Protein 4H63 (pdb70)

Sequence (1136 aa):
DLTSIQWRMPEWVQSMGGLRTENVLEYFSQSPFYSHKSNNEMLLNSQLKRLTGIQFVIIHERPPFLWVIQKQNRLNENEVKPLTVYFVCNENIYMAPNAYTLLATRMLNATYCFQKALTKIEKFPQYNPQEGYTYPDISTEKTVESLEAIRHRIAQIVQSLTHFLAILHQSESLSPWPTIHKNFNILLSQIHSLSNNLAAHSHTLQTTSIYPSLEFPVKEQEPLLTTLLRTKALPEVEEWEANTLQEYEASIANDAYQKDQLWDQARIIFMEERENYSWFRQLEIDRATEEQNANQMLTDILSFMKSGKRSSDTQQVQNILELEAKIPDILSSAGKCIEAIQLNNSLEDFRKYSKEFLETVEFISTGLRRQALELEKAEVPVVSLQPKKRYASTPLSNLIFDQSSKLMMDSQAYKKELIEQIMIAQTECSLALDMTSLLLSKFKENSIETISPFLKSTVPPSSLQFSRSQPPESKESDATLAKCWKEKSLTSSCKFLFEAKERLTSVVETEHEYYTELVKVKEASWPLFNSQGSNHLSVQYSCLGGISLGLGLIRMKPESKSFEVQSSLLYSQAALKISILNKDRDEIGSSTWSWPSQNCNSVLLKDIYKLQEILFEMDIWNSLLQEAQSCGNQGVNFTGDEILVPISDDHVVRITLETSSTNFVTIKQEKELLKCLCDTLNAIAHILFLKHCRKSDRRSQQDANAPLILRPLIFYYNLNQESLEFQRWLKQRDISFKFMPNYPWEKAKDFLELENSLSINRLSISWRIMVSNFEPAIFIQHTPTLHGVWRCKDQYSSNQFSSLKNVCQYIEHHINSLMQELYLLGVVPSRRFEAVVNSLSKTLDGPKTILEFWVVYRPKPRQPDSWLRLCSNIESHDETDTEWSKNTQWSMYLEGNSEPKREDKCGIRPVNRAKLTNGSVTEFVEKMGYEFSHEYIIQGLEYFFFDTTVRIYQTLIPSQQRSIKPPFHPMNEEQPWILHVYTHVADASNQVAMAKAEANLTKVKTLLSAFCDLKNVRLSFQRQLVQRTNTLNSSIDNATLTILSRFQDILDIAINEGKDKYTVAPEVYQIECHTVSMVRAVEQLLDVSRQIKSYWLTNSLSTSFPTVDYSEPDLEKVKRTLTKLQNHLLEVSLIE

InterPro domains:
  IPR007018 Mediator complex, subunit Med6 [PF04934] (14-150)
  IPR007018 Mediator complex, subunit Med6 [PTHR13104] (10-182)
  IPR016612 Mediator complex, subunit Med6, fungi [PIRSF013286] (9-214)
  IPR038566 Mediator complex, subunit Med6 superfamily [G3DSA:3.10.450.580] (7-144)

Solvent-accessible surface area: 54658 Å² total; per-residue (Å²): 134,73,68,61,52,82,39,136,62,66,118,34,11,154,95,75,58,32,18,123,33,142,13,0,38,91,0,0,31,80,4,68,6,24,39,114,187,1,9,39,91,131,75,158,93,82,66,11,96,175,45,76,25,39,0,0,14,47,54,51,99,134,61,78,70,2,1,0,0,18,30,10,48,18,90,80,101,123,123,55,140,34,45,22,0,10,3,0,0,31,66,16,0,28,21,0,8,7,1,8,29,0,4,0,6,6,12,2,1,2,0,36,1,0,20,54,0,0,48,62,0,30,156,24,17,94,7,38,2,19,95,23,51,57,56,103,144,145,32,56,106,135,3,23,123,6,6,54,34,0,27,75,78,4,21,82,2,21,116,11,0,52,87,1,12,48,43,0,100,146,50,109,56,13,5,79,12,44,43,1,7,124,1,0,47,52,0,18,65,39,2,70,41,7,7,86,17,4,45,73,47,35,135,37,2,48,19,4,0,1,4,0,4,75,102,8,29,7,134,155,29,27,91,36,0,41,61,6,10,110,27,102,15,40,89,76,0,70,105,41,31,56,64,13,43,122,94,71,118,80,93,156,114,124,96,19,118,90,48,17,105,39,2,50,76,0,54,58,20,0,80,118,33,79,129,111,39,89,46,145,120,143,91,36,100,92,22,52,81,34,52,126,93,5,42,110,41,8,72,77,8,38,33,4,24,22,23,26,132,223,136,49,30,15,85,12,0,82,69,0,11,109,14,3,58,97,0,1,47,1,2,5,3,0,0,67,0,0,56,2,0,12,118,86,63,39,36,120,45,0,94,140,67,0,70,71,0,0,94,22,0,42,90,0,4,36,7,0,43,157,14,0,48,70,0,5,91,61,19,2,17,47,69,17,26,97,30,20,102,50,49,17,11,116,18,2,4,38,17,0,5,1,1,0,11,152,31,38,154,89,38,68,51,26,12,158,45,0,25,93,7,0,75,58,0,23,68,18,8,26,51,4,10,11,0,0,0,0,1,1,14,71,76,120,154,96,0,20,144,37,14,39,117,127,10,104,97,46,1,52,64,24,0,0,35,23,19,93,5,17,86,34,157,117,92,146,28,18,70,39,2,1,84,14,5,1,46,67,12,0,45,55,4,8,116,47,0,57,114,2,35,119,80,0,34,51,25,9,94,31,4,76,75,3,0,54,29,0,10,72,0,3,118,24,19,1,31,7,36,38,53,164,73,48,61,25,2,8,0,7,4,0,7,3,2,0,72,56,20,26,64,1,68,0,109,74,68,115,155,79,146,48,31,36,10,80,44,110,30,154,94,90,112,6,17,0,44,4,3,5,14,39,115,117,158,85,96,46,17,29,4,61,6,59,40,12,101,35,141,35,130,0,77,0,18,92,37,0,28,118,22,10,30,13,12,2,0,36,9,0,18,79,6,3,26,99,0,1,112,49,1,49,143,51,36,8,83,89,88,32,108,30,0,33,10,62,46,56,91,83,42,6,15,94,11,16,24,76,39,120,148,72,101,170,70,96,110,97,81,92,127,116,62,26,102,52,51,0,12,4,40,0,0,14,6,0,1,2,0,0,28,15,2,56,57,5,31,179,79,37,52,136,144,94,115,19,9,60,2,2,36,7,37,19,20,22,66,73,7,15,50,61,2,47,86,0,0,113,37,1,94,120,81,144,14,71,20,65,2,46,25,92,10,26,5,86,200,7,183,70,16,95,63,1,5,87,15,12,10,40,69,200,10,26,0,32,4,66,0,53,18,33,121,180,70,53,20,1,100,2,80,2,60,27,64,60,148,118,62,3,106,0,107,15,85,182,56,39,54,127,32,100,19,5,163,48,0,4,70,18,0,66,139,46,47,119,128,172,52,34,18,0,1,8,7,0,18,0,16,47,137,18,51,136,48,1,20,30,9,2,21,43,5,5,14,26,62,88,90,11,41,11,0,18,1,0,5,95,52,204,196,142,111,43,56,43,12,22,3,11,11,0,63,6,77,103,63,86,95,112,51,129,123,9,25,112,93,16,75,5,11,47,53,45,22,10,51,6,77,97,211,56,148,158,138,8,3,13,12,56,2,83,136,46,169,54,128,111,59,29,12,44,106,115,11,89,163,87,24,46,60,71,39,14,20,10,2,6,81,11,32,6,0,11,38,92,114,8,9,1,37,0,15,23,0,12,36,11,54,122,122,57,11,9,121,62,108,50,88,62,44,68,176,130,8,7,36,4,1,17,0,44,5,69,11,83,66,64,86,66,148,111,41,40,56,120,7,56,40,30,5,78,104,6,93,89,20,2,39,5,6,3,31,19,80,44,25,142,32,76,2,32,171,47,2,40,112,13,1,64,90,6,11,53,40,0,28,94,0,5,87,31,1,9,35,71,0,36,40,0,0,64,15,1,47,20,84,84,62,50,9,15,19,0,0,0,20,16,0,4,0,35,0,8,1,5,3,1,6,33,1,0,4,62,0,1,39,6,0,37,58,0,0,20,50,1,2,14,23,48,39,82,93,33,3,108,21,54,49,179,76,143,30,60,26,80,103,1,14,141,32,16,20,158,40,16,30,67,124,15,92,82,7,124,166,112

Organism: Schizosaccharomyces pombe (strain 972 / ATCC 24843) (NCBI:txid284812)

Structure (mmCIF, N/CA/C/O backbone):
data_4H63
#
_entry.id   4H63
#
_cell.length_a   145.600
_cell.length_b   145.600
_cell.length_c   241.620
_cell.angle_alpha   90.00
_cell.angle_beta   90.00
_cell.angle_gamma   120.00
#
_symmetry.space_group_name_H-M   'P 32 2 1'
#
loop_
_entity.id
_entity.type
_entity.pdbx_description
1 polymer 'Mediator of RNA polymerase II transcription subunit 6'
2 polymer 'Mediator of RNA polymerase II transcription subunit 8'
3 polymer 'Mediator of RNA polymerase II transcription subunit 11'
4 polymer 'Mediator of RNA polymerase II transcription subunit 17'
5 polymer 'Mediator of RNA polymerase II transcription subunit 18'
6 polymer 'Mediator of RNA polymerase II transcription subunit 22'
#
loop_
_atom_site.group_PDB
_atom_site.id
_atom_site.type_symbol
_atom_site.label_atom_id
_atom_site.label_alt_id
_atom_site.label_comp_id
_atom_site.label_asym_id
_atom_site.label_entity_id
_atom_site.label_seq_id
_atom_site.pdbx_PDB_ins_code
_atom_site.Cartn_x
_atom_site.Cartn_y
_atom_site.Cartn_z
_atom_site.occupancy
_atom_site.B_iso_or_equiv
_atom_site.auth_seq_id
_atom_site.auth_comp_id
_atom_site.auth_asym_id
_atom_site.auth_atom_id
_atom_site.pdbx_PDB_model_num
ATOM 1 N N . ASP A 1 13 ? 44.229 23.835 87.524 1.00 167.85 10 ASP F N 1
ATOM 2 C CA . ASP A 1 13 ? 44.827 25.166 87.599 1.00 166.23 10 ASP F CA 1
ATOM 3 C C . ASP A 1 13 ? 45.121 25.530 89.040 1.00 167.41 10 ASP F C 1
ATOM 4 O O . ASP A 1 13 ? 44.272 25.348 89.910 1.00 167.83 10 ASP F O 1
ATOM 9 N N . LEU A 1 14 ? 46.331 26.034 89.283 1.00 160.66 11 LEU F N 1
ATOM 10 C CA . LEU A 1 14 ? 46.790 26.420 90.612 1.00 158.61 11 LEU F CA 1
ATOM 11 C C . LEU A 1 14 ? 47.478 27.783 90.589 1.00 159.46 11 LEU F C 1
ATOM 12 O O . LEU A 1 14 ? 47.765 28.354 91.649 1.00 158.72 11 LEU F O 1
ATOM 17 N N . THR A 1 15 ? 47.767 28.287 89.379 1.00 154.12 12 THR F N 1
ATOM 18 C CA . THR A 1 15 ? 48.449 29.558 89.144 1.00 152.23 12 THR F CA 1
ATOM 19 C C . THR A 1 15 ? 47.654 30.720 89.706 1.00 153.76 12 THR F C 1
ATOM 20 O O . THR A 1 15 ? 48.250 31.596 90.329 1.00 153.23 12 THR F O 1
ATOM 24 N N . SER A 1 16 ? 46.320 30.718 89.501 1.00 148.86 13 SER F N 1
ATOM 25 C CA . SER A 1 16 ? 45.437 31.802 89.931 1.00 148.09 13 SER F CA 1
ATOM 26 C C . SER A 1 16 ? 44.412 31.352 90.994 1.00 149.46 13 SER F C 1
ATOM 27 O O . SER A 1 16 ? 43.310 31.912 91.090 1.00 149.74 13 SER F O 1
ATOM 30 N N . ILE A 1 17 ? 44.798 30.391 91.831 1.00 143.71 14 ILE F N 1
ATOM 31 C CA . ILE A 1 17 ? 43.898 29.948 92.884 1.00 143.49 14 ILE F CA 1
ATOM 32 C C . ILE A 1 17 ? 44.425 30.422 94.242 1.00 144.97 14 ILE F C 1
ATOM 33 O O . ILE A 1 17 ? 45.642 30.519 94.448 1.00 143.74 14 ILE F O 1
ATOM 38 N N . GLN A 1 18 ? 43.482 30.783 95.129 1.00 141.10 15 GLN F N 1
ATOM 39 C CA . GLN A 1 18 ? 43.715 31.255 96.491 1.00 140.82 15 GLN F CA 1
ATOM 40 C C . GLN A 1 18 ? 43.126 30.239 97.456 1.00 145.98 15 GLN F C 1
ATOM 41 O O . GLN A 1 18 ? 41.898 30.105 97.559 1.00 146.67 15 GLN F O 1
ATOM 47 N N . TRP A 1 19 ? 44.015 29.501 98.138 1.00 142.62 16 TRP F N 1
ATOM 48 C CA . TRP A 1 19 ? 43.612 28.473 99.082 1.00 143.53 16 TRP F CA 1
ATOM 49 C C . TRP A 1 19 ? 43.752 28.987 100.502 1.00 148.77 16 TRP F C 1
ATOM 50 O O . TRP A 1 19 ? 44.758 29.606 100.850 1.00 147.30 16 TRP F O 1
ATOM 61 N N . ARG A 1 20 ? 42.728 28.726 101.316 1.00 148.29 17 ARG F N 1
ATOM 62 C CA . ARG A 1 20 ? 42.706 29.123 102.718 1.00 150.37 17 ARG F CA 1
ATOM 63 C C . ARG A 1 20 ? 41.929 28.081 103.542 1.00 160.11 17 ARG F C 1
ATOM 64 O O . ARG A 1 20 ? 40.973 27.466 103.048 1.00 160.52 17 ARG F O 1
ATOM 72 N N . MET A 1 21 ? 42.383 27.863 104.785 1.00 160.35 18 MET F N 1
ATOM 73 C CA . MET A 1 21 ? 41.766 26.959 105.754 1.00 163.14 18 MET F CA 1
ATOM 74 C C . MET A 1 21 ? 41.764 27.658 107.118 1.00 168.79 18 MET F C 1
ATOM 75 O O . MET A 1 21 ? 42.699 27.468 107.904 1.00 168.26 18 MET F O 1
ATOM 80 N N . PRO A 1 22 ? 40.735 28.490 107.414 1.00 167.26 19 PRO F N 1
ATOM 81 C CA . PRO A 1 22 ? 40.710 29.185 108.714 1.00 168.92 19 PRO F CA 1
ATOM 82 C C . PRO A 1 22 ? 40.456 28.245 109.903 1.00 174.68 19 PRO F C 1
ATOM 83 O O . PRO A 1 22 ? 40.804 28.600 111.028 1.00 175.39 19 PRO F O 1
ATOM 87 N N . GLU A 1 23 ? 39.863 27.056 109.648 1.00 171.31 20 GLU F N 1
ATOM 88 C CA . GLU A 1 23 ? 39.550 26.038 110.657 1.00 172.22 20 GLU F CA 1
ATOM 89 C C . GLU A 1 23 ? 40.836 25.476 111.258 1.00 174.03 20 GLU F C 1
ATOM 90 O O . GLU A 1 23 ? 41.009 25.543 112.475 1.00 174.48 20 GLU F O 1
ATOM 96 N N . TRP A 1 24 ? 41.749 24.963 110.402 1.00 168.45 21 TRP F N 1
ATOM 97 C CA . TRP A 1 24 ? 43.043 24.416 110.811 1.00 167.27 21 TRP F CA 1
ATOM 98 C C . TRP A 1 24 ? 43.826 25.455 111.601 1.00 172.49 21 TRP F C 1
ATOM 99 O O . TRP A 1 24 ? 44.243 25.153 112.718 1.00 173.30 21 TRP F O 1
ATOM 110 N N . VAL A 1 25 ? 44.003 26.686 111.035 1.00 168.94 22 VAL F N 1
ATOM 111 C CA . VAL A 1 25 ? 44.743 27.804 111.647 1.00 169.30 22 VAL F CA 1
ATOM 112 C C . VAL A 1 25 ? 44.245 27.985 113.091 1.00 175.25 22 VAL F C 1
ATOM 113 O O . VAL A 1 25 ? 45.035 27.820 114.026 1.00 175.74 22 VAL F O 1
ATOM 117 N N . GLN A 1 26 ? 42.924 28.223 113.254 1.00 172.24 23 GLN F N 1
ATOM 118 C CA . GLN A 1 26 ? 42.224 28.402 114.534 1.00 173.82 23 GLN F CA 1
ATOM 119 C C . GLN A 1 26 ? 42.486 27.227 115.499 1.00 175.44 23 GLN F C 1
ATOM 120 O O . GLN A 1 26 ? 42.756 27.459 116.675 1.00 176.70 23 GLN F O 1
ATOM 126 N N . SER A 1 27 ? 42.450 25.984 114.984 1.00 168.23 24 SER F N 1
ATOM 127 C CA . SER A 1 27 ? 42.668 24.769 115.759 1.00 167.53 24 SER F CA 1
ATOM 128 C C . SER A 1 27 ? 44.159 24.522 116.065 1.00 167.96 24 SER F C 1
ATOM 129 O O . SER A 1 27 ? 44.490 23.540 116.740 1.00 168.15 24 SER F O 1
ATOM 132 N N . MET A 1 28 ? 45.056 25.398 115.584 1.00 161.09 25 MET F N 1
ATOM 133 C CA . MET A 1 28 ? 46.500 25.241 115.810 1.00 158.68 25 MET F CA 1
ATOM 134 C C . MET A 1 28 ? 47.091 26.427 116.591 1.00 160.94 25 MET F C 1
ATOM 135 O O . MET A 1 28 ? 48.292 26.436 116.907 1.00 159.05 25 MET F O 1
ATOM 140 N N . GLY A 1 29 ? 46.221 27.395 116.901 1.00 157.98 26 GLY F N 1
ATOM 141 C CA . GLY A 1 29 ? 46.552 28.610 117.630 1.00 159.01 26 GLY F CA 1
ATOM 142 C C . GLY A 1 29 ? 47.354 29.592 116.805 1.00 160.90 26 GLY F C 1
ATOM 143 O O . GLY A 1 29 ? 48.437 30.014 117.220 1.00 161.21 26 GLY F O 1
ATOM 144 N N . GLY A 1 30 ? 46.824 29.942 115.631 1.00 155.13 27 GLY F N 1
ATOM 145 C CA . GLY A 1 30 ? 47.462 30.857 114.688 1.00 153.39 27 GLY F CA 1
ATOM 146 C C . GLY A 1 30 ? 48.603 30.258 113.878 1.00 153.74 27 GLY F C 1
ATOM 147 O O . GLY A 1 30 ? 49.020 29.112 114.101 1.00 152.84 27 GLY F O 1
ATOM 148 N N . LEU A 1 31 ? 49.125 31.048 112.930 1.00 147.81 28 LEU F N 1
ATOM 149 C CA . LEU A 1 31 ? 50.235 30.622 112.098 1.00 145.09 28 LEU F CA 1
ATOM 150 C C . LEU A 1 31 ? 51.546 31.228 112.543 1.00 147.67 28 LEU F C 1
ATOM 151 O O . LEU A 1 31 ? 51.649 32.433 112.821 1.00 148.27 28 LEU F O 1
ATOM 156 N N . ARG A 1 32 ? 52.566 30.374 112.541 1.00 142.22 29 ARG F N 1
ATOM 157 C CA . ARG A 1 32 ? 53.946 30.733 112.843 1.00 141.99 29 ARG F CA 1
ATOM 158 C C . ARG A 1 32 ? 54.890 29.922 111.966 1.00 142.01 29 ARG F C 1
ATOM 159 O O . ARG A 1 32 ? 54.468 28.939 111.342 1.00 139.31 29 ARG F O 1
ATOM 167 N N . THR A 1 33 ? 56.170 30.336 111.924 1.00 138.67 30 THR F N 1
ATOM 168 C CA . THR A 1 33 ? 57.204 29.709 111.095 1.00 137.54 30 THR F CA 1
ATOM 169 C C . THR A 1 33 ? 57.320 28.181 111.361 1.00 140.32 30 THR F C 1
ATOM 170 O O . THR A 1 33 ? 57.686 27.433 110.457 1.00 139.06 30 THR F O 1
ATOM 174 N N . GLU A 1 34 ? 56.931 27.726 112.553 1.00 137.42 31 GLU F N 1
ATOM 175 C CA . GLU A 1 34 ? 56.979 26.322 112.956 1.00 137.13 31 GLU F CA 1
ATOM 176 C C . GLU A 1 34 ? 55.869 25.459 112.330 1.00 140.12 31 GLU F C 1
ATOM 177 O O . GLU A 1 34 ? 56.123 24.283 112.049 1.00 139.44 31 GLU F O 1
ATOM 183 N N . ASN A 1 35 ? 54.637 25.997 112.170 1.00 135.91 32 ASN F N 1
ATOM 184 C CA . ASN A 1 35 ? 53.514 25.201 111.666 1.00 134.37 32 ASN F CA 1
ATOM 185 C C . ASN A 1 35 ? 53.076 25.586 110.251 1.00 136.68 32 ASN F C 1
ATOM 186 O O . ASN A 1 35 ? 52.221 24.894 109.683 1.00 135.48 32 ASN F O 1
ATOM 191 N N . VAL A 1 36 ? 53.664 26.671 109.685 1.00 132.96 33 VAL F N 1
ATOM 192 C CA . VAL A 1 36 ? 53.291 27.211 108.373 1.00 131.52 33 VAL F CA 1
ATOM 193 C C . VAL A 1 36 ? 53.432 26.138 107.265 1.00 134.30 33 VAL F C 1
ATOM 194 O O . VAL A 1 36 ? 52.517 26.045 106.444 1.00 132.70 33 VAL F O 1
ATOM 198 N N . LEU A 1 37 ? 54.489 25.278 107.299 1.00 131.25 34 LEU F N 1
ATOM 199 C CA . LEU A 1 37 ? 54.660 24.247 106.260 1.00 129.75 34 LEU F CA 1
ATOM 200 C C . LEU A 1 37 ? 53.661 23.098 106.421 1.00 134.17 34 LEU F C 1
ATOM 201 O O . LEU A 1 37 ? 53.205 22.550 105.412 1.00 132.75 34 LEU F O 1
ATOM 206 N N . GLU A 1 38 ? 53.283 22.773 107.672 1.00 132.54 35 GLU F N 1
ATOM 207 C CA . GLU A 1 38 ? 52.278 21.757 107.967 1.00 132.96 35 GLU F CA 1
ATOM 208 C C . GLU A 1 38 ? 50.903 22.251 107.468 1.00 134.57 35 GLU F C 1
ATOM 209 O O . GLU A 1 38 ? 50.073 21.436 107.078 1.00 133.62 35 GLU F O 1
ATOM 215 N N . TYR A 1 39 ? 50.683 23.582 107.478 1.00 130.69 36 TYR F N 1
ATOM 216 C CA . TYR A 1 39 ? 49.457 24.209 106.986 1.00 131.05 36 TYR F CA 1
ATOM 217 C C . TYR A 1 39 ? 49.408 24.073 105.467 1.00 136.46 36 TYR F C 1
ATOM 218 O O . TYR A 1 39 ? 48.370 23.712 104.905 1.00 136.11 36 TYR F O 1
ATOM 227 N N . PHE A 1 40 ? 50.556 24.345 104.811 1.00 133.90 37 PHE F N 1
ATOM 228 C CA . PHE A 1 40 ? 50.765 24.264 103.364 1.00 133.40 37 PHE F CA 1
ATOM 229 C C . PHE A 1 40 ? 50.556 22.820 102.869 1.00 138.96 37 PHE F C 1
ATOM 230 O O . PHE A 1 40 ? 50.249 22.623 101.692 1.00 138.45 37 PHE F O 1
ATOM 238 N N . SER A 1 41 ? 50.704 21.822 103.780 1.00 136.69 38 SER F N 1
ATOM 239 C CA . SER A 1 41 ? 50.515 20.393 103.507 1.00 136.85 38 SER F CA 1
ATOM 240 C C . SER A 1 41 ? 49.065 20.070 103.123 1.00 140.08 38 SER F C 1
ATOM 241 O O . SER A 1 41 ? 48.833 19.158 102.318 1.00 140.23 38 SER F O 1
ATOM 244 N N . GLN A 1 42 ? 48.099 20.826 103.685 1.00 135.69 39 GLN F N 1
ATOM 245 C CA . GLN A 1 42 ? 46.668 20.652 103.421 1.00 135.78 39 GLN F CA 1
ATOM 246 C C . GLN A 1 42 ? 46.272 21.275 102.054 1.00 137.07 39 GLN F C 1
ATOM 247 O O . GLN A 1 42 ? 45.250 20.888 101.480 1.00 136.88 39 GLN F O 1
ATOM 253 N N . SER A 1 43 ? 47.090 22.223 101.541 1.00 132.06 40 SER F N 1
ATOM 254 C CA . SER A 1 43 ? 46.844 22.943 100.285 1.00 131.36 40 SER F CA 1
ATOM 255 C C . SER A 1 43 ? 47.042 22.064 99.040 1.00 135.54 40 SER F C 1
ATOM 256 O O . SER A 1 43 ? 47.965 21.228 99.031 1.00 133.88 40 SER F O 1
ATOM 259 N N . PRO A 1 44 ? 46.257 22.310 97.945 1.00 133.97 41 PRO F N 1
ATOM 260 C CA . PRO A 1 44 ? 46.443 21.522 96.716 1.00 134.69 41 PRO F CA 1
ATOM 261 C C . PRO A 1 44 ? 47.751 21.849 95.965 1.00 140.83 41 PRO F C 1
ATOM 262 O O . PRO A 1 44 ? 47.987 21.305 94.880 1.00 141.07 41 PRO F O 1
ATOM 266 N N . PHE A 1 45 ? 48.608 22.710 96.544 1.00 138.40 42 PHE F N 1
ATOM 267 C CA . PHE A 1 45 ? 49.917 23.042 95.984 1.00 138.31 42 PHE F CA 1
ATOM 268 C C . PHE A 1 45 ? 50.943 21.972 96.375 1.00 147.18 42 PHE F C 1
ATOM 269 O O . PHE A 1 45 ? 51.851 21.678 95.597 1.00 147.18 42 PHE F O 1
ATOM 277 N N . TYR A 1 46 ? 50.779 21.394 97.589 1.00 147.37 43 TYR F N 1
ATOM 278 C CA . TYR A 1 46 ? 51.634 20.368 98.190 1.00 148.89 43 TYR F CA 1
ATOM 279 C C . TYR A 1 46 ? 51.477 19.004 97.498 1.00 157.81 43 TYR F C 1
ATOM 280 O O . TYR A 1 46 ? 50.353 18.501 97.366 1.00 158.07 43 TYR F O 1
ATOM 289 N N . SER A 1 47 ? 52.619 18.397 97.103 1.00 157.60 44 SER F N 1
ATOM 290 C CA . SER A 1 47 ? 52.680 17.053 96.524 1.00 160.10 44 SER F CA 1
ATOM 291 C C . SER A 1 47 ? 53.216 16.083 97.572 1.00 166.93 44 SER F C 1
ATOM 292 O O . SER A 1 47 ? 54.277 16.330 98.151 1.00 166.16 44 SER F O 1
ATOM 295 N N . HIS A 1 48 ? 52.498 14.965 97.802 1.00 166.12 45 HIS F N 1
ATOM 296 C CA . HIS A 1 48 ? 52.834 13.947 98.802 1.00 167.13 45 HIS F CA 1
ATOM 297 C C . HIS A 1 48 ? 54.006 13.043 98.347 1.00 170.72 45 HIS F C 1
ATOM 298 O O . HIS A 1 48 ? 54.467 12.204 99.120 1.00 170.39 45 HIS F O 1
ATOM 305 N N . LYS A 1 49 ? 54.507 13.263 97.117 1.00 167.50 46 LYS F N 1
ATOM 306 C CA . LYS A 1 49 ? 55.669 12.590 96.535 1.00 168.43 46 LYS F CA 1
ATOM 307 C C . LYS A 1 49 ? 56.954 13.069 97.219 1.00 172.22 46 LYS F C 1
ATOM 308 O O . LYS A 1 49 ? 57.864 12.277 97.454 1.00 173.05 46 LYS F O 1
ATOM 314 N N . SER A 1 50 ? 57.009 14.383 97.524 1.00 167.45 47 SER F N 1
ATOM 315 C CA . SER A 1 50 ? 58.100 15.138 98.142 1.00 166.86 47 SER F CA 1
ATOM 316 C C . SER A 1 50 ? 58.782 14.439 99.341 1.00 170.90 47 SER F C 1
ATOM 317 O O . SER A 1 50 ? 58.164 13.620 100.031 1.00 170.36 47 SER F O 1
ATOM 320 N N . ASN A 1 51 ? 60.064 14.816 99.589 1.00 167.78 48 ASN F N 1
ATOM 321 C CA . ASN A 1 51 ? 60.961 14.348 100.657 1.00 168.11 48 ASN F CA 1
ATOM 322 C C . ASN A 1 51 ? 60.456 14.767 102.054 1.00 170.99 48 ASN F C 1
ATOM 323 O O . ASN A 1 51 ? 60.906 14.212 103.058 1.00 170.92 48 ASN F O 1
ATOM 328 N N . ASN A 1 52 ? 59.558 15.769 102.108 1.00 167.12 49 ASN F N 1
ATOM 329 C CA . ASN A 1 52 ? 58.934 16.288 103.329 1.00 167.01 49 ASN F CA 1
ATOM 330 C C . ASN A 1 52 ? 58.032 15.219 103.955 1.00 172.93 49 ASN F C 1
ATOM 331 O O . ASN A 1 52 ? 57.970 15.112 105.186 1.00 172.90 49 ASN F O 1
ATOM 336 N N . GLU A 1 53 ? 57.341 14.429 103.091 1.00 170.43 50 GLU F N 1
ATOM 337 C CA . GLU A 1 53 ? 56.413 13.357 103.458 1.00 170.92 50 GLU F CA 1
ATOM 338 C C . GLU A 1 53 ? 57.087 12.282 104.337 1.00 177.78 50 GLU F C 1
ATOM 339 O O . GLU A 1 53 ? 56.583 12.001 105.427 1.00 177.59 50 GLU F O 1
ATOM 345 N N . MET A 1 54 ? 58.212 11.694 103.868 1.00 176.36 51 MET F N 1
ATOM 346 C CA . MET A 1 54 ? 58.958 10.659 104.593 1.00 177.62 51 MET F CA 1
ATOM 347 C C . MET A 1 54 ? 59.680 11.243 105.823 1.00 181.35 51 MET F C 1
ATOM 348 O O . MET A 1 54 ? 59.857 10.523 106.805 1.00 182.41 51 MET F O 1
ATOM 353 N N . LEU A 1 55 ? 60.086 12.529 105.773 1.00 176.40 52 LEU F N 1
ATOM 354 C CA . LEU A 1 55 ? 60.755 13.189 106.892 1.00 191.59 52 LEU F CA 1
ATOM 355 C C . LEU A 1 55 ? 59.725 13.819 107.837 1.00 203.75 52 LEU F C 1
ATOM 356 O O . LEU A 1 55 ? 59.831 13.682 109.055 1.00 154.36 52 LEU F O 1
ATOM 361 N N . LEU A 1 69 ? 65.135 19.538 110.889 1.00 202.91 66 LEU F N 1
ATOM 362 C CA . LEU A 1 69 ? 64.472 19.000 109.700 1.00 201.32 66 LEU F CA 1
ATOM 363 C C . LEU A 1 69 ? 65.121 19.516 108.419 1.00 204.38 66 LEU F C 1
ATOM 364 O O . LEU A 1 69 ? 65.430 18.710 107.540 1.00 204.10 66 LEU F O 1
ATOM 369 N N . ASN A 1 70 ? 65.344 20.854 108.319 1.00 200.28 67 ASN F N 1
ATOM 370 C CA . ASN A 1 70 ? 65.974 21.518 107.164 1.00 199.65 67 ASN F CA 1
ATOM 371 C C . ASN A 1 70 ? 67.423 21.037 106.952 1.00 203.05 67 ASN F C 1
ATOM 372 O O . ASN A 1 70 ? 68.016 21.286 105.899 1.00 202.84 67 ASN F O 1
ATOM 377 N N . SER A 1 71 ? 67.972 20.343 107.960 1.00 199.28 68 SER F N 1
ATOM 378 C CA . SER A 1 71 ? 69.284 19.716 107.954 1.00 200.33 68 SER F CA 1
ATOM 379 C C . SER A 1 71 ? 69.181 18.344 107.286 1.00 201.33 68 SER F C 1
ATOM 380 O O . SER A 1 71 ? 70.067 17.974 106.511 1.00 202.21 68 SER F O 1
ATOM 383 N N . GLN A 1 72 ? 68.077 17.608 107.560 1.00 194.40 69 GLN F N 1
ATOM 384 C CA . GLN A 1 72 ? 67.814 16.281 107.004 1.00 193.03 69 GLN F CA 1
ATOM 385 C C . GLN A 1 72 ? 67.428 16.327 105.515 1.00 193.94 69 GLN F C 1
ATOM 386 O O . GLN A 1 72 ? 67.582 15.322 104.815 1.00 193.63 69 GLN F O 1
ATOM 392 N N . LEU A 1 73 ? 66.940 17.485 105.035 1.00 188.11 70 LEU F N 1
ATOM 393 C CA . LEU A 1 73 ? 66.562 17.701 103.637 1.00 186.29 70 LEU F CA 1
ATOM 394 C C . LEU A 1 73 ? 67.802 17.839 102.739 1.00 189.44 70 LEU F C 1
ATOM 395 O O . LEU A 1 73 ? 67.716 17.547 101.543 1.00 189.20 70 LEU F O 1
ATOM 400 N N . LYS A 1 74 ? 68.940 18.302 103.305 1.00 185.58 71 LYS F N 1
ATOM 401 C CA . LYS A 1 74 ? 70.200 18.470 102.576 1.00 186.60 71 LYS F CA 1
ATOM 402 C C . LYS A 1 74 ? 70.760 17.114 102.154 1.00 189.54 71 LYS F C 1
ATOM 403 O O . LYS A 1 74 ? 71.255 16.969 101.033 1.00 189.69 71 LYS F O 1
ATOM 409 N N . ARG A 1 75 ? 70.636 16.115 103.056 1.00 184.74 72 ARG F N 1
ATOM 410 C CA . ARG A 1 75 ? 71.080 14.730 102.886 1.00 184.89 72 ARG F CA 1
ATOM 411 C C . ARG A 1 75 ? 70.254 14.006 101.826 1.00 185.53 72 ARG F C 1
ATOM 412 O O . ARG A 1 75 ? 70.782 13.109 101.163 1.00 187.20 72 ARG F O 1
ATOM 420 N N . LEU A 1 76 ? 68.965 14.384 101.670 1.00 177.44 73 LEU F N 1
ATOM 421 C CA . LEU A 1 76 ? 68.064 13.786 100.680 1.00 175.27 73 LEU F CA 1
ATOM 422 C C . LEU A 1 76 ? 68.202 14.453 99.287 1.00 176.86 73 LEU F C 1
ATOM 423 O O . LEU A 1 76 ? 68.956 15.417 99.125 1.00 176.63 73 LEU F O 1
ATOM 428 N N . THR A 1 77 ? 67.497 13.876 98.280 1.00 171.73 74 THR F N 1
ATOM 429 C CA . THR A 1 77 ? 67.417 14.314 96.871 1.00 170.98 74 THR F CA 1
ATOM 430 C C . THR A 1 77 ? 65.962 14.178 96.356 1.00 171.55 74 THR F C 1
ATOM 431 O O . THR A 1 77 ? 65.219 13.315 96.832 1.00 171.53 74 THR F O 1
ATOM 435 N N . GLY A 1 78 ? 65.593 15.021 95.383 1.00 164.49 75 GLY F N 1
ATOM 436 C CA . GLY A 1 78 ? 64.249 15.065 94.814 1.00 161.30 75 GLY F CA 1
ATOM 437 C C . GLY A 1 78 ? 63.489 16.310 95.227 1.00 159.42 75 GLY F C 1
ATOM 438 O O . GLY A 1 78 ? 64.109 17.307 95.608 1.00 158.44 75 GLY F O 1
ATOM 439 N N . ILE A 1 79 ? 62.135 16.258 95.170 1.00 152.32 76 ILE F N 1
ATOM 440 C CA . ILE A 1 79 ? 61.255 17.394 95.494 1.00 149.17 76 ILE F CA 1
ATOM 441 C C . ILE A 1 79 ? 61.129 17.611 97.020 1.00 148.85 76 ILE F C 1
ATOM 442 O O . ILE A 1 79 ? 60.830 16.688 97.774 1.00 148.46 76 ILE F O 1
ATOM 447 N N . GLN A 1 80 ? 61.384 18.858 97.439 1.00 141.80 77 GLN F N 1
ATOM 448 C CA . GLN A 1 80 ? 61.322 19.291 98.821 1.00 139.92 77 GLN F CA 1
ATOM 449 C C . GLN A 1 80 ? 60.800 20.732 98.900 1.00 141.23 77 GLN F C 1
ATOM 450 O O . GLN A 1 80 ? 61.145 21.562 98.054 1.00 140.53 77 GLN F O 1
ATOM 456 N N . PHE A 1 81 ? 59.911 20.993 99.897 1.00 135.67 78 PHE F N 1
ATOM 457 C CA . PHE A 1 81 ? 59.288 22.285 100.206 1.00 133.67 78 PHE F CA 1
ATOM 458 C C . PHE A 1 81 ? 59.977 22.902 101.430 1.00 135.64 78 PHE F C 1
ATOM 459 O O . PHE A 1 81 ? 60.155 22.223 102.445 1.00 134.81 78 PHE F O 1
ATOM 467 N N . VAL A 1 82 ? 60.429 24.166 101.294 1.00 131.59 79 VAL F N 1
ATOM 468 C CA . VAL A 1 82 ? 61.149 24.918 102.333 1.00 131.94 79 VAL F CA 1
ATOM 469 C C . VAL A 1 82 ? 60.642 26.376 102.421 1.00 134.80 79 VAL F C 1
ATOM 470 O O . VAL A 1 82 ? 60.122 26.912 101.440 1.00 132.91 79 VAL F O 1
ATOM 474 N N . ILE A 1 83 ? 60.806 27.007 103.605 1.00 132.27 80 ILE F N 1
ATOM 475 C CA . ILE A 1 83 ? 60.459 28.415 103.816 1.00 132.40 80 ILE F CA 1
ATOM 476 C C . ILE A 1 83 ? 61.696 29.211 103.433 1.00 137.54 80 ILE F C 1
ATOM 477 O O . ILE A 1 83 ? 62.757 29.016 104.038 1.00 139.13 80 ILE F O 1
ATOM 482 N N . ILE A 1 84 ? 61.573 30.072 102.406 1.00 132.56 81 ILE F N 1
ATOM 483 C CA . ILE A 1 84 ? 62.692 30.882 101.923 1.00 132.83 81 ILE F CA 1
ATOM 484 C C . ILE A 1 84 ? 62.730 32.246 102.647 1.00 138.73 81 ILE F C 1
ATOM 485 O O . ILE A 1 84 ? 63.817 32.757 102.909 1.00 139.44 81 ILE F O 1
ATOM 490 N N . HIS A 1 85 ? 61.555 32.809 102.996 1.00 136.61 82 HIS F N 1
ATOM 491 C CA . HIS A 1 85 ? 61.433 34.083 103.722 1.00 138.31 82 HIS F CA 1
ATOM 492 C C . HIS A 1 85 ? 60.327 34.014 104.779 1.00 140.96 82 HIS F C 1
ATOM 493 O O . HIS A 1 85 ? 59.252 33.461 104.519 1.00 138.39 82 HIS F O 1
ATOM 500 N N . GLU A 1 86 ? 60.592 34.613 105.952 1.00 139.15 83 GLU F N 1
ATOM 501 C CA . GLU A 1 86 ? 59.663 34.642 107.079 1.00 139.39 83 GLU F CA 1
ATOM 502 C C . GLU A 1 86 ? 59.504 36.049 107.624 1.00 144.98 83 GLU F C 1
ATOM 503 O O . GLU A 1 86 ? 60.499 36.735 107.863 1.00 146.48 83 GLU F O 1
ATOM 509 N N . ARG A 1 87 ? 58.246 36.475 107.817 1.00 141.52 84 ARG F N 1
ATOM 510 C CA . ARG A 1 87 ? 57.878 37.763 108.420 1.00 143.22 84 ARG F CA 1
ATOM 511 C C . ARG A 1 87 ? 56.535 37.560 109.196 1.00 146.50 84 ARG F C 1
ATOM 512 O O . ARG A 1 87 ? 55.467 37.902 108.666 1.00 145.27 84 ARG F O 1
ATOM 520 N N . PRO A 1 88 ? 56.570 36.969 110.428 1.00 143.86 85 PRO F N 1
ATOM 521 C CA . PRO A 1 88 ? 55.316 36.696 111.151 1.00 144.00 85 PRO F CA 1
ATOM 522 C C . PRO A 1 88 ? 54.620 37.952 111.715 1.00 149.23 85 PRO F C 1
ATOM 523 O O . PRO A 1 88 ? 55.251 38.999 111.891 1.00 150.60 85 PRO F O 1
ATOM 527 N N . PRO A 1 89 ? 53.286 37.889 111.927 1.00 144.48 86 PRO F N 1
ATOM 528 C CA . PRO A 1 89 ? 52.402 36.711 111.832 1.00 142.31 86 PRO F CA 1
ATOM 529 C C . PRO A 1 89 ? 51.533 36.650 110.572 1.00 141.41 86 PRO F C 1
ATOM 530 O O . PRO A 1 89 ? 50.513 35.945 110.557 1.00 140.18 86 PRO F O 1
ATOM 534 N N . PHE A 1 90 ? 51.979 37.302 109.484 1.00 134.83 87 PHE F N 1
ATOM 535 C CA . PHE A 1 90 ? 51.164 37.350 108.296 1.00 132.68 87 PHE F CA 1
ATOM 536 C C . PHE A 1 90 ? 51.845 36.969 106.965 1.00 133.70 87 PHE F C 1
ATOM 537 O O . PHE A 1 90 ? 51.114 36.779 105.993 1.00 132.08 87 PHE F O 1
ATOM 545 N N . LEU A 1 91 ? 53.186 36.856 106.887 1.00 129.17 88 LEU F N 1
ATOM 546 C CA . LEU A 1 91 ? 53.814 36.544 105.603 1.00 126.36 88 LEU F CA 1
ATOM 547 C C . LEU A 1 91 ? 54.913 35.483 105.701 1.00 129.83 88 LEU F C 1
ATOM 548 O O . LEU A 1 91 ? 55.835 35.592 106.515 1.00 130.29 88 LEU F O 1
ATOM 553 N N . TRP A 1 92 ? 54.778 34.446 104.858 1.00 125.90 89 TRP F N 1
ATOM 554 C CA . TRP A 1 92 ? 55.723 33.340 104.706 1.00 125.89 89 TRP F CA 1
ATOM 555 C C . TRP A 1 92 ? 55.856 32.980 103.246 1.00 126.04 89 TRP F C 1
ATOM 556 O O . TRP A 1 92 ? 54.847 32.736 102.583 1.00 124.65 89 TRP F O 1
ATOM 567 N N . VAL A 1 93 ? 57.092 32.953 102.735 1.00 120.74 90 VAL F N 1
ATOM 568 C CA . VAL A 1 93 ? 57.319 32.593 101.340 1.00 118.45 90 VAL F CA 1
ATOM 569 C C . VAL A 1 93 ? 57.868 31.148 101.309 1.00 120.63 90 VAL F C 1
ATOM 570 O O . VAL A 1 93 ? 58.875 30.846 101.947 1.00 120.91 90 VAL F O 1
ATOM 574 N N . ILE A 1 94 ? 57.157 30.253 100.612 1.00 115.39 91 ILE F N 1
ATOM 575 C CA . ILE A 1 94 ? 57.505 28.835 100.518 1.00 115.01 91 ILE F CA 1
ATOM 576 C C . ILE A 1 94 ? 58.024 28.493 99.098 1.00 119.07 91 ILE F C 1
ATOM 577 O O . ILE A 1 94 ? 57.403 28.892 98.105 1.00 117.68 91 ILE F O 1
ATOM 582 N N . GLN A 1 95 ? 59.170 27.745 99.022 1.00 116.62 92 GLN F N 1
ATOM 583 C CA . GLN A 1 95 ? 59.803 27.289 97.771 1.00 115.99 92 GLN F CA 1
ATOM 584 C C . GLN A 1 95 ? 59.805 25.752 97.593 1.00 120.43 92 GLN F C 1
ATOM 585 O O . GLN A 1 95 ? 60.394 25.029 98.398 1.00 120.24 92 GLN F O 1
ATOM 591 N N . LYS A 1 96 ? 59.172 25.272 96.506 1.00 117.23 93 LYS F N 1
ATOM 592 C CA . LYS A 1 96 ? 59.236 23.876 96.078 1.00 117.42 93 LYS F CA 1
ATOM 593 C C . LYS A 1 96 ? 60.527 23.803 95.294 1.00 123.71 93 LYS F C 1
ATOM 594 O O . LYS A 1 96 ? 60.814 24.725 94.519 1.00 122.82 93 LYS F O 1
ATOM 600 N N . GLN A 1 97 ? 61.340 22.780 95.547 1.00 122.93 94 GLN F N 1
ATOM 601 C CA . GLN A 1 97 ? 62.640 22.672 94.901 1.00 124.87 94 GLN F CA 1
ATOM 602 C C . GLN A 1 97 ? 63.024 21.223 94.692 1.00 133.02 94 GLN F C 1
ATOM 603 O O . GLN A 1 97 ? 62.426 20.343 95.308 1.00 132.29 94 GLN F O 1
ATOM 609 N N . ASN A 1 98 ? 64.021 20.991 93.817 1.00 133.61 95 ASN F N 1
ATOM 610 C CA . ASN A 1 98 ? 64.601 19.688 93.534 1.00 135.84 95 ASN F CA 1
ATOM 611 C C . ASN A 1 98 ? 66.022 19.697 94.048 1.00 142.79 95 ASN F C 1
ATOM 612 O O . ASN A 1 98 ? 66.826 20.530 93.624 1.00 142.61 95 ASN F O 1
ATOM 617 N N . ARG A 1 99 ? 66.314 18.801 94.992 1.00 142.33 96 ARG F N 1
ATOM 618 C CA . ARG A 1 99 ? 67.637 18.676 95.579 1.00 145.59 96 ARG F CA 1
ATOM 619 C C . ARG A 1 99 ? 68.472 17.774 94.699 1.00 156.06 96 ARG F C 1
ATOM 620 O O . ARG A 1 99 ? 68.077 16.644 94.398 1.00 156.06 96 ARG F O 1
ATOM 628 N N . LEU A 1 100 ? 69.597 18.300 94.240 1.00 157.99 97 LEU F N 1
ATOM 629 C CA . LEU A 1 100 ? 70.512 17.549 93.398 1.00 162.21 97 LEU F CA 1
ATOM 630 C C . LEU A 1 100 ? 71.582 16.882 94.263 1.00 172.58 97 LEU F C 1
ATOM 631 O O . LEU A 1 100 ? 71.886 15.705 94.079 1.00 173.25 97 LEU F O 1
ATOM 636 N N . ASN A 1 101 ? 72.123 17.644 95.225 1.00 173.16 98 ASN F N 1
ATOM 637 C CA . ASN A 1 101 ? 73.150 17.227 96.169 1.00 176.48 98 ASN F CA 1
ATOM 638 C C . ASN A 1 101 ? 72.942 17.933 97.515 1.00 180.66 98 ASN F C 1
ATOM 639 O O . ASN A 1 101 ? 71.905 18.560 97.712 1.00 178.49 98 ASN F O 1
ATOM 644 N N . GLU A 1 102 ? 73.909 17.837 98.442 1.00 179.83 99 GLU F N 1
ATOM 645 C CA . GLU A 1 102 ? 73.820 18.536 99.732 1.00 179.45 99 GLU F CA 1
ATOM 646 C C . GLU A 1 102 ? 74.240 20.020 99.555 1.00 183.58 99 GLU F C 1
ATOM 647 O O . GLU A 1 102 ? 74.144 20.811 100.503 1.00 182.89 99 GLU F O 1
ATOM 653 N N . ASN A 1 103 ? 74.661 20.391 98.320 1.00 180.62 100 ASN F N 1
ATOM 654 C CA . ASN A 1 103 ? 75.071 21.741 97.947 1.00 181.09 100 ASN F CA 1
ATOM 655 C C . ASN A 1 103 ? 74.129 22.329 96.894 1.00 182.12 100 ASN F C 1
ATOM 656 O O . ASN A 1 103 ? 73.448 23.320 97.179 1.00 180.48 100 ASN F O 1
ATOM 661 N N . GLU A 1 104 ? 74.096 21.724 95.682 1.00 177.60 101 GLU F N 1
ATOM 662 C CA . GLU A 1 104 ? 73.270 22.179 94.557 1.00 174.80 101 GLU F CA 1
ATOM 663 C C . GLU A 1 104 ? 71.780 21.824 94.721 1.00 170.74 101 GLU F C 1
ATOM 664 O O . GLU A 1 104 ? 71.436 20.689 95.069 1.00 170.16 101 GLU F O 1
ATOM 670 N N . VAL A 1 105 ? 70.898 22.802 94.450 1.00 160.86 102 VAL F N 1
ATOM 671 C CA . VAL A 1 105 ? 69.452 22.607 94.537 1.00 155.71 102 VAL F CA 1
ATOM 672 C C . VAL A 1 105 ? 68.747 23.481 93.454 1.00 152.83 102 VAL F C 1
ATOM 673 O O . VAL A 1 105 ? 69.016 24.681 93.330 1.00 152.06 102 VAL F O 1
ATOM 677 N N . LYS A 1 106 ? 67.897 22.835 92.636 1.00 144.54 103 LYS F N 1
ATOM 678 C CA . LYS A 1 106 ? 67.163 23.475 91.556 1.00 141.79 103 LYS F CA 1
ATOM 679 C C . LYS A 1 106 ? 65.821 23.970 92.093 1.00 141.90 103 LYS F C 1
ATOM 680 O O . LYS A 1 106 ? 65.027 23.139 92.553 1.00 140.89 103 LYS F O 1
ATOM 686 N N . PRO A 1 107 ? 65.547 25.309 92.067 1.00 135.48 104 PRO F N 1
ATOM 687 C CA . PRO A 1 107 ? 64.244 25.799 92.557 1.00 132.12 104 PRO F CA 1
ATOM 688 C C . PRO A 1 107 ? 63.133 25.472 91.569 1.00 132.87 104 PRO F C 1
ATOM 689 O O . PRO A 1 107 ? 63.355 25.554 90.364 1.00 132.74 104 PRO F O 1
ATOM 693 N N . LEU A 1 108 ? 61.960 25.077 92.063 1.00 127.66 105 LEU F N 1
ATOM 694 C CA . LEU A 1 108 ? 60.880 24.689 91.164 1.00 126.96 105 LEU F CA 1
ATOM 695 C C . LEU A 1 108 ? 59.753 25.718 91.057 1.00 130.65 105 LEU F C 1
ATOM 696 O O . LEU A 1 108 ? 59.665 26.347 90.016 1.00 128.58 105 LEU F O 1
ATOM 701 N N . THR A 1 109 ? 58.864 25.851 92.065 1.00 128.88 106 THR F N 1
ATOM 702 C CA . THR A 1 109 ? 57.771 26.838 92.029 1.00 128.57 106 THR F CA 1
ATOM 703 C C . THR A 1 109 ? 57.701 27.541 93.401 1.00 131.79 106 THR F C 1
ATOM 704 O O . THR A 1 109 ? 57.965 26.919 94.435 1.00 131.00 106 THR F O 1
ATOM 708 N N . VAL A 1 110 ? 57.406 28.854 93.388 1.00 128.43 107 VAL F N 1
ATOM 709 C CA . VAL A 1 110 ? 57.340 29.675 94.603 1.00 128.28 107 VAL F CA 1
ATOM 710 C C . VAL A 1 110 ? 55.847 29.880 94.971 1.00 129.43 107 VAL F C 1
ATOM 711 O O . VAL A 1 110 ? 54.982 29.928 94.086 1.00 128.76 107 VAL F O 1
ATOM 715 N N . TYR A 1 111 ? 55.578 29.884 96.292 1.00 123.84 108 TYR F N 1
ATOM 716 C CA . TYR A 1 111 ? 54.286 30.044 96.960 1.00 122.55 108 TYR F CA 1
ATOM 717 C C . TYR A 1 111 ? 54.438 31.034 98.102 1.00 124.99 108 TYR F C 1
ATOM 718 O O . TYR A 1 111 ? 55.560 31.212 98.593 1.00 125.24 108 TYR F O 1
ATOM 727 N N . PHE A 1 112 ? 53.320 31.672 98.541 1.00 119.46 109 PHE F N 1
ATOM 728 C CA . PHE A 1 112 ? 53.362 32.559 99.700 1.00 119.01 109 PHE F CA 1
ATOM 729 C C . PHE A 1 112 ? 52.043 32.543 100.451 1.00 122.09 109 PHE F C 1
ATOM 730 O O . PHE A 1 112 ? 50.968 32.504 99.843 1.00 120.02 109 PHE F O 1
ATOM 738 N N . VAL A 1 113 ? 52.165 32.514 101.809 1.00 120.61 110 VAL F N 1
ATOM 739 C CA . VAL A 1 113 ? 51.099 32.512 102.818 1.00 121.38 110 VAL F CA 1
ATOM 740 C C . VAL A 1 113 ? 50.960 33.922 103.355 1.00 127.93 110 VAL F C 1
ATOM 741 O O . VAL A 1 113 ? 51.800 34.407 104.119 1.00 128.14 110 VAL F O 1
ATOM 745 N N . CYS A 1 114 ? 49.878 34.561 102.921 1.00 126.36 111 CYS F N 1
ATOM 746 C CA . CYS A 1 114 ? 49.549 35.930 103.216 1.00 128.11 111 CYS F CA 1
ATOM 747 C C . CYS A 1 114 ? 48.138 36.032 103.819 1.00 131.93 111 CYS F C 1
ATOM 748 O O . CYS A 1 114 ? 47.125 35.900 103.117 1.00 130.89 111 CYS F O 1
ATOM 751 N N . ASN A 1 115 ? 48.111 36.301 105.141 1.00 129.73 112 ASN F N 1
ATOM 752 C CA . ASN A 1 115 ? 46.936 36.427 106.007 1.00 131.09 112 ASN F CA 1
ATOM 753 C C . ASN A 1 115 ? 46.159 35.094 106.004 1.00 134.10 112 ASN F C 1
ATOM 754 O O . ASN A 1 115 ? 44.964 35.048 105.684 1.00 134.64 112 ASN F O 1
ATOM 759 N N . GLU A 1 116 ? 46.883 34.006 106.334 1.00 129.36 113 GLU F N 1
ATOM 760 C CA . GLU A 1 116 ? 46.441 32.601 106.378 1.00 128.84 113 GLU F CA 1
ATOM 761 C C . GLU A 1 116 ? 45.861 32.097 105.002 1.00 130.60 113 GLU F C 1
ATOM 762 O O . GLU A 1 116 ? 45.268 31.012 104.939 1.00 129.39 113 GLU F O 1
ATOM 768 N N . ASN A 1 117 ? 46.116 32.852 103.903 1.00 125.73 114 ASN F N 1
ATOM 769 C CA . ASN A 1 117 ? 45.725 32.519 102.528 1.00 123.97 114 ASN F CA 1
ATOM 770 C C . ASN A 1 117 ? 46.984 32.168 101.744 1.00 127.94 114 ASN F C 1
ATOM 771 O O . ASN A 1 117 ? 47.972 32.894 101.861 1.00 127.70 114 ASN F O 1
ATOM 776 N N . ILE A 1 118 ? 46.975 31.058 100.959 1.00 124.48 115 ILE F N 1
ATOM 777 C CA . ILE A 1 118 ? 48.159 30.641 100.180 1.00 122.75 115 ILE F CA 1
ATOM 778 C C . ILE A 1 118 ? 47.902 30.849 98.679 1.00 125.85 115 ILE F C 1
ATOM 779 O O . ILE A 1 118 ? 46.896 30.376 98.141 1.00 125.19 115 ILE F O 1
ATOM 784 N N . TYR A 1 119 ? 48.826 31.593 98.038 1.00 122.29 116 TYR F N 1
ATOM 785 C CA . TYR A 1 119 ? 48.867 31.928 96.606 1.00 121.84 116 TYR F CA 1
ATOM 786 C C . TYR A 1 119 ? 50.103 31.297 95.971 1.00 126.26 116 TYR F C 1
ATOM 787 O O . TYR A 1 119 ? 51.085 31.016 96.677 1.00 125.94 116 TYR F O 1
ATOM 796 N N . MET A 1 120 ? 50.072 31.092 94.644 1.00 122.38 117 MET F N 1
ATOM 797 C CA . MET A 1 120 ? 51.235 30.556 93.950 1.00 121.15 117 MET F CA 1
ATOM 798 C C . MET A 1 120 ? 51.876 31.702 93.202 1.00 121.94 117 MET F C 1
ATOM 799 O O . MET A 1 120 ? 51.318 32.169 92.204 1.00 120.84 117 MET F O 1
ATOM 804 N N . ALA A 1 121 ? 53.031 32.180 93.723 1.00 117.63 118 ALA F N 1
ATOM 805 C CA . ALA A 1 121 ? 53.815 33.307 93.194 1.00 117.44 118 ALA F CA 1
ATOM 806 C C . ALA A 1 121 ? 53.827 33.315 91.664 1.00 121.56 118 ALA F C 1
ATOM 807 O O . ALA A 1 121 ? 54.243 32.330 91.028 1.00 121.17 118 ALA F O 1
ATOM 809 N N . PRO A 1 122 ? 53.284 34.406 91.073 1.00 117.91 119 PRO F N 1
ATOM 810 C CA . PRO A 1 122 ? 53.166 34.465 89.608 1.00 117.05 119 PRO F CA 1
ATOM 811 C C . PRO A 1 122 ? 54.501 34.485 88.870 1.00 118.98 119 PRO F C 1
ATOM 812 O O . PRO A 1 122 ? 55.488 35.045 89.362 1.00 119.00 119 PRO F O 1
ATOM 816 N N . ASN A 1 123 ? 54.492 33.887 87.671 1.00 113.91 120 ASN F N 1
ATOM 817 C CA . ASN A 1 123 ? 55.632 33.845 86.763 1.00 113.56 120 ASN F CA 1
ATOM 818 C C . ASN A 1 123 ? 55.790 35.221 86.161 1.00 115.47 120 ASN F C 1
ATOM 819 O O . ASN A 1 123 ? 54.801 35.808 85.696 1.00 113.87 120 ASN F O 1
ATOM 824 N N . ALA A 1 124 ? 57.014 35.756 86.201 1.00 112.35 121 ALA F N 1
ATOM 825 C CA . ALA A 1 124 ? 57.295 37.084 85.663 1.00 112.72 121 ALA F CA 1
ATOM 826 C C . ALA A 1 124 ? 56.798 37.240 84.225 1.00 116.54 121 ALA F C 1
ATOM 827 O O . ALA A 1 124 ? 56.142 38.243 83.925 1.00 115.60 121 ALA F O 1
ATOM 829 N N . TYR A 1 125 ? 57.057 36.226 83.363 1.00 113.08 122 TYR F N 1
ATOM 830 C CA . TYR A 1 125 ? 56.638 36.263 81.972 1.00 112.72 122 TYR F CA 1
ATOM 831 C C . TYR A 1 125 ? 55.131 36.195 81.852 1.00 113.16 122 TYR F C 1
ATOM 832 O O . TYR A 1 125 ? 54.519 37.180 81.423 1.00 112.05 122 TYR F O 1
ATOM 841 N N . THR A 1 126 ? 54.521 35.068 82.258 1.00 108.14 123 THR F N 1
ATOM 842 C CA . THR A 1 126 ? 53.083 34.922 82.079 1.00 107.34 123 THR F CA 1
ATOM 843 C C . THR A 1 126 ? 52.273 36.059 82.694 1.00 110.50 123 THR F C 1
ATOM 844 O O . THR A 1 126 ? 51.193 36.302 82.172 1.00 110.03 123 THR F O 1
ATOM 848 N N . LEU A 1 127 ? 52.758 36.798 83.715 1.00 108.16 124 LEU F N 1
ATOM 849 C CA . LEU A 1 127 ? 51.898 37.902 84.185 1.00 108.61 124 LEU F CA 1
ATOM 850 C C . LEU A 1 127 ? 52.045 39.156 83.280 1.00 111.31 124 LEU F C 1
ATOM 851 O O . LEU A 1 127 ? 51.050 39.848 83.062 1.00 109.57 124 LEU F O 1
ATOM 856 N N . LEU A 1 128 ? 53.271 39.455 82.800 1.00 108.73 125 LEU F N 1
ATOM 857 C CA . LEU A 1 128 ? 53.529 40.619 81.953 1.00 109.10 125 LEU F CA 1
ATOM 858 C C . LEU A 1 128 ? 52.947 40.424 80.563 1.00 113.70 125 LEU F C 1
ATOM 859 O O . LEU A 1 128 ? 52.253 41.311 80.038 1.00 113.01 125 LEU F O 1
ATOM 864 N N . ALA A 1 129 ? 53.227 39.238 79.981 1.00 110.31 126 ALA F N 1
ATOM 865 C CA . ALA A 1 129 ? 52.754 38.834 78.668 1.00 109.84 126 ALA F CA 1
ATOM 866 C C . ALA A 1 129 ? 51.225 38.863 78.622 1.00 112.42 126 ALA F C 1
ATOM 867 O O . ALA A 1 129 ? 50.666 39.300 77.608 1.00 112.92 126 ALA F O 1
ATOM 869 N N . THR A 1 130 ? 50.554 38.456 79.736 1.00 106.48 127 THR F N 1
ATOM 870 C CA . THR A 1 130 ? 49.093 38.450 79.837 1.00 105.59 127 THR F CA 1
ATOM 871 C C . THR A 1 130 ? 48.541 39.880 79.795 1.00 109.59 127 THR F C 1
ATOM 872 O O . THR A 1 130 ? 47.580 40.130 79.063 1.00 108.66 127 THR F O 1
ATOM 876 N N . ARG A 1 131 ? 49.141 40.804 80.580 1.00 106.58 128 ARG F N 1
ATOM 877 C CA . ARG A 1 131 ? 48.723 42.208 80.664 1.00 105.93 128 ARG F CA 1
ATOM 878 C C . ARG A 1 131 ? 48.900 42.877 79.322 1.00 110.07 128 ARG F C 1
ATOM 879 O O . ARG A 1 131 ? 47.997 43.571 78.867 1.00 108.70 128 ARG F O 1
ATOM 887 N N . MET A 1 132 ? 50.007 42.580 78.645 1.00 108.87 129 MET F N 1
ATOM 888 C CA . MET A 1 132 ? 50.274 43.077 77.309 1.00 110.05 129 MET F CA 1
ATOM 889 C C . MET A 1 132 ? 49.273 42.447 76.302 1.00 110.32 129 MET F C 1
ATOM 890 O O . MET A 1 132 ? 48.828 43.134 75.376 1.00 109.12 129 MET F O 1
ATOM 895 N N . LEU A 1 133 ? 48.886 41.168 76.523 1.00 105.07 130 LEU F N 1
ATOM 896 C CA . LEU A 1 133 ? 47.885 40.467 75.711 1.00 104.65 130 LEU F CA 1
ATOM 897 C C . LEU A 1 133 ? 46.499 41.122 75.927 1.00 106.59 130 LEU F C 1
ATOM 898 O O . LEU A 1 133 ? 45.749 41.273 74.963 1.00 106.04 130 LEU F O 1
ATOM 903 N N . ASN A 1 134 ? 46.176 41.528 77.181 1.00 102.03 131 ASN F N 1
ATOM 904 C CA . ASN A 1 134 ? 44.918 42.220 77.524 1.00 101.23 131 ASN F CA 1
ATOM 905 C C . ASN A 1 134 ? 44.897 43.581 76.836 1.00 102.65 131 ASN F C 1
ATOM 906 O O . ASN A 1 134 ? 43.941 43.893 76.130 1.00 102.47 131 ASN F O 1
ATOM 911 N N . ALA A 1 135 ? 45.986 44.355 77.014 1.00 97.42 132 ALA F N 1
ATOM 912 C CA . ALA A 1 135 ? 46.208 45.667 76.426 1.00 97.06 132 ALA F CA 1
ATOM 913 C C . ALA A 1 135 ? 46.125 45.617 74.901 1.00 101.93 132 ALA F C 1
ATOM 914 O O . ALA A 1 135 ? 45.521 46.528 74.313 1.00 102.29 132 ALA F O 1
ATOM 916 N N . THR A 1 136 ? 46.704 44.563 74.250 1.00 98.07 133 THR F N 1
ATOM 917 C CA . THR A 1 136 ? 46.644 44.497 72.786 1.00 98.57 133 THR F CA 1
ATOM 918 C C . THR A 1 136 ? 45.215 44.165 72.302 1.00 103.11 133 THR F C 1
ATOM 919 O O . THR A 1 136 ? 44.811 44.653 71.243 1.00 102.69 133 THR F O 1
ATOM 923 N N . TYR A 1 137 ? 44.446 43.386 73.086 1.00 100.68 134 TYR F N 1
ATOM 924 C CA . TYR A 1 137 ? 43.086 43.003 72.717 1.00 102.12 134 TYR F CA 1
ATOM 925 C C . TYR A 1 137 ? 42.219 44.258 72.513 1.00 107.75 134 TYR F C 1
ATOM 926 O O . TYR A 1 137 ? 41.515 44.346 71.506 1.00 108.05 134 TYR F O 1
ATOM 935 N N . CYS A 1 138 ? 42.313 45.227 73.453 1.00 105.33 135 CYS F N 1
ATOM 936 C CA . CYS A 1 138 ? 41.607 46.510 73.451 1.00 106.40 135 CYS F CA 1
ATOM 937 C C . CYS A 1 138 ? 41.877 47.257 72.169 1.00 112.56 135 CYS F C 1
ATOM 938 O O . CYS A 1 138 ? 40.935 47.726 71.536 1.00 113.06 135 CYS F O 1
ATOM 941 N N . PHE A 1 139 ? 43.173 47.371 71.793 1.00 110.18 136 PHE F N 1
ATOM 942 C CA . PHE A 1 139 ? 43.623 48.067 70.591 1.00 110.89 136 PHE F CA 1
ATOM 943 C C . PHE A 1 139 ? 42.918 47.537 69.371 1.00 116.05 136 PHE F C 1
ATOM 944 O O . PHE A 1 139 ? 42.274 48.326 68.685 1.00 116.07 136 PHE F O 1
ATOM 952 N N . GLN A 1 140 ? 42.969 46.211 69.133 1.00 114.43 137 GLN F N 1
ATOM 953 C CA . GLN A 1 140 ? 42.278 45.599 67.995 1.00 116.98 137 GLN F CA 1
ATOM 954 C C . GLN A 1 140 ? 40.803 45.927 68.034 1.00 122.24 137 GLN F C 1
ATOM 955 O O . GLN A 1 140 ? 40.286 46.464 67.058 1.00 123.62 137 GLN F O 1
ATOM 961 N N . LYS A 1 141 ? 40.150 45.676 69.190 1.00 117.89 138 LYS F N 1
ATOM 962 C CA . LYS A 1 141 ? 38.737 45.959 69.415 1.00 118.67 138 LYS F CA 1
ATOM 963 C C . LYS A 1 141 ? 38.432 47.437 69.109 1.00 122.40 138 LYS F C 1
ATOM 964 O O . LYS A 1 141 ? 37.449 47.721 68.414 1.00 123.70 138 LYS F O 1
ATOM 970 N N . ALA A 1 142 ? 39.308 48.355 69.583 1.00 117.15 139 ALA F N 1
ATOM 971 C CA . ALA A 1 142 ? 39.188 49.799 69.399 1.00 117.06 139 ALA F CA 1
ATOM 972 C C . ALA A 1 142 ? 39.277 50.190 67.921 1.00 121.85 139 ALA F C 1
ATOM 973 O O . ALA A 1 142 ? 38.423 50.935 67.426 1.00 123.06 139 ALA F O 1
ATOM 975 N N . LEU A 1 143 ? 40.288 49.668 67.219 1.00 117.33 140 LEU F N 1
ATOM 976 C CA . LEU A 1 143 ? 40.510 49.968 65.818 1.00 117.82 140 LEU F CA 1
ATOM 977 C C . LEU A 1 143 ? 39.401 49.399 64.925 1.00 125.95 140 LEU F C 1
ATOM 978 O O . LEU A 1 143 ? 38.734 50.187 64.262 1.00 126.82 140 LEU F O 1
ATOM 983 N N . THR A 1 144 ? 39.203 48.061 64.909 1.00 125.35 141 THR F N 1
ATOM 984 C CA . THR A 1 144 ? 38.205 47.339 64.098 1.00 128.69 141 THR F CA 1
ATOM 985 C C . THR A 1 144 ? 36.856 48.045 63.983 1.00 138.30 141 THR F C 1
ATOM 986 O O . THR A 1 144 ? 36.267 48.078 62.895 1.00 139.56 141 THR F O 1
ATOM 990 N N . LYS A 1 145 ? 36.355 48.555 65.122 1.00 137.74 142 LYS F N 1
ATOM 991 C CA . LYS A 1 145 ? 35.069 49.234 65.210 1.00 140.67 142 LYS F CA 1
ATOM 992 C C . LYS A 1 145 ? 35.087 50.585 64.468 1.00 146.41 142 LYS F C 1
ATOM 993 O O . LYS A 1 145 ? 34.247 50.807 63.587 1.00 147.64 142 LYS F O 1
ATOM 999 N N . ILE A 1 146 ? 36.061 51.457 64.800 1.00 142.39 143 ILE F N 1
ATOM 1000 C CA . ILE A 1 146 ? 36.174 52.806 64.267 1.00 142.83 143 ILE F CA 1
ATOM 1001 C C . ILE A 1 146 ? 36.587 52.813 62.771 1.00 148.56 143 ILE F C 1
ATOM 1002 O O . ILE A 1 146 ? 36.044 53.625 62.029 1.00 148.76 143 ILE F O 1
ATOM 1007 N N . GLU A 1 147 ? 37.449 51.878 62.314 1.00 146.62 144 GLU F N 1
ATOM 1008 C CA . GLU A 1 147 ? 37.924 51.775 60.913 1.00 147.87 144 GLU F CA 1
ATOM 1009 C C . GLU A 1 147 ? 36.780 51.694 59.884 1.00 155.95 144 GLU F C 1
ATOM 1010 O O . GLU A 1 147 ? 37.012 51.913 58.690 1.00 156.42 144 GLU F O 1
ATOM 1016 N N . LYS A 1 148 ? 35.575 51.328 60.352 1.00 155.10 145 LYS F N 1
ATOM 1017 C CA . LYS A 1 148 ? 34.390 51.130 59.534 1.00 157.78 145 LYS F CA 1
ATOM 1018 C C . LYS A 1 148 ? 33.567 52.424 59.339 1.00 162.77 145 LYS F C 1
ATOM 1019 O O . LYS A 1 148 ? 33.051 52.641 58.239 1.00 164.09 145 LYS F O 1
ATOM 1025 N N . PHE A 1 149 ? 33.471 53.275 60.391 1.00 158.89 146 PHE F N 1
ATOM 1026 C CA . PHE A 1 149 ? 32.666 54.497 60.448 1.00 160.12 146 PHE F CA 1
ATOM 1027 C C . PHE A 1 149 ? 33.013 55.602 59.415 1.00 164.45 146 PHE F C 1
ATOM 1028 O O . PHE A 1 149 ? 32.090 55.963 58.670 1.00 165.46 146 PHE F O 1
ATOM 1036 N N . PRO A 1 150 ? 34.243 56.196 59.336 1.00 159.15 147 PRO F N 1
ATOM 1037 C CA . PRO A 1 150 ? 34.451 57.281 58.364 1.00 159.02 147 PRO F CA 1
ATOM 1038 C C . PRO A 1 150 ? 34.282 56.838 56.909 1.00 163.95 147 PRO F C 1
ATOM 1039 O O . PRO A 1 150 ? 34.665 55.721 56.544 1.00 164.38 147 PRO F O 1
ATOM 1043 N N . GLN A 1 151 ? 33.683 57.719 56.102 1.00 160.35 148 GLN F N 1
ATOM 1044 C CA . GLN A 1 151 ? 33.507 57.483 54.670 1.00 161.00 148 GLN F CA 1
ATOM 1045 C C . GLN A 1 151 ? 34.421 58.437 53.919 1.00 161.01 148 GLN F C 1
ATOM 1046 O O . GLN A 1 151 ? 34.536 59.603 54.303 1.00 160.11 148 GLN F O 1
ATOM 1052 N N . TYR A 1 152 ? 35.118 57.935 52.895 1.00 154.82 149 TYR F N 1
ATOM 1053 C CA . TYR A 1 152 ? 36.013 58.789 52.140 1.00 152.53 149 TYR F CA 1
ATOM 1054 C C . TYR A 1 152 ? 35.438 59.120 50.769 1.00 158.87 149 TYR F C 1
ATOM 1055 O O . TYR A 1 152 ? 35.062 58.216 50.014 1.00 159.65 149 TYR F O 1
ATOM 1064 N N . ASN A 1 153 ? 35.402 60.432 50.462 1.00 155.72 150 ASN F N 1
ATOM 1065 C CA . ASN A 1 153 ? 35.070 61.020 49.165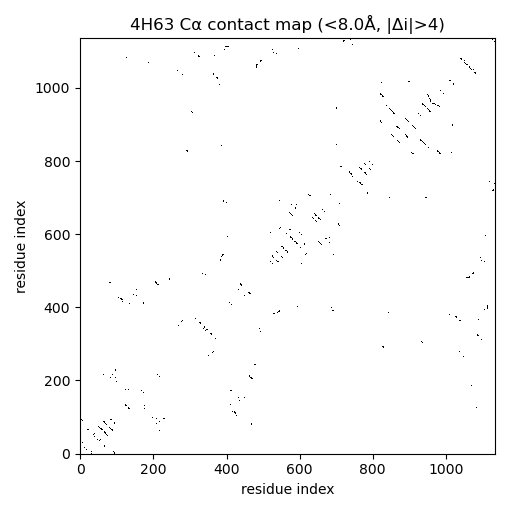 1.00 157.02 150 ASN F CA 1
ATOM 1066 C C . ASN A 1 153 ? 36.246 61.955 48.812 1.00 160.14 150 ASN F C 1
ATOM 1067 O O . ASN A 1 153 ? 36.630 62.726 49.692 1.00 158.22 150 ASN F O 1
ATOM 1072 N N . PRO A 1 154 ? 36.892 61.880 47.612 1.00 157.65 151 PRO F N 1
ATOM 1073 C CA . PRO A 1 154 ? 38.083 62.720 47.368 1.00 156.75 151 PRO F CA 1
ATOM 1074 C C . PRO A 1 154 ? 37.827 64.225 47.470 1.00 162.47 151 PRO F C 1
ATOM 1075 O O . PRO A 1 154 ? 38.669 64.944 48.011 1.00 160.87 151 PRO F O 1
ATOM 1079 N N . GLN A 1 155 ? 36.646 64.670 47.007 1.00 161.48 152 GLN F N 1
ATOM 1080 C CA . GLN A 1 155 ? 36.190 66.062 47.008 1.00 161.67 152 GLN F CA 1
ATOM 1081 C C . GLN A 1 155 ? 35.830 66.524 48.439 1.00 164.04 152 GLN F C 1
ATOM 1082 O O . GLN A 1 155 ? 36.215 67.628 48.845 1.00 162.44 152 GLN F O 1
ATOM 1088 N N . GLU A 1 156 ? 35.126 65.654 49.198 1.00 160.74 153 GLU F N 1
ATOM 1089 C CA . GLU A 1 156 ? 34.626 65.891 50.555 1.00 159.92 153 GLU F CA 1
ATOM 1090 C C . GLU A 1 156 ? 35.610 65.510 51.693 1.00 161.28 153 GLU F C 1
ATOM 1091 O O . GLU A 1 156 ? 35.403 65.925 52.836 1.00 159.90 153 GLU F O 1
ATOM 1097 N N . GLY A 1 157 ? 36.643 64.729 51.377 1.00 157.14 154 GLY F N 1
ATOM 1098 C CA . GLY A 1 157 ? 37.612 64.249 52.358 1.00 155.38 154 GLY F CA 1
ATOM 1099 C C . GLY A 1 157 ? 37.002 63.180 53.244 1.00 159.51 154 GLY F C 1
ATOM 1100 O O . GLY A 1 157 ? 36.141 62.416 52.786 1.00 159.98 154 GLY F O 1
ATOM 1101 N N . TYR A 1 158 ? 37.430 63.124 54.529 1.00 155.55 155 TYR F N 1
ATOM 1102 C CA . TYR A 1 158 ? 36.880 62.168 55.500 1.00 155.64 155 TYR F CA 1
ATOM 1103 C C . TYR A 1 158 ? 35.730 62.794 56.295 1.00 162.68 155 TYR F C 1
ATOM 1104 O O . TYR A 1 158 ? 35.937 63.750 57.049 1.00 162.37 155 TYR F O 1
ATOM 1113 N N . THR A 1 159 ? 34.519 62.240 56.121 1.00 161.50 156 THR F N 1
ATOM 1114 C CA . THR A 1 159 ? 33.304 62.697 56.795 1.00 162.75 156 THR F CA 1
ATOM 1115 C C . THR A 1 159 ? 32.744 61.551 57.657 1.00 168.02 156 THR F C 1
ATOM 1116 O O . THR A 1 159 ? 32.896 60.376 57.303 1.00 167.71 156 THR F O 1
ATOM 1120 N N . TYR A 1 160 ? 32.135 61.898 58.811 1.00 165.47 157 TYR F N 1
ATOM 1121 C CA . TYR A 1 160 ? 31.553 60.924 59.747 1.00 165.92 157 TYR F CA 1
ATOM 1122 C C . TYR A 1 160 ? 30.017 60.819 59.551 1.00 173.93 157 TYR F C 1
ATOM 1123 O O . TYR A 1 160 ? 29.299 61.734 59.963 1.00 174.84 157 TYR F O 1
ATOM 1132 N N . PRO A 1 161 ? 29.485 59.725 58.937 1.00 172.94 158 PRO F N 1
ATOM 1133 C CA . PRO A 1 161 ? 28.027 59.629 58.751 1.00 180.67 158 PRO F CA 1
ATOM 1134 C C . PRO A 1 161 ? 27.327 59.048 59.974 1.00 217.95 158 PRO F C 1
ATOM 1135 O O . PRO A 1 161 ? 27.287 59.673 61.029 1.00 181.21 158 PRO F O 1
ATOM 1139 N N . ASP B 2 3 ? 72.542 35.356 91.552 1.00 204.51 3 ASP H N 1
ATOM 1140 C CA . ASP B 2 3 ? 73.551 36.339 91.944 1.00 205.75 3 ASP H CA 1
ATOM 1141 C C . ASP B 2 3 ? 73.997 37.169 90.729 1.00 207.76 3 ASP H C 1
ATOM 1142 O O . ASP B 2 3 ? 73.699 38.365 90.681 1.00 206.88 3 ASP H O 1
ATOM 1147 N N . ILE B 2 4 ? 74.706 36.535 89.752 1.00 205.40 4 ILE H N 1
ATOM 1148 C CA . ILE B 2 4 ? 75.169 37.148 88.483 1.00 204.95 4 ILE H CA 1
ATOM 1149 C C . ILE B 2 4 ? 73.928 37.375 87.583 1.00 202.84 4 ILE H C 1
ATOM 1150 O O . ILE B 2 4 ? 73.791 38.423 86.947 1.00 200.87 4 ILE H O 1
ATOM 1155 N N . SER B 2 5 ? 73.036 36.367 87.562 1.00 196.06 5 SER H N 1
ATOM 1156 C CA . SER B 2 5 ? 71.795 36.281 86.793 1.00 192.31 5 SER H CA 1
ATOM 1157 C C . SER B 2 5 ? 70.675 37.178 87.340 1.00 190.84 5 SER H C 1
ATOM 1158 O O . SER B 2 5 ? 69.760 37.512 86.585 1.00 189.05 5 SER H O 1
ATOM 1161 N N . THR B 2 6 ? 70.718 37.552 88.637 1.00 183.98 6 THR H N 1
ATOM 1162 C CA . THR B 2 6 ? 69.698 38.445 89.186 1.00 180.95 6 THR H CA 1
ATOM 1163 C C . THR B 2 6 ? 69.866 39.816 88.514 1.00 181.50 6 THR H C 1
ATOM 1164 O O . THR B 2 6 ? 68.871 40.425 88.145 1.00 180.14 6 THR H O 1
ATOM 1168 N N . GLU B 2 7 ? 71.126 40.253 88.292 1.00 176.35 7 GLU H N 1
ATOM 1169 C CA . GLU B 2 7 ? 71.493 41.508 87.614 1.00 175.07 7 GLU H CA 1
ATOM 1170 C C . GLU B 2 7 ? 70.968 41.529 86.180 1.00 172.62 7 GLU H C 1
ATOM 1171 O O . GLU B 2 7 ? 70.561 42.583 85.714 1.00 171.64 7 GLU H O 1
ATOM 1177 N N . LYS B 2 8 ? 70.983 40.366 85.490 1.00 165.45 8 LYS H N 1
ATOM 1178 C CA . LYS B 2 8 ? 70.483 40.186 84.122 1.00 162.60 8 LYS H CA 1
ATOM 1179 C C . LYS B 2 8 ? 68.966 40.362 84.063 1.00 161.10 8 LYS H C 1
ATOM 1180 O O . LYS B 2 8 ? 68.468 40.950 83.100 1.00 159.69 8 LYS H O 1
ATOM 1186 N N . THR B 2 9 ? 68.229 39.819 85.071 1.00 154.09 9 THR H N 1
ATOM 1187 C CA . THR B 2 9 ? 66.767 39.931 85.174 1.00 150.48 9 THR H CA 1
ATOM 1188 C C . THR B 2 9 ? 66.419 41.400 85.474 1.00 151.48 9 THR H C 1
ATOM 1189 O O . THR B 2 9 ? 65.592 41.980 84.778 1.00 149.74 9 THR H O 1
ATOM 1193 N N . VAL B 2 10 ? 67.093 42.001 86.481 1.00 147.77 10 VAL H N 1
ATOM 1194 C CA . VAL B 2 10 ? 66.936 43.397 86.916 1.00 147.36 10 VAL H CA 1
ATOM 1195 C C . VAL B 2 10 ? 67.109 44.325 85.704 1.00 150.20 10 VAL H C 1
ATOM 1196 O O . VAL B 2 10 ? 66.191 45.093 85.406 1.00 149.18 10 VAL H O 1
ATOM 1200 N N . GLU B 2 11 ? 68.237 44.201 84.978 1.00 147.17 11 GLU H N 1
ATOM 1201 C CA . GLU B 2 11 ? 68.525 44.997 83.784 1.00 147.40 11 GLU H CA 1
ATOM 1202 C C . GLU B 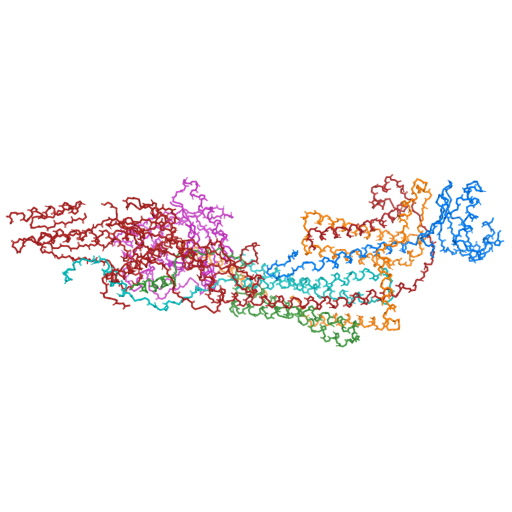2 11 ? 67.464 44.813 82.695 1.00 147.81 11 GLU H C 1
ATOM 1203 O O . GLU B 2 11 ? 67.130 45.780 82.005 1.00 147.07 11 GLU H O 1
ATOM 1209 N N . SER B 2 12 ? 66.950 43.574 82.533 1.00 142.07 12 SER H N 1
ATOM 1210 C CA . SER B 2 12 ? 65.934 43.262 81.529 1.00 139.72 12 SER H CA 1
ATOM 1211 C C . SER B 2 12 ? 64.585 43.872 81.915 1.00 139.79 12 SER H C 1
ATOM 1212 O O . SER B 2 12 ? 63.875 44.383 81.045 1.00 138.45 12 SER H O 1
ATOM 1215 N N . LEU B 2 13 ? 64.253 43.846 83.225 1.00 134.15 13 LEU H N 1
ATOM 1216 C CA . LEU B 2 13 ? 63.022 44.422 83.755 1.00 131.91 13 LEU H CA 1
ATOM 1217 C C . LEU B 2 13 ? 63.034 45.938 83.594 1.00 134.57 13 LEU H C 1
ATOM 1218 O O . LEU B 2 13 ? 61.998 46.496 83.247 1.00 133.59 13 LEU H O 1
ATOM 1223 N N . GLU B 2 14 ? 64.204 46.595 83.803 1.00 131.02 14 GLU H N 1
ATOM 1224 C CA . GLU B 2 14 ? 64.376 48.039 83.614 1.00 131.39 14 GLU H CA 1
ATOM 1225 C C . GLU B 2 14 ? 64.109 48.419 82.160 1.00 133.28 14 GLU H C 1
ATOM 1226 O O . GLU B 2 14 ? 63.587 49.502 81.888 1.00 132.85 14 GLU H O 1
ATOM 1232 N N . ALA B 2 15 ? 64.457 47.518 81.229 1.00 129.00 15 ALA H N 1
ATOM 1233 C CA . ALA B 2 15 ? 64.214 47.694 79.797 1.00 128.14 15 ALA H CA 1
ATOM 1234 C C . ALA B 2 15 ? 62.728 47.488 79.483 1.00 129.54 15 ALA H C 1
ATOM 1235 O O . ALA B 2 15 ? 62.183 48.158 78.598 1.00 127.89 15 ALA H O 1
ATOM 1237 N N . ILE B 2 16 ? 62.076 46.567 80.232 1.00 125.56 16 ILE H N 1
ATOM 1238 C CA . ILE B 2 16 ? 60.650 46.263 80.128 1.00 124.29 16 ILE H CA 1
ATOM 1239 C C . ILE B 2 16 ? 59.851 47.430 80.758 1.00 130.00 16 ILE H C 1
ATOM 1240 O O . ILE B 2 16 ? 58.979 47.991 80.092 1.00 128.38 16 ILE H O 1
ATOM 1245 N N . ARG B 2 17 ? 60.195 47.822 82.005 1.00 129.50 17 ARG H N 1
ATOM 1246 C CA . ARG B 2 17 ? 59.607 48.950 82.733 1.00 131.02 17 ARG H CA 1
ATOM 1247 C C . ARG B 2 17 ? 59.604 50.207 81.854 1.00 139.58 17 ARG H C 1
ATOM 1248 O O . ARG B 2 17 ? 58.615 50.933 81.850 1.00 139.70 17 ARG H O 1
ATOM 1256 N N . HIS B 2 18 ? 60.686 50.430 81.080 1.00 139.92 18 HIS H N 1
ATOM 1257 C CA . HIS B 2 18 ? 60.802 51.584 80.199 1.00 141.96 18 HIS H CA 1
ATOM 1258 C C . HIS B 2 18 ? 59.811 51.524 79.039 1.00 142.05 18 HIS H C 1
ATOM 1259 O O . HIS B 2 18 ? 59.169 52.540 78.760 1.00 141.54 18 HIS H O 1
ATOM 1266 N N . ARG B 2 19 ? 59.683 50.362 78.358 1.00 135.90 19 ARG H N 1
ATOM 1267 C CA . ARG B 2 19 ? 58.750 50.234 77.228 1.00 133.96 19 ARG H CA 1
ATOM 1268 C C . ARG B 2 19 ? 57.317 50.370 77.718 1.00 133.54 19 ARG H C 1
ATOM 1269 O O . ARG B 2 19 ? 56.506 50.978 77.017 1.00 132.96 19 ARG H O 1
ATOM 1277 N N . ILE B 2 20 ? 57.010 49.835 78.934 1.00 127.01 20 ILE H N 1
ATOM 1278 C CA . ILE B 2 20 ? 55.671 49.930 79.535 1.00 124.99 20 ILE H CA 1
ATOM 1279 C C . ILE B 2 20 ? 55.390 51.403 79.892 1.00 127.99 20 ILE H C 1
ATOM 1280 O O . ILE B 2 20 ? 54.276 51.870 79.674 1.00 127.72 20 ILE H O 1
ATOM 1285 N N . ALA B 2 21 ? 56.402 52.135 80.374 1.00 124.31 21 ALA H N 1
ATOM 1286 C CA . ALA B 2 21 ? 56.253 53.553 80.689 1.00 124.92 21 ALA H CA 1
ATOM 1287 C C . ALA B 2 21 ? 55.927 54.386 79.420 1.00 127.92 21 ALA H C 1
ATOM 1288 O O . ALA B 2 21 ? 54.986 55.179 79.453 1.00 127.55 21 ALA H O 1
ATOM 1290 N N . GLN B 2 22 ? 56.679 54.181 78.311 1.00 123.94 22 GLN H N 1
ATOM 1291 C CA . GLN B 2 22 ? 56.512 54.885 77.025 1.00 123.49 22 GLN H CA 1
ATOM 1292 C C . GLN B 2 22 ? 55.119 54.650 76.406 1.00 124.24 22 GLN H C 1
ATOM 1293 O O . GLN B 2 22 ? 54.552 55.576 75.804 1.00 123.36 22 GLN H O 1
ATOM 1299 N N . ILE B 2 23 ? 54.596 53.400 76.530 1.00 118.58 23 ILE H N 1
ATOM 1300 C CA . ILE B 2 23 ? 53.298 53.014 75.977 1.00 116.69 23 ILE H CA 1
ATOM 1301 C C . ILE B 2 23 ? 52.183 53.636 76.837 1.00 121.95 23 ILE H C 1
ATOM 1302 O O . ILE B 2 23 ? 51.186 54.085 76.267 1.00 121.74 23 ILE H O 1
ATOM 1307 N N . VAL B 2 24 ? 52.373 53.724 78.180 1.00 119.62 24 VAL H N 1
ATOM 1308 C CA . VAL B 2 24 ? 51.392 54.334 79.097 1.00 120.49 24 VAL H CA 1
ATOM 1309 C C . VAL B 2 24 ? 51.231 55.829 78.723 1.00 126.66 24 VAL H C 1
ATOM 1310 O O . VAL B 2 24 ? 50.103 56.334 78.648 1.00 126.08 24 VAL H O 1
ATOM 1314 N N . GLN B 2 25 ? 52.370 56.484 78.414 1.00 125.03 25 GLN H N 1
ATOM 1315 C CA . GLN B 2 25 ? 52.493 57.877 77.992 1.00 126.27 25 GLN H CA 1
ATOM 1316 C C . GLN B 2 25 ? 51.765 58.119 76.661 1.00 128.10 25 GLN H C 1
ATOM 1317 O O . GLN B 2 25 ? 51.074 59.131 76.543 1.00 128.07 25 GLN H O 1
ATOM 1323 N N . SER B 2 26 ? 51.917 57.222 75.663 1.00 122.85 26 SER H N 1
ATOM 1324 C CA . SER B 2 26 ? 51.238 57.420 74.376 1.00 121.91 26 SER H CA 1
ATOM 1325 C C . SER B 2 26 ? 49.732 57.203 74.517 1.00 123.71 26 SER H C 1
ATOM 1326 O O . SER B 2 26 ? 48.952 57.854 73.814 1.00 122.28 26 SER H O 1
ATOM 1329 N N . LEU B 2 27 ? 49.342 56.318 75.466 1.00 120.09 27 LEU H N 1
ATOM 1330 C CA . LEU B 2 27 ? 47.958 55.991 75.809 1.00 119.76 27 LEU H CA 1
ATOM 1331 C C . LEU B 2 27 ? 47.279 57.177 76.484 1.00 124.59 27 LEU H C 1
ATOM 1332 O O . LEU B 2 27 ? 46.135 57.476 76.137 1.00 123.98 27 LEU H O 1
ATOM 1337 N N . THR B 2 28 ? 47.982 57.863 77.426 1.00 122.61 28 THR H N 1
ATOM 1338 C CA . THR B 2 28 ? 47.480 59.065 78.112 1.00 124.09 28 THR H CA 1
ATOM 1339 C C . THR B 2 28 ? 47.273 60.181 77.066 1.00 130.40 28 THR H C 1
ATOM 1340 O O . THR B 2 28 ? 46.205 60.803 77.008 1.00 130.37 28 THR H O 1
ATOM 1344 N N . HIS B 2 29 ? 48.297 60.377 76.207 1.00 128.43 29 HIS H N 1
ATOM 1345 C CA . HIS B 2 29 ? 48.322 61.351 75.115 1.00 129.12 29 HIS H CA 1
ATOM 1346 C C . HIS B 2 29 ? 47.188 61.116 74.113 1.00 127.98 29 HIS H C 1
ATOM 1347 O O . HIS B 2 29 ? 46.591 62.091 73.647 1.00 127.60 29 HIS H O 1
ATOM 1354 N N . PHE B 2 30 ? 46.913 59.832 73.762 1.00 120.59 30 PHE H N 1
ATOM 1355 C CA . PHE B 2 30 ? 45.833 59.472 72.836 1.00 118.24 30 PHE H CA 1
ATOM 1356 C C . PHE B 2 30 ? 44.513 59.924 73.439 1.00 121.25 30 PHE H C 1
ATOM 1357 O O . PHE B 2 30 ? 43.749 60.615 72.770 1.00 121.08 30 PHE H O 1
ATOM 1365 N N . LEU B 2 31 ? 44.297 59.604 74.725 1.00 117.63 31 LEU H N 1
ATOM 1366 C CA . LEU B 2 31 ? 43.108 59.980 75.475 1.00 118.62 31 LEU H CA 1
ATOM 1367 C C . LEU B 2 31 ? 42.938 61.504 75.495 1.00 124.75 31 LEU H C 1
ATOM 1368 O O . LEU B 2 31 ? 41.849 62.004 75.180 1.00 124.86 31 LEU H O 1
ATOM 1373 N N . ALA B 2 32 ? 44.037 62.233 75.797 1.00 122.55 32 ALA H N 1
ATOM 1374 C CA . ALA B 2 32 ? 44.076 63.690 75.837 1.00 124.12 32 ALA H CA 1
ATOM 1375 C C . ALA B 2 32 ? 43.528 64.295 74.535 1.00 129.88 32 ALA H C 1
ATOM 1376 O O . ALA B 2 32 ? 42.607 65.102 74.609 1.00 130.56 32 ALA H O 1
ATOM 1378 N N . ILE B 2 33 ? 44.015 63.826 73.356 1.00 127.25 33 ILE H N 1
ATOM 1379 C CA . ILE B 2 33 ? 43.597 64.263 72.007 1.00 128.11 33 ILE H CA 1
ATOM 1380 C C . ILE B 2 33 ? 42.099 63.996 71.772 1.00 135.66 33 ILE H C 1
ATOM 1381 O O . ILE B 2 33 ? 41.399 64.831 71.188 1.00 136.48 33 ILE H O 1
ATOM 1386 N N . LEU B 2 34 ? 41.624 62.841 72.227 1.00 133.65 34 LEU H N 1
ATOM 1387 C CA . LEU B 2 34 ? 40.237 62.434 72.073 1.00 134.61 34 LEU H CA 1
ATOM 1388 C C . LEU B 2 34 ? 39.276 63.315 72.882 1.00 141.96 34 LEU H C 1
ATOM 1389 O O . LEU B 2 34 ? 38.174 63.607 72.410 1.00 141.93 34 LEU H O 1
ATOM 1394 N N . HIS B 2 35 ? 39.712 63.767 74.069 1.00 141.96 35 HIS H N 1
ATOM 1395 C CA . HIS B 2 35 ? 38.918 64.582 74.983 1.00 145.41 35 HIS H CA 1
ATOM 1396 C C . HIS B 2 35 ? 38.692 66.040 74.525 1.00 154.02 35 HIS H C 1
ATOM 1397 O O . HIS B 2 35 ? 37.716 66.653 74.967 1.00 154.88 35 HIS H O 1
ATOM 1404 N N . GLN B 2 36 ? 39.572 66.590 73.659 1.00 152.62 36 GLN H N 1
ATOM 1405 C CA . GLN B 2 36 ? 39.529 67.993 73.207 1.00 154.47 36 GLN H CA 1
ATOM 1406 C C . GLN B 2 36 ? 38.375 68.332 72.263 1.00 161.04 36 GLN H C 1
ATOM 1407 O O . GLN B 2 36 ? 37.704 69.337 72.488 1.00 162.44 36 GLN H O 1
ATOM 1413 N N . SER B 2 37 ? 38.166 67.544 71.202 1.00 158.31 37 SER H N 1
ATOM 1414 C CA . SER B 2 37 ? 37.141 67.831 70.201 1.00 159.70 37 SER H CA 1
ATOM 1415 C C . SER B 2 37 ? 35.690 67.634 70.694 1.00 166.68 37 SER H C 1
ATOM 1416 O O . SER B 2 37 ? 34.808 68.359 70.230 1.00 167.16 37 SER H O 1
ATOM 1419 N N . GLU B 2 38 ? 35.444 66.663 71.605 1.00 165.23 38 GLU H N 1
ATOM 1420 C CA . GLU B 2 38 ? 34.113 66.285 72.121 1.00 167.27 38 GLU H CA 1
ATOM 1421 C C . GLU B 2 38 ? 33.139 66.170 70.938 1.00 172.01 38 GLU H C 1
ATOM 1422 O O . GLU B 2 38 ? 32.093 66.821 70.855 1.00 173.24 38 GLU H O 1
ATOM 1428 N N . SER B 2 39 ? 33.585 65.337 69.995 1.00 167.31 39 SER H N 1
ATOM 1429 C CA . SER B 2 39 ? 33.057 64.934 68.683 1.00 166.70 39 SER H CA 1
ATOM 1430 C C . SER B 2 39 ? 34.198 64.142 68.052 1.00 167.21 39 SER H C 1
ATOM 1431 O O . SER B 2 39 ? 35.264 64.727 67.810 1.00 166.17 39 SER H O 1
ATOM 1434 N N . LEU B 2 40 ? 34.023 62.812 67.889 1.00 161.09 40 LEU H N 1
ATOM 1435 C CA . LEU B 2 40 ? 35.055 61.906 67.379 1.00 158.04 40 LEU H CA 1
ATOM 1436 C C . LEU B 2 40 ? 36.051 62.649 66.486 1.00 158.18 40 LEU H C 1
ATOM 1437 O O . LEU B 2 40 ? 35.701 63.143 65.406 1.00 158.14 40 LEU H O 1
ATOM 1442 N N . SER B 2 41 ? 37.279 62.788 67.029 1.00 151.10 41 SER H N 1
ATOM 1443 C CA . SER B 2 41 ? 38.477 63.434 66.490 1.00 148.80 41 SER H CA 1
ATOM 1444 C C . SER B 2 41 ? 38.709 63.088 65.004 1.00 148.89 41 SER H C 1
ATOM 1445 O O . SER B 2 41 ? 38.136 62.113 64.500 1.00 147.65 41 SER H O 1
ATOM 1448 N N . PRO B 2 42 ? 39.527 63.879 64.270 1.00 143.95 42 PRO H N 1
ATOM 1449 C CA . PRO B 2 42 ? 39.727 63.585 62.841 1.00 142.83 42 PRO H CA 1
ATOM 1450 C C . PRO B 2 42 ? 40.250 62.174 62.632 1.00 144.37 42 PRO H C 1
ATOM 1451 O O . PRO B 2 42 ? 41.182 61.765 63.336 1.00 143.83 42 PRO H O 1
ATOM 1455 N N . TRP B 2 43 ? 39.613 61.426 61.699 1.00 138.95 43 TRP H N 1
ATOM 1456 C CA . TRP B 2 43 ? 40.017 60.059 61.375 1.00 136.93 43 TRP H CA 1
ATOM 1457 C C . TRP B 2 43 ? 41.551 59.969 61.194 1.00 136.26 43 TRP H C 1
ATOM 1458 O O . TRP B 2 43 ? 42.142 59.164 61.924 1.00 135.91 43 TRP H O 1
ATOM 1469 N N . PRO B 2 44 ? 42.242 60.815 60.380 1.00 129.64 44 PRO H N 1
ATOM 1470 C CA . PRO B 2 44 ? 43.700 60.664 60.266 1.00 128.32 44 PRO H CA 1
ATOM 1471 C C . PRO B 2 44 ? 44.471 60.703 61.590 1.00 132.39 44 PRO H C 1
ATOM 1472 O O . PRO B 2 44 ? 45.467 59.973 61.691 1.00 131.96 44 PRO H O 1
ATOM 1476 N N . THR B 2 45 ? 44.002 61.488 62.609 1.00 128.55 45 THR H N 1
ATOM 1477 C CA . THR B 2 45 ? 44.676 61.594 63.917 1.00 127.62 45 THR H CA 1
ATOM 1478 C C . THR B 2 45 ? 44.413 60.322 64.754 1.00 127.90 45 THR H C 1
ATOM 1479 O O . THR B 2 45 ? 45.339 59.849 65.431 1.00 126.40 45 THR H O 1
ATOM 1483 N N . ILE B 2 46 ? 43.186 59.747 64.670 1.00 122.86 46 ILE H N 1
ATOM 1484 C CA . ILE B 2 46 ? 42.834 58.488 65.348 1.00 121.76 46 ILE H CA 1
ATOM 1485 C C . ILE B 2 46 ? 43.780 57.397 64.807 1.00 126.11 46 ILE H C 1
ATOM 1486 O O . ILE B 2 46 ? 44.456 56.721 65.589 1.00 125.18 46 ILE H O 1
ATOM 1491 N N . HIS B 2 47 ? 43.865 57.302 63.464 1.00 123.32 47 HIS H N 1
ATOM 1492 C CA . HIS B 2 47 ? 44.741 56.386 62.742 1.00 122.99 47 HIS H CA 1
ATOM 1493 C C . HIS B 2 47 ? 46.230 56.666 63.072 1.00 123.84 47 HIS H C 1
ATOM 1494 O O . HIS B 2 47 ? 46.997 55.722 63.284 1.00 121.84 47 HIS H O 1
ATOM 1501 N N . LYS B 2 48 ? 46.621 57.965 63.124 1.00 119.82 48 LYS H N 1
ATOM 1502 C CA . LYS B 2 48 ? 47.969 58.438 63.463 1.00 118.69 48 LYS H CA 1
ATOM 1503 C C . LYS B 2 48 ? 48.374 57.915 64.842 1.00 120.54 48 LYS H C 1
ATOM 1504 O O . LYS B 2 48 ? 49.476 57.379 64.995 1.00 118.95 48 LYS H O 1
ATOM 1510 N N . ASN B 2 49 ? 47.465 58.040 65.832 1.00 116.66 49 ASN H N 1
ATOM 1511 C CA . ASN B 2 49 ? 47.732 57.578 67.184 1.00 115.97 49 ASN H CA 1
ATOM 1512 C C . ASN B 2 49 ? 47.665 56.054 67.315 1.00 118.31 49 ASN H C 1
ATOM 1513 O O . ASN B 2 49 ? 48.288 55.512 68.230 1.00 118.00 49 ASN H O 1
ATOM 1518 N N . PHE B 2 50 ? 46.950 55.357 66.413 1.00 112.99 50 PHE H N 1
ATOM 1519 C CA . PHE B 2 50 ? 46.940 53.905 66.483 1.00 111.37 50 PHE H CA 1
ATOM 1520 C C . PHE B 2 50 ? 48.312 53.378 66.092 1.00 116.13 50 PHE H C 1
ATOM 1521 O O . PHE B 2 50 ? 48.845 52.535 66.807 1.00 116.11 50 PHE H O 1
ATOM 1529 N N . ASN B 2 51 ? 48.920 53.931 65.012 1.00 113.55 51 ASN H N 1
ATOM 1530 C CA . ASN B 2 51 ? 50.263 53.561 64.526 1.00 113.39 51 ASN H CA 1
ATOM 1531 C C . ASN B 2 51 ? 51.331 53.819 65.578 1.00 117.45 51 ASN H C 1
ATOM 1532 O O . ASN B 2 51 ? 52.370 53.139 65.572 1.00 117.49 51 ASN H O 1
ATOM 1537 N N . ILE B 2 52 ? 51.092 54.821 66.466 1.00 113.06 52 ILE H N 1
ATOM 1538 C CA . ILE B 2 52 ? 52.006 55.151 67.564 1.00 112.77 52 ILE H CA 1
ATOM 1539 C C . ILE B 2 52 ? 51.968 53.994 68.525 1.00 113.82 52 ILE H C 1
ATOM 1540 O O . ILE B 2 52 ? 53.017 53.549 68.968 1.00 113.80 52 ILE H O 1
ATOM 1545 N N . LEU B 2 53 ? 50.766 53.480 68.806 1.00 108.43 53 LEU H N 1
ATOM 1546 C CA . LEU B 2 53 ? 50.612 52.329 69.683 1.00 107.60 53 LEU H CA 1
ATOM 1547 C C . LEU B 2 53 ? 51.279 51.135 69.025 1.00 109.45 53 LEU H C 1
ATOM 1548 O O . LEU B 2 53 ? 52.092 50.488 69.679 1.00 108.63 53 LEU H O 1
ATOM 1553 N N . LEU B 2 54 ? 51.023 50.910 67.706 1.00 105.24 54 LEU H N 1
ATOM 1554 C CA . LEU B 2 54 ? 51.617 49.818 66.930 1.00 104.80 54 LEU H CA 1
ATOM 1555 C C . LEU B 2 54 ? 53.114 49.712 67.238 1.00 111.46 54 LEU H C 1
ATOM 1556 O O . LEU B 2 54 ? 53.544 48.682 67.765 1.00 111.04 54 LEU H O 1
ATOM 1561 N N . SER B 2 55 ? 53.882 50.793 66.967 1.00 110.25 55 SER H N 1
ATOM 1562 C CA . SER B 2 55 ? 55.325 50.869 67.216 1.00 111.59 55 SER H CA 1
ATOM 1563 C C . SER B 2 55 ? 55.703 50.618 68.698 1.00 115.74 55 SER H C 1
ATOM 1564 O O . SER B 2 55 ? 56.766 50.053 68.950 1.00 115.35 55 SER H O 1
ATOM 1567 N N . GLN B 2 56 ? 54.847 51.036 69.657 1.00 112.96 56 GLN H N 1
ATOM 1568 C CA . GLN B 2 56 ? 55.067 50.840 71.092 1.00 113.87 56 GLN H CA 1
ATOM 1569 C C . GLN B 2 56 ? 54.876 49.356 71.510 1.00 120.77 56 GLN H C 1
ATOM 1570 O O . GLN B 2 56 ? 55.698 48.839 72.284 1.00 121.07 56 GLN H O 1
ATOM 1576 N N . ILE B 2 57 ? 53.782 48.680 71.032 1.00 118.28 57 ILE H N 1
ATOM 1577 C CA . ILE B 2 57 ? 53.498 47.267 71.370 1.00 118.55 57 ILE H CA 1
ATOM 1578 C C . ILE B 2 57 ? 54.504 46.395 70.673 1.00 123.97 57 ILE H C 1
ATOM 1579 O O . ILE B 2 57 ? 54.963 45.418 71.257 1.00 123.78 57 ILE H O 1
ATOM 1584 N N . HIS B 2 58 ? 54.860 46.750 69.430 1.00 122.51 58 HIS H N 1
ATOM 1585 C CA . HIS B 2 58 ? 55.852 45.993 68.669 1.00 123.67 58 HIS H CA 1
ATOM 1586 C C . HIS B 2 58 ? 57.194 45.955 69.413 1.00 126.96 58 HIS H C 1
ATOM 1587 O O . HIS B 2 58 ? 57.864 44.925 69.378 1.00 127.19 58 HIS H O 1
ATOM 1594 N N . SER B 2 59 ? 57.562 47.044 70.108 1.00 122.58 59 SER H N 1
ATOM 1595 C CA . SER B 2 59 ? 58.796 47.089 70.884 1.00 123.03 59 SER H CA 1
ATOM 1596 C C . SER B 2 59 ? 58.675 46.194 72.122 1.00 127.22 59 SER H C 1
ATOM 1597 O O . SER B 2 59 ? 59.580 45.402 72.387 1.00 127.69 59 SER H O 1
ATOM 1600 N N . LEU B 2 60 ? 57.532 46.278 72.829 1.00 122.68 60 LEU H N 1
ATOM 1601 C CA . LEU B 2 60 ? 57.236 45.494 74.021 1.00 122.01 60 LEU H CA 1
ATOM 1602 C C . LEU B 2 60 ? 57.147 43.991 73.734 1.00 124.01 60 LEU H C 1
ATOM 1603 O O . LEU B 2 60 ? 57.652 43.224 74.539 1.00 124.21 60 LEU H O 1
ATOM 1608 N N . SER B 2 61 ? 56.502 43.552 72.636 1.00 119.70 61 SER H N 1
ATOM 1609 C CA . SER B 2 61 ? 56.412 42.109 72.347 1.00 119.91 61 SER H CA 1
ATOM 1610 C C . SER B 2 61 ? 57.798 41.519 72.069 1.00 125.77 61 SER H C 1
ATOM 1611 O O . SER B 2 61 ? 58.105 40.412 72.532 1.00 125.27 61 SER H O 1
ATOM 1614 N N . ASN B 2 62 ? 58.631 42.286 71.328 1.00 123.72 62 ASN H N 1
ATOM 1615 C CA . ASN B 2 62 ? 60.007 41.958 70.963 1.00 124.95 62 ASN H CA 1
ATOM 1616 C C . ASN B 2 62 ? 60.898 41.980 72.205 1.00 130.19 62 ASN H C 1
ATOM 1617 O O . ASN B 2 62 ? 61.806 41.155 72.319 1.00 131.06 62 ASN H O 1
ATOM 1622 N N . ASN B 2 63 ? 60.629 42.910 73.141 1.00 126.21 63 ASN H N 1
ATOM 1623 C CA . ASN B 2 63 ? 61.383 43.013 74.389 1.00 126.35 63 ASN H CA 1
ATOM 1624 C C . ASN B 2 63 ? 61.035 41.851 75.325 1.00 128.89 63 ASN H C 1
ATOM 1625 O O . ASN B 2 63 ? 61.928 41.303 75.966 1.00 128.66 63 ASN H O 1
ATOM 1630 N N . LEU B 2 64 ? 59.748 41.470 75.392 1.00 124.90 64 LEU H N 1
ATOM 1631 C CA . LEU B 2 64 ? 59.310 40.382 76.257 1.00 124.91 64 LEU H CA 1
ATOM 1632 C C . LEU B 2 64 ? 59.824 39.067 75.778 1.00 130.72 64 LEU H C 1
ATOM 1633 O O . LEU B 2 64 ? 60.248 38.244 76.593 1.00 130.99 64 LEU H O 1
ATOM 1638 N N . ALA B 2 65 ? 59.797 38.862 74.460 1.00 128.53 65 ALA H N 1
ATOM 1639 C CA . ALA B 2 65 ? 60.295 37.634 73.874 1.00 129.78 65 ALA H CA 1
ATOM 1640 C C . ALA B 2 65 ? 61.841 37.568 73.937 1.00 136.58 65 ALA H C 1
ATOM 1641 O O . ALA B 2 65 ? 62.380 36.464 73.962 1.00 136.59 65 ALA H O 1
ATOM 1643 N N . ALA B 2 66 ? 62.543 38.738 74.020 1.00 135.33 66 ALA H N 1
ATOM 1644 C CA . ALA B 2 66 ? 64.020 38.821 74.116 1.00 137.26 66 ALA H CA 1
ATOM 1645 C C . ALA B 2 66 ? 64.532 38.226 75.421 1.00 143.62 66 ALA H C 1
ATOM 1646 O O . ALA B 2 66 ? 65.612 37.631 75.466 1.00 144.04 66 ALA H O 1
ATOM 1648 N N . HIS B 2 67 ? 63.760 38.401 76.484 1.00 141.48 67 HIS H N 1
ATOM 1649 C CA . HIS B 2 67 ? 64.102 37.870 77.788 1.00 142.74 67 HIS H CA 1
ATOM 1650 C C . HIS B 2 67 ? 63.061 36.813 78.164 1.00 144.30 67 HIS H C 1
ATOM 1651 O O . HIS B 2 67 ? 62.796 36.593 79.346 1.00 143.74 67 HIS H O 1
ATOM 1658 N N . SER B 2 68 ? 62.513 36.126 77.134 1.00 139.51 68 SER H N 1
ATOM 1659 C CA . SER B 2 68 ? 61.503 35.079 77.265 1.00 138.60 68 SER H CA 1
ATOM 1660 C C . SER B 2 68 ? 61.871 34.106 78.376 1.00 143.05 68 SER H C 1
ATOM 1661 O O . SER B 2 68 ? 61.130 34.007 79.355 1.00 141.86 68 SER H O 1
ATOM 1664 N N . HIS B 2 69 ? 63.052 33.458 78.265 1.00 140.56 69 HIS H N 1
ATOM 1665 C CA . HIS B 2 69 ? 63.546 32.488 79.238 1.00 140.84 69 HIS H CA 1
ATOM 1666 C C . HIS B 2 69 ? 63.876 33.164 80.575 1.00 140.20 69 HIS H C 1
ATOM 1667 O O . HIS B 2 69 ? 63.375 32.714 81.605 1.00 139.33 69 HIS H O 1
ATOM 1674 N N . THR B 2 70 ? 64.689 34.252 80.548 1.00 134.36 70 THR H N 1
ATOM 1675 C CA . THR B 2 70 ? 65.119 35.077 81.696 1.00 133.57 70 THR H CA 1
ATOM 1676 C C . THR B 2 70 ? 63.922 35.384 82.622 1.00 133.21 70 THR H C 1
ATOM 1677 O O . THR B 2 70 ? 64.046 35.236 83.836 1.00 131.96 70 THR H O 1
ATOM 1681 N N . LEU B 2 71 ? 62.765 35.785 82.033 1.00 127.67 71 LEU H N 1
ATOM 1682 C CA . LEU B 2 71 ? 61.525 36.108 82.751 1.00 125.88 71 LEU H CA 1
ATOM 1683 C C . LEU B 2 71 ? 60.814 34.842 83.162 1.00 128.98 71 LEU H C 1
ATOM 1684 O O . LEU B 2 71 ? 60.527 34.669 84.344 1.00 128.41 71 LEU H O 1
ATOM 1689 N N . GLN B 2 72 ? 60.552 33.938 82.207 1.00 125.33 72 GLN H N 1
ATOM 1690 C CA . GLN B 2 72 ? 59.899 32.666 82.493 1.00 125.13 72 GLN H CA 1
ATOM 1691 C C . GLN B 2 72 ? 60.539 31.948 83.685 1.00 132.97 72 GLN H C 1
ATOM 1692 O O . GLN B 2 72 ? 59.852 31.182 84.366 1.00 132.64 72 GLN H O 1
ATOM 1698 N N . THR B 2 73 ? 61.842 32.233 83.950 1.00 132.04 73 THR H N 1
ATOM 1699 C CA . THR B 2 73 ? 62.631 31.648 85.037 1.00 133.04 73 THR H CA 1
ATOM 1700 C C . THR B 2 73 ? 62.664 32.526 86.321 1.00 137.60 73 THR H C 1
ATOM 1701 O O . THR B 2 73 ? 63.616 32.401 87.112 1.00 138.96 73 THR H O 1
ATOM 1705 N N . THR B 2 74 ? 61.626 33.387 86.544 1.00 132.08 74 THR H N 1
ATOM 1706 C CA . THR B 2 74 ? 61.550 34.249 87.741 1.00 131.34 74 THR H CA 1
ATOM 1707 C C . THR B 2 74 ? 60.101 34.341 88.291 1.00 128.16 74 THR H C 1
ATOM 1708 O O . THR B 2 74 ? 59.133 34.432 87.530 1.00 126.07 74 THR H O 1
ATOM 1712 N N . SER B 2 75 ? 59.987 34.311 89.630 1.00 121.61 75 SER H N 1
ATOM 1713 C CA . SER B 2 75 ? 58.735 34.355 90.392 1.00 119.34 75 SER H CA 1
ATOM 1714 C C . SER B 2 75 ? 58.637 35.648 91.244 1.00 120.87 75 SER H C 1
ATOM 1715 O O . SER B 2 75 ? 59.524 35.911 92.058 1.00 121.09 75 SER H O 1
ATOM 1718 N N . ILE B 2 76 ? 57.555 36.448 91.067 1.00 114.73 76 ILE H N 1
ATOM 1719 C CA . ILE B 2 76 ? 57.374 37.663 91.877 1.00 113.90 76 ILE H CA 1
ATOM 1720 C C . ILE B 2 76 ? 56.427 37.320 93.033 1.00 117.74 76 ILE H C 1
ATOM 1721 O O . ILE B 2 76 ? 55.460 36.581 92.846 1.00 115.92 76 ILE H O 1
ATOM 1726 N N . TYR B 2 77 ? 56.740 37.858 94.227 1.00 115.65 77 TYR H N 1
ATOM 1727 C CA . TYR B 2 77 ? 56.020 37.688 95.488 1.00 115.63 77 TYR H CA 1
ATOM 1728 C C . TYR B 2 77 ? 56.323 38.879 96.417 1.00 123.64 77 TYR H C 1
ATOM 1729 O O . TYR B 2 77 ? 57.351 39.537 96.231 1.00 123.42 77 TYR H O 1
ATOM 1738 N N . PRO B 2 78 ? 55.483 39.165 97.444 1.00 123.97 78 PRO H N 1
ATOM 1739 C CA . PRO B 2 78 ? 55.778 40.301 98.329 1.00 126.73 78 PRO H CA 1
ATOM 1740 C C . PRO B 2 78 ? 57.101 40.172 99.080 1.00 137.19 78 PRO H C 1
ATOM 1741 O O . PRO B 2 78 ? 57.518 39.061 99.407 1.00 137.03 78 PRO H O 1
ATOM 1745 N N . SER B 2 79 ? 57.747 41.315 99.351 1.00 138.92 79 SER H N 1
ATOM 1746 C CA . SER B 2 79 ? 58.940 41.387 100.202 1.00 142.17 79 SER H CA 1
ATOM 1747 C C . SER B 2 79 ? 58.439 41.633 101.627 1.00 149.62 79 SER H C 1
ATOM 1748 O O . SER B 2 79 ? 57.338 42.165 101.798 1.00 149.18 79 SER H O 1
ATOM 1751 N N . LEU B 2 80 ? 59.242 41.271 102.640 1.00 149.35 80 LEU H N 1
ATOM 1752 C CA . LEU B 2 80 ? 58.936 41.396 104.083 1.00 151.33 80 LEU H CA 1
ATOM 1753 C C . LEU B 2 80 ? 58.432 42.811 104.476 1.00 155.78 80 LEU H C 1
ATOM 1754 O O . LEU B 2 80 ? 57.833 42.986 105.540 1.00 155.47 80 LEU H O 1
ATOM 1759 N N . GLU B 2 81 ? 58.646 43.791 103.585 1.00 152.71 81 GLU H N 1
ATOM 1760 C CA . GLU B 2 81 ? 58.250 45.186 103.734 1.00 153.84 81 GLU H CA 1
ATOM 1761 C C . GLU B 2 81 ? 56.805 45.485 103.256 1.00 154.61 81 GLU H C 1
ATOM 1762 O O . GLU B 2 81 ? 56.288 46.560 103.574 1.00 154.81 81 GLU H O 1
ATOM 1768 N N . PHE B 2 82 ? 56.173 44.569 102.484 1.00 147.85 82 PHE H N 1
ATOM 1769 C CA . PHE B 2 82 ? 54.837 44.785 101.925 1.00 145.52 82 PHE H CA 1
ATOM 1770 C C . PHE B 2 82 ? 53.749 44.833 103.020 1.00 148.13 82 PHE H C 1
ATOM 1771 O O . PHE B 2 82 ? 53.722 43.931 103.871 1.00 148.02 82 PHE H O 1
ATOM 1779 N N . PRO B 2 83 ? 52.811 45.834 102.956 1.00 143.21 83 PRO H N 1
ATOM 1780 C CA . PRO B 2 83 ? 51.742 45.927 103.974 1.00 142.92 83 PRO H CA 1
ATOM 1781 C C . PRO B 2 83 ? 50.624 44.883 103.788 1.00 143.56 83 PRO H C 1
ATOM 1782 O O . PRO B 2 83 ? 49.435 45.223 103.732 1.00 142.52 83 PRO H O 1
ATOM 1786 N N . VAL B 2 84 ? 51.029 43.603 103.755 1.00 138.18 84 VAL H N 1
ATOM 1787 C CA . VAL B 2 84 ? 50.210 42.406 103.540 1.00 135.42 84 VAL H CA 1
ATOM 1788 C C . VAL B 2 84 ? 48.958 42.381 104.437 1.00 141.29 84 VAL H C 1
ATOM 1789 O O . VAL B 2 84 ? 47.903 41.962 103.970 1.00 139.71 84 VAL H O 1
ATOM 1793 N N . LYS B 2 85 ? 49.063 42.881 105.686 1.00 141.06 85 LYS H N 1
ATOM 1794 C CA . LYS B 2 85 ? 47.963 42.901 106.647 1.00 141.97 85 LYS H CA 1
ATOM 1795 C C . LYS B 2 85 ? 46.812 43.708 106.091 1.00 145.98 85 LYS H C 1
ATOM 1796 O O . LYS B 2 85 ? 45.807 43.154 105.640 1.00 143.64 85 LYS H O 1
ATOM 1802 N N . GLU B 2 86 ? 47.015 45.024 106.066 1.00 145.35 86 GLU H N 1
ATOM 1803 C CA . GLU B 2 86 ? 46.062 46.030 105.626 1.00 146.42 86 GLU H CA 1
ATOM 1804 C C . GLU B 2 86 ? 45.628 45.861 104.170 1.00 147.25 86 GLU H C 1
ATOM 1805 O O . GLU B 2 86 ? 44.456 46.120 103.864 1.00 147.01 86 GLU H O 1
ATOM 1811 N N . GLN B 2 87 ? 46.560 45.511 103.254 1.00 140.60 87 GLN H N 1
ATOM 1812 C CA . GLN B 2 87 ? 46.135 45.494 101.861 1.00 137.88 87 GLN H CA 1
ATOM 1813 C C . GLN B 2 87 ? 46.755 44.375 101.026 1.00 138.03 87 GLN H C 1
ATOM 1814 O O . GLN B 2 87 ? 47.660 44.597 100.218 1.00 137.82 87 GLN H O 1
ATOM 1820 N N . GLU B 2 88 ? 46.165 43.188 101.150 1.00 131.06 88 GLU H N 1
ATOM 1821 C CA . GLU B 2 88 ? 46.554 42.054 100.334 1.00 128.55 88 GLU H CA 1
ATOM 1822 C C . GLU B 2 88 ? 45.729 42.063 99.007 1.00 129.46 88 GLU H C 1
ATOM 1823 O O . GLU B 2 88 ? 46.283 41.622 98.004 1.00 128.56 88 GLU H O 1
ATOM 1829 N N . PRO B 2 89 ? 44.472 42.595 98.924 1.00 124.14 89 PRO H N 1
ATOM 1830 C CA . PRO B 2 89 ? 43.751 42.581 97.644 1.00 122.53 89 PRO H CA 1
ATOM 1831 C C . PRO B 2 89 ? 44.397 43.427 96.567 1.00 125.93 89 PRO H C 1
ATOM 1832 O O . PRO B 2 89 ? 44.143 43.161 95.395 1.00 125.41 89 PRO H O 1
ATOM 1836 N N . LEU B 2 90 ? 45.184 44.451 96.941 1.00 122.66 90 LEU H N 1
ATOM 1837 C CA . LEU B 2 90 ? 45.879 45.229 95.921 1.00 122.08 90 LEU H CA 1
ATOM 1838 C C . LEU B 2 90 ? 47.149 44.481 95.573 1.00 122.64 90 LEU H C 1
ATOM 1839 O O . LEU B 2 90 ? 47.624 44.574 94.440 1.00 121.76 90 LEU H O 1
ATOM 1844 N N . LEU B 2 91 ? 47.691 43.736 96.547 1.00 117.35 91 LEU H N 1
ATOM 1845 C CA . LEU B 2 91 ? 48.857 42.909 96.315 1.00 116.17 91 LEU H CA 1
ATOM 1846 C C . LEU B 2 91 ? 48.483 41.886 95.261 1.00 117.83 91 LEU H C 1
ATOM 1847 O O . LEU B 2 91 ? 49.217 41.728 94.282 1.00 117.29 91 LEU H O 1
ATOM 1852 N N . THR B 2 92 ? 47.302 41.238 95.449 1.00 112.75 92 THR H N 1
ATOM 1853 C CA . THR B 2 92 ? 46.753 40.189 94.586 1.00 110.83 92 THR H CA 1
ATOM 1854 C C . THR B 2 92 ? 46.494 40.749 93.181 1.00 111.62 92 THR H C 1
ATOM 1855 O O . THR B 2 92 ? 46.767 40.048 92.197 1.00 110.74 92 THR H O 1
ATOM 1859 N N . THR B 2 93 ? 46.030 42.015 93.104 1.00 106.34 93 THR H N 1
ATOM 1860 C CA . THR B 2 93 ? 45.780 42.729 91.851 1.00 105.37 93 THR H CA 1
ATOM 1861 C C . THR B 2 93 ? 47.112 43.018 91.158 1.00 109.99 93 THR H C 1
ATOM 18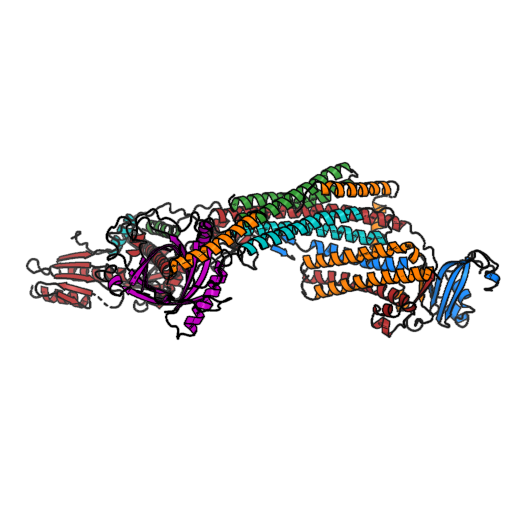62 O O . THR B 2 93 ? 47.221 42.738 89.967 1.00 109.50 93 THR H O 1
ATOM 1866 N N . LEU B 2 94 ? 48.129 43.540 91.883 1.00 107.52 94 LEU H N 1
ATOM 1867 C CA . LEU B 2 94 ? 49.439 43.809 91.274 1.00 107.80 94 LEU H CA 1
ATOM 1868 C C . LEU B 2 94 ? 50.020 42.531 90.652 1.00 114.42 94 LEU H C 1
ATOM 1869 O O . LEU B 2 94 ? 50.574 42.566 89.550 1.00 114.20 94 LEU H O 1
ATOM 1874 N N . LEU B 2 95 ? 49.796 41.398 91.330 1.00 113.22 95 LEU H N 1
ATOM 1875 C CA . LEU B 2 95 ? 50.276 40.088 90.939 1.00 113.75 95 LEU H CA 1
ATOM 1876 C C . LEU B 2 95 ? 49.237 39.268 90.131 1.00 122.66 95 LEU H C 1
ATOM 1877 O O . LEU B 2 95 ? 49.502 38.095 89.829 1.00 122.74 95 LEU H O 1
ATOM 1882 N N . ARG B 2 96 ? 48.095 39.887 89.728 1.00 122.20 96 ARG H N 1
ATOM 1883 C CA . ARG B 2 96 ? 47.071 39.196 88.926 1.00 123.04 96 ARG H CA 1
ATOM 1884 C C . ARG B 2 96 ? 47.679 38.657 87.648 1.00 129.21 96 ARG H C 1
ATOM 1885 O O . ARG B 2 96 ? 48.265 39.407 86.860 1.00 129.46 96 ARG H O 1
ATOM 1893 N N . THR B 2 97 ? 47.554 37.337 87.482 1.00 126.83 97 THR H N 1
ATOM 1894 C CA . THR B 2 97 ? 48.038 36.576 86.338 1.00 126.78 97 THR H CA 1
ATOM 1895 C C . THR B 2 97 ? 46.897 36.309 85.348 1.00 129.29 97 THR H C 1
ATOM 1896 O O . THR B 2 97 ? 47.172 36.071 84.177 1.00 129.02 97 THR H O 1
ATOM 1900 N N . LYS B 2 98 ? 45.630 36.354 85.820 1.00 124.40 98 LYS H N 1
ATOM 1901 C CA . LYS B 2 98 ? 44.441 36.104 85.008 1.00 123.63 98 LYS H CA 1
ATOM 1902 C C . LYS B 2 98 ? 44.262 37.172 83.935 1.00 125.69 98 LYS H C 1
ATOM 1903 O O . LYS B 2 98 ? 44.567 38.349 84.170 1.00 125.41 98 LYS H O 1
ATOM 1909 N N . ALA B 2 99 ? 43.757 36.738 82.760 1.00 120.44 99 ALA H N 1
ATOM 1910 C CA . ALA B 2 99 ? 43.450 37.565 81.598 1.00 119.42 99 ALA H CA 1
ATOM 1911 C C . ALA B 2 99 ? 42.062 38.185 81.719 1.00 122.17 99 ALA H C 1
ATOM 1912 O O . ALA B 2 99 ? 41.290 37.810 82.611 1.00 122.00 99 ALA H O 1
ATOM 1914 N N . LEU B 2 100 ? 41.751 39.144 80.819 1.00 117.60 100 LEU H N 1
ATOM 1915 C CA . LEU B 2 100 ? 40.463 39.827 80.776 1.00 117.21 100 LEU H CA 1
ATOM 1916 C C . LEU B 2 100 ? 39.389 38.871 80.336 1.00 120.90 100 LEU H C 1
ATOM 1917 O O . LEU B 2 100 ? 39.642 38.043 79.456 1.00 120.76 100 LEU H O 1
ATOM 1922 N N . PRO B 2 101 ? 38.186 38.951 80.941 1.00 117.28 101 PRO H N 1
ATOM 1923 C CA . PRO B 2 101 ? 37.096 38.045 80.548 1.00 117.69 101 PRO H CA 1
ATOM 1924 C C . PRO B 2 101 ? 36.867 37.992 79.039 1.00 121.90 101 PRO H C 1
ATOM 1925 O O . PRO B 2 101 ? 36.654 36.911 78.485 1.00 121.64 101 PRO H O 1
ATOM 1929 N N . GLU B 2 102 ? 36.969 39.163 78.381 1.00 118.58 102 GLU H N 1
ATOM 1930 C CA . GLU B 2 102 ? 36.789 39.339 76.944 1.00 118.66 102 GLU H CA 1
ATOM 1931 C C . GLU B 2 102 ? 37.904 38.625 76.144 1.00 120.27 102 GLU H C 1
ATOM 1932 O O . GLU B 2 102 ? 37.641 38.114 75.047 1.00 120.14 102 GLU H O 1
ATOM 1938 N N . VAL B 2 103 ? 39.131 38.575 76.715 1.00 114.58 103 VAL H N 1
ATOM 1939 C CA . VAL B 2 103 ? 40.308 37.900 76.160 1.00 113.44 103 VAL H CA 1
ATOM 1940 C C . VAL B 2 103 ? 40.109 36.393 76.334 1.00 116.99 103 VAL H C 1
ATOM 1941 O O . VAL B 2 103 ? 40.495 35.623 75.448 1.00 116.67 103 VAL H O 1
ATOM 1945 N N . GLU B 2 104 ? 39.505 35.975 77.474 1.00 113.55 104 GLU H N 1
ATOM 1946 C CA . GLU B 2 104 ? 39.256 34.554 77.770 1.00 113.82 104 GLU H CA 1
ATOM 1947 C C . GLU B 2 104 ? 38.261 34.000 76.758 1.00 117.26 104 GLU H C 1
ATOM 1948 O O . GLU B 2 104 ? 38.507 32.956 76.143 1.00 116.58 104 GLU H O 1
ATOM 1954 N N . GLU B 2 105 ? 37.160 34.750 76.554 1.00 114.25 105 GLU H N 1
ATOM 1955 C CA . GLU B 2 105 ? 36.083 34.436 75.624 1.00 115.35 105 GLU H CA 1
ATOM 1956 C C . GLU B 2 105 ? 36.633 34.392 74.217 1.00 119.17 105 GLU H C 1
ATOM 1957 O O . GLU B 2 105 ? 36.211 33.542 73.443 1.00 120.05 105 GLU H O 1
ATOM 1963 N N . TRP B 2 106 ? 37.592 35.289 73.895 1.00 115.04 106 TRP H N 1
ATOM 1964 C CA . TRP B 2 106 ? 38.250 35.325 72.590 1.00 115.18 106 TRP H CA 1
ATOM 1965 C C . TRP B 2 106 ? 38.924 33.992 72.349 1.00 121.14 106 TRP H C 1
ATOM 1966 O O . TRP B 2 106 ? 38.604 33.351 71.348 1.00 121.02 106 TRP H O 1
ATOM 1977 N N . GLU B 2 107 ? 39.808 33.551 73.280 1.00 119.87 107 GLU H N 1
ATOM 1978 C CA . GLU B 2 107 ? 40.511 32.263 73.178 1.00 121.54 107 GLU H CA 1
ATOM 1979 C C . GLU B 2 107 ? 39.502 31.129 73.036 1.00 128.91 107 GLU H C 1
ATOM 1980 O O . GLU B 2 107 ? 39.604 30.335 72.100 1.00 130.38 107 GLU H O 1
ATOM 1986 N N . ALA B 2 108 ? 38.492 31.110 73.924 1.00 125.97 108 ALA H N 1
ATOM 1987 C CA . ALA B 2 108 ? 37.420 30.125 73.945 1.00 127.29 108 ALA H CA 1
ATOM 1988 C C . ALA B 2 108 ? 36.721 30.001 72.591 1.00 132.29 108 ALA H C 1
ATOM 1989 O O . ALA B 2 108 ? 36.500 28.883 72.126 1.00 133.26 108 ALA H O 1
ATOM 1991 N N . ASN B 2 109 ? 36.387 31.134 71.956 1.00 128.77 109 ASN H N 1
ATOM 1992 C CA . ASN B 2 109 ? 35.683 31.133 70.678 1.00 129.98 109 ASN H CA 1
ATOM 1993 C C . ASN B 2 109 ? 36.593 30.755 69.540 1.00 133.87 109 ASN H C 1
ATOM 1994 O O . ASN B 2 109 ? 36.171 29.973 68.688 1.00 135.28 109 ASN H O 1
ATOM 1999 N N . THR B 2 110 ? 37.835 31.283 69.515 1.00 128.91 110 THR H N 1
ATOM 2000 C CA . THR B 2 110 ? 38.781 30.958 68.441 1.00 129.00 110 THR H CA 1
ATOM 2001 C C . THR B 2 110 ? 39.172 29.489 68.538 1.00 133.72 110 THR H C 1
ATOM 2002 O O . THR B 2 110 ? 39.513 28.902 67.514 1.00 134.20 110 THR H O 1
ATOM 2006 N N . LEU B 2 111 ? 39.061 28.881 69.744 1.00 130.66 111 LEU H N 1
ATOM 2007 C CA . LEU B 2 111 ? 39.328 27.453 69.917 1.00 131.79 111 LEU H CA 1
ATOM 2008 C C . LEU B 2 111 ? 38.141 26.625 69.464 1.00 140.57 111 LEU H C 1
ATOM 2009 O O . LEU B 2 111 ? 38.339 25.529 68.934 1.00 141.77 111 LEU H O 1
ATOM 2014 N N . GLN B 2 112 ? 36.909 27.139 69.675 1.00 139.31 112 GLN H N 1
ATOM 2015 C CA . GLN B 2 112 ? 35.672 26.478 69.260 1.00 141.90 112 GLN H CA 1
ATOM 2016 C C . GLN B 2 112 ? 35.658 26.308 67.736 1.00 149.24 112 GLN H C 1
ATOM 2017 O O . GLN B 2 112 ? 35.559 25.178 67.255 1.00 150.53 112 GLN H O 1
ATOM 2023 N N . GLU B 2 113 ? 35.814 27.434 67.000 1.00 147.14 113 GLU H N 1
ATOM 2024 C CA . GLU B 2 113 ? 35.848 27.539 65.538 1.00 149.27 113 GLU H CA 1
ATOM 2025 C C . GLU B 2 113 ? 36.897 26.626 64.910 1.00 155.78 113 GLU H C 1
ATOM 2026 O O . GLU B 2 113 ? 36.705 26.176 63.778 1.00 157.19 113 GLU H O 1
ATOM 2032 N N . TYR B 2 114 ? 38.000 26.363 65.642 1.00 152.91 114 TYR H N 1
ATOM 2033 C CA . TYR B 2 114 ? 39.089 25.483 65.218 1.00 154.32 114 TYR H CA 1
ATOM 2034 C C . TYR B 2 114 ? 38.611 24.032 65.152 1.00 162.16 114 TYR H C 1
ATOM 2035 O O . TYR B 2 114 ? 38.891 23.349 64.163 1.00 163.36 114 TYR H O 1
ATOM 2044 N N . GLU B 2 115 ? 37.919 23.557 66.210 1.00 160.08 115 GLU H N 1
ATOM 2045 C CA . GLU B 2 115 ? 37.403 22.191 66.255 1.00 162.50 115 GLU H CA 1
ATOM 2046 C C . GLU B 2 115 ? 36.128 22.054 65.415 1.00 170.72 115 GLU H C 1
ATOM 2047 O O . GLU B 2 115 ? 35.828 20.956 64.939 1.00 172.54 115 GLU H O 1
ATOM 2053 N N . ALA B 2 116 ? 35.405 23.174 65.210 1.00 168.47 116 ALA H N 1
ATOM 2054 C CA . ALA B 2 116 ? 34.195 23.252 64.392 1.00 170.96 116 ALA H CA 1
ATOM 2055 C C . ALA B 2 116 ? 34.520 22.977 62.917 1.00 177.74 116 ALA H C 1
ATOM 2056 O O . ALA B 2 116 ? 33.743 22.301 62.242 1.00 180.07 116 ALA H O 1
ATOM 2058 N N . SER B 2 117 ? 35.683 23.476 62.437 1.00 173.79 117 SER H N 1
ATOM 2059 C CA . SER B 2 117 ? 36.188 23.279 61.073 1.00 175.38 117 SER H CA 1
ATOM 2060 C C . SER B 2 117 ? 36.586 21.817 60.844 1.00 182.11 117 SER H C 1
ATOM 2061 O O . SER B 2 117 ? 36.465 21.311 59.721 1.00 184.25 117 SER H O 1
ATOM 2064 N N . ILE B 2 118 ? 37.081 21.150 61.914 1.00 177.67 118 ILE H N 1
ATOM 2065 C CA . ILE B 2 118 ? 37.500 19.745 61.894 1.00 201.10 118 ILE H CA 1
ATOM 2066 C C . ILE B 2 118 ? 36.319 18.883 62.362 1.00 212.03 118 ILE H C 1
ATOM 2067 O O . ILE B 2 118 ? 35.640 18.264 61.544 1.00 166.82 118 ILE H O 1
ATOM 2072 N N . ALA B 2 127 ? 50.777 21.645 61.524 1.00 189.73 127 ALA H N 1
ATOM 2073 C CA . ALA B 2 127 ? 52.025 21.341 62.217 1.00 188.97 127 ALA H CA 1
ATOM 2074 C C . ALA B 2 127 ? 53.150 20.982 61.226 1.00 192.90 127 ALA H C 1
ATOM 2075 O O . ALA B 2 127 ? 54.204 21.619 61.262 1.00 191.93 127 ALA H O 1
ATOM 2077 N N . ASN B 2 128 ? 52.926 19.977 60.345 1.00 190.06 128 ASN H N 1
ATOM 2078 C CA . ASN B 2 128 ? 53.901 19.540 59.333 1.00 190.61 128 ASN H CA 1
ATOM 2079 C C . ASN B 2 128 ? 54.012 20.593 58.230 1.00 191.40 128 ASN H C 1
ATOM 2080 O O . ASN B 2 128 ? 55.113 20.903 57.760 1.00 190.49 128 ASN H O 1
ATOM 2085 N N . ASP B 2 129 ? 52.854 21.135 57.830 1.00 185.89 129 ASP H N 1
ATOM 2086 C CA . ASP B 2 129 ? 52.716 22.141 56.789 1.00 184.45 129 ASP H CA 1
ATOM 2087 C C . ASP B 2 129 ? 52.901 23.553 57.360 1.00 181.97 129 ASP H C 1
ATOM 2088 O O . ASP B 2 129 ? 53.072 24.492 56.585 1.00 180.64 129 ASP H O 1
ATOM 2093 N N . ALA B 2 130 ? 52.884 23.699 58.707 1.00 174.98 130 ALA H N 1
ATOM 2094 C CA . ALA B 2 130 ? 53.055 24.981 59.412 1.00 171.83 130 ALA H CA 1
ATOM 2095 C C . ALA B 2 130 ? 54.410 25.620 59.092 1.00 172.71 130 ALA H C 1
ATOM 2096 O O . ALA B 2 130 ? 54.483 26.835 58.890 1.00 170.77 130 ALA H O 1
ATOM 2098 N N . TYR B 2 131 ? 55.468 24.793 59.021 1.00 168.73 131 TYR H N 1
ATOM 2099 C CA . TYR B 2 131 ? 56.814 25.227 58.667 1.00 167.67 131 TYR H CA 1
ATOM 2100 C C . TYR B 2 131 ? 56.886 25.499 57.158 1.00 168.00 131 TYR H C 1
ATOM 2101 O O . TYR B 2 131 ? 57.605 26.401 56.722 1.00 166.87 131 TYR H O 1
ATOM 2110 N N . GLN B 2 132 ? 56.170 24.688 56.367 1.00 162.80 132 GLN H N 1
ATOM 2111 C CA . GLN B 2 132 ? 56.141 24.789 54.912 1.00 162.37 132 GLN H CA 1
ATOM 2112 C C . GLN B 2 132 ? 55.573 26.141 54.464 1.00 160.19 132 GLN H C 1
ATOM 2113 O O . GLN B 2 132 ? 56.144 26.746 53.553 1.00 160.70 132 GLN H O 1
ATOM 2119 N N . LYS B 2 133 ? 54.473 26.628 55.110 1.00 150.28 133 LYS H N 1
ATOM 2120 C CA . LYS B 2 133 ? 53.850 27.914 54.764 1.00 146.17 133 LYS H CA 1
ATOM 2121 C C . LYS B 2 133 ? 54.763 29.057 55.150 1.00 143.26 133 LYS H C 1
ATOM 2122 O O . LYS B 2 133 ? 54.847 30.046 54.421 1.00 142.14 133 LYS H O 1
ATOM 2128 N N . ASP B 2 134 ? 55.453 28.917 56.295 1.00 135.51 134 ASP H N 1
ATOM 2129 C CA . ASP B 2 134 ? 56.382 29.923 56.797 1.00 132.48 134 ASP H CA 1
ATOM 2130 C C . ASP B 2 134 ? 57.575 30.090 55.845 1.00 134.37 134 ASP H C 1
ATOM 2131 O O . ASP B 2 134 ? 57.943 31.214 55.524 1.00 132.82 134 ASP H O 1
ATOM 2136 N N . GLN B 2 135 ? 58.118 28.987 55.331 1.00 131.67 135 GLN H N 1
ATOM 2137 C CA . GLN B 2 135 ? 59.252 29.002 54.406 1.00 132.31 135 GLN H CA 1
ATOM 2138 C C . GLN B 2 135 ? 58.877 29.680 53.054 1.00 134.93 135 GLN H C 1
ATOM 2139 O O . GLN B 2 135 ? 59.767 30.052 52.278 1.00 134.51 135 GLN H O 1
ATOM 2145 N N . LEU B 2 136 ? 57.558 29.852 52.801 1.00 130.22 136 LEU H N 1
ATOM 2146 C CA . LEU B 2 136 ? 57.012 30.510 51.610 1.00 129.24 136 LEU H CA 1
ATOM 2147 C C . LEU B 2 136 ? 56.961 32.012 51.835 1.00 132.00 136 LEU H C 1
ATOM 2148 O O . LEU B 2 136 ? 57.389 32.770 50.965 1.00 131.13 136 LEU H O 1
ATOM 2153 N N . TRP B 2 137 ? 56.442 32.439 53.018 1.00 128.12 137 TRP H N 1
ATOM 2154 C CA . TRP B 2 137 ? 56.322 33.839 53.446 1.00 126.93 137 TRP H CA 1
ATOM 2155 C C . TRP B 2 137 ? 57.684 34.514 53.459 1.00 128.97 137 TRP H C 1
ATOM 2156 O O . TRP B 2 137 ? 57.781 35.709 53.184 1.00 127.70 137 TRP H O 1
ATOM 2167 N N . ASP B 2 138 ? 58.730 33.736 53.790 1.00 125.20 138 ASP H N 1
ATOM 2168 C CA . ASP B 2 138 ? 60.120 34.183 53.834 1.00 124.44 138 ASP H CA 1
ATOM 2169 C C . ASP B 2 138 ? 60.657 34.371 52.414 1.00 127.63 138 ASP H C 1
ATOM 2170 O O . ASP B 2 138 ? 61.369 35.343 52.145 1.00 126.50 138 ASP H O 1
ATOM 2175 N N . GLN B 2 139 ? 60.319 33.444 51.507 1.00 124.51 139 GLN H N 1
ATOM 2176 C CA . GLN B 2 139 ? 60.748 33.557 50.122 1.00 125.04 139 GLN H CA 1
ATOM 2177 C C . GLN B 2 139 ? 59.983 34.692 49.413 1.00 127.40 139 GLN H C 1
ATOM 2178 O O . GLN B 2 139 ? 60.527 35.301 48.495 1.00 127.06 139 GLN H O 1
ATOM 2184 N N . ALA B 2 140 ? 58.753 34.998 49.882 1.00 122.29 140 ALA H N 1
ATOM 2185 C CA . ALA B 2 140 ? 57.908 36.073 49.381 1.00 120.87 140 ALA H CA 1
ATOM 2186 C C . ALA B 2 140 ? 58.527 37.433 49.723 1.00 124.08 140 ALA H C 1
ATOM 2187 O O . ALA B 2 140 ? 58.596 38.314 48.864 1.00 123.47 140 ALA H O 1
ATOM 2189 N N . ARG B 2 141 ? 59.007 37.589 50.972 1.00 120.66 141 ARG H N 1
ATOM 2190 C CA . ARG B 2 141 ? 59.659 38.818 51.443 1.00 120.16 141 ARG H CA 1
ATOM 2191 C C . ARG B 2 141 ? 60.951 39.040 50.666 1.00 127.03 141 ARG H C 1
ATOM 2192 O O . ARG B 2 141 ? 61.251 40.176 50.305 1.00 126.53 141 ARG H O 1
ATOM 2200 N N . ILE B 2 142 ? 61.696 37.954 50.387 1.00 126.64 142 ILE H N 1
ATOM 2201 C CA . ILE B 2 142 ? 62.949 38.006 49.626 1.00 128.38 142 ILE H CA 1
ATOM 2202 C C . ILE B 2 142 ? 62.601 38.358 48.146 1.00 135.41 142 ILE H C 1
ATOM 2203 O O . ILE B 2 142 ? 63.329 39.159 47.554 1.00 135.01 142 ILE H O 1
ATOM 2208 N N . ILE B 2 143 ? 61.450 37.848 47.601 1.00 134.38 143 ILE H N 1
ATOM 2209 C CA . ILE B 2 143 ? 60.962 38.139 46.233 1.00 135.54 143 ILE H CA 1
ATOM 2210 C C . ILE B 2 143 ? 60.622 39.623 46.096 1.00 139.61 143 ILE H C 1
ATOM 2211 O O . ILE B 2 143 ? 61.040 40.255 45.125 1.00 138.72 143 ILE H O 1
ATOM 2216 N N . PHE B 2 144 ? 59.862 40.161 47.060 1.00 137.52 144 PHE H N 1
ATOM 2217 C CA . PHE B 2 144 ? 59.426 41.547 47.051 1.00 137.73 144 PHE H CA 1
ATOM 2218 C C . PHE B 2 144 ? 60.618 42.495 47.120 1.00 144.09 144 PHE H C 1
ATOM 2219 O O . PHE B 2 144 ? 60.795 43.294 46.202 1.00 143.82 144 PHE H O 1
ATOM 2227 N N . MET B 2 145 ? 61.449 42.386 48.170 1.00 142.83 145 MET H N 1
ATOM 2228 C CA . MET B 2 145 ? 62.627 43.231 48.362 1.00 143.84 145 MET H CA 1
ATOM 2229 C C . MET B 2 145 ? 63.583 43.207 47.154 1.00 148.14 145 MET H C 1
ATOM 2230 O O . MET B 2 145 ? 64.276 44.192 46.916 1.00 146.82 145 MET H O 1
ATOM 2235 N N . GLU B 2 146 ? 63.602 42.099 46.394 1.00 146.68 146 GLU H N 1
ATOM 2236 C CA . GLU B 2 146 ? 64.400 41.962 45.181 1.00 148.12 146 GLU H CA 1
ATOM 2237 C C . GLU B 2 146 ? 63.768 42.787 44.060 1.00 152.54 146 GLU H C 1
ATOM 2238 O O . GLU B 2 146 ? 64.424 43.652 43.472 1.00 152.36 146 GLU H O 1
ATOM 2244 N N . GLU B 2 147 ? 62.472 42.520 43.796 1.00 149.18 147 GLU H N 1
ATOM 2245 C CA . GLU B 2 147 ? 61.664 43.127 42.749 1.00 149.00 147 GLU H CA 1
ATOM 2246 C C . GLU B 2 147 ? 61.472 44.637 42.934 1.00 152.40 147 GLU H C 1
ATOM 2247 O O . GLU B 2 147 ? 61.361 45.339 41.936 1.00 152.00 147 GLU H O 1
ATOM 2253 N N . ARG B 2 148 ? 61.469 45.135 44.185 1.00 148.98 148 ARG H N 1
ATOM 2254 C CA . ARG B 2 148 ? 61.325 46.558 44.532 1.00 148.43 148 ARG H CA 1
ATOM 2255 C C . ARG B 2 148 ? 62.496 47.402 43.974 1.00 155.43 148 ARG H C 1
ATOM 2256 O O . ARG B 2 148 ? 62.328 48.598 43.728 1.00 154.25 148 ARG H O 1
ATOM 2264 N N . GLU B 2 149 ? 63.672 46.767 43.776 1.00 155.35 149 GLU H N 1
ATOM 2265 C CA . GLU B 2 149 ? 64.903 47.407 43.300 1.00 156.48 149 GLU H CA 1
ATOM 2266 C C . GLU B 2 149 ? 64.985 47.456 41.758 1.00 162.12 149 GLU H C 1
ATOM 2267 O O . GLU B 2 149 ? 65.941 48.011 41.211 1.00 162.58 149 GLU H O 1
ATOM 2273 N N . ASN B 2 150 ? 63.977 46.904 41.066 1.00 159.24 150 ASN H N 1
ATOM 2274 C CA . ASN B 2 150 ? 63.917 46.907 39.603 1.00 159.96 150 ASN H CA 1
ATOM 2275 C C . ASN B 2 150 ? 63.149 48.136 39.075 1.00 163.75 150 ASN H C 1
ATOM 2276 O O . ASN B 2 150 ? 63.018 48.304 37.859 1.00 164.30 150 ASN H O 1
ATOM 2281 N N . TYR B 2 151 ? 62.672 48.998 39.990 1.00 158.86 151 TYR H N 1
ATOM 2282 C CA . TYR B 2 151 ? 61.929 50.214 39.676 1.00 157.76 151 TYR H CA 1
ATOM 2283 C C . TYR B 2 151 ? 62.579 51.403 40.348 1.00 162.29 151 TYR H C 1
ATOM 2284 O O . TYR B 2 151 ? 63.215 51.251 41.396 1.00 161.93 151 TYR H O 1
ATOM 2293 N N . SER B 2 152 ? 62.430 52.589 39.735 1.00 159.27 152 SER H N 1
ATOM 2294 C CA . SER B 2 152 ? 62.965 53.821 40.296 1.00 158.64 152 SER H CA 1
ATOM 2295 C C . SER B 2 152 ? 61.836 54.665 40.851 1.00 159.94 152 SER H C 1
ATOM 2296 O O . SER B 2 152 ? 60.773 54.798 40.232 1.00 159.07 152 SER H O 1
ATOM 2299 N N . TRP B 2 153 ? 62.065 55.191 42.056 1.00 155.43 153 TRP H N 1
ATOM 2300 C CA . TRP B 2 153 ? 61.110 56.006 42.798 1.00 154.60 153 TRP H CA 1
ATOM 2301 C C . TRP B 2 153 ? 61.706 57.387 43.027 1.00 159.94 153 TRP H C 1
ATOM 2302 O O . TRP B 2 153 ? 62.934 57.521 43.130 1.00 160.94 153 TRP H O 1
ATOM 2313 N N . PHE B 2 154 ? 60.822 58.404 43.107 1.00 155.54 154 PHE H N 1
ATOM 2314 C CA . PHE B 2 154 ? 61.087 59.830 43.338 1.00 177.58 154 PHE H CA 1
ATOM 2315 C C . PHE B 2 154 ? 61.691 60.502 42.087 1.00 198.71 154 PHE H C 1
ATOM 2316 O O . PHE B 2 154 ? 62.865 60.348 41.760 1.00 165.16 154 PHE H O 1
ATOM 2324 N N . ARG B 2 171 ? 64.315 69.006 37.039 1.00 235.46 171 ARG H N 1
ATOM 2325 C CA . ARG B 2 171 ? 64.243 70.326 37.657 1.00 235.60 171 ARG H CA 1
ATOM 2326 C C . ARG B 2 171 ? 65.490 71.160 37.335 1.00 240.78 171 ARG H C 1
ATOM 2327 O O . ARG B 2 171 ? 65.763 72.162 37.998 1.00 240.14 171 ARG H O 1
ATOM 2335 N N . GLN B 2 172 ? 66.229 70.757 36.287 1.00 238.77 172 GLN H N 1
ATOM 2336 C CA . GLN B 2 172 ? 67.386 71.499 35.772 1.00 240.06 172 GLN H CA 1
ATOM 2337 C C . GLN B 2 172 ? 66.814 72.588 34.848 1.00 245.98 172 GLN H C 1
ATOM 2338 O O . GLN B 2 172 ? 67.508 73.535 34.466 1.00 246.39 172 GLN H O 1
ATOM 2344 N N . LEU B 2 173 ? 65.507 72.425 34.523 1.00 242.08 173 LEU H N 1
ATOM 2345 C CA . LEU B 2 173 ? 64.634 73.324 33.779 1.00 241.79 173 LEU H CA 1
ATOM 2346 C C . LEU B 2 173 ? 64.308 74.537 34.661 1.00 247.03 173 LEU H C 1
ATOM 2347 O O . LEU B 2 173 ? 64.116 75.631 34.130 1.00 246.77 173 LEU H O 1
ATOM 2352 N N . GLU B 2 174 ? 64.270 74.342 36.010 1.00 242.43 174 GLU H N 1
ATOM 2353 C CA . GLU B 2 174 ? 64.073 75.397 37.014 1.00 243.03 174 GLU H CA 1
ATOM 2354 C C . GLU B 2 174 ? 65.240 76.392 36.979 1.00 247.51 174 GLU H C 1
ATOM 2355 O O . GLU B 2 174 ? 65.028 77.591 37.171 1.00 247.61 174 GLU H O 1
ATOM 2361 N N . ILE B 2 175 ? 66.477 75.876 36.748 1.00 243.84 175 ILE H N 1
ATOM 2362 C CA . ILE B 2 175 ? 67.733 76.636 36.642 1.00 244.60 175 ILE H CA 1
ATOM 2363 C C . ILE B 2 175 ? 67.711 77.454 35.332 1.00 246.43 175 ILE H C 1
ATOM 2364 O O . ILE B 2 175 ? 68.218 78.576 35.319 1.00 246.34 175 ILE H O 1
ATOM 2369 N N . ASP B 2 176 ? 67.114 76.894 34.247 1.00 243.10 176 ASP H N 1
ATOM 2370 C CA . ASP B 2 176 ? 66.963 77.559 32.941 1.00 242.10 176 ASP H CA 1
ATOM 2371 C C . ASP B 2 176 ? 66.003 78.757 33.060 1.00 244.49 176 ASP H C 1
ATOM 2372 O O . ASP B 2 176 ? 66.250 79.809 32.470 1.00 243.68 176 ASP H O 1
ATOM 2377 N N . ARG B 2 177 ? 64.920 78.586 33.839 1.00 242.88 177 ARG H N 1
ATOM 2378 C CA . ARG B 2 177 ? 63.896 79.594 34.116 1.00 242.89 177 ARG H CA 1
ATOM 2379 C C . ARG B 2 177 ? 64.397 80.647 35.111 1.00 247.27 177 ARG H C 1
ATOM 2380 O O . ARG B 2 177 ? 63.895 81.775 35.114 1.00 246.58 177 ARG H O 1
ATOM 2388 N N . ALA B 2 178 ? 65.365 80.271 35.973 1.00 246.91 178 ALA H N 1
ATOM 2389 C CA . ALA B 2 178 ? 65.975 81.151 36.977 1.00 248.31 178 ALA H CA 1
ATOM 2390 C C . ALA B 2 178 ? 66.980 82.112 36.332 1.00 252.20 178 ALA H C 1
ATOM 2391 O O . ALA B 2 178 ? 66.972 83.298 36.667 1.00 252.59 178 ALA H O 1
ATOM 2393 N N . THR B 2 179 ? 67.836 81.600 35.402 1.00 249.96 179 THR H N 1
ATOM 2394 C CA . THR B 2 179 ? 68.858 82.365 34.655 1.00 249.85 179 THR H CA 1
ATOM 2395 C C . THR B 2 179 ? 68.187 83.440 33.758 1.00 251.45 179 THR H C 1
ATOM 2396 O O . THR B 2 179 ? 68.813 84.451 33.429 1.00 251.47 179 THR H O 1
ATOM 2400 N N . GLU B 2 180 ? 66.921 83.189 33.365 1.00 247.94 180 GLU H N 1
ATOM 2401 C CA . GLU B 2 180 ? 66.047 84.043 32.554 1.00 246.66 180 GLU H CA 1
ATOM 2402 C C . GLU B 2 180 ? 65.676 85.323 33.338 1.00 249.55 180 GLU H C 1
ATOM 2403 O O . GLU B 2 180 ? 65.644 86.407 32.754 1.00 248.35 180 GLU H O 1
ATOM 2409 N N . GLU B 2 181 ? 65.391 85.170 34.651 1.00 248.02 181 GLU H N 1
ATOM 2410 C CA . GLU B 2 181 ? 65.023 86.225 35.593 1.00 248.52 181 GLU H CA 1
ATOM 2411 C C . GLU B 2 181 ? 66.176 87.186 35.893 1.00 253.11 181 GLU H C 1
ATOM 2412 O O . GLU B 2 181 ? 65.964 88.399 35.858 1.00 252.89 181 GLU H O 1
ATOM 2418 N N . GLN B 2 182 ? 67.379 86.645 36.227 1.00 252.59 182 GLN H N 1
ATOM 2419 C CA . GLN B 2 182 ? 68.573 87.418 36.593 1.00 253.94 182 GLN H CA 1
ATOM 2420 C C . GLN B 2 182 ? 69.093 88.292 35.437 1.00 257.34 182 GLN H C 1
ATOM 2421 O O . GLN B 2 182 ? 69.417 89.458 35.692 1.00 257.85 182 GLN H O 1
ATOM 2427 N N . ASN B 2 183 ? 69.177 87.748 34.189 1.00 254.62 183 ASN H N 1
ATOM 2428 C CA . ASN B 2 183 ? 69.651 88.522 33.030 1.00 254.02 183 ASN H CA 1
ATOM 2429 C C . ASN B 2 183 ? 68.649 89.627 32.661 1.00 256.01 183 ASN H C 1
ATOM 2430 O O . ASN B 2 183 ? 69.076 90.709 32.264 1.00 256.08 183 ASN H O 1
ATOM 2435 N N . ALA B 2 184 ? 67.335 89.351 32.811 1.00 252.70 184 ALA H N 1
ATOM 2436 C CA . ALA B 2 184 ? 66.254 90.297 32.539 1.00 251.67 184 ALA H CA 1
ATOM 2437 C C . ALA B 2 184 ? 66.201 91.420 33.601 1.00 254.77 184 ALA H C 1
ATOM 2438 O O . ALA B 2 184 ? 65.803 92.539 33.263 1.00 254.09 184 ALA H O 1
ATOM 2440 N N . ASN B 2 185 ? 66.597 91.124 34.874 1.00 252.91 185 ASN H N 1
ATOM 2441 C CA . ASN B 2 185 ? 66.649 92.093 35.984 1.00 253.43 185 ASN H CA 1
ATOM 2442 C C . ASN B 2 185 ? 67.787 93.100 35.764 1.00 255.86 185 ASN H C 1
ATOM 2443 O O . ASN B 2 185 ? 67.585 94.296 35.977 1.00 255.75 185 ASN H O 1
ATOM 2448 N N . GLN B 2 186 ? 68.977 92.609 35.345 1.00 253.48 186 GLN H N 1
ATOM 2449 C CA . GLN B 2 186 ? 70.158 93.418 35.013 1.00 253.98 186 GLN H CA 1
ATOM 2450 C C . GLN B 2 186 ? 69.861 94.232 33.737 1.00 255.52 186 GLN H C 1
ATOM 2451 O O . GLN B 2 186 ? 70.319 95.368 33.619 1.00 256.18 186 GLN H O 1
ATOM 2457 N N . MET B 2 187 ? 69.068 93.646 32.807 1.00 250.83 187 MET H N 1
ATOM 2458 C CA . MET B 2 187 ? 68.596 94.245 31.550 1.00 249.29 187 MET H CA 1
ATOM 2459 C C . MET B 2 187 ? 67.648 95.409 31.851 1.00 252.90 187 MET H C 1
ATOM 2460 O O . MET B 2 187 ? 67.698 96.432 31.168 1.00 252.38 187 MET H O 1
ATOM 2465 N N . LEU B 2 188 ? 66.779 95.231 32.876 1.00 251.58 188 LEU H N 1
ATOM 2466 C CA . LEU B 2 188 ? 65.822 96.222 33.382 1.00 251.47 188 LEU H CA 1
ATOM 2467 C C . LEU B 2 188 ? 66.581 97.385 34.064 1.00 255.05 188 LEU H C 1
ATOM 2468 O O . LEU B 2 188 ? 66.177 98.540 33.908 1.00 254.72 188 LEU H O 1
ATOM 2473 N N . THR B 2 189 ? 67.673 97.075 34.818 1.00 253.74 189 THR H N 1
ATOM 2474 C CA . THR B 2 189 ? 68.522 98.053 35.529 1.00 255.04 189 THR H CA 1
ATOM 2475 C C . THR B 2 189 ? 69.203 99.010 34.507 1.00 256.67 189 THR H C 1
ATOM 2476 O O . THR B 2 189 ? 69.429 100.179 34.826 1.00 257.38 189 THR H O 1
ATOM 2480 N N . ASP B 2 190 ? 69.491 98.512 33.280 1.00 252.40 190 ASP H N 1
ATOM 2481 C CA . ASP B 2 190 ? 70.114 99.261 32.183 1.00 251.33 190 ASP H CA 1
ATOM 2482 C C . ASP B 2 190 ? 69.108 100.156 31.428 1.00 252.26 190 ASP H C 1
ATOM 2483 O O . ASP B 2 190 ? 69.491 101.250 31.012 1.00 252.10 190 ASP H O 1
ATOM 2488 N N . ILE B 2 191 ? 67.845 99.687 31.221 1.00 249.35 191 ILE H N 1
ATOM 2489 C CA . ILE B 2 191 ? 66.812 100.432 30.476 1.00 248.33 191 ILE H CA 1
ATOM 2490 C C . ILE B 2 191 ? 66.266 101.624 31.313 1.00 250.96 191 ILE H C 1
ATOM 2491 O O . ILE B 2 191 ? 65.933 102.644 30.708 1.00 249.69 191 ILE H O 1
ATOM 2496 N N . LEU B 2 192 ? 66.226 101.537 32.669 1.00 249.65 192 LEU H N 1
ATOM 2497 C CA . LEU B 2 192 ? 65.744 102.662 33.494 1.00 250.36 192 LEU H CA 1
ATOM 2498 C C . LEU B 2 192 ? 66.704 103.872 33.408 1.00 254.74 192 LEU H C 1
ATOM 2499 O O . LEU B 2 192 ? 66.252 105.014 33.534 1.00 254.42 192 LEU H O 1
ATOM 2504 N N . SER B 2 193 ? 68.011 103.613 33.164 1.00 253.40 193 SER H N 1
ATOM 2505 C CA . SER B 2 193 ? 69.042 104.638 32.984 1.00 254.23 193 SER H CA 1
ATOM 2506 C C . SER B 2 193 ? 68.872 105.337 31.617 1.00 255.24 193 SER H C 1
ATOM 2507 O O . SER B 2 193 ? 69.055 106.551 31.539 1.00 255.31 193 SER H O 1
ATOM 2510 N N . PHE B 2 194 ? 68.510 104.570 30.554 1.00 251.29 194 PHE H N 1
ATOM 2511 C CA . PHE B 2 194 ? 68.286 105.079 29.192 1.00 249.64 194 PHE H CA 1
ATOM 2512 C C . PHE B 2 194 ? 67.014 105.958 29.121 1.00 250.84 194 PHE H C 1
ATOM 2513 O O . PHE B 2 194 ? 66.980 106.913 28.343 1.00 250.45 194 PHE H O 1
ATOM 2521 N N . MET B 2 195 ? 65.978 105.624 29.914 1.00 246.57 195 MET H N 1
ATOM 2522 C CA . MET B 2 195 ? 64.710 106.357 29.954 1.00 245.23 195 MET H CA 1
ATOM 2523 C C . MET B 2 195 ? 64.837 107.677 30.739 1.00 248.50 195 MET H C 1
ATOM 2524 O O . MET B 2 195 ? 64.016 108.579 30.545 1.00 247.66 195 MET H O 1
ATOM 2529 N N . LYS B 2 196 ? 65.854 107.790 31.620 1.00 247.06 196 LYS H N 1
ATOM 2530 C CA . LYS B 2 196 ? 66.074 109.002 32.408 1.00 247.84 196 LYS H CA 1
ATOM 2531 C C . LYS B 2 196 ? 67.259 109.824 31.855 1.00 250.78 196 LYS H C 1
ATOM 2532 O O . LYS B 2 196 ? 67.058 110.993 31.516 1.00 250.14 196 LYS H O 1
ATOM 2538 N N . SER B 2 197 ? 68.477 109.229 31.780 1.00 249.34 197 SER H N 1
ATOM 2539 C CA . SER B 2 197 ? 69.690 109.900 31.292 1.00 249.72 197 SER H CA 1
ATOM 2540 C C . SER B 2 197 ? 69.888 109.697 29.770 1.00 249.39 197 SER H C 1
ATOM 2541 O O . SER B 2 197 ? 70.011 110.682 29.045 1.00 248.95 197 SER H O 1
ATOM 2544 N N . GLY B 2 198 ? 69.888 108.445 29.308 1.00 245.37 198 GLY H N 1
ATOM 2545 C CA . GLY B 2 198 ? 70.048 108.112 27.894 1.00 243.19 198 GLY H CA 1
ATOM 2546 C C . GLY B 2 198 ? 71.276 107.286 27.567 1.00 245.33 198 GLY H C 1
ATOM 2547 O O . GLY B 2 198 ? 71.764 107.314 26.432 1.00 244.11 198 GLY H O 1
ATOM 2548 N N . LYS B 2 199 ? 71.770 106.522 28.554 1.00 243.91 199 LYS H N 1
ATOM 2549 C CA . LYS B 2 199 ? 72.943 105.663 28.427 1.00 244.02 199 LYS H CA 1
ATOM 2550 C C . LYS B 2 199 ? 72.587 104.388 27.663 1.00 244.00 199 LYS H C 1
ATOM 2551 O O . LYS B 2 199 ? 71.696 103.640 28.073 1.00 243.17 199 LYS H O 1
ATOM 2557 N N . ARG B 2 200 ? 73.272 104.166 26.532 1.00 240.30 200 ARG H N 1
ATOM 2558 C CA . ARG B 2 200 ? 73.078 103.004 25.668 1.00 248.76 200 ARG H CA 1
ATOM 2559 C C . ARG B 2 200 ? 74.101 101.915 25.987 1.00 272.82 200 ARG H C 1
ATOM 2560 O O . ARG B 2 200 ? 75.308 102.160 25.959 1.00 245.74 200 ARG H O 1
ATOM 2568 N N . SER C 3 15 ? 48.514 68.511 26.126 1.00 173.11 15 SER K N 1
ATOM 2569 C CA . SER C 3 15 ? 49.069 69.849 25.896 1.00 173.64 15 SER K CA 1
ATOM 2570 C C . SER C 3 15 ? 48.187 70.959 26.530 1.00 175.48 15 SER K C 1
ATOM 2571 O O . SER C 3 15 ? 48.718 71.812 27.255 1.00 175.45 15 SER K O 1
ATOM 2574 N N . SER C 3 16 ? 46.853 70.944 26.269 1.00 169.26 16 SER K N 1
ATOM 2575 C CA . SER C 3 16 ? 45.922 71.913 26.854 1.00 167.34 16 SER K CA 1
ATOM 2576 C C . SER C 3 16 ? 45.593 71.501 28.294 1.00 169.48 16 SER K C 1
ATOM 2577 O O . SER C 3 16 ? 45.874 70.368 28.687 1.00 168.96 16 SER K O 1
ATOM 2580 N N . ASP C 3 17 ? 45.015 72.415 29.076 1.00 165.47 17 ASP K N 1
ATOM 2581 C CA . ASP C 3 17 ? 44.658 72.210 30.486 1.00 164.74 17 ASP K CA 1
ATOM 2582 C C . ASP C 3 17 ? 43.611 71.099 30.672 1.00 166.56 17 ASP K C 1
ATOM 2583 O O . ASP C 3 17 ? 43.746 70.288 31.595 1.00 165.83 17 ASP K O 1
ATOM 2588 N N . THR C 3 18 ? 42.583 71.064 29.788 1.00 161.83 18 THR K N 1
ATOM 2589 C CA . THR C 3 18 ? 41.492 70.077 29.790 1.00 160.68 18 THR K CA 1
ATOM 2590 C C . THR C 3 18 ? 42.026 68.691 29.411 1.00 162.98 18 THR K C 1
ATOM 2591 O O . THR C 3 18 ? 41.498 67.691 29.891 1.00 161.96 18 THR K O 1
ATOM 2595 N N . GLN C 3 19 ? 43.061 68.645 28.544 1.00 159.39 19 GLN K N 1
ATOM 2596 C CA . GLN C 3 19 ? 43.729 67.424 28.074 1.00 159.08 19 GLN K CA 1
ATOM 2597 C C . GLN C 3 19 ? 44.502 66.752 29.197 1.00 159.48 19 GLN K C 1
ATOM 2598 O O . GLN C 3 19 ? 44.478 65.527 29.298 1.00 158.12 19 GLN K O 1
ATOM 2604 N N . GLN C 3 20 ? 45.192 67.554 30.033 1.00 155.11 20 GLN K N 1
ATOM 2605 C CA . GLN C 3 20 ? 45.985 67.065 31.154 1.00 154.81 20 GLN K CA 1
ATOM 2606 C C . GLN C 3 20 ? 45.112 66.445 32.258 1.00 157.68 20 GLN K C 1
ATOM 2607 O O . GLN C 3 20 ? 45.561 65.499 32.914 1.00 157.41 20 GLN K O 1
ATOM 2613 N N . VAL C 3 21 ? 43.867 66.948 32.434 1.00 152.93 21 VAL K N 1
ATOM 2614 C CA . VAL C 3 21 ? 42.882 66.434 33.394 1.00 151.68 21 VAL K CA 1
ATOM 2615 C C . VAL C 3 21 ? 42.424 65.043 32.920 1.00 153.69 21 VAL K C 1
ATOM 2616 O O . VAL C 3 21 ? 42.350 64.111 33.724 1.00 153.08 21 VAL K O 1
ATOM 2620 N N . GLN C 3 22 ? 42.165 64.913 31.604 1.00 149.29 22 GLN K N 1
ATOM 2621 C CA . GLN C 3 22 ? 41.728 63.672 30.955 1.00 148.85 22 GLN K CA 1
ATOM 2622 C C . GLN C 3 22 ? 42.746 62.540 31.177 1.00 150.44 22 GLN K C 1
ATOM 2623 O O . GLN C 3 22 ? 42.350 61.374 31.264 1.00 149.63 22 GLN K O 1
ATOM 2629 N N . ASN C 3 23 ? 44.045 62.900 31.305 1.00 145.43 23 ASN K N 1
ATOM 2630 C CA . ASN C 3 23 ? 45.163 61.989 31.571 1.00 144.51 23 ASN K CA 1
ATOM 2631 C C . ASN C 3 23 ? 45.216 61.583 33.046 1.00 144.45 23 ASN K C 1
ATOM 2632 O O . ASN C 3 23 ? 45.682 60.485 33.345 1.00 144.25 23 ASN K O 1
ATOM 2637 N N . ILE C 3 24 ? 44.805 62.494 33.967 1.00 137.86 24 ILE K N 1
ATOM 2638 C CA . ILE C 3 24 ? 44.758 62.245 35.415 1.00 136.02 24 ILE K CA 1
ATOM 2639 C C . ILE C 3 24 ? 43.656 61.230 35.667 1.00 139.17 24 ILE K C 1
ATOM 2640 O O . ILE C 3 24 ? 43.876 60.281 36.416 1.00 139.03 24 ILE K O 1
ATOM 2645 N N . LEU C 3 25 ? 42.494 61.396 34.997 1.00 135.28 25 LEU K N 1
ATOM 2646 C CA . LEU C 3 25 ? 41.352 60.475 35.100 1.00 135.09 25 LEU K CA 1
ATOM 2647 C C . LEU C 3 25 ? 41.776 59.050 34.755 1.00 138.92 25 LEU K C 1
ATOM 2648 O O . LEU C 3 25 ? 41.242 58.091 35.326 1.00 137.93 25 LEU K O 1
ATOM 2653 N N . GLU C 3 26 ? 42.760 58.932 33.826 1.00 136.46 26 GLU K N 1
ATOM 2654 C CA . GLU C 3 26 ? 43.376 57.677 33.390 1.00 137.33 26 GLU K CA 1
ATOM 2655 C C . GLU C 3 26 ? 44.157 57.077 34.560 1.00 140.99 26 GLU K C 1
ATOM 2656 O O . GLU C 3 26 ? 43.930 55.905 34.891 1.00 141.38 26 GLU K O 1
ATOM 2662 N N . LEU C 3 27 ? 45.049 57.897 35.205 1.00 136.28 27 LEU K N 1
ATOM 2663 C CA . LEU C 3 27 ? 45.853 57.497 36.371 1.00 135.70 27 LEU K CA 1
ATOM 2664 C C . LEU C 3 27 ? 44.950 57.016 37.494 1.00 139.91 27 LEU K C 1
ATOM 2665 O O . LEU C 3 27 ? 45.144 55.921 38.036 1.00 139.86 27 LEU K O 1
ATOM 2670 N N . GLU C 3 28 ? 43.923 57.831 37.791 1.00 136.11 28 GLU K N 1
ATOM 2671 C CA . GLU C 3 28 ? 42.917 57.616 38.821 1.00 135.61 28 GLU K CA 1
ATOM 2672 C C . GLU C 3 28 ? 42.214 56.249 38.696 1.00 138.33 28 GLU K C 1
ATOM 2673 O O . GLU C 3 28 ? 42.009 55.601 39.721 1.00 137.57 28 GLU K O 1
ATOM 2679 N N . ALA C 3 29 ? 41.873 55.809 37.458 1.00 134.31 29 ALA K N 1
ATOM 2680 C CA . ALA C 3 29 ? 41.180 54.539 37.183 1.00 134.14 29 ALA K CA 1
ATOM 2681 C C . ALA C 3 29 ? 41.961 53.318 37.714 1.00 137.16 29 ALA K C 1
ATOM 2682 O O . ALA C 3 29 ? 41.367 52.351 38.220 1.00 135.91 29 ALA K O 1
ATOM 2684 N N . LYS C 3 30 ? 43.300 53.410 37.618 1.00 133.68 30 LYS K N 1
ATOM 2685 C CA . LYS C 3 30 ? 44.270 52.396 38.009 1.00 133.54 30 LYS K CA 1
ATOM 2686 C C . LYS C 3 30 ? 44.730 52.552 39.479 1.00 136.22 30 LYS K C 1
ATOM 2687 O O . LYS C 3 30 ? 45.371 51.628 39.980 1.00 136.72 30 LYS K O 1
ATOM 2693 N N . ILE C 3 31 ? 44.415 53.683 40.175 1.00 131.06 31 ILE K N 1
ATOM 2694 C CA . ILE C 3 31 ? 44.830 53.873 41.581 1.00 130.16 31 ILE K CA 1
ATOM 2695 C C . ILE C 3 31 ? 44.130 52.843 42.543 1.00 133.09 31 ILE K C 1
ATOM 2696 O O . ILE C 3 31 ? 44.869 52.218 43.307 1.00 133.20 31 ILE K O 1
ATOM 2701 N N . PRO C 3 32 ? 42.788 52.600 42.552 1.00 128.41 32 PRO K N 1
ATOM 2702 C CA . PRO C 3 32 ? 42.229 51.612 43.498 1.00 127.93 32 PRO K CA 1
ATOM 2703 C C . PRO C 3 32 ? 42.808 50.196 43.336 1.00 130.29 32 PRO K C 1
ATOM 2704 O O . PRO C 3 32 ? 42.895 49.455 44.318 1.00 129.43 32 PRO K O 1
ATOM 2708 N N . ASP C 3 33 ? 43.256 49.861 42.112 1.00 126.32 33 ASP K N 1
ATOM 2709 C CA . ASP C 3 33 ? 43.843 48.578 41.734 1.00 126.66 33 ASP K CA 1
ATOM 2710 C C . ASP C 3 33 ? 45.131 48.239 42.529 1.00 125.13 33 ASP K C 1
ATOM 2711 O O . ASP C 3 33 ? 45.463 47.053 42.614 1.00 124.78 33 ASP K O 1
ATOM 2716 N N . ILE C 3 34 ? 45.827 49.252 43.129 1.00 118.16 34 ILE K N 1
ATOM 2717 C CA . ILE C 3 34 ? 47.006 49.073 44.006 1.00 116.81 34 ILE K CA 1
ATOM 2718 C C . ILE C 3 34 ? 46.591 48.198 45.208 1.00 119.32 34 ILE K C 1
ATOM 2719 O O . ILE C 3 34 ? 47.265 47.214 45.528 1.00 118.31 34 ILE K O 1
ATOM 2724 N N . LEU C 3 35 ? 45.450 48.546 45.828 1.00 115.52 35 LEU K N 1
ATOM 2725 C CA . LEU C 3 35 ? 44.892 47.829 46.963 1.00 115.52 35 LEU K CA 1
ATOM 2726 C C . LEU C 3 35 ? 44.475 46.382 46.607 1.00 121.09 35 LEU K C 1
ATOM 2727 O O . LEU C 3 35 ? 44.710 45.490 47.424 1.00 120.49 35 LEU K O 1
ATOM 2732 N N . SER C 3 36 ? 43.897 46.141 45.399 1.00 119.70 36 SER K N 1
ATOM 2733 C CA . SER C 3 36 ? 43.496 44.790 44.967 1.00 121.05 36 SER K CA 1
ATOM 2734 C C . SER C 3 36 ? 44.713 43.897 44.768 1.00 128.31 36 SER K C 1
ATOM 2735 O O . SER C 3 36 ? 44.792 42.843 45.409 1.00 129.16 36 SER K O 1
ATOM 2738 N N . SER C 3 37 ? 45.676 44.336 43.913 1.00 125.88 37 SER K N 1
ATOM 2739 C CA . SER C 3 37 ? 46.896 43.585 43.606 1.00 126.85 37 SER K CA 1
ATOM 2740 C C . SER C 3 37 ? 47.755 43.335 44.866 1.00 130.20 37 SER K C 1
ATOM 2741 O O . SER C 3 37 ? 48.467 42.332 44.910 1.00 130.57 37 SER K O 1
ATOM 2744 N N . ALA C 3 38 ? 47.647 44.196 45.897 1.00 125.75 38 ALA K N 1
ATOM 2745 C CA . ALA C 3 38 ? 48.349 43.973 47.158 1.00 125.62 38 ALA K CA 1
ATOM 2746 C C . ALA C 3 38 ? 47.735 42.765 47.884 1.00 128.81 38 ALA K C 1
ATOM 2747 O O . ALA C 3 38 ? 48.463 41.845 48.252 1.00 129.26 38 ALA K O 1
ATOM 2749 N N . GLY C 3 39 ? 46.405 42.773 48.048 1.00 123.87 39 GLY K N 1
ATOM 2750 C CA . GLY C 3 39 ? 45.651 41.705 48.695 1.00 123.87 39 GLY K CA 1
ATOM 2751 C C . GLY C 3 39 ? 45.762 40.383 47.968 1.00 128.56 39 GLY K C 1
ATOM 2752 O O . GLY C 3 39 ? 45.746 39.321 48.597 1.00 129.03 39 GLY K O 1
ATOM 2753 N N . LYS C 3 40 ? 45.886 40.461 46.626 1.00 124.76 40 LYS K N 1
ATOM 2754 C CA . LYS C 3 40 ? 46.054 39.353 45.683 1.00 125.05 40 LYS K CA 1
ATOM 2755 C C . LYS C 3 40 ? 47.347 38.568 45.992 1.00 127.02 40 LYS K C 1
ATOM 2756 O O . LYS C 3 40 ? 47.325 37.333 45.982 1.00 126.44 40 LYS K O 1
ATOM 2762 N N . CYS C 3 41 ? 48.456 39.302 46.284 1.00 122.55 41 CYS K N 1
ATOM 2763 C CA . CYS C 3 41 ? 49.767 38.777 46.682 1.00 122.79 41 CYS K CA 1
ATOM 2764 C C . CYS C 3 41 ? 49.625 37.970 47.949 1.00 126.77 41 CYS K C 1
ATOM 2765 O O . CYS C 3 41 ? 50.170 36.868 48.036 1.00 128.09 41 CYS K O 1
ATOM 2768 N N . ILE C 3 42 ? 48.954 38.560 48.972 1.00 121.34 42 ILE K N 1
ATOM 2769 C CA . ILE C 3 42 ? 48.739 37.925 50.279 1.00 120.78 42 ILE K CA 1
ATOM 2770 C C . ILE C 3 42 ? 47.911 36.659 50.051 1.00 127.21 42 ILE K C 1
ATOM 2771 O O . ILE C 3 42 ? 48.299 35.591 50.533 1.00 127.52 42 ILE K O 1
ATOM 2776 N N . GLU C 3 43 ? 46.847 36.764 49.220 1.00 124.82 43 GLU K N 1
ATOM 2777 C CA . GLU C 3 43 ? 45.955 35.659 48.856 1.00 125.80 43 GLU K CA 1
ATOM 2778 C C . GLU C 3 43 ? 46.711 34.514 48.177 1.00 132.36 43 GLU K C 1
ATOM 2779 O O . GLU C 3 43 ? 46.353 33.356 48.392 1.00 133.21 43 GLU K O 1
ATOM 2785 N N . ALA C 3 44 ? 47.757 34.837 47.375 1.00 129.23 44 ALA K N 1
ATOM 2786 C CA . ALA C 3 44 ? 48.579 33.836 46.690 1.00 130.19 44 ALA K CA 1
ATOM 2787 C C . ALA C 3 44 ? 49.258 32.868 47.686 1.00 134.71 44 ALA K C 1
ATOM 2788 O O . ALA C 3 44 ? 49.067 31.666 47.568 1.00 135.79 44 ALA K O 1
ATOM 2790 N N . ILE C 3 45 ? 50.008 33.378 48.673 1.00 130.16 45 ILE K N 1
ATOM 2791 C CA . ILE C 3 45 ? 50.705 32.537 49.660 1.00 130.28 45 ILE K CA 1
ATOM 2792 C C . ILE C 3 45 ? 49.720 32.022 50.744 1.00 135.40 45 ILE K C 1
ATOM 2793 O O . ILE C 3 45 ? 49.760 30.838 51.092 1.00 136.15 45 ILE K O 1
ATOM 2798 N N . GLN C 3 46 ? 48.867 32.918 51.289 1.00 131.06 46 GLN K N 1
ATOM 2799 C CA . GLN C 3 46 ? 47.918 32.591 52.355 1.00 130.50 46 GLN K CA 1
ATOM 2800 C C . GLN C 3 46 ? 46.856 31.581 51.889 1.00 136.35 46 GLN K C 1
ATOM 2801 O O . GLN C 3 46 ? 46.650 30.581 52.577 1.00 137.06 46 GLN K O 1
ATOM 2807 N N . LEU C 3 47 ? 46.215 31.807 50.734 1.00 133.44 47 LEU K N 1
ATOM 2808 C CA . LEU C 3 47 ? 45.170 30.897 50.289 1.00 135.03 47 LEU K CA 1
ATOM 2809 C C . LEU C 3 47 ? 45.673 29.852 49.294 1.00 142.41 47 LEU K C 1
ATOM 2810 O O . LEU C 3 47 ? 45.399 28.663 49.483 1.00 143.59 47 LEU K O 1
ATOM 2815 N N . ASN C 3 48 ? 46.358 30.274 48.223 1.00 139.81 48 ASN K N 1
ATOM 2816 C CA . ASN C 3 48 ? 46.747 29.347 47.157 1.00 141.20 48 ASN K CA 1
ATOM 2817 C C . ASN C 3 48 ? 48.123 28.683 47.331 1.00 144.73 48 ASN K C 1
ATOM 2818 O O . ASN C 3 48 ? 48.428 27.750 46.583 1.00 145.53 48 ASN K O 1
ATOM 2823 N N . ASN C 3 49 ? 48.954 29.170 48.278 1.00 139.91 49 ASN K N 1
ATOM 2824 C CA . ASN C 3 49 ? 50.307 28.668 48.575 1.00 140.14 49 ASN K CA 1
ATOM 2825 C C . ASN C 3 49 ? 51.258 28.679 47.348 1.00 144.96 49 ASN K C 1
ATOM 2826 O O . ASN C 3 49 ? 52.302 28.030 47.399 1.00 145.13 49 ASN K O 1
ATOM 2831 N N . SER C 3 50 ? 50.933 29.435 46.281 1.00 142.30 50 SER K N 1
ATOM 2832 C CA . SER C 3 50 ? 51.784 29.473 45.089 1.00 143.94 50 SER K CA 1
ATOM 2833 C C . SER C 3 50 ? 52.669 30.716 45.051 1.00 147.32 50 SER K C 1
ATOM 2834 O O . SER C 3 50 ? 52.201 31.835 44.826 1.00 145.82 50 SER K O 1
ATOM 2837 N N . LEU C 3 51 ? 53.972 30.480 45.232 1.00 144.80 51 LEU K N 1
ATOM 2838 C CA . LEU C 3 51 ? 55.033 31.480 45.225 1.00 144.01 51 LEU K CA 1
ATOM 2839 C C . LEU C 3 51 ? 55.218 32.120 43.832 1.00 148.87 51 LEU K C 1
ATOM 2840 O O . LEU C 3 51 ? 55.792 33.203 43.750 1.00 147.79 51 LEU K O 1
ATOM 2845 N N . GLU C 3 52 ? 54.751 31.463 42.750 1.00 147.40 52 GLU K N 1
ATOM 2846 C CA . GLU C 3 52 ? 54.890 32.034 41.410 1.00 148.01 52 GLU K CA 1
ATOM 2847 C C . GLU C 3 52 ? 53.744 33.001 41.088 1.00 149.71 52 GLU K C 1
ATOM 2848 O O . GLU C 3 52 ? 53.912 33.865 40.214 1.00 149.12 52 GLU K O 1
ATOM 2854 N N . ASP C 3 53 ? 52.583 32.859 41.781 1.00 144.23 53 ASP K N 1
ATOM 2855 C CA . ASP C 3 53 ? 51.472 33.798 41.633 1.00 141.83 53 ASP K CA 1
ATOM 2856 C C . ASP C 3 53 ? 51.874 35.060 42.369 1.00 140.56 53 ASP K C 1
ATOM 2857 O O . ASP C 3 53 ? 51.597 36.159 41.898 1.00 138.22 53 ASP K O 1
ATOM 2862 N N . PHE C 3 54 ? 52.609 34.889 43.496 1.00 135.70 54 PHE K N 1
ATOM 2863 C CA . PHE C 3 54 ? 53.150 35.986 44.288 1.00 133.96 54 PHE K CA 1
ATOM 2864 C C . PHE C 3 54 ? 54.146 36.786 43.437 1.00 140.95 54 PHE K C 1
ATOM 2865 O O . PHE C 3 54 ? 54.121 38.007 43.502 1.00 140.56 54 PHE K O 1
ATOM 2873 N N . ARG C 3 55 ? 54.994 36.117 42.633 1.00 140.21 55 ARG K N 1
ATOM 2874 C CA . ARG C 3 55 ? 55.938 36.796 41.743 1.00 141.45 55 ARG K CA 1
ATOM 2875 C C . ARG C 3 55 ? 55.172 37.700 40.794 1.00 146.78 55 ARG K C 1
ATOM 2876 O O . ARG C 3 55 ? 55.424 38.899 40.769 1.00 146.66 55 ARG K O 1
ATOM 2884 N N . LYS C 3 56 ? 54.180 37.121 40.079 1.00 144.21 56 LYS K N 1
ATOM 2885 C CA . LYS C 3 56 ? 53.307 37.749 39.086 1.00 143.71 56 LYS K CA 1
ATOM 2886 C C . LYS C 3 56 ? 52.663 39.008 39.612 1.00 143.98 56 LYS K C 1
ATOM 2887 O O . LYS C 3 56 ? 52.876 40.086 39.060 1.00 142.93 56 LYS K O 1
ATOM 2893 N N . TYR C 3 57 ? 51.931 38.863 40.722 1.00 138.81 57 TYR K N 1
ATOM 2894 C CA . TYR C 3 57 ? 51.125 39.894 41.347 1.00 136.89 57 TYR K CA 1
ATOM 2895 C C . TYR C 3 57 ? 51.979 40.936 42.050 1.00 135.61 57 TYR K C 1
ATOM 2896 O O . TYR C 3 57 ? 51.571 42.093 42.053 1.00 133.73 57 TYR K O 1
ATOM 2905 N N . SER C 3 58 ? 53.150 40.574 42.622 1.00 130.32 58 SER K N 1
ATOM 2906 C CA . SER C 3 58 ? 54.011 41.592 43.256 1.00 128.89 58 SER K CA 1
ATOM 2907 C C . SER C 3 58 ? 54.582 42.508 42.200 1.00 132.16 58 SER K C 1
ATOM 2908 O O . SER C 3 58 ? 54.621 43.721 42.395 1.00 130.63 58 SER K O 1
ATOM 2911 N N . LYS C 3 59 ? 54.994 41.913 41.063 1.00 129.80 59 LYS K N 1
ATOM 2912 C CA . LYS C 3 59 ? 55.509 42.609 39.889 1.00 130.16 59 LYS K CA 1
ATOM 2913 C C . LYS C 3 59 ? 54.437 43.561 39.371 1.00 133.36 59 LYS K C 1
ATOM 2914 O O . LYS C 3 59 ? 54.740 44.716 39.091 1.00 132.72 59 LYS K O 1
ATOM 2920 N N . GLU C 3 60 ? 53.171 43.096 39.346 1.00 129.77 60 GLU K N 1
ATOM 2921 C CA . GLU C 3 60 ? 51.979 43.846 38.946 1.00 128.98 60 GLU K CA 1
ATOM 2922 C C . GLU C 3 60 ? 51.723 45.001 39.915 1.00 130.92 60 GLU K C 1
ATOM 2923 O O . GLU C 3 60 ? 51.471 46.123 39.474 1.00 129.54 60 GLU K O 1
ATOM 2929 N N . PHE C 3 61 ? 51.768 44.711 41.225 1.00 127.50 61 PHE K N 1
ATOM 2930 C CA . PHE C 3 61 ? 51.537 45.678 42.296 1.00 126.53 61 PHE K CA 1
ATOM 2931 C C . PHE C 3 61 ? 52.583 46.797 42.209 1.00 129.00 61 PHE K C 1
ATOM 2932 O O . PHE C 3 61 ? 52.207 47.962 42.121 1.00 126.96 61 PHE K O 1
ATOM 2940 N N . LEU C 3 62 ? 53.875 46.436 42.149 1.00 126.73 62 LEU K N 1
ATOM 2941 C CA . LEU C 3 62 ? 54.981 47.386 42.075 1.00 127.13 62 LEU K CA 1
ATOM 2942 C C . LEU C 3 62 ? 54.892 48.250 40.814 1.00 132.89 62 LEU K C 1
ATOM 2943 O O . LEU C 3 62 ? 55.121 49.458 40.900 1.00 132.19 62 LEU K O 1
ATOM 2948 N N . GLU C 3 63 ? 54.514 47.636 39.666 1.00 131.15 63 GLU K N 1
ATOM 2949 C CA . GLU C 3 63 ? 54.334 48.306 38.375 1.00 131.52 63 GLU K CA 1
ATOM 2950 C C . GLU C 3 63 ? 53.277 49.390 38.468 1.00 133.85 63 GLU K C 1
ATOM 2951 O O . GLU C 3 63 ? 53.584 50.546 38.159 1.00 133.52 63 GLU K O 1
ATOM 2957 N N . THR C 3 64 ? 52.043 49.024 38.917 1.00 129.06 64 THR K N 1
ATOM 2958 C CA . THR C 3 64 ? 50.932 49.970 39.040 1.00 127.63 64 THR K CA 1
ATOM 2959 C C . THR C 3 64 ? 51.325 51.076 40.023 1.00 130.88 64 THR K C 1
ATOM 2960 O O . THR C 3 64 ? 51.091 52.243 39.719 1.00 129.97 64 THR K O 1
ATOM 2964 N N . VAL C 3 65 ? 51.982 50.727 41.145 1.00 128.35 65 VAL K N 1
ATOM 2965 C CA . VAL C 3 65 ? 52.437 51.712 42.131 1.00 128.47 65 VAL K CA 1
ATOM 2966 C C . VAL C 3 65 ? 53.406 52.705 41.448 1.00 135.45 65 VAL K C 1
ATOM 2967 O O . VAL C 3 65 ? 53.178 53.915 41.537 1.00 135.24 65 VAL K O 1
ATOM 2971 N N . GLU C 3 66 ? 54.420 52.199 40.714 1.00 134.22 66 GLU K N 1
ATOM 2972 C CA . GLU C 3 66 ? 55.398 53.048 40.021 1.00 135.35 66 GLU K CA 1
ATOM 2973 C C . GLU C 3 66 ? 54.749 53.917 38.922 1.00 140.10 66 GLU K C 1
ATOM 2974 O O . GLU C 3 66 ? 55.075 55.106 38.811 1.00 139.55 66 GLU K O 1
ATOM 2980 N N . PHE C 3 67 ? 53.843 53.321 38.122 1.00 136.94 67 PHE K N 1
ATOM 2981 C CA . PHE C 3 67 ? 53.138 53.996 37.040 1.00 136.52 67 PHE K CA 1
ATOM 2982 C C . PHE C 3 67 ? 52.375 55.230 37.556 1.00 139.40 67 PHE K C 1
ATOM 2983 O O . PHE C 3 67 ? 52.441 56.299 36.941 1.00 140.00 67 PHE K O 1
ATOM 2991 N N . ILE C 3 68 ? 51.679 55.077 38.689 1.00 133.74 68 ILE K N 1
ATOM 2992 C CA . ILE C 3 68 ? 50.897 56.131 39.302 1.00 132.35 68 ILE K CA 1
ATOM 2993 C C . ILE C 3 68 ? 51.819 57.172 39.942 1.00 137.05 68 ILE K C 1
ATOM 2994 O O . ILE C 3 68 ? 51.625 58.357 39.680 1.00 135.90 68 ILE K O 1
ATOM 2999 N N . SER C 3 69 ? 52.832 56.743 40.729 1.00 136.01 69 SER K N 1
ATOM 3000 C CA . SER C 3 69 ? 53.786 57.634 41.419 1.00 137.18 69 SER K CA 1
ATOM 3001 C C . SER C 3 69 ? 54.434 58.635 40.458 1.00 142.08 69 SER K C 1
ATOM 3002 O O . SER C 3 69 ? 54.249 59.839 40.641 1.00 141.37 69 SER K O 1
ATOM 3005 N N . THR C 3 70 ? 55.150 58.121 39.421 1.00 139.75 70 THR K N 1
ATOM 3006 C CA . THR C 3 70 ? 55.848 58.887 38.379 1.00 140.33 70 THR K CA 1
ATOM 3007 C C . THR C 3 70 ? 54.834 59.726 37.584 1.00 143.47 70 THR K C 1
ATOM 3008 O O . THR C 3 70 ? 55.097 60.901 37.325 1.00 143.78 70 THR K O 1
ATOM 3012 N N . GLY C 3 71 ? 53.683 59.122 37.254 1.00 138.30 71 GLY K N 1
ATOM 3013 C CA . GLY C 3 71 ? 52.597 59.777 36.537 1.00 137.04 71 GLY K CA 1
ATOM 3014 C C . GLY C 3 71 ? 52.175 61.078 37.191 1.00 139.36 71 GLY K C 1
ATOM 3015 O O . GLY C 3 71 ? 52.034 62.096 36.510 1.00 138.55 71 GLY K O 1
ATOM 3016 N N . LEU C 3 72 ? 52.021 61.060 38.528 1.00 135.54 72 LEU K N 1
ATOM 3017 C CA . LEU C 3 72 ? 51.630 62.227 39.320 1.00 134.87 72 LEU K CA 1
ATOM 3018 C C . LEU C 3 72 ? 52.768 63.237 39.449 1.00 138.84 72 LEU K C 1
ATOM 3019 O O . LEU C 3 72 ? 52.505 64.438 39.390 1.00 138.70 72 LEU K O 1
ATOM 3024 N N . ARG C 3 73 ? 54.022 62.769 39.617 1.00 135.52 73 ARG K N 1
ATOM 3025 C CA . ARG C 3 73 ? 55.199 63.645 39.710 1.00 136.03 73 ARG K CA 1
ATOM 3026 C C . ARG C 3 73 ? 55.422 64.351 38.365 1.00 140.73 73 ARG K C 1
ATOM 3027 O O . ARG C 3 73 ? 55.926 65.476 38.341 1.00 139.88 73 ARG K O 1
ATOM 3035 N N . ARG C 3 74 ? 54.997 63.687 37.255 1.00 138.73 74 ARG K N 1
ATOM 3036 C CA . ARG C 3 74 ? 55.028 64.211 35.887 1.00 139.94 74 ARG K CA 1
ATOM 3037 C C . ARG C 3 74 ? 54.073 65.383 35.781 1.00 144.27 74 ARG K C 1
ATOM 3038 O O . ARG C 3 74 ? 54.396 66.386 35.140 1.00 144.87 74 ARG K O 1
ATOM 3046 N N . GLN C 3 75 ? 52.907 65.271 36.449 1.00 140.01 75 GLN K N 1
ATOM 3047 C CA . GLN C 3 75 ? 51.889 66.308 36.464 1.00 139.39 75 GLN K CA 1
ATOM 3048 C C . GLN C 3 75 ? 52.314 67.526 37.291 1.00 145.45 75 GLN K C 1
ATOM 3049 O O . GLN C 3 75 ? 52.231 68.635 36.762 1.00 145.47 75 GLN K O 1
ATOM 3055 N N . ALA C 3 76 ? 52.794 67.329 38.554 1.00 143.29 76 ALA K N 1
ATOM 3056 C CA . ALA C 3 76 ? 53.276 68.395 39.455 1.00 144.33 76 ALA K CA 1
ATOM 3057 C C . ALA C 3 76 ? 54.369 69.248 38.792 1.00 151.76 76 ALA K C 1
ATOM 3058 O O . ALA C 3 76 ? 54.483 70.443 39.087 1.00 151.83 76 ALA K O 1
ATOM 3060 N N . LEU C 3 77 ? 55.168 68.617 37.898 1.00 150.23 77 LEU K N 1
ATOM 3061 C CA . LEU C 3 77 ? 56.217 69.268 37.122 1.00 151.52 77 LEU K CA 1
ATOM 3062 C C . LEU C 3 77 ? 55.602 70.005 35.928 1.00 155.11 77 LEU K C 1
ATOM 3063 O O . LEU C 3 77 ? 55.959 71.163 35.712 1.00 155.54 77 LEU K O 1
ATOM 3068 N N . GLU C 3 78 ? 54.691 69.343 35.152 1.00 150.55 78 GLU K N 1
ATOM 3069 C CA . GLU C 3 78 ? 54.017 69.934 33.986 1.00 150.25 78 GLU K CA 1
ATOM 3070 C C . GLU C 3 78 ? 53.145 71.134 34.381 1.00 154.77 78 GLU K C 1
ATOM 3071 O O . GLU C 3 78 ? 52.867 71.990 33.536 1.00 154.49 78 GLU K O 1
ATOM 3077 N N . LEU C 3 79 ? 52.736 71.197 35.669 1.00 151.58 79 LEU K N 1
ATOM 3078 C CA . LEU C 3 79 ? 52.008 72.328 36.239 1.00 151.40 79 LEU K CA 1
ATOM 3079 C C . LEU C 3 79 ? 52.977 73.504 36.313 1.00 157.89 79 LEU K C 1
ATOM 3080 O O . LEU C 3 79 ? 52.646 74.605 35.880 1.00 157.95 79 LEU K O 1
ATOM 3085 N N . GLU C 3 80 ? 54.205 73.235 36.792 1.00 156.51 80 GLU K N 1
ATOM 3086 C CA . GLU C 3 80 ? 55.300 74.197 36.905 1.00 158.40 80 GLU K CA 1
ATOM 3087 C C . GLU C 3 80 ? 55.809 74.609 35.508 1.00 164.44 80 GLU K C 1
ATOM 3088 O O . GLU C 3 80 ? 56.227 75.757 35.326 1.00 164.59 80 GLU K O 1
ATOM 3094 N N . LYS C 3 81 ? 55.769 73.669 34.533 1.00 162.39 81 LYS K N 1
ATOM 3095 C CA . LYS C 3 81 ? 56.166 73.897 33.138 1.00 163.72 81 LYS K CA 1
ATOM 3096 C C . LYS C 3 81 ? 55.157 74.836 32.463 1.00 168.18 81 LYS K C 1
ATOM 3097 O O . LYS C 3 81 ? 55.564 75.831 31.856 1.00 169.16 81 LYS K O 1
ATOM 3103 N N . ALA C 3 82 ? 53.842 74.559 32.635 1.00 163.46 82 ALA K N 1
ATOM 3104 C CA . ALA C 3 82 ? 52.753 75.390 32.111 1.00 163.00 82 ALA K CA 1
ATOM 3105 C C . ALA C 3 82 ? 52.657 76.736 32.873 1.00 167.39 82 ALA K C 1
ATOM 3106 O O . ALA C 3 82 ? 51.918 77.632 32.456 1.00 166.77 82 ALA K O 1
ATOM 3108 N N . GLU C 3 83 ? 53.434 76.862 33.983 1.00 164.91 83 GLU K N 1
ATOM 3109 C CA . GLU C 3 83 ? 53.575 78.008 34.902 1.00 165.56 83 GLU K CA 1
ATOM 3110 C C . GLU C 3 83 ? 52.234 78.383 35.552 1.00 168.14 83 GLU K C 1
ATOM 3111 O O . GLU C 3 83 ? 52.018 79.550 35.896 1.00 167.95 83 GLU K O 1
ATOM 3117 N N . VAL C 3 84 ? 51.348 77.387 35.744 1.00 163.91 84 VAL K N 1
ATOM 3118 C CA . VAL C 3 84 ? 50.020 77.554 36.331 1.00 163.27 84 VAL K CA 1
ATOM 3119 C C . VAL C 3 84 ? 50.142 78.240 37.704 1.00 170.15 84 VAL K C 1
ATOM 3120 O O . VAL C 3 84 ? 50.892 77.759 38.559 1.00 169.85 84 VAL K O 1
ATOM 3124 N N . PRO C 3 85 ? 49.441 79.381 37.908 1.00 169.20 85 PRO K N 1
ATOM 3125 C CA . PRO C 3 85 ? 49.531 80.072 39.206 1.00 170.43 85 PRO K CA 1
ATOM 3126 C C . PRO C 3 85 ? 49.044 79.197 40.377 1.00 176.60 85 PRO K C 1
ATOM 3127 O O . PRO C 3 85 ? 48.198 78.310 40.207 1.00 175.89 85 PRO K O 1
ATOM 3131 N N . VAL C 3 86 ? 49.632 79.441 41.556 1.00 174.77 86 VAL K N 1
ATOM 3132 C CA . VAL C 3 86 ? 49.368 78.750 42.816 1.00 174.33 86 VAL K CA 1
ATOM 3133 C C . VAL C 3 86 ? 47.962 79.146 43.356 1.00 179.36 86 VAL K C 1
ATOM 3134 O O . VAL C 3 86 ? 47.125 78.262 43.541 1.00 178.30 86 VAL K O 1
ATOM 3138 N N . VAL C 3 87 ? 47.694 80.466 43.514 1.00 177.47 87 VAL K N 1
ATOM 3139 C CA . VAL C 3 87 ? 46.479 81.053 44.097 1.00 177.59 87 VAL K CA 1
ATOM 3140 C C . VAL C 3 87 ? 45.300 81.220 43.096 1.00 182.73 87 VAL K C 1
ATOM 3141 O O . VAL C 3 87 ? 45.487 81.679 41.963 1.00 182.40 87 VAL K O 1
ATOM 3145 N N . SER C 3 88 ? 44.073 80.859 43.577 1.00 179.89 88 SER K N 1
ATOM 3146 C CA . SER C 3 88 ? 42.777 81.062 42.919 1.00 179.55 88 SER K CA 1
ATOM 3147 C C . SER C 3 88 ? 42.536 82.551 42.993 1.00 183.76 88 SER K C 1
ATOM 3148 O O . SER C 3 88 ? 42.403 83.103 44.091 1.00 183.64 88 SER K O 1
ATOM 3151 N N . LEU C 3 89 ? 42.628 83.223 41.849 1.00 180.85 89 LEU K N 1
ATOM 3152 C CA . LEU C 3 89 ? 42.595 84.676 41.798 1.00 182.28 89 LEU K CA 1
ATOM 3153 C C . LEU C 3 89 ? 41.205 85.278 41.807 1.00 186.02 89 LEU K C 1
ATOM 3154 O O . LEU C 3 89 ? 40.246 84.654 41.342 1.00 185.25 89 LEU K O 1
ATOM 3159 N N . GLN C 3 90 ? 41.112 86.508 42.367 1.00 182.76 90 GLN K N 1
ATOM 3160 C CA . GLN C 3 90 ? 39.890 87.298 42.465 1.00 182.64 90 GLN K CA 1
ATOM 3161 C C . GLN C 3 90 ? 39.364 87.527 41.051 1.00 184.35 90 GLN K C 1
ATOM 3162 O O . GLN C 3 90 ? 40.128 87.986 40.194 1.00 184.24 90 GLN K O 1
ATOM 3168 N N . PRO C 3 91 ? 38.111 87.111 40.756 1.00 179.39 91 PRO K N 1
ATOM 3169 C CA . PRO C 3 91 ? 37.589 87.275 39.389 1.00 178.67 91 PRO K CA 1
ATOM 3170 C C . PRO C 3 91 ? 37.408 88.731 38.995 1.00 182.65 91 PRO K C 1
ATOM 3171 O O . PRO C 3 91 ? 37.172 89.580 39.861 1.00 183.25 91 PRO K O 1
ATOM 3175 N N . LYS C 3 92 ? 37.529 89.016 37.696 1.00 178.36 92 LYS K N 1
ATOM 3176 C CA . LYS C 3 92 ? 37.346 90.372 37.194 1.00 179.07 92 LYS K CA 1
ATOM 3177 C C . LYS C 3 92 ? 35.845 90.642 37.049 1.00 180.89 92 LYS K C 1
ATOM 3178 O O . LYS C 3 92 ? 35.057 89.694 36.921 1.00 179.42 92 LYS K O 1
ATOM 3184 N N . LYS C 3 93 ? 35.448 91.914 37.100 1.00 176.89 93 LYS K N 1
ATOM 3185 C CA . LYS C 3 93 ? 34.036 92.223 36.982 1.00 176.30 93 LYS K CA 1
ATOM 3186 C C . LYS C 3 93 ? 33.741 92.875 35.637 1.00 178.20 93 LYS K C 1
ATOM 3187 O O . LYS C 3 93 ? 33.940 94.081 35.469 1.00 179.94 93 LYS K O 1
ATOM 3193 N N . ARG C 3 94 ? 33.299 92.053 34.663 1.00 170.49 94 ARG K N 1
ATOM 3194 C CA . ARG C 3 94 ? 32.910 92.511 33.328 1.00 168.50 94 ARG K CA 1
ATOM 3195 C C . ARG C 3 94 ? 31.489 93.044 33.422 1.00 167.00 94 ARG K C 1
ATOM 3196 O O . ARG C 3 94 ? 30.570 92.266 33.694 1.00 166.49 94 ARG K O 1
ATOM 3204 N N . TYR C 3 95 ? 31.302 94.361 33.267 1.00 159.14 95 TYR K N 1
ATOM 3205 C CA . TYR C 3 95 ? 29.963 94.925 33.360 1.00 157.11 95 TYR K CA 1
ATOM 3206 C C . TYR C 3 95 ? 29.168 94.610 32.109 1.00 155.28 95 TYR K C 1
ATOM 3207 O O . TYR C 3 95 ? 27.959 94.430 32.186 1.00 154.53 95 TYR K O 1
ATOM 3216 N N . ALA C 3 96 ? 29.859 94.507 30.968 1.00 148.39 96 ALA K N 1
ATOM 3217 C CA . ALA C 3 96 ? 29.289 94.172 29.669 1.00 146.48 96 ALA K CA 1
ATOM 3218 C C . ALA C 3 96 ? 30.321 93.463 28.803 1.00 146.98 96 ALA K C 1
ATOM 3219 O O . ALA C 3 96 ? 31.509 93.804 28.847 1.00 146.61 96 ALA K O 1
ATOM 3221 N N . SER C 3 97 ? 29.868 92.466 28.024 1.00 140.85 97 SER K N 1
ATOM 3222 C CA . SER C 3 97 ? 30.738 91.698 27.140 1.00 138.93 97 SER K CA 1
ATOM 3223 C C . SER C 3 97 ? 30.193 91.679 25.731 1.00 141.49 97 SER K C 1
ATOM 3224 O O . SER C 3 97 ? 28.997 91.888 25.516 1.00 140.33 97 SER K O 1
ATOM 3227 N N . THR C 3 98 ? 31.083 91.389 24.776 1.00 138.24 98 THR K N 1
ATOM 3228 C CA . THR C 3 98 ? 30.783 91.276 23.352 1.00 138.15 98 THR K CA 1
ATOM 3229 C C . THR C 3 98 ? 29.661 90.200 23.122 1.00 139.48 98 THR K C 1
ATOM 3230 O O . THR C 3 98 ? 28.743 90.507 22.355 1.00 138.23 98 THR K O 1
ATOM 3234 N N . PRO C 3 99 ? 29.629 88.996 23.770 1.00 135.66 99 PRO K N 1
ATOM 3235 C CA . PRO C 3 99 ? 28.525 88.073 23.473 1.00 134.91 99 PRO K CA 1
ATOM 3236 C C . PRO C 3 99 ? 27.228 88.402 24.226 1.00 137.63 99 PRO K C 1
ATOM 3237 O O . PRO C 3 99 ? 26.166 87.991 23.765 1.00 137.75 99 PRO K O 1
ATOM 3241 N N . LEU C 3 100 ? 27.278 89.180 25.312 1.00 132.39 100 LEU K N 1
ATOM 3242 C CA . LEU C 3 100 ? 26.050 89.568 25.993 1.00 131.70 100 LEU K CA 1
ATOM 3243 C C . LEU C 3 100 ? 25.325 90.627 25.169 1.00 137.03 100 LEU K C 1
ATOM 3244 O O . LEU C 3 100 ? 24.105 90.559 25.026 1.00 137.01 100 LEU K O 1
ATOM 3249 N N . SER C 3 101 ? 26.070 91.623 24.655 1.00 134.10 101 SER K N 1
ATOM 3250 C CA . SER C 3 101 ? 25.471 92.716 23.903 1.00 134.68 101 SER K CA 1
ATOM 3251 C C . SER C 3 101 ? 24.632 92.194 22.754 1.00 137.44 101 SER K C 1
ATOM 3252 O O . SER C 3 101 ? 23.443 92.518 22.708 1.00 137.56 101 SER K O 1
ATOM 3255 N N . ASN C 3 102 ? 25.197 91.306 21.903 1.00 133.01 102 ASN K N 1
ATOM 3256 C CA . ASN C 3 102 ? 24.467 90.768 20.749 1.00 132.65 102 ASN K CA 1
ATOM 3257 C C . ASN C 3 102 ? 23.373 89.776 21.173 1.00 133.67 102 ASN K C 1
ATOM 3258 O O . ASN C 3 102 ? 22.438 89.531 20.397 1.00 133.63 102 ASN K O 1
ATOM 3263 N N . LEU C 3 103 ? 23.467 89.264 22.416 1.00 127.16 103 LEU K N 1
ATOM 3264 C CA . LEU C 3 103 ? 22.460 88.394 22.997 1.00 125.96 103 LEU K CA 1
ATOM 3265 C C . LEU C 3 103 ? 21.197 89.228 23.256 1.00 127.51 103 LEU K C 1
ATOM 3266 O O . LEU C 3 103 ? 20.102 88.830 22.853 1.00 125.92 103 LEU K O 1
ATOM 3271 N N . ILE C 3 104 ? 21.374 90.422 23.864 1.00 124.36 104 ILE K N 1
ATOM 3272 C CA . ILE C 3 104 ? 20.302 91.391 24.134 1.00 125.50 104 ILE K CA 1
ATOM 3273 C C . ILE C 3 104 ? 19.763 91.877 22.797 1.00 129.54 104 ILE K C 1
ATOM 3274 O O . ILE C 3 104 ? 18.548 91.831 22.587 1.00 130.27 104 ILE K O 1
ATOM 3279 N N . PHE C 3 105 ? 20.682 92.287 21.887 1.00 124.88 105 PHE K N 1
ATOM 3280 C CA . PHE C 3 105 ? 20.388 92.793 20.544 1.00 124.70 105 PHE K CA 1
ATOM 3281 C C . PHE C 3 105 ? 19.506 91.801 19.728 1.00 127.66 105 PHE K C 1
ATOM 3282 O O . PHE C 3 105 ? 18.530 92.243 19.104 1.00 127.67 105 PHE K O 1
ATOM 3290 N N . ASP C 3 106 ? 19.800 90.474 19.808 1.00 122.56 106 ASP K N 1
ATOM 3291 C CA . ASP C 3 106 ? 19.028 89.437 19.122 1.00 121.68 106 ASP K CA 1
ATOM 3292 C C . ASP C 3 106 ? 17.565 89.395 19.627 1.00 125.23 106 ASP K C 1
ATOM 3293 O O . ASP C 3 106 ? 16.638 89.518 18.815 1.00 124.87 106 ASP K O 1
ATOM 3298 N N . GLN C 3 107 ? 17.361 89.210 20.945 1.00 121.37 107 GLN K N 1
ATOM 3299 C CA . GLN C 3 107 ? 16.015 89.114 21.498 1.00 121.76 107 GLN K CA 1
ATOM 3300 C C . GLN C 3 107 ? 15.233 90.435 21.400 1.00 127.06 107 GLN K C 1
ATOM 3301 O O . GLN C 3 107 ? 14.020 90.400 21.160 1.00 127.17 107 GLN K O 1
ATOM 3307 N N . SER C 3 108 ? 15.920 91.594 21.545 1.00 124.20 108 SER K N 1
ATOM 3308 C CA . SER C 3 108 ? 15.245 92.889 21.454 1.00 125.31 108 SER K CA 1
ATOM 3309 C C . SER C 3 108 ? 14.721 93.128 20.043 1.00 130.57 108 SER K C 1
ATOM 3310 O O . SER C 3 108 ? 13.656 93.727 19.897 1.00 131.70 108 SER K O 1
ATOM 3313 N N . SER C 3 109 ? 15.405 92.590 19.016 1.00 126.69 109 SER K N 1
ATOM 3314 C CA . SER C 3 109 ? 14.917 92.687 17.636 1.00 127.13 109 SER K CA 1
ATOM 3315 C C . SER C 3 109 ? 13.759 91.698 17.415 1.00 130.43 109 SER K C 1
ATOM 3316 O O . SER C 3 109 ? 12.818 91.983 16.666 1.00 129.62 109 SER K O 1
ATOM 3319 N N . LYS C 3 110 ? 13.833 90.540 18.101 1.00 127.17 110 LYS K N 1
ATOM 3320 C CA . LYS C 3 110 ? 12.829 89.481 18.049 1.00 127.75 110 LYS K CA 1
ATOM 3321 C C . LYS C 3 110 ? 11.488 89.996 18.599 1.00 133.02 110 LYS K C 1
ATOM 3322 O O . LYS C 3 110 ? 10.426 89.484 18.228 1.00 133.76 110 LYS K O 1
ATOM 3328 N N . LEU C 3 111 ? 11.542 91.025 19.457 1.00 129.37 111 LEU K N 1
ATOM 3329 C CA . LEU C 3 111 ? 10.348 91.623 20.037 1.00 130.36 111 LEU K CA 1
ATOM 3330 C C . LEU C 3 111 ? 9.818 92.796 19.197 1.00 136.31 111 LEU K C 1
ATOM 3331 O O . LEU C 3 111 ? 8.704 93.287 19.446 1.00 137.78 111 LEU K O 1
ATOM 3336 N N . MET C 3 112 ? 10.597 93.252 18.212 1.00 132.20 112 MET K N 1
ATOM 3337 C CA . MET C 3 112 ? 10.160 94.401 17.427 1.00 137.46 112 MET K CA 1
ATOM 3338 C C . MET C 3 112 ? 9.824 94.010 15.960 1.00 165.01 112 MET K C 1
ATOM 3339 O O . MET C 3 112 ? 8.629 93.770 15.687 1.00 171.70 112 MET K O 1
ATOM 3345 N N . MET D 4 23 ? 24.078 54.340 65.170 1.00 179.11 99 MET Q N 1
ATOM 3346 C CA . MET D 4 23 ? 25.383 54.675 65.731 1.00 178.29 99 MET Q CA 1
ATOM 3347 C C . MET D 4 23 ? 25.685 56.176 65.616 1.00 178.44 99 MET Q C 1
ATOM 3348 O O . MET D 4 23 ? 25.998 56.663 64.525 1.00 178.31 99 MET Q O 1
ATOM 3353 N N . ASP D 4 24 ? 25.595 56.905 66.742 1.00 171.80 100 ASP Q N 1
ATOM 3354 C CA . ASP D 4 24 ? 25.875 58.341 66.784 1.00 169.67 100 ASP Q CA 1
ATOM 3355 C C . ASP D 4 24 ? 27.393 58.564 66.818 1.00 169.38 100 ASP Q C 1
ATOM 3356 O O . ASP D 4 24 ? 28.110 57.850 67.532 1.00 168.77 100 ASP Q O 1
ATOM 3361 N N . SER D 4 25 ? 27.878 59.543 66.028 1.00 162.72 101 SER Q N 1
ATOM 3362 C CA . SER D 4 25 ? 29.294 59.909 65.943 1.00 160.78 101 SER Q CA 1
ATOM 3363 C C . SER D 4 25 ? 29.880 60.193 67.342 1.00 161.63 101 SER Q C 1
ATOM 3364 O O . SER D 4 25 ? 30.929 59.656 67.684 1.00 161.21 101 SER Q O 1
ATOM 3367 N N . GLN D 4 26 ? 29.158 60.968 68.159 1.00 156.01 102 GLN Q N 1
ATOM 3368 C CA . GLN D 4 26 ? 29.501 61.334 69.532 1.00 154.78 102 GLN Q CA 1
ATOM 3369 C C . GLN D 4 26 ? 29.502 60.108 70.486 1.00 156.10 102 GLN Q C 1
ATOM 3370 O O . GLN D 4 26 ? 30.281 60.073 71.439 1.00 155.10 102 GLN Q O 1
ATOM 3376 N N . ALA D 4 27 ? 28.615 59.132 70.242 1.00 151.92 103 ALA Q N 1
ATOM 3377 C CA . ALA D 4 27 ? 28.485 57.916 71.044 1.00 151.80 103 ALA Q CA 1
ATOM 3378 C C . ALA D 4 27 ? 29.539 56.857 70.636 1.00 154.73 103 ALA Q C 1
ATOM 3379 O O . ALA D 4 27 ? 29.782 55.894 71.375 1.00 153.48 103 ALA Q O 1
ATOM 3381 N N . TYR D 4 28 ? 30.164 57.058 69.455 1.00 151.46 104 TYR Q N 1
ATOM 3382 C CA . TYR D 4 28 ? 31.235 56.219 68.899 1.00 150.88 104 TYR Q CA 1
ATOM 3383 C C . TYR D 4 28 ? 32.566 56.552 69.563 1.00 149.16 104 TYR Q C 1
ATOM 3384 O O . TYR D 4 28 ? 33.431 55.680 69.700 1.00 148.12 104 TYR Q O 1
ATOM 3393 N N . LYS D 4 29 ? 32.712 57.837 69.955 1.00 141.74 105 LYS Q N 1
ATOM 3394 C CA . LYS D 4 29 ? 33.857 58.397 70.647 1.00 139.53 105 LYS Q CA 1
ATOM 3395 C C . LYS D 4 29 ? 33.968 57.774 72.027 1.00 141.77 105 LYS Q C 1
ATOM 3396 O O . LYS D 4 29 ? 35.065 57.383 72.389 1.00 141.63 105 LYS Q O 1
ATOM 3402 N N . LYS D 4 30 ? 32.848 57.626 72.775 1.00 137.58 106 LYS Q N 1
ATOM 3403 C CA . LYS D 4 30 ? 32.842 57.040 74.126 1.00 137.32 106 LYS Q CA 1
ATOM 3404 C C . LYS D 4 30 ? 33.440 55.628 74.151 1.00 139.84 106 LYS Q C 1
ATOM 3405 O O . LYS D 4 30 ? 34.193 55.326 75.083 1.00 138.94 106 LYS Q O 1
ATOM 3411 N N . GLU D 4 31 ? 33.104 54.775 73.132 1.00 135.67 107 GLU Q N 1
ATOM 3412 C CA . GLU D 4 31 ? 33.581 53.378 72.972 1.00 134.73 107 GLU Q CA 1
ATOM 3413 C C . GLU D 4 31 ? 35.101 53.322 72.844 1.00 133.48 107 GLU Q C 1
ATOM 3414 O O . GLU D 4 31 ? 35.748 52.440 73.422 1.00 132.94 107 GLU Q O 1
ATOM 3420 N N . LEU D 4 32 ? 35.646 54.255 72.039 1.00 125.82 108 LEU Q N 1
ATOM 3421 C CA . LEU D 4 32 ? 37.062 54.428 71.799 1.00 123.51 108 LEU Q CA 1
ATOM 3422 C C . LEU D 4 32 ? 37.755 54.771 73.115 1.00 125.38 108 LEU Q C 1
ATOM 3423 O O . LEU D 4 32 ? 38.629 54.011 73.534 1.00 125.64 108 LEU Q O 1
ATOM 3428 N N . ILE D 4 33 ? 37.337 55.881 73.795 1.00 119.83 109 ILE Q N 1
ATOM 3429 C CA . ILE D 4 33 ? 37.897 56.327 75.085 1.00 118.75 109 ILE Q CA 1
ATOM 3430 C C . ILE D 4 33 ? 37.903 55.157 76.048 1.00 121.40 109 ILE Q C 1
ATOM 3431 O O . ILE D 4 33 ? 38.909 54.922 76.715 1.00 122.08 109 ILE Q O 1
ATOM 3436 N N . GLU D 4 34 ? 36.777 54.423 76.106 1.00 115.89 110 GLU Q N 1
ATOM 3437 C CA . GLU D 4 34 ? 36.583 53.252 76.956 1.00 114.95 110 GLU Q CA 1
ATOM 3438 C C . GLU D 4 34 ? 37.761 52.261 76.815 1.00 113.84 110 GLU Q C 1
ATOM 3439 O O . GLU D 4 34 ? 38.542 52.105 77.762 1.00 112.33 110 GLU Q O 1
ATOM 3445 N N . GLN D 4 35 ? 37.904 51.650 75.614 1.00 107.39 111 GLN Q N 1
ATOM 3446 C CA . GLN D 4 35 ? 38.922 50.654 75.282 1.00 105.54 111 GLN Q CA 1
ATOM 3447 C C . GLN D 4 35 ? 40.342 51.159 75.531 1.00 106.96 111 GLN Q C 1
ATOM 3448 O O . GLN D 4 35 ? 41.113 50.466 76.196 1.00 106.02 111 GLN Q O 1
ATOM 3454 N N . ILE D 4 36 ? 40.681 52.370 75.043 1.00 102.78 112 ILE Q N 1
ATOM 3455 C CA . ILE D 4 36 ? 42.004 52.982 75.241 1.00 102.33 112 ILE Q CA 1
ATOM 3456 C C . ILE D 4 36 ? 42.228 53.179 76.764 1.00 108.47 112 ILE Q C 1
ATOM 3457 O O . ILE D 4 36 ? 43.351 52.985 77.222 1.00 108.00 112 ILE Q O 1
ATOM 3462 N N . MET D 4 37 ? 41.158 53.438 77.548 1.00 107.36 113 MET Q N 1
ATOM 3463 C CA . MET D 4 37 ? 41.308 53.564 78.993 1.00 109.01 113 MET Q CA 1
ATOM 3464 C C . MET D 4 37 ? 41.486 52.186 79.657 1.00 107.51 113 MET Q C 1
ATOM 3465 O O . MET D 4 37 ? 42.242 52.079 80.628 1.00 105.82 113 MET Q O 1
ATOM 3470 N N . ILE D 4 38 ? 40.823 51.130 79.127 1.00 101.94 114 ILE Q N 1
ATOM 3471 C CA . ILE D 4 38 ? 40.984 49.744 79.622 1.00 100.86 114 ILE Q CA 1
ATOM 3472 C C . ILE D 4 38 ? 42.414 49.319 79.343 1.00 103.05 114 ILE Q C 1
ATOM 3473 O O . ILE D 4 38 ? 43.055 48.693 80.189 1.00 102.03 114 ILE Q O 1
ATOM 3478 N N . ALA D 4 39 ? 42.908 49.684 78.155 1.00 100.06 115 ALA Q N 1
ATOM 3479 C CA . ALA D 4 39 ? 44.271 49.395 77.741 1.00 100.57 115 ALA Q CA 1
ATOM 3480 C C . ALA D 4 39 ? 45.267 50.080 78.675 1.00 105.18 115 ALA Q C 1
ATOM 3481 O O . ALA D 4 39 ? 46.179 49.416 79.165 1.00 104.55 115 ALA Q O 1
ATOM 3483 N N . GLN D 4 40 ? 45.043 51.371 78.985 1.00 103.00 116 GLN Q N 1
ATOM 3484 C CA . GLN D 4 40 ? 45.911 52.135 79.872 1.00 103.81 116 GLN Q CA 1
ATOM 3485 C C . GLN D 4 40 ? 46.019 51.507 81.246 1.00 107.92 116 GLN Q C 1
ATOM 3486 O O . GLN D 4 40 ? 47.116 51.129 81.654 1.00 106.89 116 GLN Q O 1
ATOM 3492 N N . THR D 4 41 ? 44.888 51.387 81.950 1.00 105.99 117 THR Q N 1
ATOM 3493 C CA . THR D 4 41 ? 44.818 50.796 83.291 1.00 106.72 117 THR Q CA 1
ATOM 3494 C C . THR D 4 41 ? 45.519 49.414 83.340 1.00 108.75 117 THR Q C 1
ATOM 3495 O O . THR D 4 41 ? 46.040 49.034 84.399 1.00 107.64 117 THR Q O 1
ATOM 3499 N N . GLU D 4 42 ? 45.564 48.697 82.187 1.00 104.11 118 GLU Q N 1
ATOM 3500 C CA . GLU D 4 42 ? 46.216 47.394 82.079 1.00 102.74 118 GLU Q CA 1
ATOM 3501 C C . GLU D 4 42 ? 47.713 47.582 81.983 1.00 104.52 118 GLU Q C 1
ATOM 3502 O O . GLU D 4 42 ? 48.446 46.987 82.770 1.00 104.33 118 GLU Q O 1
ATOM 3508 N N . CYS D 4 43 ? 48.169 48.426 81.049 1.00 100.12 119 CYS Q N 1
ATOM 3509 C CA . CYS D 4 43 ? 49.582 48.728 80.887 1.00 100.39 119 CYS Q CA 1
ATOM 3510 C C . CYS D 4 43 ? 50.122 49.337 82.151 1.00 105.07 119 CYS Q C 1
ATOM 3511 O O . CYS D 4 43 ? 51.181 48.931 82.613 1.00 104.43 119 CYS Q O 1
ATOM 3514 N N . SER D 4 44 ? 49.394 50.328 82.714 1.00 103.25 120 SER Q N 1
ATOM 3515 C CA . SER D 4 44 ? 49.794 51.031 83.936 1.00 103.67 120 SER Q CA 1
ATOM 3516 C C . SER D 4 44 ? 49.922 50.060 85.091 1.00 105.00 120 SER Q C 1
ATOM 3517 O O . SER D 4 44 ? 50.895 50.148 85.829 1.00 105.00 120 SER Q O 1
ATOM 3520 N N . LEU D 4 45 ? 48.997 49.093 85.202 1.00 100.08 121 LEU Q N 1
ATOM 3521 C CA . LEU D 4 45 ? 49.043 48.093 86.259 1.00 100.19 121 LEU Q CA 1
ATOM 3522 C C . LEU D 4 45 ? 50.306 47.225 86.166 1.00 103.22 121 LEU Q C 1
ATOM 3523 O O . LEU D 4 45 ? 50.881 46.848 87.191 1.00 101.56 121 LEU Q O 1
ATOM 3528 N N . ALA D 4 46 ? 50.748 46.941 84.937 1.00 101.17 122 ALA Q N 1
ATOM 3529 C CA . ALA D 4 46 ? 51.963 46.175 84.681 1.00 101.79 122 ALA Q CA 1
ATOM 3530 C C . ALA D 4 46 ? 53.185 47.020 85.055 1.00 108.26 122 ALA Q C 1
ATOM 3531 O O . ALA D 4 46 ? 54.119 46.506 85.669 1.00 107.95 122 ALA Q O 1
ATOM 3533 N N . LEU D 4 47 ? 53.144 48.328 84.710 1.00 107.08 123 LEU Q N 1
ATOM 3534 C CA . LEU D 4 47 ? 54.163 49.328 85.028 1.00 108.42 123 LEU Q CA 1
ATOM 3535 C C . LEU D 4 47 ? 54.301 49.437 86.533 1.00 114.29 123 LEU Q C 1
ATOM 3536 O O . LEU D 4 47 ? 55.421 49.506 87.027 1.00 114.26 123 LEU Q O 1
ATOM 3541 N N . ASP D 4 48 ? 53.159 49.438 87.254 1.00 112.09 124 ASP Q N 1
ATOM 3542 C CA . ASP D 4 48 ? 53.117 49.533 88.705 1.00 113.06 124 ASP Q CA 1
ATOM 3543 C C . ASP D 4 48 ? 53.829 48.353 89.323 1.00 119.52 124 ASP Q C 1
ATOM 3544 O O . ASP D 4 48 ? 54.725 48.551 90.146 1.00 120.07 124 ASP Q O 1
ATOM 3549 N N . MET D 4 49 ? 53.487 47.133 88.899 1.00 117.48 125 MET Q N 1
ATOM 3550 C CA . MET D 4 49 ? 54.113 45.958 89.480 1.00 118.66 125 MET Q CA 1
ATOM 3551 C C . MET D 4 49 ? 55.636 45.995 89.298 1.00 124.87 125 MET Q C 1
ATOM 3552 O O . MET D 4 49 ? 56.352 45.887 90.295 1.00 125.63 125 MET Q O 1
ATOM 3557 N N . THR D 4 50 ? 56.125 46.178 88.052 1.00 121.97 126 THR Q N 1
ATOM 3558 C CA . THR D 4 50 ? 57.560 46.172 87.734 1.00 122.29 126 THR Q CA 1
ATOM 3559 C C . THR D 4 50 ? 58.315 47.355 88.376 1.00 127.25 126 THR Q C 1
ATOM 3560 O O . THR D 4 50 ? 59.448 47.150 88.807 1.00 128.19 126 THR Q O 1
ATOM 3564 N N . SER D 4 51 ? 57.709 48.558 88.471 1.00 123.12 127 SER Q N 1
ATOM 3565 C CA . SER D 4 51 ? 58.396 49.699 89.085 1.00 123.63 127 SER Q CA 1
ATOM 3566 C C . SER D 4 51 ? 58.663 49.432 90.572 1.00 129.74 127 SER Q C 1
ATOM 3567 O O . SER D 4 51 ? 59.705 49.850 91.083 1.00 130.47 127 SER Q O 1
ATOM 3570 N N . LEU D 4 52 ? 57.760 48.681 91.236 1.00 127.19 128 LEU Q N 1
ATOM 3571 C CA . LEU D 4 52 ? 57.917 48.275 92.631 1.00 128.50 128 LEU Q CA 1
ATOM 3572 C C . LEU D 4 52 ? 59.008 47.227 92.789 1.00 135.23 128 LEU Q C 1
ATOM 3573 O O . LEU D 4 52 ? 59.716 47.206 93.803 1.00 135.41 128 LEU Q O 1
ATOM 3578 N N . LEU D 4 53 ? 59.100 46.315 91.817 1.00 133.59 129 LEU Q N 1
ATOM 3579 C CA . LEU D 4 53 ? 60.066 45.239 91.872 1.00 134.78 129 LEU Q CA 1
ATOM 3580 C C . LEU D 4 53 ? 61.485 45.791 91.729 1.00 142.10 129 LEU Q C 1
ATOM 3581 O O . LEU D 4 53 ? 62.369 45.381 92.481 1.00 142.93 129 LEU Q O 1
ATOM 3586 N N . LEU D 4 54 ? 61.672 46.765 90.822 1.00 139.91 130 LEU Q N 1
ATOM 3587 C CA . LEU D 4 54 ? 62.939 47.417 90.501 1.00 141.41 130 LEU Q CA 1
ATOM 3588 C C . LEU D 4 54 ? 63.455 48.347 91.590 1.00 148.68 130 LEU Q C 1
ATOM 3589 O O . LEU D 4 54 ? 64.672 48.492 91.721 1.00 149.34 130 LEU Q O 1
ATOM 3594 N N . SER D 4 55 ? 62.541 48.984 92.360 1.00 147.57 131 SER Q N 1
ATOM 3595 C CA . SER D 4 55 ? 62.867 49.912 93.457 1.00 149.60 131 SER Q CA 1
ATOM 3596 C C . SER D 4 55 ? 63.879 49.315 94.458 1.00 154.08 131 SER Q C 1
ATOM 3597 O O . SER D 4 55 ? 64.640 50.068 95.070 1.00 155.00 131 SER Q O 1
ATOM 3600 N N . LYS D 4 56 ? 63.924 47.972 94.577 1.00 149.82 132 LYS Q N 1
ATOM 3601 C CA . LYS D 4 56 ? 64.893 47.271 95.416 1.00 150.75 132 LYS Q CA 1
ATOM 3602 C C . LYS D 4 56 ? 66.332 47.541 94.980 1.00 157.40 132 LYS Q C 1
ATOM 3603 O O . LYS D 4 56 ? 67.236 47.551 95.816 1.00 157.94 132 LYS Q O 1
ATOM 3609 N N . PHE D 4 57 ? 66.543 47.687 93.656 1.00 155.66 133 PHE Q N 1
ATOM 3610 C CA . PHE D 4 57 ? 67.855 47.789 93.026 1.00 157.61 133 PHE Q CA 1
ATOM 3611 C C . PHE D 4 57 ? 68.174 49.189 92.455 1.00 166.09 133 PHE Q C 1
ATOM 3612 O O . PHE D 4 57 ? 69.347 49.453 92.180 1.00 167.18 133 PHE Q O 1
ATOM 3620 N N . LYS D 4 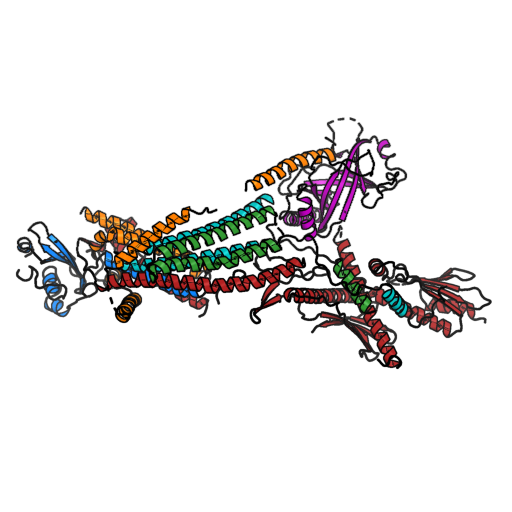58 ? 67.172 50.085 92.324 1.00 165.07 134 LYS Q N 1
ATOM 3621 C CA . LYS D 4 58 ? 67.365 51.475 91.878 1.00 167.75 134 LYS Q CA 1
ATOM 3622 C C . LYS D 4 58 ? 66.303 52.418 92.499 1.00 175.45 134 LYS Q C 1
ATOM 3623 O O . LYS D 4 58 ? 65.126 52.062 92.576 1.00 174.40 134 LYS Q O 1
ATOM 3629 N N . GLU D 4 59 ? 66.728 53.618 92.942 1.00 175.30 135 GLU Q N 1
ATOM 3630 C CA . GLU D 4 59 ? 65.844 54.597 93.583 1.00 176.04 135 GLU Q CA 1
ATOM 3631 C C . GLU D 4 59 ? 64.932 55.293 92.568 1.00 180.03 135 GLU Q C 1
ATOM 3632 O O . GLU D 4 59 ? 63.729 55.358 92.798 1.00 179.22 135 GLU Q O 1
ATOM 3638 N N . ASN D 4 60 ? 65.501 55.777 91.440 1.00 177.06 136 ASN Q N 1
ATOM 3639 C CA . ASN D 4 60 ? 64.835 56.496 90.338 1.00 176.19 136 ASN Q CA 1
ATOM 3640 C C . ASN D 4 60 ? 63.699 55.688 89.648 1.00 174.98 136 ASN Q C 1
ATOM 3641 O O . ASN D 4 60 ? 62.823 56.295 89.027 1.00 173.57 136 ASN Q O 1
ATOM 3646 N N . SER D 4 61 ? 63.720 54.339 89.770 1.00 168.51 137 SER Q N 1
ATOM 3647 C CA . SER D 4 61 ? 62.760 53.402 89.171 1.00 165.51 137 SER Q CA 1
ATOM 3648 C C . SER D 4 61 ? 61.356 53.473 89.810 1.00 165.11 137 SER Q C 1
ATOM 3649 O O . SER D 4 61 ? 60.372 53.148 89.135 1.00 163.74 137 SER Q O 1
ATOM 3652 N N . ILE D 4 62 ? 61.267 53.885 91.101 1.00 158.98 138 ILE Q N 1
ATOM 3653 C CA . ILE D 4 62 ? 60.012 54.004 91.855 1.00 156.71 138 ILE Q CA 1
ATOM 3654 C C . ILE D 4 62 ? 59.159 55.172 91.321 1.00 156.21 138 ILE Q C 1
ATOM 3655 O O . ILE D 4 62 ? 57.984 55.248 91.650 1.00 154.63 138 ILE Q O 1
ATOM 3660 N N . GLU D 4 63 ? 59.726 56.038 90.462 1.00 151.56 139 GLU Q N 1
ATOM 3661 C CA . GLU D 4 63 ? 59.046 57.220 89.906 1.00 150.84 139 GLU Q CA 1
ATOM 3662 C C . GLU D 4 63 ? 57.971 56.937 88.820 1.00 149.84 139 GLU Q C 1
ATOM 3663 O O . GLU D 4 63 ? 57.399 57.894 88.282 1.00 149.12 139 GLU Q O 1
ATOM 3669 N N . THR D 4 64 ? 57.665 55.660 88.525 1.00 143.11 140 THR Q N 1
ATOM 3670 C CA . THR D 4 64 ? 56.622 55.350 87.546 1.00 140.71 140 THR Q CA 1
ATOM 3671 C C . THR D 4 64 ? 55.421 54.632 88.222 1.00 142.39 140 THR Q C 1
ATOM 3672 O O . THR D 4 64 ? 54.494 54.208 87.514 1.00 141.64 140 THR Q O 1
ATOM 3676 N N . ILE D 4 65 ? 55.430 54.512 89.586 1.00 136.84 141 ILE Q N 1
ATOM 3677 C CA . ILE D 4 65 ? 54.311 53.935 90.332 1.00 134.67 141 ILE Q CA 1
ATOM 3678 C C . ILE D 4 65 ? 53.326 55.048 90.623 1.00 135.67 141 ILE Q C 1
ATOM 3679 O O . ILE D 4 65 ? 53.722 56.178 90.924 1.00 136.11 141 ILE Q O 1
ATOM 3684 N N . SER D 4 66 ? 52.037 54.712 90.511 1.00 129.47 142 SER Q N 1
ATOM 3685 C CA . SER D 4 66 ? 50.901 55.595 90.729 1.00 128.49 142 SER Q CA 1
ATOM 3686 C C . SER D 4 66 ? 51.018 56.351 92.050 1.00 131.31 142 SER Q C 1
ATOM 3687 O O . SER D 4 66 ? 51.470 55.756 93.046 1.00 131.33 142 SER Q O 1
ATOM 3690 N N . PRO D 4 67 ? 50.597 57.643 92.086 1.00 126.53 143 PRO Q N 1
ATOM 3691 C CA . PRO D 4 67 ? 50.663 58.408 93.339 1.00 127.63 143 PRO Q CA 1
ATOM 3692 C C . PRO D 4 67 ? 50.105 57.632 94.527 1.00 132.69 143 PRO Q C 1
ATOM 3693 O O . PRO D 4 67 ? 50.753 57.573 95.581 1.00 133.63 143 PRO Q O 1
ATOM 3697 N N . PHE D 4 68 ? 48.918 57.007 94.336 1.00 128.30 144 PHE Q N 1
ATOM 3698 C CA . PHE D 4 68 ? 48.260 56.232 95.382 1.00 127.99 144 PHE Q CA 1
ATOM 3699 C C . PHE D 4 68 ? 49.191 55.107 95.892 1.00 132.21 144 PHE Q C 1
ATOM 3700 O O . PHE D 4 68 ? 49.414 55.001 97.104 1.00 132.62 144 PHE Q O 1
ATOM 3708 N N . LEU D 4 69 ? 49.772 54.325 94.968 1.00 128.16 145 LEU Q N 1
ATOM 3709 C CA . LEU D 4 69 ? 50.682 53.250 95.329 1.00 128.16 145 LEU Q CA 1
ATOM 3710 C C . LEU D 4 69 ? 51.882 53.773 96.095 1.00 134.81 145 LEU Q C 1
ATOM 3711 O O . LEU D 4 69 ? 52.350 53.113 97.024 1.00 134.62 145 LEU Q O 1
ATOM 3716 N N . LYS D 4 70 ? 52.370 54.967 95.698 1.00 133.17 146 LYS Q N 1
ATOM 3717 C CA . LYS D 4 70 ? 53.525 55.619 96.293 1.00 134.82 146 LYS Q CA 1
ATOM 3718 C C . LYS D 4 70 ? 53.253 55.910 97.767 1.00 141.98 146 LYS Q C 1
ATOM 3719 O O . LYS D 4 70 ? 54.048 55.500 98.615 1.00 142.40 146 LYS Q O 1
ATOM 3725 N N . SER D 4 71 ? 52.102 56.523 98.079 1.00 140.27 147 SER Q N 1
ATOM 3726 C CA . SER D 4 71 ? 51.725 56.850 99.452 1.00 142.36 147 SER Q CA 1
ATOM 3727 C C . SER D 4 71 ? 51.336 55.622 100.301 1.00 148.17 147 SER Q C 1
ATOM 3728 O O . SER D 4 71 ? 51.651 55.593 101.498 1.00 149.87 147 SER Q O 1
ATOM 3731 N N . THR D 4 72 ? 50.642 54.628 99.708 1.00 143.21 148 THR Q N 1
ATOM 3732 C CA . THR D 4 72 ? 50.191 53.470 100.486 1.00 142.24 148 THR Q CA 1
ATOM 3733 C C . THR D 4 72 ? 51.184 52.314 100.551 1.00 143.80 148 THR Q C 1
ATOM 3734 O O . THR D 4 72 ? 51.200 51.616 101.566 1.00 143.10 148 THR Q O 1
ATOM 3738 N N . VAL D 4 73 ? 51.981 52.078 99.499 1.00 139.58 149 VAL Q N 1
ATOM 3739 C CA . VAL D 4 73 ? 52.913 50.949 99.522 1.00 138.86 149 VAL Q CA 1
ATOM 3740 C C . VAL D 4 73 ? 54.395 51.437 99.605 1.00 144.35 149 VAL Q C 1
ATOM 3741 O O . VAL D 4 73 ? 54.800 52.293 98.809 1.00 143.79 149 VAL Q O 1
ATOM 3745 N N . PRO D 4 74 ? 55.195 50.906 100.579 1.00 142.20 150 PRO Q N 1
ATOM 3746 C CA . PRO D 4 74 ? 56.606 51.326 100.689 1.00 143.47 150 PRO Q CA 1
ATOM 3747 C C . PRO D 4 74 ? 57.472 50.820 99.540 1.00 149.74 150 PRO Q C 1
ATOM 3748 O O . PRO D 4 74 ? 57.160 49.751 99.009 1.00 148.03 150 PRO Q O 1
ATOM 3752 N N . PRO D 4 75 ? 58.587 51.511 99.169 1.00 149.71 151 PRO Q N 1
ATOM 3753 C CA . PRO D 4 75 ? 59.435 50.984 98.084 1.00 149.27 151 PRO Q CA 1
ATOM 3754 C C . PRO D 4 75 ? 60.187 49.727 98.539 1.00 153.39 151 PRO Q C 1
ATOM 3755 O O . PRO D 4 75 ? 60.375 49.527 99.742 1.00 153.31 151 PRO Q O 1
ATOM 3759 N N . SER D 4 76 ? 60.571 48.876 97.558 1.00 149.79 152 SER Q N 1
ATOM 3760 C CA . SER D 4 76 ? 61.257 47.581 97.717 1.00 149.20 152 SER Q CA 1
ATOM 3761 C C . SER D 4 76 ? 60.332 46.560 98.459 1.00 152.16 152 SER Q C 1
ATOM 3762 O O . SER D 4 76 ? 60.806 45.710 99.214 1.00 152.20 152 SER Q O 1
ATOM 3765 N N . SER D 4 77 ? 59.006 46.621 98.172 1.00 146.99 153 SER Q N 1
ATOM 3766 C CA . SER D 4 77 ? 57.963 45.766 98.749 1.00 145.21 153 SER Q CA 1
ATOM 3767 C C . SER D 4 77 ? 57.687 44.505 97.923 1.00 145.50 153 SER Q C 1
ATOM 3768 O O . SER D 4 77 ? 56.976 43.610 98.396 1.00 144.05 153 SER Q O 1
ATOM 3771 N N . LEU D 4 78 ? 58.242 44.450 96.685 1.00 139.70 154 LEU Q N 1
ATOM 3772 C CA . LEU D 4 78 ? 58.160 43.311 95.771 1.00 136.76 154 LEU Q CA 1
ATOM 3773 C C . LEU D 4 78 ? 59.540 42.727 95.577 1.00 140.66 154 LEU Q C 1
ATOM 3774 O O . LEU D 4 78 ? 60.487 43.462 95.265 1.00 140.11 154 LEU Q O 1
ATOM 3779 N N . GLN D 4 79 ? 59.630 41.390 95.739 1.00 137.49 155 GLN Q N 1
ATOM 3780 C CA . GLN D 4 79 ? 60.832 40.563 95.616 1.00 137.54 155 GLN Q CA 1
ATOM 3781 C C . GLN D 4 79 ? 60.617 39.473 94.561 1.00 140.74 155 GLN Q C 1
ATOM 3782 O O . GLN D 4 79 ? 59.475 39.136 94.234 1.00 139.22 155 GLN Q O 1
ATOM 3788 N N . PHE D 4 80 ? 61.718 38.931 94.022 1.00 138.61 156 PHE Q N 1
ATOM 3789 C CA . PHE D 4 80 ? 61.659 37.878 93.012 1.00 138.46 156 PHE Q CA 1
ATOM 3790 C C . PHE D 4 80 ? 62.778 36.827 93.186 1.00 143.72 156 PHE Q C 1
ATOM 3791 O O . PHE D 4 80 ? 63.898 37.153 93.577 1.00 143.44 156 PHE Q O 1
ATOM 3799 N N . SER D 4 81 ? 62.448 35.568 92.887 1.00 141.41 157 SER Q N 1
ATOM 3800 C CA . SER D 4 81 ? 63.359 34.438 92.996 1.00 142.38 157 SER Q CA 1
ATOM 3801 C C . SER D 4 81 ? 63.477 33.688 91.684 1.00 149.29 157 SER Q C 1
ATOM 3802 O O . SER D 4 81 ? 62.500 33.601 90.940 1.00 148.86 157 SER Q O 1
ATOM 3805 N N . ARG D 4 82 ? 64.667 33.103 91.424 1.00 148.66 158 ARG Q N 1
ATOM 3806 C CA . ARG D 4 82 ? 64.923 32.219 90.285 1.00 149.92 158 ARG Q CA 1
ATOM 3807 C C . ARG D 4 82 ? 64.078 30.986 90.508 1.00 155.91 158 ARG Q C 1
ATOM 3808 O O . ARG D 4 82 ? 64.050 30.493 91.642 1.00 155.46 158 ARG Q O 1
ATOM 3816 N N . SER D 4 83 ? 63.357 30.516 89.469 1.00 154.61 159 SER Q N 1
ATOM 3817 C CA . SER D 4 83 ? 62.495 29.343 89.608 1.00 155.31 159 SER Q CA 1
ATOM 3818 C C . SER D 4 83 ? 61.801 28.944 88.303 1.00 162.05 159 SER Q C 1
ATOM 3819 O O . SER D 4 83 ? 62.201 29.327 87.213 1.00 161.32 159 SER Q O 1
ATOM 3822 N N . GLN D 4 84 ? 60.787 28.087 88.491 1.00 161.70 160 GLN Q N 1
ATOM 3823 C CA . GLN D 4 84 ? 59.715 27.558 87.666 1.00 163.18 160 GLN Q CA 1
ATOM 3824 C C . GLN D 4 84 ? 60.077 27.109 86.294 1.00 167.70 160 GLN Q C 1
ATOM 3825 O O . GLN D 4 84 ? 61.047 27.571 85.700 1.00 166.93 160 GLN Q O 1
ATOM 3831 N N . PRO D 4 85 ? 59.221 26.228 85.721 1.00 165.19 161 PRO Q N 1
ATOM 3832 C CA . PRO D 4 85 ? 59.429 25.859 84.319 1.00 165.61 161 PRO Q CA 1
ATOM 3833 C C . PRO D 4 85 ? 59.219 27.107 83.409 1.00 166.43 161 PRO Q C 1
ATOM 3834 O O . PRO D 4 85 ? 60.253 27.636 82.971 1.00 165.95 161 PRO Q O 1
ATOM 3838 N N . PRO D 4 86 ? 58.015 27.699 83.146 1.00 161.16 162 PRO Q N 1
ATOM 3839 C CA . PRO D 4 86 ? 56.643 27.313 83.520 1.00 160.40 162 PRO Q CA 1
ATOM 3840 C C . PRO D 4 86 ? 56.062 26.309 82.530 1.00 164.72 162 PRO Q C 1
ATOM 3841 O O . PRO D 4 86 ? 56.608 26.162 81.439 1.00 164.94 162 PRO Q O 1
ATOM 3845 N N . GLU D 4 87 ? 55.004 25.588 82.914 1.00 161.74 163 GLU Q N 1
ATOM 3846 C CA . GLU D 4 87 ? 54.382 24.553 82.075 1.00 162.70 163 GLU Q CA 1
ATOM 3847 C C . GLU D 4 87 ? 54.063 25.018 80.659 1.00 165.64 163 GLU Q C 1
ATOM 3848 O O . GLU D 4 87 ? 53.653 26.166 80.478 1.00 165.34 163 GLU Q O 1
ATOM 3854 N N . SER D 4 88 ? 54.238 24.124 79.667 1.00 161.40 164 SER Q N 1
ATOM 3855 C CA . SER D 4 88 ? 53.909 24.427 78.272 1.00 161.20 164 SER Q CA 1
ATOM 3856 C C . SER D 4 88 ? 52.458 24.044 77.974 1.00 163.16 164 SER Q C 1
ATOM 3857 O O . SER D 4 88 ? 52.025 22.940 78.321 1.00 163.43 164 SER Q O 1
ATOM 3860 N N . LYS D 4 89 ? 51.708 24.963 77.338 1.00 157.26 165 LYS Q N 1
ATOM 3861 C CA . LYS D 4 89 ? 50.289 24.792 77.027 1.00 156.32 165 LYS Q CA 1
ATOM 3862 C C . LYS D 4 89 ? 50.091 24.227 75.616 1.00 159.27 165 LYS Q C 1
ATOM 3863 O O . LYS D 4 89 ? 50.844 24.558 74.695 1.00 159.50 165 LYS Q O 1
ATOM 3869 N N . GLU D 4 90 ? 49.069 23.364 75.469 1.00 154.47 166 GLU Q N 1
ATOM 3870 C CA . GLU D 4 90 ? 48.708 22.648 74.243 1.00 154.47 166 GLU Q CA 1
ATOM 3871 C C . GLU D 4 90 ? 47.961 23.561 73.240 1.00 153.53 166 GLU Q C 1
ATOM 3872 O O . GLU D 4 90 ? 48.484 23.849 72.167 1.00 152.79 166 GLU Q O 1
ATOM 3878 N N . SER D 4 91 ? 46.774 24.042 73.624 1.00 147.37 167 SER Q N 1
ATOM 3879 C CA . SER D 4 91 ? 45.870 24.876 72.844 1.00 146.55 167 SER Q CA 1
ATOM 3880 C C . SER D 4 91 ? 46.467 26.222 72.456 1.00 147.95 167 SER Q C 1
ATOM 3881 O O . SER D 4 91 ? 46.119 26.746 71.403 1.00 148.26 167 SER Q O 1
ATOM 3884 N N . ASP D 4 92 ? 47.345 26.786 73.305 1.00 141.95 168 ASP Q N 1
ATOM 3885 C CA . ASP D 4 92 ? 47.995 28.089 73.100 1.00 140.05 168 ASP Q CA 1
ATOM 3886 C C . ASP D 4 92 ? 48.782 28.161 71.791 1.00 140.26 168 ASP Q C 1
ATOM 3887 O O . ASP D 4 92 ? 48.766 29.203 71.135 1.00 139.16 168 ASP Q O 1
ATOM 3892 N N . ALA D 4 93 ? 49.425 27.054 71.398 1.00 135.04 169 ALA Q N 1
ATOM 3893 C CA . ALA D 4 93 ? 50.161 26.980 70.143 1.00 134.81 169 ALA Q CA 1
ATOM 3894 C C . ALA D 4 93 ? 49.205 26.844 68.948 1.00 135.91 169 ALA Q C 1
ATOM 3895 O O . ALA D 4 93 ? 49.608 27.150 67.822 1.00 136.55 169 ALA Q O 1
ATOM 3897 N N . THR D 4 94 ? 47.956 26.367 69.192 1.00 129.30 170 THR Q N 1
ATOM 3898 C CA . THR D 4 94 ? 46.923 26.234 68.154 1.00 128.73 170 THR Q CA 1
ATOM 3899 C C . THR D 4 94 ? 46.243 27.612 67.990 1.00 129.22 170 THR Q C 1
ATOM 3900 O O . THR D 4 94 ? 45.758 27.936 66.905 1.00 129.16 170 THR Q O 1
ATOM 3904 N N . LEU D 4 95 ? 46.212 28.407 69.084 1.00 122.47 171 LEU Q N 1
ATOM 3905 C CA . LEU D 4 95 ? 45.668 29.764 69.133 1.00 120.07 171 LEU Q CA 1
ATOM 3906 C C . LEU D 4 95 ? 46.536 30.684 68.324 1.00 122.47 171 LEU Q C 1
ATOM 3907 O O . LEU D 4 95 ? 46.019 31.488 67.549 1.00 122.08 171 LEU Q O 1
ATOM 3912 N N . ALA D 4 96 ? 47.867 30.559 68.511 1.00 117.67 172 ALA Q N 1
ATOM 3913 C CA . ALA D 4 96 ? 48.866 31.325 67.788 1.00 117.33 172 ALA Q CA 1
ATOM 3914 C C . ALA D 4 96 ? 48.707 31.081 66.287 1.00 124.55 172 ALA Q C 1
ATOM 3915 O O . ALA D 4 96 ? 48.644 32.053 65.525 1.00 125.14 172 ALA Q O 1
ATOM 3917 N N . LYS D 4 97 ? 48.549 29.798 65.870 1.00 123.18 173 LYS Q N 1
ATOM 3918 C CA . LYS D 4 97 ? 48.363 29.427 64.459 1.00 125.20 173 LYS Q CA 1
ATOM 3919 C C . LYS D 4 97 ? 47.051 29.989 63.921 1.00 129.79 173 LYS Q C 1
ATOM 3920 O O . LYS D 4 97 ? 47.049 30.567 62.833 1.00 130.59 173 LYS Q O 1
ATOM 3926 N N . CYS D 4 98 ? 45.951 29.826 64.680 1.00 125.47 174 CYS Q N 1
ATOM 3927 C CA . CYS D 4 98 ? 44.628 30.301 64.282 1.00 125.56 174 CYS Q CA 1
ATOM 3928 C C . CYS D 4 98 ? 44.625 31.804 64.089 1.00 125.30 174 CYS Q C 1
ATOM 3929 O O . CYS D 4 98 ? 44.331 32.266 62.990 1.00 125.22 174 CYS Q O 1
ATOM 3932 N N . TRP D 4 99 ? 44.987 32.551 65.146 1.00 118.66 175 TRP Q N 1
ATOM 3933 C CA . TRP D 4 99 ? 45.021 34.009 65.190 1.00 117.16 175 TRP Q CA 1
ATOM 3934 C C . TRP D 4 99 ? 45.753 34.626 63.982 1.00 122.00 175 TRP Q C 1
ATOM 3935 O O . TRP D 4 99 ? 45.177 35.505 63.328 1.00 121.46 175 TRP Q O 1
ATOM 3946 N N . LYS D 4 100 ? 46.978 34.131 63.656 1.00 119.04 176 LYS Q N 1
ATOM 3947 C CA . LYS D 4 100 ? 47.766 34.610 62.516 1.00 119.57 176 LYS Q CA 1
ATOM 3948 C C . LYS D 4 100 ? 47.061 34.340 61.192 1.00 126.44 176 LYS Q C 1
ATOM 3949 O O . LYS D 4 100 ? 46.955 35.239 60.353 1.00 125.58 176 LYS Q O 1
ATOM 3955 N N . GLU D 4 101 ? 46.599 33.095 61.004 1.00 126.72 177 GLU Q N 1
ATOM 3956 C CA . GLU D 4 101 ? 45.922 32.672 59.782 1.00 129.33 177 GLU Q CA 1
ATOM 3957 C C . GLU D 4 101 ? 44.637 33.479 59.573 1.00 133.08 177 GLU Q C 1
ATOM 3958 O O . GLU D 4 101 ? 44.394 33.944 58.464 1.00 133.68 177 GLU Q O 1
ATOM 3964 N N . LYS D 4 102 ? 43.879 33.714 60.656 1.00 128.71 178 LYS Q N 1
ATOM 3965 C CA . LYS D 4 102 ? 42.635 34.472 60.649 1.00 128.49 178 LYS Q CA 1
ATOM 3966 C C . LYS D 4 102 ? 42.878 35.939 60.319 1.00 130.00 178 LYS Q C 1
ATOM 3967 O O . LYS D 4 102 ? 42.092 36.522 59.569 1.00 129.85 178 LYS Q O 1
ATOM 3973 N N . SER D 4 103 ? 43.978 36.519 60.838 1.00 124.42 179 SER Q N 1
ATOM 3974 C CA . SER D 4 103 ? 44.314 37.924 60.605 1.00 123.08 179 SER Q CA 1
ATOM 3975 C C . SER D 4 103 ? 44.837 38.153 59.178 1.00 126.82 179 SER Q C 1
ATOM 3976 O O . SER D 4 103 ? 44.591 39.222 58.610 1.00 126.15 179 SER Q O 1
ATOM 3979 N N . LEU D 4 104 ? 45.524 37.157 58.594 1.00 123.83 180 LEU Q N 1
ATOM 3980 C CA . LEU D 4 104 ? 46.062 37.297 57.245 1.00 124.59 180 LEU Q CA 1
ATOM 3981 C C . LEU D 4 104 ? 44.975 37.181 56.161 1.00 129.44 180 LEU Q C 1
ATOM 3982 O O . LEU D 4 104 ? 45.116 37.809 55.114 1.00 129.59 180 LEU Q O 1
ATOM 3987 N N . THR D 4 105 ? 43.903 36.401 56.401 1.00 126.03 181 THR Q N 1
ATOM 3988 C CA . THR D 4 105 ? 42.814 36.273 55.428 1.00 126.88 181 THR Q CA 1
ATOM 3989 C C . THR D 4 105 ? 41.934 37.512 55.508 1.00 130.35 181 THR Q C 1
ATOM 3990 O O . THR D 4 105 ? 41.471 37.993 54.473 1.00 131.03 181 THR Q O 1
ATOM 3994 N N . SER D 4 106 ? 41.714 38.028 56.740 1.00 125.37 182 SER Q N 1
ATOM 3995 C CA . SER D 4 106 ? 40.934 39.239 57.008 1.00 124.22 182 SER Q CA 1
ATOM 3996 C C . SER D 4 106 ? 41.578 40.434 56.309 1.00 128.64 182 SER Q C 1
ATOM 3997 O O . SER D 4 106 ? 40.878 41.277 55.758 1.00 127.80 182 SER Q O 1
ATOM 4000 N N . SER D 4 107 ? 42.921 40.442 56.261 1.00 126.95 183 SER Q N 1
ATOM 4001 C CA . SER D 4 107 ? 43.750 41.434 55.574 1.00 127.51 183 SER Q CA 1
ATOM 4002 C C . SER D 4 107 ? 43.443 41.453 54.062 1.00 133.19 183 SER Q C 1
ATOM 4003 O O . SER D 4 107 ? 43.363 42.539 53.479 1.00 133.20 183 SER Q O 1
ATOM 4006 N N . CYS D 4 108 ? 43.256 40.266 53.439 1.00 130.88 184 CYS Q N 1
ATOM 4007 C CA . CYS D 4 108 ? 42.920 40.150 52.020 1.00 132.55 184 CYS Q CA 1
ATOM 4008 C C . CYS D 4 108 ? 41.528 40.719 51.787 1.00 136.77 184 CYS Q C 1
ATOM 4009 O O . CYS D 4 108 ? 41.366 41.586 50.927 1.00 137.14 184 CYS Q O 1
ATOM 4012 N N . LYS D 4 109 ? 40.527 40.243 52.574 1.00 132.50 185 LYS Q N 1
ATOM 4013 C CA . LYS D 4 109 ? 39.122 40.660 52.495 1.00 131.86 185 LYS Q CA 1
ATOM 4014 C C . LYS D 4 109 ? 39.042 42.160 52.552 1.00 134.56 185 LYS Q C 1
ATOM 4015 O O . LYS D 4 109 ? 38.526 42.759 51.611 1.00 135.46 185 LYS Q O 1
ATOM 4021 N N . PHE D 4 110 ? 39.655 42.769 53.590 1.00 129.15 186 PHE Q N 1
ATOM 4022 C CA . PHE D 4 110 ? 39.686 44.219 53.794 1.00 127.81 186 PHE Q CA 1
ATOM 4023 C C . PHE D 4 110 ? 40.299 44.964 52.616 1.00 130.09 186 PHE Q C 1
ATOM 4024 O O . PHE D 4 110 ? 39.747 45.994 52.236 1.00 129.06 186 PHE Q O 1
ATOM 4032 N N . LEU D 4 111 ? 41.445 44.487 52.072 1.00 126.64 187 LEU Q N 1
ATOM 4033 C CA . LEU D 4 111 ? 42.105 45.143 50.938 1.00 127.22 187 LEU Q CA 1
ATOM 4034 C C . LEU D 4 111 ? 41.257 45.047 49.674 1.00 133.50 187 LEU Q C 1
ATOM 4035 O O . LEU D 4 111 ? 41.264 45.972 48.864 1.00 133.41 187 LEU Q O 1
ATOM 4040 N N . PHE D 4 112 ? 40.541 43.922 49.508 1.00 132.40 188 PHE Q N 1
ATOM 4041 C CA . PHE D 4 112 ? 39.655 43.669 48.374 1.00 134.61 188 PHE Q CA 1
ATOM 4042 C C . PHE D 4 112 ? 38.358 44.486 48.515 1.00 138.09 188 PHE Q C 1
ATOM 4043 O O . PHE D 4 112 ? 37.763 44.874 47.503 1.00 139.18 188 PHE Q O 1
ATOM 4051 N N . GLU D 4 113 ? 37.926 44.736 49.767 1.00 132.62 189 GLU Q N 1
ATOM 4052 C CA . GLU D 4 113 ? 36.734 45.532 50.069 1.00 131.63 189 GLU Q CA 1
ATOM 4053 C C . GLU D 4 113 ? 37.016 47.003 49.734 1.00 133.46 189 GLU Q C 1
ATOM 4054 O O . GLU D 4 113 ? 36.262 47.632 48.984 1.00 132.64 189 GLU Q O 1
ATOM 4060 N N . ALA D 4 114 ? 38.144 47.520 50.266 1.00 128.59 190 ALA Q N 1
ATOM 4061 C CA . ALA D 4 114 ? 38.633 48.881 50.085 1.00 127.20 190 ALA Q CA 1
ATOM 4062 C C . ALA D 4 114 ? 38.927 49.163 48.621 1.00 130.78 190 ALA Q C 1
ATOM 4063 O O . ALA D 4 114 ? 38.759 50.300 48.194 1.00 130.87 190 ALA Q O 1
ATOM 4065 N N . LYS D 4 115 ? 39.328 48.147 47.840 1.00 127.19 191 LYS Q N 1
ATOM 4066 C CA . LYS D 4 115 ? 39.529 48.374 46.415 1.00 127.92 191 LYS Q CA 1
ATOM 4067 C C . LYS D 4 115 ? 38.156 48.585 45.770 1.00 133.83 191 LYS Q C 1
ATOM 4068 O O . LYS D 4 115 ? 37.943 49.621 45.132 1.00 134.19 191 LYS Q O 1
ATOM 4074 N N . GLU D 4 116 ? 37.222 47.625 45.986 1.00 130.88 192 GLU Q N 1
ATOM 4075 C CA . GLU D 4 116 ? 35.861 47.615 45.435 1.00 131.38 192 GLU Q CA 1
ATOM 4076 C C . GLU D 4 116 ? 35.099 48.935 45.681 1.00 132.28 192 GLU Q C 1
ATOM 4077 O O . GLU D 4 116 ? 34.480 49.455 44.747 1.00 131.77 192 GLU Q O 1
ATOM 4083 N N . ARG D 4 117 ? 35.181 49.489 46.905 1.00 126.59 193 ARG Q N 1
ATOM 4084 C CA . ARG D 4 117 ? 34.521 50.749 47.208 1.00 125.24 193 ARG Q CA 1
ATOM 4085 C C . ARG D 4 117 ? 35.238 51.912 46.530 1.00 128.36 193 ARG Q C 1
ATOM 4086 O O . ARG D 4 117 ? 34.574 52.715 45.877 1.00 128.89 193 ARG Q O 1
ATOM 4094 N N . LEU D 4 118 ? 36.573 51.993 46.642 1.00 123.85 194 LEU Q N 1
ATOM 4095 C CA . LEU D 4 118 ? 37.302 53.104 46.043 1.00 123.72 194 LEU Q CA 1
ATOM 4096 C C . LEU D 4 118 ? 37.257 53.083 44.511 1.00 130.94 194 LEU Q C 1
ATOM 4097 O O . LEU D 4 118 ? 37.414 54.147 43.908 1.00 130.51 194 LEU Q O 1
ATOM 4102 N N . THR D 4 119 ? 36.989 51.907 43.880 1.00 130.23 195 THR Q N 1
ATOM 4103 C CA . THR D 4 119 ? 36.875 51.809 42.416 1.00 132.22 195 THR Q CA 1
ATOM 4104 C C . THR D 4 119 ? 35.618 52.583 41.981 1.00 136.43 195 THR Q C 1
ATOM 4105 O O . THR D 4 119 ? 35.725 53.470 41.132 1.00 136.48 195 THR Q O 1
ATOM 4109 N N . SER D 4 120 ? 34.460 52.306 42.628 1.00 132.53 196 SER Q N 1
ATOM 4110 C CA . SER D 4 120 ? 33.192 52.996 42.375 1.00 131.95 196 SER Q CA 1
ATOM 4111 C C . SER D 4 120 ? 33.264 54.484 42.795 1.00 133.34 196 SER Q C 1
ATOM 4112 O O . SER D 4 120 ? 32.548 55.314 42.230 1.00 132.56 196 SER Q O 1
ATOM 4115 N N . VAL D 4 121 ? 34.141 54.809 43.772 1.00 128.47 197 VAL Q N 1
ATOM 4116 C CA . VAL D 4 121 ? 34.383 56.167 44.256 1.00 127.11 197 VAL Q CA 1
ATOM 4117 C C . VAL D 4 121 ? 35.104 56.964 43.155 1.00 132.27 197 VAL Q C 1
ATOM 4118 O O . VAL D 4 121 ? 34.730 58.109 42.908 1.00 132.22 197 VAL Q O 1
ATOM 4122 N N . VAL D 4 122 ? 36.095 56.351 42.474 1.00 129.80 198 VAL Q N 1
ATOM 4123 C CA . VAL D 4 122 ? 36.819 56.980 41.364 1.00 130.59 198 VAL Q CA 1
ATOM 4124 C C . VAL D 4 122 ? 35.838 57.124 40.174 1.00 135.69 198 VAL Q C 1
ATOM 4125 O O . VAL D 4 122 ? 35.907 58.128 39.458 1.00 135.56 198 VAL Q O 1
ATOM 4129 N N . GLU D 4 123 ? 34.884 56.167 40.025 1.00 133.29 199 GLU Q N 1
ATOM 4130 C CA . GLU D 4 123 ? 33.859 56.173 38.970 1.00 134.65 199 GLU Q CA 1
ATOM 4131 C C . GLU D 4 123 ? 33.000 57.435 39.033 1.00 138.68 199 GLU Q C 1
ATOM 4132 O O . GLU D 4 123 ? 32.933 58.175 38.043 1.00 138.91 199 GLU Q O 1
ATOM 4138 N N . THR D 4 124 ? 32.369 57.692 40.204 1.00 134.07 200 THR Q N 1
ATOM 4139 C CA . THR D 4 124 ? 31.500 58.849 40.414 1.00 133.04 200 THR Q CA 1
ATOM 4140 C C . THR D 4 124 ? 32.311 60.155 40.309 1.00 136.64 200 THR Q C 1
ATOM 4141 O O . THR D 4 124 ? 31.774 61.173 39.866 1.00 136.31 200 THR Q O 1
ATOM 4145 N N . GLU D 4 125 ? 33.604 60.107 40.673 1.00 133.33 201 GLU Q N 1
ATOM 4146 C CA . GLU D 4 125 ? 34.524 61.242 40.569 1.00 133.08 201 GLU Q CA 1
ATOM 4147 C C . GLU D 4 125 ? 34.837 61.534 39.096 1.00 140.28 201 GLU Q C 1
ATOM 4148 O O . GLU D 4 125 ? 34.940 62.703 38.721 1.00 139.74 201 GLU Q O 1
ATOM 4154 N N . HIS D 4 126 ? 34.968 60.465 38.268 1.00 139.58 202 HIS Q N 1
ATOM 4155 C CA . HIS D 4 126 ? 35.234 60.560 36.832 1.00 141.95 202 HIS Q CA 1
ATOM 4156 C C . HIS D 4 126 ? 34.109 61.318 36.135 1.00 146.23 202 HIS Q C 1
ATOM 4157 O O . HIS D 4 126 ? 34.397 62.200 35.324 1.00 146.66 202 HIS Q O 1
ATOM 4164 N N . GLU D 4 127 ? 32.836 60.981 36.458 1.00 142.17 203 GLU Q N 1
ATOM 4165 C CA . GLU D 4 127 ? 31.646 61.620 35.893 1.00 141.77 203 GLU Q CA 1
ATOM 4166 C C . GLU D 4 127 ? 31.615 63.107 36.215 1.00 142.69 203 GLU Q C 1
ATOM 4167 O O . GLU D 4 127 ? 31.365 63.927 35.325 1.00 142.25 203 GLU Q O 1
ATOM 4173 N N . TYR D 4 128 ? 31.894 63.445 37.485 1.00 137.24 204 TYR Q N 1
ATOM 4174 C CA . TYR D 4 128 ? 31.904 64.817 37.968 1.00 135.83 204 TYR Q CA 1
ATOM 4175 C C . TYR D 4 128 ? 32.957 65.627 37.242 1.00 139.36 204 TYR Q C 1
ATOM 4176 O O . TYR D 4 128 ? 32.667 66.749 36.830 1.00 138.68 204 TYR Q O 1
ATOM 4185 N N . TYR D 4 129 ? 34.149 65.059 37.036 1.00 136.29 205 TYR Q N 1
ATOM 4186 C CA . TYR D 4 129 ? 35.184 65.811 36.350 1.00 136.81 205 TYR Q CA 1
ATOM 4187 C C . TYR D 4 129 ? 34.948 65.879 34.841 1.00 141.93 205 TYR Q C 1
ATOM 4188 O O . TYR D 4 129 ? 35.308 66.905 34.261 1.00 142.30 205 TYR Q O 1
ATOM 4197 N N . THR D 4 130 ? 34.274 64.871 34.215 1.00 138.84 206 THR Q N 1
ATOM 4198 C CA . THR D 4 130 ? 33.958 64.932 32.770 1.00 139.88 206 THR Q CA 1
ATOM 4199 C C . THR D 4 130 ? 32.962 66.093 32.515 1.00 141.01 206 THR Q C 1
ATOM 4200 O O . THR D 4 130 ? 33.050 66.775 31.486 1.00 141.38 206 THR Q O 1
ATOM 4204 N N . GLU D 4 131 ? 32.054 66.330 33.486 1.00 133.96 207 GLU Q N 1
ATOM 4205 C CA . GLU D 4 131 ? 31.081 67.413 33.450 1.00 131.78 207 GLU Q CA 1
ATOM 4206 C C . GLU D 4 131 ? 31.774 68.756 33.691 1.00 131.57 207 GLU Q C 1
ATOM 4207 O O . GLU D 4 131 ? 31.380 69.751 33.090 1.00 130.80 207 GLU Q O 1
ATOM 4213 N N . LEU D 4 132 ? 32.808 68.782 34.553 1.00 125.85 208 LEU Q N 1
ATOM 4214 C CA . LEU D 4 132 ? 33.562 69.997 34.856 1.00 124.83 208 LEU Q CA 1
ATOM 4215 C C . LEU D 4 132 ? 34.402 70.476 33.689 1.00 130.54 208 LEU Q C 1
ATOM 4216 O O . LEU D 4 132 ? 34.590 71.685 33.545 1.00 129.45 208 LEU Q O 1
ATOM 4221 N N . VAL D 4 133 ? 34.940 69.531 32.884 1.00 129.72 209 VAL Q N 1
ATOM 4222 C CA . VAL D 4 133 ? 35.748 69.810 31.686 1.00 131.46 209 VAL Q CA 1
ATOM 4223 C C . VAL D 4 133 ? 34.869 70.606 30.689 1.00 135.18 209 VAL Q C 1
ATOM 4224 O O . VAL D 4 133 ? 35.324 71.618 30.158 1.00 134.26 209 VAL Q O 1
ATOM 4228 N N . LYS D 4 134 ? 33.588 70.182 30.528 1.00 131.85 210 LYS Q N 1
ATOM 4229 C CA . LYS D 4 134 ? 32.553 70.786 29.679 1.00 131.89 210 LYS Q CA 1
ATOM 4230 C C . LYS D 4 134 ? 32.370 72.294 29.981 1.00 135.39 210 LYS Q C 1
ATOM 4231 O O . LYS D 4 134 ? 32.210 73.098 29.051 1.00 135.48 210 LYS Q O 1
ATOM 4237 N N . VAL D 4 135 ? 32.419 72.663 31.279 1.00 130.71 211 VAL Q N 1
ATOM 4238 C CA . VAL D 4 135 ? 32.321 74.041 31.767 1.00 129.44 211 VAL Q CA 1
ATOM 4239 C C . VAL D 4 135 ? 33.638 74.788 31.409 1.00 136.08 211 VAL Q C 1
ATOM 4240 O O . VAL D 4 135 ? 33.563 75.940 30.995 1.00 136.01 211 VAL Q O 1
ATOM 4244 N N . LYS D 4 136 ? 34.820 74.124 31.515 1.00 135.13 212 LYS Q N 1
ATOM 4245 C CA . LYS D 4 136 ? 36.129 74.718 31.164 1.00 136.71 212 LYS Q CA 1
ATOM 4246 C C . LYS D 4 136 ? 36.252 74.866 29.640 1.00 143.45 212 LYS Q C 1
ATOM 4247 O O . LYS D 4 136 ? 36.808 75.857 29.163 1.00 143.08 212 LYS Q O 1
ATOM 4253 N N . GLU D 4 137 ? 35.729 73.871 28.890 1.00 142.83 213 GLU Q N 1
ATOM 4254 C CA . GLU D 4 137 ? 35.689 73.817 27.422 1.00 145.42 213 GLU Q CA 1
ATOM 4255 C C . GLU D 4 137 ? 34.961 75.043 26.879 1.00 148.97 213 GLU Q C 1
ATOM 4256 O O . GLU D 4 137 ? 35.418 75.665 25.916 1.00 149.82 213 GLU Q O 1
ATOM 4262 N N . ALA D 4 138 ? 33.852 75.411 27.550 1.00 143.87 214 ALA Q N 1
ATOM 4263 C CA . ALA D 4 138 ? 33.019 76.553 27.226 1.00 143.09 214 ALA Q CA 1
ATOM 4264 C C . ALA D 4 138 ? 33.674 77.871 27.654 1.00 145.94 214 ALA Q C 1
ATOM 4265 O O . ALA D 4 138 ? 33.139 78.905 27.324 1.00 145.84 214 ALA Q O 1
ATOM 4267 N N . SER D 4 139 ? 34.825 77.842 28.352 1.00 142.11 215 SER Q N 1
ATOM 4268 C CA . SER D 4 139 ? 35.612 79.004 28.800 1.00 141.94 215 SER Q CA 1
ATOM 4269 C C . SER D 4 139 ? 34.959 79.817 29.967 1.00 144.51 215 SER Q C 1
ATOM 4270 O O . SER D 4 139 ? 35.278 80.994 30.153 1.00 143.63 215 SER Q O 1
ATOM 4273 N N . TRP D 4 140 ? 34.104 79.170 30.776 1.00 140.86 216 TRP Q N 1
ATOM 4274 C CA . TRP D 4 140 ? 33.481 79.770 31.956 1.00 139.67 216 TRP Q CA 1
ATOM 4275 C C . TRP D 4 140 ? 34.483 79.840 33.123 1.00 145.73 216 TRP Q C 1
ATOM 4276 O O . TRP D 4 140 ? 35.125 78.823 33.416 1.00 145.12 216 TRP Q O 1
ATOM 4287 N N . PRO D 4 141 ? 34.630 81.002 33.814 1.00 144.41 217 PRO Q N 1
ATOM 4288 C CA . PRO D 4 141 ? 35.621 81.092 34.901 1.00 145.36 217 PRO Q CA 1
ATOM 4289 C C . PRO D 4 141 ? 35.270 80.214 36.103 1.00 152.56 217 PRO Q C 1
ATOM 4290 O O . PRO D 4 141 ? 34.193 80.342 36.688 1.00 150.06 217 PRO Q O 1
ATOM 4294 N N . LEU D 4 142 ? 36.195 79.278 36.416 1.00 154.02 218 LEU Q N 1
ATOM 4295 C CA . LEU D 4 142 ? 36.107 78.314 37.510 1.00 154.85 218 LEU Q CA 1
ATOM 4296 C C . LEU D 4 142 ? 37.114 78.656 38.590 1.00 165.85 218 LEU Q C 1
ATOM 4297 O O . LEU D 4 142 ? 38.294 78.865 38.291 1.00 166.22 218 LEU Q O 1
ATOM 4302 N N . PHE D 4 143 ? 36.634 78.727 39.845 1.00 167.82 219 PHE Q N 1
ATOM 4303 C CA . PHE D 4 143 ? 37.454 79.041 41.016 1.00 170.75 219 PHE Q CA 1
ATOM 4304 C C . PHE D 4 143 ? 37.157 78.157 42.225 1.00 179.59 219 PHE Q C 1
ATOM 4305 O O . PHE D 4 143 ? 36.060 77.605 42.360 1.00 178.50 219 PHE Q O 1
ATOM 4313 N N . ASN D 4 144 ? 38.144 78.080 43.126 1.00 180.73 220 ASN Q N 1
ATOM 4314 C CA . ASN D 4 144 ? 38.057 77.352 44.379 1.00 182.02 220 ASN Q CA 1
ATOM 4315 C C . ASN D 4 144 ? 38.180 78.350 45.528 1.00 189.90 220 ASN Q C 1
ATOM 4316 O O . ASN D 4 144 ? 39.070 79.209 45.500 1.00 190.24 220 ASN Q O 1
ATOM 4321 N N . SER D 4 145 ? 37.268 78.281 46.510 1.00 188.73 221 SER Q N 1
ATOM 4322 C CA . SER D 4 145 ? 37.408 79.158 47.668 1.00 190.00 221 SER Q CA 1
ATOM 4323 C C . SER D 4 145 ? 38.501 78.538 48.546 1.00 198.35 221 SER Q C 1
ATOM 4324 O O . SER D 4 145 ? 38.507 77.315 48.738 1.00 198.18 221 SER Q O 1
ATOM 4327 N N . GLN D 4 146 ? 39.472 79.372 48.985 1.00 197.62 222 GLN Q N 1
ATOM 4328 C CA . GLN D 4 146 ? 40.672 79.053 49.787 1.00 198.58 222 GLN Q CA 1
ATOM 4329 C C . GLN D 4 146 ? 40.433 77.944 50.856 1.00 202.61 222 GLN Q C 1
ATOM 4330 O O . GLN D 4 146 ? 41.288 77.066 51.022 1.00 202.63 222 GLN Q O 1
ATOM 4336 N N . GLY D 4 147 ? 39.277 77.993 51.530 1.00 198.43 223 GLY Q N 1
ATOM 4337 C CA . GLY D 4 147 ? 38.884 77.039 52.564 1.00 197.37 223 GLY Q CA 1
ATOM 4338 C C . GLY D 4 147 ? 37.829 76.009 52.190 1.00 200.12 223 GLY Q C 1
ATOM 4339 O O . GLY D 4 147 ? 37.743 74.967 52.846 1.00 199.55 223 GLY Q O 1
ATOM 4340 N N . SER D 4 148 ? 37.011 76.289 51.138 1.00 195.66 224 SER Q N 1
ATOM 4341 C CA . SER D 4 148 ? 35.899 75.449 50.650 1.00 194.11 224 SER Q CA 1
ATOM 4342 C C . SER D 4 148 ? 36.321 74.056 50.131 1.00 194.94 224 SER Q C 1
ATOM 4343 O O . SER D 4 148 ? 35.617 73.082 50.416 1.00 193.40 224 SER Q O 1
ATOM 4346 N N . ASN D 4 149 ? 37.419 73.975 49.325 1.00 190.57 225 ASN Q N 1
ATOM 4347 C CA . ASN D 4 149 ? 37.941 72.746 48.687 1.00 190.01 225 ASN Q CA 1
ATOM 4348 C C . ASN D 4 149 ? 36.895 72.171 47.674 1.00 191.09 225 ASN Q C 1
ATOM 4349 O O . ASN D 4 149 ? 36.823 70.957 47.433 1.00 190.50 225 ASN Q O 1
ATOM 4354 N N . HIS D 4 150 ? 36.124 73.093 47.055 1.00 185.26 226 HIS Q N 1
ATOM 4355 C CA . HIS D 4 150 ? 35.055 72.850 46.082 1.00 183.49 226 HIS Q CA 1
ATOM 4356 C C . HIS D 4 150 ? 35.091 73.901 44.958 1.00 182.94 226 HIS Q C 1
ATOM 4357 O O . HIS D 4 150 ? 35.463 75.060 45.208 1.00 182.95 226 HIS Q O 1
ATOM 4364 N N . LEU D 4 151 ? 34.678 73.499 43.731 1.00 174.89 227 LEU Q N 1
ATOM 4365 C CA . LEU D 4 151 ? 34.700 74.399 42.579 1.00 172.72 227 LEU Q CA 1
ATOM 4366 C C . LEU D 4 151 ? 33.424 75.230 42.426 1.00 171.70 227 LEU Q C 1
ATOM 4367 O O . LEU D 4 151 ? 32.318 74.764 42.723 1.00 171.29 227 LEU Q O 1
ATOM 4372 N N . SER D 4 152 ? 33.600 76.466 41.920 1.00 164.22 228 SER Q N 1
ATOM 4373 C CA . SER D 4 152 ? 32.544 77.442 41.688 1.00 161.43 228 SER Q CA 1
ATOM 4374 C C . SER D 4 152 ? 32.738 78.182 40.366 1.00 161.90 228 SER Q C 1
ATOM 4375 O O . SER D 4 152 ? 33.859 78.568 40.032 1.00 161.98 228 SER Q O 1
ATOM 4378 N N . VAL D 4 153 ? 31.619 78.384 39.626 1.00 155.25 229 VAL Q N 1
ATOM 4379 C CA . VAL D 4 153 ? 31.505 79.087 38.339 1.00 154.10 229 VAL Q CA 1
ATOM 4380 C C . VAL D 4 153 ? 31.046 80.527 38.576 1.00 155.08 229 VAL Q C 1
ATOM 4381 O O . VAL D 4 153 ? 30.184 80.763 39.424 1.00 153.98 229 VAL Q O 1
ATOM 4385 N N . GLN D 4 154 ? 31.607 81.474 37.798 1.00 150.13 230 GLN Q N 1
ATOM 4386 C CA . GLN D 4 154 ? 31.210 82.886 37.749 1.00 148.29 230 GLN Q CA 1
ATOM 4387 C C . GLN D 4 154 ? 30.188 82.958 36.627 1.00 149.76 230 GLN Q C 1
ATOM 4388 O O . GLN D 4 154 ? 30.548 83.230 35.476 1.00 149.95 230 GLN Q O 1
ATOM 4394 N N . TYR D 4 155 ? 28.929 82.596 36.952 1.00 143.77 231 TYR Q N 1
ATOM 4395 C CA . TYR D 4 155 ? 27.828 82.534 35.994 1.00 142.66 231 TYR Q CA 1
ATOM 4396 C C . TYR D 4 155 ? 27.482 83.933 35.483 1.00 145.68 231 TYR Q C 1
ATOM 4397 O O . TYR D 4 155 ? 27.200 84.080 34.297 1.00 145.15 231 TYR Q O 1
ATOM 4406 N N . SER D 4 156 ? 27.604 84.964 36.352 1.00 141.86 232 SER Q N 1
ATOM 4407 C CA . SER D 4 156 ? 27.432 86.395 36.052 1.00 141.69 232 SER Q CA 1
ATOM 4408 C C . SER D 4 156 ? 28.737 86.891 35.481 1.00 145.30 232 SER Q C 1
ATOM 4409 O O . SER D 4 156 ? 29.471 87.669 36.095 1.00 144.40 232 SER Q O 1
ATOM 4412 N N . CYS D 4 157 ? 29.045 86.369 34.315 1.00 142.56 233 CYS Q N 1
ATOM 4413 C CA . CYS D 4 157 ? 30.313 86.571 33.680 1.00 143.28 233 CYS Q CA 1
ATOM 4414 C C . CYS D 4 157 ? 30.252 87.651 32.647 1.00 145.27 233 CYS Q C 1
ATOM 4415 O O . CYS D 4 157 ? 31.017 88.614 32.736 1.00 145.16 233 CYS Q O 1
ATOM 4418 N N . LEU D 4 158 ? 29.326 87.481 31.690 1.00 140.06 234 LEU Q N 1
ATOM 4419 C CA . LEU D 4 158 ? 29.072 88.340 30.549 1.00 139.85 234 LEU Q CA 1
ATOM 4420 C C . LEU D 4 158 ? 28.733 89.781 30.939 1.00 143.49 234 LEU Q C 1
ATOM 4421 O O . LEU D 4 158 ? 29.161 90.721 30.259 1.00 143.66 234 LEU Q O 1
ATOM 4426 N N . GLY D 4 159 ? 27.961 89.949 32.011 1.00 139.08 235 GLY Q N 1
ATOM 4427 C CA . GLY D 4 159 ? 27.591 91.280 32.462 1.00 138.45 235 GLY Q CA 1
ATOM 4428 C C . GLY D 4 159 ? 26.581 91.381 33.577 1.00 141.42 235 GLY Q C 1
ATOM 4429 O O . GLY D 4 159 ? 26.125 90.374 34.130 1.00 140.43 235 GLY Q O 1
ATOM 4430 N N . GLY D 4 160 ? 26.234 92.630 33.869 1.00 138.34 236 GLY Q N 1
ATOM 4431 C CA . GLY D 4 160 ? 25.313 93.015 34.924 1.00 137.83 236 GLY Q CA 1
ATOM 4432 C C . GLY D 4 160 ? 26.017 93.759 36.033 1.00 143.08 236 GLY Q C 1
ATOM 4433 O O . GLY D 4 160 ? 27.248 93.766 36.093 1.00 142.72 236 GLY Q O 1
ATOM 4434 N N . ILE D 4 161 ? 25.230 94.400 36.912 1.00 141.47 237 ILE Q N 1
ATOM 4435 C CA . ILE D 4 161 ? 25.729 95.161 38.063 1.00 142.92 237 ILE Q CA 1
ATOM 4436 C C . ILE D 4 161 ? 26.514 94.206 38.988 1.00 148.28 237 ILE Q C 1
ATOM 4437 O O . ILE D 4 161 ? 27.748 94.224 38.958 1.00 148.69 237 ILE Q O 1
ATOM 4442 N N . SER D 4 162 ? 25.810 93.366 39.775 1.00 145.19 238 SER Q N 1
ATOM 4443 C CA . SER D 4 162 ? 26.456 92.431 40.696 1.00 145.44 238 SER Q CA 1
ATOM 4444 C C . SER D 4 162 ? 26.889 91.194 39.977 1.00 149.52 238 SER Q C 1
ATOM 4445 O O . SER D 4 162 ? 26.153 90.673 39.135 1.00 148.66 238 SER Q O 1
ATOM 4448 N N . LEU D 4 163 ? 28.083 90.715 40.325 1.00 147.44 239 LEU Q N 1
ATOM 4449 C CA . LEU D 4 163 ? 28.615 89.517 39.706 1.00 147.98 239 LEU Q CA 1
ATOM 4450 C C . LEU D 4 163 ? 28.945 88.457 40.777 1.00 148.57 239 LEU Q C 1
ATOM 4451 O O . LEU D 4 163 ? 30.011 88.462 41.400 1.00 147.38 239 LEU Q O 1
ATOM 4456 N N . GLY D 4 164 ? 27.974 87.569 40.960 1.00 143.86 240 GLY Q N 1
ATOM 4457 C CA . GLY D 4 164 ? 28.021 86.456 41.890 1.00 143.36 240 GLY Q CA 1
ATOM 4458 C C . GLY D 4 164 ? 28.455 85.148 41.261 1.00 147.89 240 GLY Q C 1
ATOM 4459 O O . GLY D 4 164 ? 28.391 84.970 40.040 1.00 147.18 240 GLY Q O 1
ATOM 4460 N N . LEU D 4 165 ? 28.908 84.223 42.118 1.00 145.30 241 LEU Q N 1
ATOM 4461 C CA . LEU D 4 165 ? 29.369 82.886 41.750 1.00 145.52 241 LEU Q CA 1
ATOM 4462 C C . LEU D 4 165 ? 28.465 81.819 42.355 1.00 149.34 241 LEU Q C 1
ATOM 4463 O O . LEU D 4 165 ? 27.741 82.081 43.317 1.00 148.40 241 LEU Q O 1
ATOM 4468 N N . GLY D 4 166 ? 28.488 80.642 41.745 1.00 146.89 242 GLY Q N 1
ATOM 4469 C CA . GLY D 4 166 ? 27.716 79.492 42.182 1.00 147.17 242 GLY Q CA 1
ATOM 4470 C C . GLY D 4 166 ? 28.598 78.268 42.236 1.00 154.61 242 GLY Q C 1
ATOM 4471 O O . GLY D 4 166 ? 29.340 78.013 41.286 1.00 155.21 242 GLY Q O 1
ATOM 4472 N N . LEU D 4 167 ? 28.519 77.497 43.340 1.00 152.84 243 LEU Q N 1
ATOM 4473 C CA . LEU D 4 167 ? 29.323 76.290 43.538 1.00 153.63 243 LEU Q CA 1
ATOM 4474 C C . LEU D 4 167 ? 28.689 75.087 42.887 1.00 160.24 243 LEU Q C 1
ATOM 4475 O O . LEU D 4 167 ? 27.463 74.941 42.881 1.00 159.29 243 LEU Q O 1
ATOM 4480 N N . ILE D 4 168 ? 29.548 74.237 42.317 1.00 159.96 244 ILE Q N 1
ATOM 4481 C CA . ILE D 4 168 ? 29.165 72.988 41.671 1.00 161.73 244 ILE Q CA 1
ATOM 4482 C C . ILE D 4 168 ? 29.291 71.850 42.696 1.00 170.77 244 ILE Q C 1
ATOM 4483 O O . ILE D 4 168 ? 30.293 71.760 43.422 1.00 170.22 244 ILE Q O 1
ATOM 4488 N N . ARG D 4 169 ? 28.264 70.990 42.740 1.00 171.43 245 ARG Q N 1
ATOM 4489 C CA . ARG D 4 169 ? 28.187 69.853 43.650 1.00 173.06 245 ARG Q CA 1
ATOM 4490 C C . ARG D 4 169 ? 27.447 68.682 42.994 1.00 180.91 245 ARG Q C 1
ATOM 4491 O O . ARG D 4 169 ? 26.731 68.862 42.004 1.00 180.48 245 ARG Q O 1
ATOM 4499 N N . MET D 4 170 ? 27.645 67.484 43.543 1.00 180.87 246 MET Q N 1
ATOM 4500 C CA . MET D 4 170 ? 26.929 66.293 43.114 1.00 183.09 246 MET Q CA 1
ATOM 4501 C C . MET D 4 170 ? 25.562 66.356 43.779 1.00 189.21 246 MET Q C 1
ATOM 4502 O O . MET D 4 170 ? 25.503 66.671 44.971 1.00 187.71 246 MET Q O 1
ATOM 4507 N N . LYS D 4 171 ? 24.467 66.120 43.046 1.00 189.03 247 LYS Q N 1
ATOM 4508 C CA . LYS D 4 171 ? 23.154 66.117 43.697 1.00 189.94 247 LYS Q CA 1
ATOM 4509 C C . LYS D 4 171 ? 23.027 64.777 44.481 1.00 198.73 247 LYS Q C 1
ATOM 4510 O O . LYS D 4 171 ? 23.167 63.712 43.859 1.00 199.69 247 LYS Q O 1
ATOM 4516 N N . PRO D 4 172 ? 22.854 64.803 45.838 1.00 196.68 248 PRO Q N 1
ATOM 4517 C CA . PRO D 4 172 ? 22.827 63.534 46.605 1.00 197.16 248 PRO Q CA 1
ATOM 4518 C C . PRO D 4 172 ? 21.684 62.569 46.260 1.00 203.18 248 PRO Q C 1
ATOM 4519 O O . PRO D 4 172 ? 21.872 61.354 46.380 1.00 203.36 248 PRO Q O 1
ATOM 4523 N N . GLU D 4 173 ? 20.511 63.103 45.854 1.00 200.72 249 GLU Q N 1
ATOM 4524 C CA . GLU D 4 173 ? 19.325 62.295 45.566 1.00 201.79 249 GLU Q CA 1
ATOM 4525 C C . GLU D 4 173 ? 19.324 61.677 44.150 1.00 205.90 249 GLU Q C 1
ATOM 4526 O O . GLU D 4 173 ? 19.471 60.456 44.034 1.00 206.57 249 GLU Q O 1
ATOM 4532 N N . SER D 4 174 ? 19.167 62.505 43.095 1.00 201.20 250 SER Q N 1
ATOM 4533 C CA . SER D 4 174 ? 19.096 62.067 41.696 1.00 201.47 250 SER Q CA 1
ATOM 4534 C C . SER D 4 174 ? 20.428 61.466 41.137 1.00 202.97 250 SER Q C 1
ATOM 4535 O O . SER D 4 174 ? 20.392 60.856 40.059 1.00 203.93 250 SER Q O 1
ATOM 4538 N N . LYS D 4 175 ? 21.577 61.614 41.868 1.00 195.97 251 LYS Q N 1
ATOM 4539 C CA . LYS D 4 175 ? 22.923 61.140 41.473 1.00 194.97 251 LYS Q CA 1
ATOM 4540 C C . LYS D 4 175 ? 23.353 61.827 40.144 1.00 197.15 251 LYS Q C 1
ATOM 4541 O O . LYS D 4 175 ? 24.002 61.218 39.285 1.00 197.78 251 LYS Q O 1
ATOM 4547 N N . SER D 4 176 ? 22.969 63.113 40.003 1.00 191.07 252 SER Q N 1
ATOM 4548 C CA . SER D 4 176 ? 23.256 63.988 38.866 1.00 189.84 252 SER Q CA 1
ATOM 4549 C C . SER D 4 176 ? 24.018 65.245 39.359 1.00 189.47 252 SER Q C 1
ATOM 4550 O O . SER D 4 176 ? 24.551 65.236 40.472 1.00 188.14 252 SER Q O 1
ATOM 4553 N N . PHE D 4 177 ? 24.116 66.296 38.530 1.00 183.72 253 PHE Q N 1
ATOM 4554 C CA . PHE D 4 177 ? 24.861 67.492 38.912 1.00 181.50 253 PHE Q CA 1
ATOM 4555 C C . PHE D 4 177 ? 24.032 68.756 38.783 1.00 181.91 253 PHE Q C 1
ATOM 4556 O O . PHE D 4 177 ? 23.076 68.806 38.002 1.00 181.92 253 PHE Q O 1
ATOM 4564 N N . GLU D 4 178 ? 24.404 69.777 39.583 1.00 175.20 254 GLU Q N 1
ATOM 4565 C CA . GLU D 4 178 ? 23.734 71.076 39.649 1.00 173.30 254 GLU Q CA 1
ATOM 4566 C C . GLU D 4 178 ? 24.668 72.168 40.238 1.00 172.77 254 GLU Q C 1
ATOM 4567 O O . GLU D 4 178 ? 25.742 71.856 40.765 1.00 171.69 254 GLU Q O 1
ATOM 4573 N N . VAL D 4 179 ? 24.251 73.453 40.105 1.00 166.51 255 VAL Q N 1
ATOM 4574 C CA . VAL D 4 179 ? 24.941 74.637 40.622 1.00 164.41 255 VAL Q CA 1
ATOM 4575 C C . VAL D 4 179 ? 24.022 75.307 41.655 1.00 165.44 255 VAL Q C 1
ATOM 4576 O O . VAL D 4 179 ? 22.886 75.675 41.337 1.00 164.64 255 VAL Q O 1
ATOM 4580 N N . GLN D 4 180 ? 24.510 75.418 42.894 1.00 160.33 256 GLN Q N 1
ATOM 4581 C CA . GLN D 4 180 ? 23.795 76.050 44.002 1.00 159.04 256 GLN Q CA 1
ATOM 4582 C C . GLN D 4 180 ? 24.114 77.538 43.994 1.00 160.75 256 GLN Q C 1
ATOM 4583 O O . GLN D 4 180 ? 25.255 77.901 43.705 1.00 160.06 256 GLN Q O 1
ATOM 4589 N N . SER D 4 181 ? 23.128 78.400 44.293 1.00 156.28 257 SER Q N 1
ATOM 4590 C CA . SER D 4 181 ? 23.352 79.846 44.298 1.00 155.80 257 SER Q CA 1
ATOM 4591 C C . SER D 4 181 ? 22.671 80.550 45.468 1.00 158.56 257 SER Q C 1
ATOM 4592 O O . SER D 4 181 ? 21.711 80.031 46.042 1.00 158.06 257 SER Q O 1
ATOM 4595 N N . SER D 4 182 ? 23.153 81.771 45.776 1.00 154.35 258 SER Q N 1
ATOM 4596 C CA . SER D 4 182 ? 22.615 82.649 46.815 1.00 153.77 258 SER Q CA 1
ATOM 4597 C C . SER D 4 182 ? 21.265 83.231 46.377 1.00 156.58 258 SER Q C 1
ATOM 4598 O O . SER D 4 182 ? 20.460 83.626 47.231 1.00 156.81 258 SER Q O 1
ATOM 4601 N N . LEU D 4 183 ? 21.033 83.288 45.037 1.00 151.15 259 LEU Q N 1
ATOM 4602 C CA . LEU D 4 183 ? 19.834 83.814 44.375 1.00 149.64 259 LEU Q CA 1
ATOM 4603 C C . LEU D 4 183 ? 18.578 83.200 44.956 1.00 150.29 259 LEU Q C 1
ATOM 4604 O O . LEU D 4 183 ? 18.478 81.978 45.109 1.00 149.85 259 LEU Q O 1
ATOM 4609 N N . LEU D 4 184 ? 17.644 84.074 45.324 1.00 144.63 260 LEU Q N 1
ATOM 4610 C CA . LEU D 4 184 ? 16.390 83.734 45.987 1.00 143.58 260 LEU Q CA 1
ATOM 4611 C C . LEU D 4 184 ? 15.316 83.183 45.037 1.00 145.21 260 LEU Q C 1
ATOM 4612 O O . LEU D 4 184 ? 14.254 82.785 45.520 1.00 144.70 260 LEU Q O 1
ATOM 4617 N N . TYR D 4 185 ? 15.574 83.161 43.709 1.00 140.49 261 TYR Q N 1
ATOM 4618 C CA . TYR D 4 185 ? 14.556 82.734 42.747 1.00 139.96 261 TYR Q CA 1
ATOM 4619 C C . TYR D 4 185 ? 14.986 81.670 41.756 1.00 142.45 261 TYR Q C 1
ATOM 4620 O O . TYR D 4 185 ? 16.171 81.526 41.447 1.00 141.86 261 TYR Q O 1
ATOM 4629 N N . SER D 4 186 ? 13.978 80.949 41.237 1.00 138.33 262 SER Q N 1
ATOM 4630 C CA . SER D 4 186 ? 14.149 79.944 40.200 1.00 138.24 262 SER Q CA 1
ATOM 4631 C C . SER D 4 186 ? 14.052 80.641 38.856 1.00 140.27 262 SER Q C 1
ATOM 4632 O O . SER D 4 186 ? 14.910 80.453 37.992 1.00 139.78 262 SER Q O 1
ATOM 4635 N N . GLN D 4 187 ? 12.987 81.442 38.692 1.00 135.60 263 GLN Q N 1
ATOM 4636 C CA . GLN D 4 187 ? 12.711 82.249 37.508 1.00 134.95 263 GLN Q CA 1
ATOM 4637 C C . GLN D 4 187 ? 12.712 83.698 37.921 1.00 134.96 263 GLN Q C 1
ATOM 4638 O O . GLN D 4 187 ? 12.298 84.004 39.042 1.00 134.71 263 GLN Q O 1
ATOM 4644 N N . ALA D 4 188 ? 13.183 84.584 37.023 1.00 127.99 264 ALA Q N 1
ATOM 4645 C CA . ALA D 4 188 ? 13.297 86.031 37.231 1.00 125.37 264 ALA Q CA 1
ATOM 4646 C C . ALA D 4 188 ? 13.354 86.746 35.885 1.00 124.60 264 ALA Q C 1
ATOM 4647 O O . ALA D 4 188 ? 14.270 86.486 35.093 1.00 125.47 264 ALA Q O 1
ATOM 4649 N N . ALA D 4 189 ? 12.351 87.608 35.607 1.00 116.12 265 ALA Q N 1
ATOM 4650 C CA . ALA D 4 189 ? 12.244 88.351 34.350 1.00 114.03 265 ALA Q CA 1
ATOM 4651 C C . ALA D 4 189 ? 11.374 89.584 34.488 1.00 113.23 265 ALA Q C 1
ATOM 4652 O O . ALA D 4 189 ? 10.273 89.518 35.046 1.00 113.18 265 ALA Q O 1
ATOM 4654 N N . LEU D 4 190 ? 11.867 90.704 33.940 1.00 105.29 266 LEU Q N 1
ATOM 4655 C CA . LEU D 4 190 ? 11.227 92.007 33.948 1.00 102.91 266 LEU Q CA 1
ATOM 4656 C C . LEU D 4 190 ? 9.914 91.988 33.164 1.00 105.23 266 LEU Q C 1
ATOM 4657 O O . LEU D 4 190 ? 9.890 91.573 32.007 1.00 105.28 266 LEU Q O 1
ATOM 4662 N N . LYS D 4 191 ? 8.826 92.422 33.818 1.00 100.64 267 LYS Q N 1
ATOM 4663 C CA . LYS D 4 191 ? 7.482 92.520 33.254 1.00 100.35 267 LYS Q CA 1
ATOM 4664 C C . LYS D 4 191 ? 7.014 93.976 33.264 1.00 105.94 267 LYS Q C 1
ATOM 4665 O O . LYS D 4 191 ? 6.708 94.531 34.332 1.00 105.84 267 LYS Q O 1
ATOM 4671 N N . ILE D 4 192 ? 6.960 94.590 32.065 1.00 102.95 268 ILE Q N 1
ATOM 4672 C CA . ILE D 4 192 ? 6.467 95.955 31.894 1.00 102.14 268 ILE Q CA 1
ATOM 4673 C C . ILE D 4 192 ? 5.020 95.801 31.311 1.00 105.35 268 ILE Q C 1
ATOM 4674 O O . ILE D 4 192 ? 4.811 95.133 30.291 1.00 104.93 268 ILE Q O 1
ATOM 4679 N N . SER D 4 193 ? 4.029 96.346 32.037 1.00 101.35 269 SER Q N 1
ATOM 4680 C CA . SER D 4 193 ? 2.608 96.271 31.695 1.00 101.66 269 SER Q CA 1
ATOM 4681 C C . SER D 4 193 ? 1.939 97.637 31.728 1.00 104.12 269 SER Q C 1
ATOM 4682 O O . SER D 4 193 ? 2.458 98.566 32.354 1.00 103.74 269 SER Q O 1
ATOM 4685 N N . ILE D 4 194 ? 0.782 97.751 31.044 1.00 99.84 270 ILE Q N 1
ATOM 4686 C CA . ILE D 4 194 ? -0.040 98.958 30.966 1.00 99.19 270 ILE Q CA 1
ATOM 4687 C C . ILE D 4 194 ? -1.318 98.757 31.800 1.00 108.30 270 ILE Q C 1
ATOM 4688 O O . ILE D 4 194 ? -1.788 97.625 31.971 1.00 108.71 270 ILE Q O 1
ATOM 4693 N N . LEU D 4 195 ? -1.849 99.850 32.364 1.00 107.96 271 LEU Q N 1
ATOM 4694 C CA . LEU D 4 195 ? -3.020 99.737 33.207 1.00 109.63 271 LEU Q CA 1
ATOM 4695 C C . LEU D 4 195 ? -4.140 100.706 32.846 1.00 117.55 271 LEU Q C 1
ATOM 4696 O O . LEU D 4 195 ? -3.914 101.844 32.438 1.00 116.35 271 LEU Q O 1
ATOM 4701 N N . ASN D 4 196 ? -5.366 100.202 33.035 1.00 118.12 272 ASN Q N 1
ATOM 4702 C CA . ASN D 4 196 ? -6.682 100.800 32.830 1.00 119.63 272 ASN Q CA 1
ATOM 4703 C C . ASN D 4 196 ? -6.884 102.018 33.741 1.00 125.72 272 ASN Q C 1
ATOM 4704 O O . ASN D 4 196 ? -6.047 102.281 34.613 1.00 125.27 272 ASN Q O 1
ATOM 4709 N N . LYS D 4 197 ? -8.020 102.743 33.557 1.00 124.21 273 LYS Q N 1
ATOM 4710 C CA . LYS D 4 197 ? -8.458 103.835 34.445 1.00 125.04 273 LYS Q CA 1
ATOM 4711 C C . LYS D 4 197 ? -8.852 103.182 35.776 1.00 131.53 273 LYS Q C 1
ATOM 4712 O O . LYS D 4 197 ? -8.732 103.778 36.849 1.00 131.66 273 LYS Q O 1
ATOM 4718 N N . ASP D 4 198 ? -9.298 101.909 35.662 1.00 129.20 274 ASP Q N 1
ATOM 4719 C CA . ASP D 4 198 ? -9.723 100.988 36.698 1.00 130.25 274 ASP Q CA 1
ATOM 4720 C C . ASP D 4 198 ? -8.547 100.165 37.185 1.00 133.92 274 ASP Q C 1
ATOM 4721 O O . ASP D 4 198 ? -8.710 99.320 38.067 1.00 135.88 274 ASP Q O 1
ATOM 4726 N N . ARG D 4 199 ? -7.369 100.397 36.599 1.00 128.72 275 ARG Q N 1
ATOM 4727 C CA . ARG D 4 199 ? -6.096 99.740 36.920 1.00 128.48 275 ARG Q CA 1
ATOM 4728 C C . ARG D 4 199 ? -6.156 98.192 36.765 1.00 132.58 275 ARG Q C 1
ATOM 4729 O O . ARG D 4 199 ? -5.767 97.411 37.647 1.00 131.66 275 ARG Q O 1
ATOM 4737 N N . ASP D 4 200 ? -6.609 97.794 35.559 1.00 129.50 276 ASP Q N 1
ATOM 4738 C CA . ASP D 4 200 ? -6.685 96.445 34.985 1.00 129.50 276 ASP Q CA 1
ATOM 4739 C C . ASP D 4 200 ? -5.563 96.353 33.949 1.00 129.57 276 ASP Q C 1
ATOM 4740 O O . ASP D 4 200 ? -5.225 97.372 33.336 1.00 128.14 276 ASP Q O 1
ATOM 4745 N N . GLU D 4 201 ? -4.988 95.157 33.744 1.00 124.07 277 GLU Q N 1
ATOM 4746 C CA . GLU D 4 201 ? -3.891 94.999 32.787 1.00 122.00 277 GLU Q CA 1
ATOM 4747 C C . GLU D 4 201 ? -4.388 95.034 31.355 1.00 124.52 277 GLU Q C 1
ATOM 4748 O O . GLU D 4 201 ? -4.885 94.033 30.843 1.00 125.25 277 GLU Q O 1
ATOM 4754 N N . ILE D 4 202 ? -4.188 96.177 30.698 1.00 119.05 278 ILE Q N 1
ATOM 4755 C CA . ILE D 4 202 ? -4.571 96.416 29.310 1.00 118.61 278 ILE Q CA 1
ATOM 4756 C C . ILE D 4 202 ? -3.600 95.681 28.342 1.00 119.87 278 ILE Q C 1
ATOM 4757 O O . ILE D 4 202 ? -3.950 95.431 27.188 1.00 119.00 278 ILE Q O 1
ATOM 4762 N N . GLY D 4 203 ? -2.405 95.351 28.832 1.00 115.55 279 GLY Q N 1
ATOM 4763 C CA . GLY D 4 203 ? -1.375 94.657 28.068 1.00 115.21 279 GLY Q CA 1
ATOM 4764 C C . GLY D 4 203 ? -0.046 94.596 28.785 1.00 118.33 279 GLY Q C 1
ATOM 4765 O O . GLY D 4 203 ? 0.312 95.539 29.491 1.00 117.48 279 GLY Q O 1
ATOM 4766 N N . SER D 4 204 ? 0.709 93.504 28.597 1.00 115.31 280 SER Q N 1
ATOM 4767 C CA . SER D 4 204 ? 1.995 93.361 29.262 1.00 115.27 280 SER Q CA 1
ATOM 4768 C C . SER D 4 204 ? 3.045 92.681 28.394 1.00 119.95 280 SER Q C 1
ATOM 4769 O O . SER D 4 204 ? 2.718 92.102 27.359 1.00 120.26 280 SER Q O 1
ATOM 4772 N N . SER D 4 205 ? 4.307 92.720 28.870 1.00 116.70 281 SER Q N 1
ATOM 4773 C CA . SER D 4 205 ? 5.477 92.119 28.235 1.00 117.08 281 SER Q CA 1
ATOM 4774 C C . SER D 4 205 ? 6.489 91.647 29.292 1.00 120.91 281 SER Q C 1
ATOM 4775 O O . SER D 4 205 ? 7.061 92.473 30.022 1.00 120.39 281 SER Q O 1
ATOM 4778 N N . THR D 4 206 ? 6.704 90.318 29.373 1.00 116.66 282 THR Q N 1
ATOM 4779 C CA . THR D 4 206 ? 7.717 89.751 30.264 1.00 115.27 282 THR Q CA 1
ATOM 4780 C C . THR D 4 206 ? 8.896 89.372 29.382 1.00 117.79 282 THR Q C 1
ATOM 4781 O O . THR D 4 206 ? 8.709 88.794 28.305 1.00 119.03 282 THR Q O 1
ATOM 4785 N N . TRP D 4 207 ? 10.097 89.764 29.807 1.00 111.04 283 TRP Q N 1
ATOM 4786 C CA . TRP D 4 207 ? 11.325 89.538 29.062 1.00 110.09 283 TRP Q CA 1
ATOM 4787 C C . TRP D 4 207 ? 11.648 88.071 28.974 1.00 117.86 283 TRP Q C 1
ATOM 4788 O O . TRP D 4 207 ? 11.579 87.365 29.977 1.00 118.15 283 TRP Q O 1
ATOM 4799 N N . SER D 4 208 ? 11.989 87.608 27.776 1.00 117.21 284 SER Q N 1
ATOM 4800 C CA . SER D 4 208 ? 12.418 86.225 27.571 1.00 118.92 284 SER Q CA 1
ATOM 4801 C C . SER D 4 208 ? 13.922 86.271 27.225 1.00 123.77 284 SER Q C 1
ATOM 4802 O O . SER D 4 208 ? 14.555 87.295 27.450 1.00 122.65 284 SER Q O 1
ATOM 4805 N N . TRP D 4 209 ? 14.502 85.179 26.735 1.00 122.13 285 TRP Q N 1
ATOM 4806 C CA . TRP D 4 209 ? 15.925 85.116 26.366 1.00 122.93 285 TRP Q CA 1
ATOM 4807 C C . TRP D 4 209 ? 16.106 84.185 25.168 1.00 133.01 285 TRP Q C 1
ATOM 4808 O O . TRP D 4 209 ? 15.343 83.214 25.053 1.00 133.95 285 TRP Q O 1
ATOM 4819 N N . PRO D 4 210 ? 17.103 84.400 24.272 1.00 132.47 286 PRO Q N 1
ATOM 4820 C CA . PRO D 4 210 ? 17.267 83.444 23.167 1.00 134.70 286 PRO Q CA 1
ATOM 4821 C C . PRO D 4 210 ? 17.789 82.119 23.723 1.00 141.99 286 PRO Q C 1
ATOM 4822 O O . PRO D 4 210 ? 18.703 82.124 24.552 1.00 140.54 286 PRO Q O 1
ATOM 4826 N N . SER D 4 211 ? 17.132 81.008 23.349 1.00 142.77 287 SER Q N 1
ATOM 4827 C CA . SER D 4 211 ? 17.486 79.671 23.836 1.00 144.83 287 SER Q CA 1
ATOM 4828 C C . SER D 4 211 ? 18.844 79.236 23.315 1.00 151.65 287 SER Q C 1
ATOM 4829 O O . SER D 4 211 ? 19.098 79.289 22.109 1.00 152.73 287 SER Q O 1
ATOM 4832 N N . GLN D 4 212 ? 19.731 78.861 24.236 1.00 149.02 288 GLN Q N 1
ATOM 4833 C CA . GLN D 4 212 ? 21.057 78.405 23.876 1.00 150.84 288 GLN Q CA 1
ATOM 4834 C C . GLN D 4 212 ? 21.087 76.904 23.999 1.00 159.90 288 GLN Q C 1
ATOM 4835 O O . GLN D 4 212 ? 20.748 76.390 25.066 1.00 159.28 288 GLN Q O 1
ATOM 4841 N N . ASN D 4 213 ? 21.460 76.194 22.907 1.00 161.16 289 ASN Q N 1
ATOM 4842 C CA . ASN D 4 213 ? 21.514 74.727 22.871 1.00 163.42 289 ASN Q CA 1
ATOM 4843 C C . ASN D 4 213 ? 22.618 74.195 23.787 1.00 169.16 289 ASN Q C 1
ATOM 4844 O O . ASN D 4 213 ? 23.796 74.496 23.586 1.00 168.57 289 ASN Q O 1
ATOM 4849 N N . CYS D 4 214 ? 22.212 73.429 24.816 1.00 167.68 290 CYS Q N 1
ATOM 4850 C CA . CYS D 4 214 ? 23.106 72.873 25.823 1.00 168.39 290 CYS Q CA 1
ATOM 4851 C C . CYS D 4 214 ? 22.992 71.347 25.910 1.00 175.70 290 CYS Q C 1
ATOM 4852 O O . CYS D 4 214 ? 21.925 70.794 26.206 1.00 175.55 290 CYS Q O 1
ATOM 4855 N N . ASN D 4 215 ? 24.127 70.686 25.653 1.00 174.46 291 ASN Q N 1
ATOM 4856 C CA . ASN D 4 215 ? 24.310 69.237 25.727 1.00 175.78 291 ASN Q CA 1
ATOM 4857 C C . ASN D 4 215 ? 24.608 68.841 27.177 1.00 177.24 291 ASN Q C 1
ATOM 4858 O O . ASN D 4 215 ? 24.373 67.696 27.574 1.00 177.61 291 ASN Q O 1
ATOM 4863 N N . SER D 4 216 ? 25.130 69.808 27.954 1.00 170.67 292 SER Q N 1
ATOM 4864 C CA . SER D 4 216 ? 25.487 69.648 29.350 1.00 168.29 292 SER Q CA 1
ATOM 4865 C C . SER D 4 216 ? 24.399 70.215 30.240 1.00 169.08 292 SER Q C 1
ATOM 4866 O O . SER D 4 216 ? 23.952 71.345 30.033 1.00 167.73 292 SER Q O 1
ATOM 4869 N N . VAL D 4 217 ? 23.979 69.410 31.233 1.00 164.39 293 VAL Q N 1
ATOM 4870 C CA . VAL D 4 217 ? 22.993 69.753 32.267 1.00 162.35 293 VAL Q CA 1
ATOM 4871 C C . VAL D 4 217 ? 23.637 70.776 33.223 1.00 160.97 293 VAL Q C 1
ATOM 4872 O O . VAL D 4 217 ? 22.949 71.682 33.704 1.00 159.71 293 VAL Q O 1
ATOM 4876 N N . LEU D 4 218 ? 24.963 70.651 33.449 1.00 154.33 294 LEU Q N 1
ATOM 4877 C CA . LEU D 4 218 ? 25.720 71.573 34.281 1.00 151.86 294 LEU Q CA 1
ATOM 4878 C C . LEU D 4 218 ? 25.734 72.996 33.669 1.00 154.58 294 LEU Q C 1
ATOM 4879 O O . LEU D 4 218 ? 25.619 73.971 34.416 1.00 152.76 294 LEU Q O 1
ATOM 4884 N N . LEU D 4 219 ? 25.825 73.106 32.322 1.00 151.42 295 LEU Q N 1
ATOM 4885 C CA . LEU D 4 219 ? 25.826 74.388 31.606 1.00 150.36 295 LEU Q CA 1
ATOM 4886 C C . LEU D 4 219 ? 24.435 75.027 31.562 1.00 148.86 295 LEU Q C 1
ATOM 4887 O O . LEU D 4 219 ? 24.338 76.252 31.632 1.00 146.93 295 LEU Q O 1
ATOM 4892 N N . LYS D 4 220 ? 23.369 74.199 31.432 1.00 143.26 296 LYS Q N 1
ATOM 4893 C CA . LYS D 4 220 ? 21.963 74.617 31.414 1.00 141.59 296 LYS Q CA 1
ATOM 4894 C C . LYS D 4 220 ? 21.673 75.524 32.592 1.00 142.06 296 LYS Q C 1
ATOM 4895 O O . LYS D 4 220 ? 21.108 76.603 32.409 1.00 141.16 296 LYS Q O 1
ATOM 4901 N N . ASP D 4 221 ? 22.101 75.077 33.795 1.00 137.05 297 ASP Q N 1
ATOM 4902 C CA . ASP D 4 221 ? 21.987 75.751 35.086 1.00 135.65 297 ASP Q CA 1
ATOM 4903 C C . ASP D 4 221 ? 22.628 77.135 35.033 1.00 137.41 297 ASP Q C 1
ATOM 4904 O O . ASP D 4 221 ? 21.963 78.122 35.357 1.00 136.31 297 ASP Q O 1
ATOM 4909 N N . ILE D 4 222 ? 23.914 77.200 34.590 1.00 133.55 298 ILE Q N 1
ATOM 4910 C CA . ILE D 4 222 ? 24.748 78.417 34.490 1.00 132.90 298 ILE Q CA 1
ATOM 4911 C C . ILE D 4 222 ? 24.027 79.510 33.695 1.00 137.89 298 ILE Q C 1
ATOM 4912 O O . ILE D 4 222 ? 24.058 80.675 34.107 1.00 136.94 298 ILE Q O 1
ATOM 4917 N N . TYR D 4 223 ? 23.393 79.141 32.563 1.00 135.72 299 TYR Q N 1
ATOM 4918 C CA . TYR D 4 223 ? 22.668 80.108 31.760 1.00 135.49 299 TYR Q CA 1
ATOM 4919 C C . TYR D 4 223 ? 21.469 80.601 32.522 1.00 136.52 299 TYR Q C 1
ATOM 4920 O O . TYR D 4 223 ? 21.348 81.818 32.706 1.00 136.63 299 TYR Q O 1
ATOM 4929 N N . LYS D 4 224 ? 20.656 79.664 33.067 1.00 130.23 300 LYS Q N 1
ATOM 4930 C CA . LYS D 4 224 ? 19.459 79.986 33.847 1.00 128.49 300 LYS Q CA 1
ATOM 4931 C C . LYS D 4 224 ? 19.783 80.944 34.976 1.00 129.10 300 LYS Q C 1
ATOM 4932 O O . LYS D 4 224 ? 19.072 81.925 35.150 1.00 127.90 300 LYS Q O 1
ATOM 4938 N N . LEU D 4 225 ? 20.915 80.734 35.644 1.00 124.45 301 LEU Q N 1
ATOM 4939 C CA . LEU D 4 225 ? 21.377 81.588 36.729 1.00 123.19 301 LEU Q CA 1
ATOM 4940 C C . LEU D 4 225 ? 21.770 82.988 36.265 1.00 126.05 301 LEU Q C 1
ATOM 4941 O O . LEU D 4 225 ? 21.397 83.949 36.943 1.00 126.05 301 LEU Q O 1
ATOM 4946 N N . GLN D 4 226 ? 22.518 83.125 35.137 1.00 121.37 302 GLN Q N 1
ATOM 4947 C CA . GLN D 4 226 ? 22.896 84.455 34.636 1.00 120.50 302 GLN Q CA 1
ATOM 4948 C C . GLN D 4 226 ? 21.655 85.240 34.276 1.00 120.94 302 GLN Q C 1
ATOM 4949 O O . GLN D 4 226 ? 21.504 86.413 34.649 1.00 119.80 302 GLN Q O 1
ATOM 4955 N N . GLU D 4 227 ? 20.768 84.566 33.548 1.00 115.25 303 GLU Q N 1
ATOM 4956 C CA . GLU D 4 227 ? 19.499 85.111 33.116 1.00 113.90 303 GLU Q CA 1
ATOM 4957 C C . GLU D 4 227 ? 18.702 85.663 34.328 1.00 115.62 303 GLU Q C 1
ATOM 4958 O O . GLU D 4 227 ? 18.193 86.790 34.255 1.00 113.74 303 GLU Q O 1
ATOM 4964 N N . ILE D 4 228 ? 18.710 84.912 35.470 1.00 111.83 304 ILE Q N 1
ATOM 4965 C CA . ILE D 4 228 ? 18.060 85.265 36.744 1.00 110.53 304 ILE Q CA 1
ATOM 4966 C C . ILE D 4 228 ? 18.742 86.494 37.338 1.00 113.07 304 ILE Q C 1
ATOM 4967 O O . ILE D 4 228 ? 18.061 87.479 37.626 1.00 113.23 304 ILE Q O 1
ATOM 4972 N N . LEU D 4 229 ? 20.073 86.442 37.515 1.00 108.47 305 LEU Q N 1
ATOM 4973 C CA . LEU D 4 229 ? 20.827 87.556 38.079 1.00 107.98 305 LEU Q CA 1
ATOM 4974 C C . LEU D 4 229 ? 20.683 88.818 37.228 1.00 112.29 305 LEU Q C 1
ATOM 4975 O O . LEU D 4 229 ? 20.368 89.856 37.799 1.00 110.88 305 LEU Q O 1
ATOM 4980 N N . PHE D 4 230 ? 20.864 88.733 35.885 1.00 110.81 306 PHE Q N 1
ATOM 4981 C CA . PHE D 4 230 ? 20.782 89.912 35.001 1.00 111.43 306 PHE Q CA 1
ATOM 4982 C C . PHE D 4 230 ? 19.422 90.626 35.102 1.00 113.56 306 PHE Q C 1
ATOM 4983 O O . PHE D 4 230 ? 19.386 91.863 35.113 1.00 112.56 306 PHE Q O 1
ATOM 4991 N N . GLU D 4 231 ? 18.325 89.852 35.188 1.00 109.16 307 GLU Q N 1
ATOM 4992 C CA . GLU D 4 231 ? 16.995 90.417 35.332 1.00 108.61 307 GLU Q CA 1
ATOM 4993 C C . GLU D 4 231 ? 16.835 91.040 36.738 1.00 114.77 307 GLU Q C 1
ATOM 4994 O O . GLU D 4 231 ? 16.207 92.097 36.872 1.00 114.40 307 GLU Q O 1
ATOM 5000 N N . MET D 4 232 ? 17.477 90.447 37.762 1.00 112.62 308 MET Q N 1
ATOM 5001 C CA . MET D 4 232 ? 17.467 91.044 39.095 1.00 112.66 308 MET Q CA 1
ATOM 5002 C C . MET D 4 232 ? 18.200 92.381 39.052 1.00 114.31 308 MET Q C 1
ATOM 5003 O O . MET D 4 232 ? 17.701 93.361 39.588 1.00 114.12 308 MET Q O 1
ATOM 5008 N N . ASP D 4 233 ? 19.359 92.423 38.372 1.00 109.77 309 ASP Q N 1
ATOM 5009 C CA . ASP D 4 233 ? 20.183 93.611 38.242 1.00 110.13 309 ASP Q CA 1
ATOM 5010 C C . ASP D 4 233 ? 19.397 94.762 37.610 1.00 114.77 309 ASP Q C 1
ATOM 5011 O O . ASP D 4 233 ? 19.269 95.821 38.245 1.00 114.53 309 ASP Q O 1
ATOM 5016 N N . ILE D 4 234 ? 18.792 94.526 36.412 1.00 111.36 310 ILE Q N 1
ATOM 5017 C CA . ILE D 4 234 ? 17.993 95.528 35.691 1.00 110.84 310 ILE Q CA 1
ATOM 5018 C C . ILE D 4 234 ? 16.834 96.009 36.588 1.00 115.20 310 ILE Q C 1
ATOM 5019 O O . ILE D 4 234 ? 16.567 97.209 36.608 1.00 114.19 310 ILE Q O 1
ATOM 5024 N N . TRP D 4 235 ? 16.215 95.094 37.377 1.00 112.90 311 TRP Q N 1
ATOM 5025 C CA . TRP D 4 235 ? 15.120 95.458 38.266 1.00 113.29 311 TRP Q CA 1
ATOM 5026 C C . TRP D 4 235 ? 15.572 96.444 39.340 1.00 116.95 311 TRP Q C 1
ATOM 5027 O O . TRP D 4 235 ? 14.928 97.478 39.503 1.00 116.69 311 TRP Q O 1
ATOM 5038 N N . ASN D 4 236 ? 16.655 96.135 40.068 1.00 114.16 312 ASN Q N 1
ATOM 5039 C CA . ASN D 4 236 ? 17.113 96.989 41.159 1.00 115.26 312 ASN Q CA 1
ATOM 5040 C C . ASN D 4 236 ? 17.645 98.337 40.648 1.00 120.94 312 ASN Q C 1
ATOM 5041 O O . ASN D 4 236 ? 17.422 99.355 41.318 1.00 121.53 312 ASN Q O 1
ATOM 5046 N N . SER D 4 237 ? 18.253 98.369 39.437 1.00 116.86 313 SER Q N 1
ATOM 5047 C CA . SER D 4 237 ? 18.691 99.636 38.832 1.00 116.41 313 SER Q CA 1
ATOM 5048 C C . SER D 4 237 ? 17.459 100.486 38.495 1.00 117.68 313 SER Q C 1
ATOM 5049 O O . SER D 4 237 ? 17.453 101.687 38.761 1.00 117.18 313 SER Q O 1
ATOM 5052 N N . LEU D 4 238 ? 16.394 99.836 37.980 1.00 113.28 314 LEU Q N 1
ATOM 5053 C CA . LEU D 4 238 ? 15.111 100.472 37.691 1.00 112.70 314 LEU Q CA 1
ATOM 5054 C C . LEU D 4 238 ? 14.485 100.982 38.991 1.00 116.91 314 LEU Q C 1
ATOM 5055 O O . LEU D 4 238 ? 14.013 102.118 39.048 1.00 116.59 314 LEU Q O 1
ATOM 5060 N N . LEU D 4 239 ? 14.527 100.144 40.042 1.00 113.78 315 LEU Q N 1
ATOM 5061 C CA . LEU D 4 239 ? 14.022 100.441 41.381 1.00 113.87 315 LEU Q CA 1
ATOM 5062 C C . LEU D 4 239 ? 14.751 101.644 41.990 1.00 120.21 315 LEU Q C 1
ATOM 5063 O O . LEU D 4 239 ? 14.114 102.472 42.646 1.00 120.38 315 LEU Q O 1
ATOM 5068 N N . GLN D 4 240 ? 16.070 101.753 41.750 1.00 117.73 316 GLN Q N 1
ATOM 5069 C CA . GLN D 4 240 ? 16.880 102.858 42.250 1.00 118.70 316 GLN Q CA 1
ATOM 5070 C C . GLN D 4 240 ? 16.506 104.145 41.564 1.00 123.01 316 GLN Q C 1
ATOM 5071 O O . GLN D 4 240 ? 16.390 105.180 42.223 1.00 124.22 316 GLN Q O 1
ATOM 5077 N N . GLU D 4 241 ? 16.300 104.080 40.243 1.00 118.77 317 GLU Q N 1
ATOM 5078 C CA . GLU D 4 241 ? 15.899 105.216 39.418 1.00 118.81 317 GLU Q CA 1
ATOM 5079 C C . GLU D 4 241 ? 14.575 105.802 39.912 1.00 123.09 317 GLU Q C 1
ATOM 5080 O O . GLU D 4 241 ? 14.449 107.021 40.003 1.00 123.04 317 GLU Q O 1
ATOM 5086 N N . ALA D 4 242 ? 13.604 104.929 40.241 1.00 120.10 318 ALA Q N 1
ATOM 5087 C CA . ALA D 4 242 ? 12.278 105.312 40.723 1.00 120.68 318 ALA Q CA 1
ATOM 5088 C C . ALA D 4 242 ? 12.369 106.306 41.879 1.00 126.67 318 ALA Q C 1
ATOM 5089 O O . ALA D 4 242 ? 11.635 107.296 41.873 1.00 126.62 318 ALA Q O 1
ATOM 5091 N N . GLN D 4 243 ? 13.315 106.082 42.822 1.00 124.99 319 GLN Q N 1
ATOM 5092 C CA . GLN D 4 243 ? 13.580 106.960 43.967 1.00 126.68 319 GLN Q CA 1
ATOM 5093 C C . GLN D 4 243 ? 14.059 108.324 43.476 1.00 134.83 319 GLN Q C 1
ATOM 5094 O O . GLN D 4 243 ? 13.571 109.355 43.945 1.00 135.76 319 GLN Q O 1
ATOM 5100 N N . SER D 4 244 ? 14.969 108.317 42.482 1.00 133.12 320 SER Q N 1
ATOM 5101 C CA . SER D 4 244 ? 15.551 109.516 41.889 1.00 134.59 320 SER Q CA 1
ATOM 5102 C C . SER D 4 244 ? 14.535 110.369 41.094 1.00 137.21 320 SER Q C 1
ATOM 5103 O O . SER D 4 244 ? 14.778 111.565 40.908 1.00 137.49 320 SER Q O 1
ATOM 5106 N N . CYS D 4 245 ? 13.435 109.782 40.605 1.00 132.17 321 CYS Q N 1
ATOM 5107 C CA . CYS D 4 245 ? 12.510 110.607 39.846 1.00 131.85 321 CYS Q CA 1
ATOM 5108 C C . CYS D 4 245 ? 11.070 110.486 40.366 1.00 137.81 321 CYS Q C 1
ATOM 5109 O O . CYS D 4 245 ? 10.303 109.621 39.958 1.00 137.16 321 CYS Q O 1
ATOM 5112 N N . GLY D 4 246 ? 10.734 111.402 41.266 1.00 136.39 322 GLY Q N 1
ATOM 5113 C CA . GLY D 4 246 ? 9.419 111.523 41.885 1.00 136.76 322 GLY Q CA 1
ATOM 5114 C C . GLY D 4 246 ? 8.621 112.683 41.321 1.00 140.98 322 GLY Q C 1
ATOM 5115 O O . GLY D 4 246 ? 7.401 112.758 41.506 1.00 141.00 322 GLY Q O 1
ATOM 5116 N N . ASN D 4 247 ? 9.318 113.599 40.611 1.00 137.09 323 ASN Q N 1
ATOM 5117 C CA . ASN D 4 247 ? 8.733 114.768 39.958 1.00 136.73 323 ASN Q CA 1
ATOM 5118 C C . ASN D 4 247 ? 7.915 114.333 38.725 1.00 137.43 323 ASN Q C 1
ATOM 5119 O O . ASN D 4 247 ? 7.122 115.130 38.217 1.00 136.99 323 ASN Q O 1
ATOM 5124 N N . GLN D 4 248 ? 8.064 113.058 38.284 1.00 131.35 324 GLN Q N 1
ATOM 5125 C CA . GLN D 4 248 ? 7.275 112.493 37.182 1.00 129.57 324 GLN Q CA 1
ATOM 5126 C C . GLN D 4 248 ? 6.084 111.693 37.751 1.00 131.08 324 GLN Q C 1
ATOM 5127 O O . GLN D 4 248 ? 5.405 110.958 37.030 1.00 129.86 324 GLN Q O 1
ATOM 5133 N N . GLY D 4 249 ? 5.852 111.863 39.048 1.00 127.20 325 GLY Q N 1
ATOM 5134 C CA . GLY D 4 249 ? 4.774 111.211 39.778 1.00 126.82 325 GLY Q CA 1
ATOM 5135 C C . GLY D 4 249 ? 4.970 109.720 39.969 1.00 128.81 325 GLY Q C 1
ATOM 5136 O O . GLY D 4 249 ? 4.026 109.027 40.366 1.00 129.48 325 GLY Q O 1
ATOM 5137 N N . VAL D 4 250 ? 6.206 109.225 39.702 1.00 121.91 326 VAL Q N 1
ATOM 5138 C CA . VAL D 4 250 ? 6.598 107.823 39.790 1.00 120.16 326 VAL Q CA 1
ATOM 5139 C C . VAL D 4 250 ? 6.565 107.354 41.248 1.00 125.60 326 VAL Q C 1
ATOM 5140 O O . VAL D 4 250 ? 7.201 107.975 42.105 1.00 125.59 326 VAL Q O 1
ATOM 5144 N N . ASN D 4 251 ? 5.818 106.251 41.509 1.00 123.41 327 ASN Q N 1
ATOM 5145 C CA . ASN D 4 251 ? 5.683 105.573 42.807 1.00 124.34 327 ASN Q CA 1
ATOM 5146 C C . ASN D 4 251 ? 6.334 104.207 42.708 1.00 128.70 327 ASN Q C 1
ATOM 5147 O O . ASN D 4 251 ? 6.606 103.736 41.593 1.00 126.60 327 ASN Q O 1
ATOM 5152 N N . PHE D 4 252 ? 6.598 103.575 43.871 1.00 127.59 328 PHE Q N 1
ATOM 5153 C CA . PHE D 4 252 ? 7.253 102.264 43.930 1.00 127.69 328 PHE Q CA 1
ATOM 5154 C C . PHE D 4 252 ? 7.044 101.583 45.267 1.00 133.47 328 PHE Q C 1
ATOM 5155 O O . PHE D 4 252 ? 6.980 102.252 46.296 1.00 134.83 328 PHE Q O 1
ATOM 5163 N N . THR D 4 253 ? 6.926 100.259 45.253 1.00 130.12 329 THR Q N 1
ATOM 5164 C CA . THR D 4 253 ? 6.731 99.492 46.471 1.00 131.31 329 THR Q CA 1
ATOM 5165 C C . THR D 4 253 ? 7.914 98.553 46.661 1.00 136.91 329 THR Q C 1
ATOM 5166 O O . THR D 4 253 ? 7.960 97.798 47.636 1.00 137.55 329 THR Q O 1
ATOM 5170 N N . GLY D 4 254 ? 8.851 98.591 45.708 1.00 133.08 330 GLY Q N 1
ATOM 5171 C CA . GLY D 4 254 ? 9.992 97.686 45.718 1.00 132.73 330 GLY Q CA 1
ATOM 5172 C C . GLY D 4 254 ? 9.588 96.334 45.164 1.00 137.04 330 GLY Q C 1
ATOM 5173 O O . GLY D 4 254 ? 10.381 95.387 45.138 1.00 136.96 330 GLY Q O 1
ATOM 5174 N N . ASP D 4 255 ? 8.317 96.243 44.742 1.00 133.41 331 ASP Q N 1
ATOM 5175 C CA . ASP D 4 255 ? 7.687 95.093 44.109 1.00 132.76 331 ASP Q CA 1
ATOM 5176 C C . ASP D 4 255 ? 7.201 95.538 42.729 1.00 132.27 331 ASP Q C 1
ATOM 5177 O O . ASP D 4 255 ? 7.283 94.782 41.758 1.00 132.63 331 ASP Q O 1
ATOM 5182 N N . GLU D 4 256 ? 6.745 96.797 42.646 1.00 124.38 332 GLU Q N 1
ATOM 5183 C CA . GLU D 4 256 ? 6.250 97.418 41.423 1.00 121.95 332 GLU Q CA 1
ATOM 5184 C C . GLU D 4 256 ? 6.802 98.842 41.282 1.00 121.38 332 GLU Q C 1
ATOM 5185 O O . GLU D 4 256 ? 7.219 99.451 42.257 1.00 121.43 332 GLU Q O 1
ATOM 5191 N N . ILE D 4 257 ? 6.830 99.337 40.060 1.00 114.77 333 ILE Q N 1
ATOM 5192 C CA . ILE D 4 257 ? 7.204 100.702 39.715 1.00 113.84 333 ILE Q CA 1
ATOM 5193 C C . ILE D 4 257 ? 6.027 101.197 38.926 1.00 118.65 333 ILE Q C 1
ATOM 5194 O O . ILE D 4 257 ? 5.617 100.500 38.000 1.00 118.82 333 ILE Q O 1
ATOM 5199 N N . LEU D 4 258 ? 5.438 102.344 39.299 1.00 114.71 334 LEU Q N 1
ATOM 5200 C CA . LEU D 4 258 ? 4.268 102.815 38.555 1.00 113.45 334 LEU Q CA 1
ATOM 5201 C C . LEU D 4 258 ? 4.521 104.175 37.944 1.00 114.31 334 LEU Q C 1
ATOM 5202 O O . LEU D 4 258 ? 4.668 105.154 38.665 1.00 113.72 334 LEU Q O 1
ATOM 5207 N N . VAL D 4 259 ? 4.600 104.227 36.615 1.00 109.82 335 VAL Q N 1
ATOM 5208 C CA . VAL D 4 259 ? 4.809 105.469 35.882 1.00 109.75 335 VAL Q CA 1
ATOM 5209 C C . VAL D 4 259 ? 3.427 105.981 35.413 1.00 116.66 335 VAL Q C 1
ATOM 5210 O O . VAL D 4 259 ? 2.847 105.408 34.478 1.00 115.86 335 VAL Q O 1
ATOM 5214 N N . PRO D 4 260 ? 2.861 107.023 36.083 1.00 115.31 336 PRO Q N 1
ATOM 5215 C CA . PRO D 4 260 ? 1.546 107.517 35.676 1.00 115.30 336 PRO Q CA 1
ATOM 5216 C C . PRO D 4 260 ? 1.673 108.215 34.337 1.00 117.55 336 PRO Q C 1
ATOM 5217 O O . PRO D 4 260 ? 2.602 109.009 34.141 1.00 116.04 336 PRO Q O 1
ATOM 5221 N N . ILE D 4 261 ? 0.793 107.818 33.396 1.00 113.99 337 ILE Q N 1
ATOM 5222 C CA . ILE D 4 261 ? 0.763 108.365 32.048 1.00 113.36 337 ILE Q CA 1
ATOM 5223 C C . ILE D 4 261 ? -0.621 108.952 31.755 1.00 119.41 337 ILE Q C 1
ATOM 5224 O O . ILE D 4 261 ? -1.497 108.999 32.626 1.00 118.00 337 ILE Q O 1
ATOM 5229 N N . SER D 4 262 ? -0.775 109.465 30.536 1.00 120.24 338 SER Q N 1
ATOM 5230 C CA . SER D 4 262 ? -1.969 110.164 30.094 1.00 122.83 338 SER Q CA 1
ATOM 5231 C C . SER D 4 262 ? -3.181 109.262 30.021 1.00 130.36 338 SER Q C 1
ATOM 5232 O O . SER D 4 262 ? -3.076 108.065 29.735 1.00 130.04 338 SER Q O 1
ATOM 5235 N N . ASP D 4 263 ? -4.339 109.889 30.283 1.00 130.11 339 ASP Q N 1
ATOM 5236 C CA . ASP D 4 263 ? -5.690 109.351 30.289 1.00 131.75 339 ASP Q CA 1
ATOM 5237 C C . ASP D 4 263 ? -5.857 108.348 31.425 1.00 132.63 339 ASP Q C 1
ATOM 5238 O O . ASP D 4 263 ? -6.395 107.252 31.234 1.00 130.59 339 ASP Q O 1
ATOM 5243 N N . ASP D 4 264 ? -5.374 108.756 32.624 1.00 129.57 340 ASP Q N 1
ATOM 5244 C CA . ASP D 4 264 ? -5.407 108.020 33.895 1.00 130.26 340 ASP Q CA 1
ATOM 5245 C C . ASP D 4 264 ? -4.782 106.607 33.749 1.00 131.11 340 ASP Q C 1
ATOM 5246 O O . ASP D 4 264 ? -5.044 105.711 34.561 1.00 130.84 340 ASP Q O 1
ATOM 5251 N N . HIS D 4 265 ? -3.942 106.425 32.725 1.00 125.25 341 HIS Q N 1
ATOM 5252 C CA . HIS D 4 265 ? -3.300 105.150 32.499 1.00 124.22 341 HIS Q CA 1
ATOM 5253 C C . HIS D 4 265 ? -2.015 105.069 33.313 1.00 123.75 341 HIS Q C 1
ATOM 5254 O O . HIS D 4 265 ? -1.481 106.088 33.756 1.00 122.87 341 HIS Q O 1
ATOM 5261 N N . VAL D 4 266 ? -1.566 103.838 33.583 1.00 118.23 342 VAL Q N 1
ATOM 5262 C CA . VAL D 4 266 ? -0.385 103.587 34.408 1.00 116.81 342 VAL Q CA 1
ATOM 5263 C C . VAL D 4 266 ? 0.508 102.539 33.750 1.00 116.77 342 VAL Q C 1
ATOM 5264 O O . VAL D 4 266 ? -0.001 101.598 33.145 1.00 116.41 342 VAL Q O 1
ATOM 5268 N N . VAL D 4 267 ? 1.834 102.692 33.891 1.00 109.83 343 VAL Q N 1
ATOM 5269 C CA . VAL D 4 267 ? 2.770 101.698 33.404 1.00 107.57 343 VAL Q CA 1
ATOM 5270 C C . VAL D 4 267 ? 3.406 101.087 34.619 1.00 111.46 343 VAL Q C 1
ATOM 5271 O O . VAL D 4 267 ? 4.120 101.760 35.345 1.00 110.47 343 VAL Q O 1
ATOM 5275 N N . ARG D 4 268 ? 3.093 99.817 34.861 1.00 109.71 344 ARG Q N 1
ATOM 5276 C CA . ARG D 4 268 ? 3.562 99.065 36.016 1.00 110.08 344 ARG Q CA 1
ATOM 5277 C C . ARG D 4 268 ? 4.729 98.136 35.636 1.00 114.95 344 ARG Q C 1
ATOM 5278 O O . ARG D 4 268 ? 4.545 97.112 34.968 1.00 114.72 344 ARG Q O 1
ATOM 5286 N N . ILE D 4 269 ? 5.934 98.511 36.083 1.00 111.79 345 ILE Q N 1
ATOM 5287 C CA . ILE D 4 269 ? 7.159 97.746 35.858 1.00 111.16 345 ILE Q CA 1
ATOM 5288 C C . ILE D 4 269 ? 7.386 96.869 37.089 1.00 114.78 345 ILE Q C 1
ATOM 5289 O O . ILE D 4 269 ? 7.317 97.347 38.219 1.00 114.71 345 ILE Q O 1
ATOM 5294 N N . THR D 4 270 ? 7.584 95.570 36.868 1.00 110.87 346 THR Q N 1
ATOM 5295 C CA . THR D 4 270 ? 7.763 94.611 37.952 1.00 110.73 346 THR Q CA 1
ATOM 5296 C C . THR D 4 270 ? 8.715 93.476 37.566 1.00 115.43 346 THR Q C 1
ATOM 5297 O O . THR D 4 270 ? 8.950 93.249 36.384 1.00 115.42 346 THR Q O 1
ATOM 5301 N N . LEU D 4 271 ? 9.251 92.759 38.571 1.00 112.58 347 LEU Q N 1
ATOM 5302 C CA . LEU D 4 271 ? 10.120 91.602 38.365 1.00 112.79 347 LEU Q CA 1
ATOM 5303 C C . LEU D 4 271 ? 9.285 90.358 38.622 1.00 119.86 347 LEU Q C 1
ATOM 5304 O O . LEU D 4 271 ? 8.844 90.141 39.763 1.00 119.88 347 LEU Q O 1
ATOM 5309 N N . GLU D 4 272 ? 9.003 89.583 37.543 1.00 118.76 348 GLU Q N 1
ATOM 5310 C CA . GLU D 4 272 ? 8.167 88.379 37.600 1.00 120.42 348 GLU Q CA 1
ATOM 5311 C C . GLU D 4 272 ? 8.980 87.167 38.032 1.00 127.26 348 GLU Q C 1
ATOM 5312 O O . GLU D 4 272 ? 9.913 86.742 37.340 1.00 126.93 348 GLU Q O 1
ATOM 5318 N N . THR D 4 273 ? 8.627 86.635 39.217 1.00 126.08 349 THR Q N 1
ATOM 5319 C CA . THR D 4 273 ? 9.325 85.515 39.843 1.00 126.77 349 THR Q CA 1
ATOM 5320 C C . THR D 4 273 ? 8.379 84.391 40.241 1.00 133.89 349 THR Q C 1
ATOM 5321 O O . THR D 4 273 ? 7.344 84.636 40.873 1.00 134.47 349 THR Q O 1
ATOM 5325 N N . SER D 4 274 ? 8.784 83.146 39.879 1.00 131.54 350 SER Q N 1
ATOM 5326 C CA . SER D 4 274 ? 8.109 81.863 40.117 1.00 177.67 350 SER Q CA 1
ATOM 5327 C C . SER D 4 274 ? 6.577 81.940 40.004 1.00 206.89 350 SER Q C 1
ATOM 5328 O O . SER D 4 274 ? 6.050 82.528 39.061 1.00 161.55 350 SER Q O 1
ATOM 5331 N N . SER D 4 293 ? -3.906 85.916 13.979 1.00 229.50 369 SER Q N 1
ATOM 5332 C CA . SER D 4 293 ? -5.263 85.462 14.270 1.00 228.89 369 SER Q CA 1
ATOM 5333 C C . SER D 4 293 ? -6.277 86.171 13.330 1.00 229.21 369 SER Q C 1
ATOM 5334 O O . SER D 4 293 ? -6.107 86.112 12.107 1.00 229.22 369 SER Q O 1
ATOM 5337 N N . THR D 4 294 ? -7.306 86.853 13.903 1.00 224.42 370 THR Q N 1
ATOM 5338 C CA . THR D 4 294 ? -8.360 87.599 13.194 1.00 223.39 370 THR Q CA 1
ATOM 5339 C C . THR D 4 294 ? -7.774 88.837 12.465 1.00 223.55 370 THR Q C 1
ATOM 5340 O O . THR D 4 294 ? -8.228 89.160 11.362 1.00 221.62 370 THR Q O 1
ATOM 5344 N N . ASN D 4 295 ? -6.806 89.538 13.119 1.00 219.00 371 ASN Q N 1
ATOM 5345 C CA . ASN D 4 295 ? -6.019 90.707 12.680 1.00 216.80 371 ASN Q CA 1
ATOM 5346 C C . ASN D 4 295 ? -6.819 91.928 12.153 1.00 215.74 371 ASN Q C 1
ATOM 5347 O O . ASN D 4 295 ? -6.188 92.926 11.804 1.00 215.15 371 ASN Q O 1
ATOM 5352 N N . PHE D 4 296 ? -8.162 91.884 12.106 1.00 206.26 372 PHE Q N 1
ATOM 5353 C CA . PHE D 4 296 ? -8.915 93.031 11.590 1.00 204.98 372 PHE Q CA 1
ATOM 5354 C C . PHE D 4 296 ? -9.982 93.583 12.565 1.00 201.34 372 PHE Q C 1
ATOM 5355 O O . PHE D 4 296 ? -10.651 94.575 12.249 1.00 198.59 372 PHE Q O 1
ATOM 5363 N N . VAL D 4 297 ? -10.106 92.983 13.757 1.00 194.48 373 VAL Q N 1
ATOM 5364 C CA . VAL D 4 297 ? -11.046 93.458 14.775 1.00 191.69 373 VAL Q CA 1
ATOM 5365 C C . VAL D 4 297 ? -10.358 94.583 15.568 1.00 186.20 373 VAL Q C 1
ATOM 5366 O O . VAL D 4 297 ? -9.253 94.378 16.067 1.00 185.79 373 VAL Q O 1
ATOM 5370 N N . THR D 4 298 ? -11.006 95.763 15.668 1.00 175.85 374 THR Q N 1
ATOM 5371 C CA . THR D 4 298 ? -10.507 96.984 16.332 1.00 170.98 374 THR Q CA 1
ATOM 5372 C C . THR D 4 298 ? -9.941 96.764 17.769 1.00 166.97 374 THR Q C 1
ATOM 5373 O O . THR D 4 298 ? -9.029 97.490 18.170 1.00 165.24 374 THR Q O 1
ATOM 5377 N N . ILE D 4 299 ? -10.467 95.792 18.529 1.00 159.16 375 ILE Q N 1
ATOM 5378 C CA . ILE D 4 299 ? -10.001 95.492 19.895 1.00 156.12 375 ILE Q CA 1
ATOM 5379 C C . ILE D 4 299 ? -8.752 94.629 19.781 1.00 155.11 375 ILE Q C 1
ATOM 5380 O O . ILE D 4 299 ? -7.809 94.821 20.541 1.00 153.34 375 ILE Q O 1
ATOM 5385 N N . LYS D 4 300 ? -8.739 93.705 18.812 1.00 149.52 376 LYS Q N 1
ATOM 5386 C CA . LYS D 4 300 ? -7.609 92.821 18.535 1.00 148.06 376 LYS Q CA 1
ATOM 5387 C C . LYS D 4 300 ? -6.430 93.629 17.977 1.00 148.05 376 LYS Q C 1
ATOM 5388 O O . LYS D 4 300 ? -5.277 93.311 18.289 1.00 147.71 376 LYS Q O 1
ATOM 5394 N N . GLN D 4 301 ? -6.723 94.684 17.171 1.00 141.24 377 GLN Q N 1
ATOM 5395 C CA . GLN D 4 301 ? -5.721 95.588 16.580 1.00 138.76 377 GLN Q CA 1
ATOM 5396 C C . GLN D 4 301 ? -5.031 96.413 17.664 1.00 136.83 377 GLN Q C 1
ATOM 5397 O O . GLN D 4 301 ? -3.805 96.546 17.652 1.00 135.47 377 GLN Q O 1
ATOM 5403 N N . GLU D 4 302 ? -5.834 96.957 18.598 1.00 130.26 378 GLU Q N 1
ATOM 5404 C CA . GLU D 4 302 ? -5.401 97.737 19.748 1.00 127.96 378 GLU Q CA 1
ATOM 5405 C C . GLU D 4 302 ? -4.526 96.887 20.662 1.00 129.10 378 GLU Q C 1
ATOM 5406 O O . GLU D 4 302 ? -3.461 97.334 21.087 1.00 127.22 378 GLU Q O 1
ATOM 5412 N N . LYS D 4 303 ? -4.969 95.659 20.940 1.00 126.35 379 LYS Q N 1
ATOM 5413 C CA . LYS D 4 303 ? -4.250 94.717 21.793 1.00 126.58 379 LYS Q CA 1
ATOM 5414 C C . LYS D 4 303 ? -2.873 94.374 21.224 1.00 131.40 379 LYS Q C 1
ATOM 5415 O O . LYS D 4 303 ? -1.904 94.314 21.984 1.00 130.31 379 LYS Q O 1
ATOM 5421 N N . GLU D 4 304 ? -2.777 94.202 19.894 1.00 129.59 380 GLU Q N 1
ATOM 5422 C CA . GLU D 4 304 ? -1.520 93.917 19.203 1.00 129.93 380 GLU Q CA 1
ATOM 5423 C C . GLU D 4 304 ? -0.571 95.111 19.357 1.00 130.24 380 GLU Q C 1
ATOM 5424 O O . GLU D 4 304 ? 0.614 94.913 19.631 1.00 129.40 380 GLU Q O 1
ATOM 5430 N N . LEU D 4 305 ? -1.109 96.341 19.199 1.00 124.59 381 LEU Q N 1
ATOM 5431 C CA . LEU D 4 305 ? -0.376 97.602 19.335 1.00 122.74 381 LEU Q CA 1
ATOM 5432 C C . LEU D 4 305 ? 0.260 97.694 20.698 1.00 124.97 381 LEU Q C 1
ATOM 5433 O O . LEU D 4 305 ? 1.456 97.989 20.802 1.00 124.52 381 LEU Q O 1
ATOM 5438 N N . LEU D 4 306 ? -0.540 97.426 21.748 1.00 119.92 382 LEU Q N 1
ATOM 5439 C CA . LEU D 4 306 ? -0.074 97.484 23.130 1.00 118.44 382 LEU Q CA 1
ATOM 5440 C C . LEU D 4 306 ? 0.937 96.388 23.432 1.00 122.61 382 LEU Q C 1
ATOM 5441 O O . LEU D 4 306 ? 1.768 96.568 24.323 1.00 121.56 382 LEU Q O 1
ATOM 5446 N N . LYS D 4 307 ? 0.900 95.284 22.672 1.00 120.74 383 LYS Q N 1
ATOM 5447 C CA . LYS D 4 307 ? 1.889 94.232 22.822 1.00 121.77 383 LYS Q CA 1
ATOM 5448 C C . LYS D 4 307 ? 3.209 94.749 22.265 1.00 129.47 383 LYS Q C 1
ATOM 5449 O O . LYS D 4 307 ? 4.237 94.567 22.909 1.00 129.68 383 LYS Q O 1
ATOM 5455 N N . CYS D 4 308 ? 3.172 95.460 21.116 1.00 128.36 384 CYS Q N 1
ATOM 5456 C CA . CYS D 4 308 ? 4.370 96.039 20.491 1.00 129.18 384 CYS Q CA 1
ATOM 5457 C C . CYS D 4 308 ? 4.986 97.076 21.377 1.00 127.66 384 CYS Q C 1
ATOM 5458 O O . CYS D 4 308 ? 6.208 97.142 21.480 1.00 127.19 384 CYS Q O 1
ATOM 5461 N N . LEU D 4 309 ? 4.138 97.877 22.023 1.00 120.62 385 LEU Q N 1
ATOM 5462 C CA . LEU D 4 309 ? 4.559 98.905 22.954 1.00 118.12 385 LEU Q CA 1
ATOM 5463 C C . LEU D 4 309 ? 5.378 98.296 24.072 1.00 119.68 385 LEU Q C 1
ATOM 5464 O O . LEU D 4 309 ? 6.569 98.581 24.176 1.00 119.65 385 LEU Q O 1
ATOM 5469 N N . CYS D 4 310 ? 4.769 97.398 24.855 1.00 113.85 386 CYS Q N 1
ATOM 5470 C CA . CYS D 4 310 ? 5.427 96.744 25.974 1.00 112.51 386 CYS Q CA 1
ATOM 5471 C C . CYS D 4 310 ? 6.688 95.994 25.535 1.00 116.78 386 CYS Q C 1
ATOM 5472 O O . CYS D 4 310 ? 7.709 96.085 26.227 1.00 115.67 386 CYS Q O 1
ATOM 5475 N N . ASP D 4 311 ? 6.632 95.295 24.381 1.00 114.97 387 ASP Q N 1
ATOM 5476 C CA . ASP D 4 311 ? 7.779 94.550 23.857 1.00 115.95 387 ASP Q CA 1
ATOM 5477 C C . ASP D 4 311 ? 8.954 95.491 23.548 1.00 118.31 387 ASP Q C 1
ATOM 5478 O O . ASP D 4 311 ? 10.050 95.242 24.058 1.00 118.17 387 ASP Q O 1
ATOM 5483 N N . THR D 4 312 ? 8.724 96.592 22.784 1.00 113.15 388 THR Q N 1
ATOM 5484 C CA . THR D 4 312 ? 9.783 97.570 22.474 1.00 111.89 388 THR Q CA 1
ATOM 5485 C C . THR D 4 312 ? 10.291 98.217 23.771 1.00 111.04 388 THR Q C 1
ATOM 5486 O O . THR D 4 312 ? 11.504 98.346 23.942 1.00 110.69 388 THR Q O 1
ATOM 5490 N N . LEU D 4 313 ? 9.360 98.584 24.691 1.00 103.46 389 LEU Q N 1
ATOM 5491 C CA . LEU D 4 313 ? 9.700 99.180 25.983 1.00 100.99 389 LEU Q CA 1
ATOM 5492 C C . LEU D 4 313 ? 10.708 98.286 26.713 1.00 106.26 389 LEU Q C 1
ATOM 5493 O O . LEU D 4 313 ? 11.808 98.747 27.042 1.00 106.27 389 LEU Q O 1
ATOM 5498 N N . ASN D 4 314 ? 10.371 96.993 26.860 1.00 102.61 390 ASN Q N 1
ATOM 5499 C CA . ASN D 4 314 ? 11.245 96.000 27.462 1.00 102.43 390 ASN Q CA 1
ATOM 5500 C C . ASN D 4 314 ? 12.586 95.967 26.730 1.00 106.71 390 ASN Q C 1
ATOM 5501 O O . ASN D 4 314 ? 13.639 96.109 27.352 1.00 106.13 390 ASN Q O 1
ATOM 5506 N N . ALA D 4 315 ? 12.528 95.838 25.396 1.00 104.30 391 ALA Q N 1
ATOM 5507 C CA . ALA D 4 315 ? 13.682 95.768 24.506 1.00 105.01 391 ALA Q CA 1
ATOM 5508 C C . ALA D 4 315 ? 14.606 96.997 24.664 1.00 109.20 391 ALA Q C 1
ATOM 5509 O O . ALA D 4 315 ? 15.807 96.806 24.901 1.00 110.40 391 ALA Q O 1
ATOM 5511 N N . ILE D 4 316 ? 14.049 98.239 24.602 1.00 103.49 392 ILE Q N 1
ATOM 5512 C CA . ILE D 4 316 ? 14.819 99.477 24.793 1.00 102.62 392 ILE Q CA 1
ATOM 5513 C C . ILE D 4 316 ? 15.364 99.486 26.218 1.00 106.20 392 ILE Q C 1
ATOM 5514 O O . ILE D 4 316 ? 16.560 99.725 26.380 1.00 106.89 392 ILE Q O 1
ATOM 5519 N N . ALA D 4 317 ? 14.513 99.171 27.235 1.00 101.14 393 ALA Q N 1
ATOM 5520 C CA . ALA D 4 317 ? 14.924 99.115 28.650 1.00 99.98 393 ALA Q CA 1
ATOM 5521 C C . ALA D 4 317 ? 16.198 98.279 28.817 1.00 103.18 393 ALA Q C 1
ATOM 5522 O O . ALA D 4 317 ? 17.176 98.768 29.396 1.00 103.85 393 ALA Q O 1
ATOM 5524 N N . HIS D 4 318 ? 16.219 97.075 28.216 1.00 97.69 394 HIS Q N 1
ATOM 5525 C CA . HIS D 4 318 ? 17.369 96.194 28.260 1.00 97.42 394 HIS Q CA 1
ATOM 5526 C C . HIS D 4 318 ? 18.596 96.796 27.546 1.00 102.75 394 HIS Q C 1
ATOM 5527 O O . HIS D 4 318 ? 19.702 96.696 28.084 1.00 102.75 394 HIS Q O 1
ATOM 5534 N N . ILE D 4 319 ? 18.403 97.425 26.362 1.00 100.04 395 ILE Q N 1
ATOM 5535 C CA . ILE D 4 319 ? 19.477 98.049 25.569 1.00 100.94 395 ILE Q CA 1
ATOM 5536 C C . ILE D 4 319 ? 20.110 99.189 26.378 1.00 107.05 395 ILE Q C 1
ATOM 5537 O O . ILE D 4 319 ? 21.336 99.339 26.409 1.00 107.06 395 ILE Q O 1
ATOM 5542 N N . LEU D 4 320 ? 19.259 99.984 27.026 1.00 104.89 396 LEU Q N 1
ATOM 5543 C CA . LEU D 4 320 ? 19.683 101.119 27.820 1.00 105.77 396 LEU Q CA 1
ATOM 5544 C C . LEU D 4 320 ? 20.446 100.670 29.054 1.00 112.03 396 LEU Q C 1
ATOM 5545 O O . LEU D 4 320 ? 21.445 101.306 29.390 1.00 113.30 396 LEU Q O 1
ATOM 5550 N N . PHE D 4 321 ? 20.018 99.567 29.703 1.00 108.71 397 PHE Q N 1
ATOM 5551 C CA . PHE D 4 321 ? 20.728 99.023 30.860 1.00 108.93 397 PHE Q CA 1
ATOM 5552 C C . PHE D 4 321 ? 22.092 98.494 30.412 1.00 112.49 397 PHE Q C 1
ATOM 5553 O O . PHE D 4 321 ? 23.087 98.732 31.092 1.00 112.40 397 PHE Q 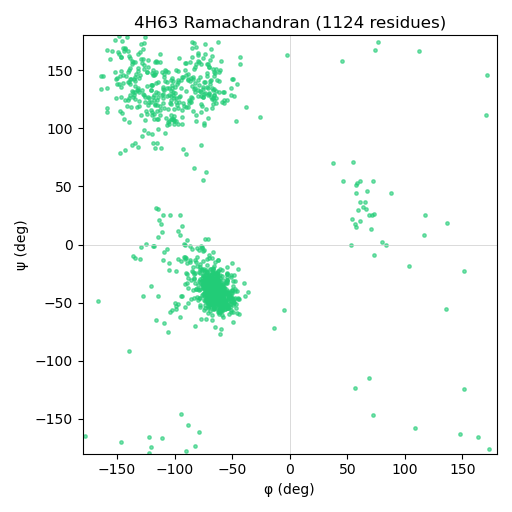O 1
ATOM 5561 N N . LEU D 4 322 ? 22.135 97.835 29.236 1.00 108.79 398 LEU Q N 1
ATOM 5562 C CA . LEU D 4 322 ? 23.345 97.333 28.584 1.00 109.32 398 LEU Q CA 1
ATOM 5563 C C . LEU D 4 322 ? 24.330 98.494 28.406 1.00 114.58 398 LEU Q C 1
ATOM 5564 O O . LEU D 4 322 ? 25.499 98.349 28.745 1.00 114.08 398 LEU Q O 1
ATOM 5569 N N . LYS D 4 323 ? 23.847 99.639 27.885 1.00 113.40 399 LYS Q N 1
ATOM 5570 C CA . LYS D 4 323 ? 24.634 100.853 27.668 1.00 115.94 399 LYS Q CA 1
ATOM 5571 C C . LYS D 4 323 ? 25.210 101.343 28.996 1.00 122.96 399 LYS Q C 1
ATOM 5572 O O . LYS D 4 323 ? 26.380 101.725 29.047 1.00 123.83 399 LYS Q O 1
ATOM 5578 N N . HIS D 4 324 ? 24.389 101.310 30.062 1.00 121.25 400 HIS Q N 1
ATOM 5579 C CA . HIS D 4 324 ? 24.775 101.733 31.401 1.00 123.00 400 HIS Q CA 1
ATOM 5580 C C . HIS D 4 324 ? 25.857 100.815 31.941 1.00 128.60 400 HIS Q C 1
ATOM 5581 O O . HIS D 4 324 ? 26.760 101.277 32.641 1.00 129.37 400 HIS Q O 1
ATOM 5588 N N . CYS D 4 325 ? 25.775 99.519 31.601 1.00 125.40 401 CYS Q N 1
ATOM 5589 C CA . CYS D 4 325 ? 26.776 98.541 31.986 1.00 125.73 401 CYS Q CA 1
ATOM 5590 C C . CYS D 4 325 ? 28.073 98.875 31.274 1.00 130.08 401 CYS Q C 1
ATOM 5591 O O . CYS D 4 325 ? 29.090 99.022 31.940 1.00 131.06 401 CYS Q O 1
ATOM 5594 N N . ARG D 4 326 ? 28.029 99.103 29.947 1.00 126.03 402 ARG Q N 1
ATOM 5595 C CA . ARG D 4 326 ? 29.211 99.503 29.182 1.00 127.10 402 ARG Q CA 1
ATOM 5596 C C . ARG D 4 326 ? 29.837 100.766 29.781 1.00 135.26 402 ARG Q C 1
ATOM 5597 O O . ARG D 4 326 ? 31.061 100.840 29.864 1.00 136.55 402 ARG Q O 1
ATOM 5605 N N . LYS D 4 327 ? 28.995 101.725 30.251 1.00 133.88 403 LYS Q N 1
ATOM 5606 C CA . LYS D 4 327 ? 29.415 102.997 30.871 1.00 135.84 403 LYS Q CA 1
ATOM 5607 C C . LYS D 4 327 ? 30.232 102.758 32.131 1.00 142.40 403 LYS Q C 1
ATOM 5608 O O . LYS D 4 327 ? 31.197 103.479 32.369 1.00 143.29 403 LYS Q O 1
ATOM 5614 N N . SER D 4 328 ? 29.841 101.751 32.931 1.00 140.11 404 SER Q N 1
ATOM 5615 C CA . SER D 4 328 ? 30.505 101.377 34.177 1.00 141.19 404 SER Q CA 1
ATOM 5616 C C . SER D 4 328 ? 31.903 100.772 33.920 1.00 148.18 404 SER Q C 1
ATOM 5617 O O . SER D 4 328 ? 32.783 100.940 34.766 1.00 148.47 404 SER Q O 1
ATOM 5620 N N . ASP D 4 329 ? 32.119 100.110 32.754 1.00 146.72 405 ASP Q N 1
ATOM 5621 C CA . ASP D 4 329 ? 33.426 99.549 32.387 1.00 148.90 405 ASP Q CA 1
ATOM 5622 C C . ASP D 4 329 ? 34.413 100.668 32.073 1.00 155.93 405 ASP Q C 1
ATOM 5623 O O . ASP D 4 329 ? 35.610 100.525 32.328 1.00 156.21 405 ASP Q O 1
ATOM 5628 N N . ARG D 4 330 ? 33.893 101.786 31.528 1.00 154.54 406 ARG Q N 1
ATOM 5629 C CA . ARG D 4 330 ? 34.628 103.017 31.210 1.00 156.83 406 ARG Q CA 1
ATOM 5630 C C . ARG D 4 330 ? 35.030 103.717 32.518 1.00 163.05 406 ARG Q C 1
ATOM 5631 O O . ARG D 4 330 ? 36.174 104.155 32.654 1.00 163.91 406 ARG Q O 1
ATOM 5639 N N . ARG D 4 331 ? 34.069 103.810 33.477 1.00 160.20 407 ARG Q N 1
ATOM 5640 C CA . ARG D 4 331 ? 34.220 104.402 34.814 1.00 161.02 407 ARG Q CA 1
ATOM 5641 C C . ARG D 4 331 ? 35.230 103.621 35.650 1.00 166.37 407 ARG Q C 1
ATOM 5642 O O . ARG D 4 331 ? 36.020 104.231 36.371 1.00 167.07 407 ARG Q O 1
ATOM 5650 N N . SER D 4 332 ? 35.208 102.269 35.553 1.00 163.39 408 SER Q N 1
ATOM 5651 C CA . SER D 4 332 ? 36.116 101.369 36.275 1.00 164.39 408 SER Q CA 1
ATOM 5652 C C . SER D 4 332 ? 37.577 101.522 35.798 1.00 171.64 408 SER Q C 1
ATOM 5653 O O . SER D 4 332 ? 38.491 100.936 36.383 1.00 171.34 408 SER Q O 1
ATOM 5656 N N . GLN D 4 333 ? 37.779 102.329 34.739 1.00 170.66 409 GLN Q N 1
ATOM 5657 C CA . GLN D 4 333 ? 39.073 102.609 34.121 1.00 172.95 409 GLN Q CA 1
ATOM 5658 C C . GLN D 4 333 ? 39.398 104.141 34.225 1.00 179.08 409 GLN Q C 1
ATOM 5659 O O . GLN D 4 333 ? 39.070 104.932 33.329 1.00 179.35 409 GLN Q O 1
ATOM 5665 N N . GLN D 4 334 ? 40.031 104.531 35.369 1.00 176.18 410 GLN Q N 1
ATOM 5666 C CA . GLN D 4 334 ? 40.461 105.892 35.724 1.00 201.38 410 GLN Q CA 1
ATOM 5667 C C . GLN D 4 334 ? 41.832 105.873 36.391 1.00 218.94 410 GLN Q C 1
ATOM 5668 O O . GLN D 4 334 ? 42.034 105.126 37.352 1.00 169.54 410 GLN Q O 1
ATOM 5674 N N . ASP D 4 342 ? 30.282 105.341 40.607 1.00 185.09 418 ASP Q N 1
ATOM 5675 C CA . ASP D 4 342 ? 28.905 105.508 40.146 1.00 183.72 418 ASP Q CA 1
ATOM 5676 C C . ASP D 4 342 ? 28.201 106.616 40.932 1.00 186.63 418 ASP Q C 1
ATOM 5677 O O . ASP D 4 342 ? 28.283 106.655 42.162 1.00 186.66 418 ASP Q O 1
ATOM 5682 N N . ALA D 4 343 ? 27.516 107.518 40.206 1.00 181.97 419 ALA Q N 1
ATOM 5683 C CA . ALA D 4 343 ? 26.767 108.650 40.761 1.00 181.52 419 ALA Q CA 1
ATOM 5684 C C . ALA D 4 343 ? 25.302 108.616 40.288 1.00 182.23 419 ALA Q C 1
ATOM 5685 O O . ALA D 4 343 ? 25.029 108.142 39.178 1.00 181.77 419 ALA Q O 1
ATOM 5687 N N . ASN D 4 344 ? 24.369 109.117 41.145 1.00 175.78 420 ASN Q N 1
ATOM 5688 C CA . ASN D 4 344 ? 22.908 109.163 40.930 1.00 172.92 420 ASN Q CA 1
ATOM 5689 C C . ASN D 4 344 ? 22.375 107.718 40.663 1.00 171.88 420 ASN Q C 1
ATOM 5690 O O . ASN D 4 344 ? 22.606 106.836 41.498 1.00 171.86 420 ASN Q O 1
ATOM 5695 N N . ALA D 4 345 ? 21.698 107.480 39.513 1.00 163.34 421 ALA Q N 1
ATOM 5696 C CA . ALA D 4 345 ? 21.144 106.188 39.093 1.00 159.79 421 ALA Q CA 1
ATOM 5697 C C . ALA D 4 345 ? 21.291 106.022 37.563 1.00 157.01 421 ALA Q C 1
ATOM 5698 O O . ALA D 4 345 ? 21.618 107.017 36.908 1.00 157.09 421 ALA Q O 1
ATOM 5700 N N . PRO D 4 346 ? 21.066 104.818 36.951 1.00 147.60 422 PRO Q N 1
ATOM 5701 C CA . PRO D 4 346 ? 21.145 104.725 35.483 1.00 145.63 422 PRO Q CA 1
ATOM 5702 C C . PRO D 4 346 ? 20.061 105.587 34.855 1.00 145.91 422 PRO Q C 1
ATOM 5703 O O . PRO D 4 346 ? 19.048 105.825 35.498 1.00 144.66 422 PRO Q O 1
ATOM 5707 N N . LEU D 4 347 ? 20.289 106.103 33.647 1.00 140.85 423 LEU Q N 1
ATOM 5708 C CA . LEU D 4 347 ? 19.333 106.991 32.971 1.00 139.57 423 LEU Q CA 1
ATOM 5709 C C . LEU D 4 347 ? 18.067 106.244 32.516 1.00 138.76 423 LEU Q C 1
ATOM 5710 O O . LEU D 4 347 ? 16.974 106.723 32.784 1.00 139.99 423 LEU Q O 1
ATOM 5715 N N . ILE D 4 348 ? 18.232 105.070 31.875 1.00 129.29 424 ILE Q N 1
ATOM 5716 C CA . ILE D 4 348 ? 17.278 104.126 31.250 1.00 125.87 424 ILE Q CA 1
ATOM 5717 C C . ILE D 4 348 ? 15.732 104.446 31.415 1.00 123.36 424 ILE Q C 1
ATOM 5718 O O . ILE D 4 348 ? 15.037 104.530 30.398 1.00 123.20 424 ILE Q O 1
ATOM 5723 N N . LEU D 4 349 ? 15.199 104.599 32.636 1.00 114.63 425 LEU Q N 1
ATOM 5724 C CA . LEU D 4 349 ? 13.761 104.809 32.807 1.00 111.66 425 LEU Q CA 1
ATOM 5725 C C . LEU D 4 349 ? 13.288 106.233 32.390 1.00 112.66 425 LEU Q C 1
ATOM 5726 O O . LEU D 4 349 ? 12.238 106.351 31.773 1.00 110.94 425 LEU Q O 1
ATOM 5731 N N . ARG D 4 350 ? 14.038 107.282 32.721 1.00 108.75 426 ARG Q N 1
ATOM 5732 C CA . ARG D 4 350 ? 13.662 108.661 32.422 1.00 108.50 426 ARG Q CA 1
ATOM 5733 C C . ARG D 4 350 ? 13.728 109.058 30.916 1.00 110.91 426 ARG Q C 1
ATOM 5734 O O . ARG D 4 350 ? 12.819 109.778 30.499 1.00 110.77 426 ARG Q O 1
ATOM 5742 N N . PRO D 4 351 ? 14.723 108.659 30.072 1.00 106.56 427 PRO Q N 1
ATOM 5743 C CA . PRO D 4 351 ? 14.703 109.078 28.645 1.00 106.71 427 PRO Q CA 1
ATOM 5744 C C . PRO D 4 351 ? 13.485 108.516 27.896 1.00 108.47 427 PRO Q C 1
ATOM 5745 O O . PRO D 4 351 ? 12.929 109.131 26.985 1.00 107.96 427 PRO Q O 1
ATOM 5749 N N . LEU D 4 352 ? 13.104 107.317 28.304 1.00 102.72 428 LEU Q N 1
ATOM 5750 C CA . LEU D 4 352 ? 11.945 106.605 27.850 1.00 100.65 428 LEU Q CA 1
ATOM 5751 C C . LEU D 4 352 ? 10.696 107.483 28.151 1.00 104.37 428 LEU Q C 1
ATOM 5752 O O . LEU D 4 352 ? 10.030 107.898 27.197 1.00 103.00 428 LEU Q O 1
ATOM 5757 N N . ILE D 4 353 ? 10.470 107.881 29.450 1.00 102.19 429 ILE Q N 1
ATOM 5758 C CA . ILE D 4 353 ? 9.392 108.795 29.899 1.00 102.66 429 ILE Q CA 1
ATOM 5759 C C . ILE D 4 353 ? 9.381 110.039 28.992 1.00 109.45 429 ILE Q C 1
ATOM 5760 O O . ILE D 4 353 ? 8.340 110.416 28.457 1.00 108.87 429 ILE Q O 1
ATOM 5765 N N . PHE D 4 354 ? 10.560 110.645 28.816 1.00 108.69 430 PHE Q N 1
ATOM 5766 C CA . PHE D 4 354 ? 10.806 111.833 28.009 1.00 109.64 430 PHE Q CA 1
ATOM 5767 C C . PHE D 4 354 ? 10.300 111.697 26.563 1.00 110.27 430 PHE Q C 1
ATOM 5768 O O . PHE D 4 354 ? 9.575 112.570 26.077 1.00 109.13 430 PHE Q O 1
ATOM 5776 N N . TYR D 4 355 ? 10.735 110.632 25.872 1.00 105.05 431 TYR Q N 1
ATOM 5777 C CA . TYR D 4 355 ? 10.368 110.369 24.492 1.00 104.00 431 TYR Q CA 1
ATOM 5778 C C . TYR D 4 355 ? 8.885 110.147 24.359 1.00 105.85 431 TYR Q C 1
ATOM 5779 O O . TYR D 4 355 ? 8.322 110.485 23.321 1.00 105.01 431 TYR Q O 1
ATOM 5788 N N . TYR D 4 356 ? 8.245 109.643 25.418 1.00 102.19 432 TYR Q N 1
ATOM 5789 C CA . TYR D 4 356 ? 6.803 109.469 25.424 1.00 102.26 432 TYR Q CA 1
ATOM 5790 C C . TYR D 4 356 ? 6.102 110.830 25.455 1.00 108.69 432 TYR Q C 1
ATOM 5791 O O . TYR D 4 356 ? 5.274 111.123 24.587 1.00 107.57 432 TYR Q O 1
ATOM 5800 N N . ASN D 4 357 ? 6.412 111.641 26.480 1.00 108.33 433 ASN Q N 1
ATOM 5801 C CA . ASN D 4 357 ? 5.813 112.954 26.681 1.00 109.95 433 ASN Q CA 1
ATOM 5802 C C . ASN D 4 357 ? 5.982 113.810 25.438 1.00 117.46 433 ASN Q C 1
ATOM 5803 O O . ASN D 4 357 ? 5.151 114.693 25.201 1.00 118.76 433 ASN Q O 1
ATOM 5808 N N . LEU D 4 358 ? 7.028 113.517 24.618 1.00 114.39 434 LEU Q N 1
ATOM 5809 C CA . LEU D 4 358 ? 7.273 114.211 23.350 1.00 114.02 434 LEU Q CA 1
ATOM 5810 C C . LEU D 4 358 ? 6.131 113.905 22.377 1.00 114.59 434 LEU Q C 1
ATOM 5811 O O . LEU D 4 358 ? 5.512 114.848 21.886 1.00 113.72 434 LEU Q O 1
ATOM 5816 N N . ASN D 4 359 ? 5.830 112.599 22.135 1.00 109.39 435 ASN Q N 1
ATOM 5817 C CA . ASN D 4 359 ? 4.720 112.192 21.272 1.00 108.61 435 ASN Q CA 1
ATOM 5818 C C . ASN D 4 359 ? 3.466 112.931 21.739 1.00 112.61 435 ASN Q C 1
ATOM 5819 O O . ASN D 4 359 ? 2.850 113.649 20.954 1.00 113.63 435 ASN Q O 1
ATOM 5824 N N . GLN D 4 360 ? 3.181 112.844 23.042 1.00 107.37 436 GLN Q N 1
ATOM 5825 C CA . GLN D 4 360 ? 2.038 113.443 23.703 1.00 106.49 436 GLN Q CA 1
ATOM 5826 C C . GLN D 4 360 ? 1.891 114.953 23.486 1.00 110.37 436 GLN Q C 1
ATOM 5827 O O . GLN D 4 360 ? 0.829 115.384 23.013 1.00 110.87 436 GLN Q O 1
ATOM 5833 N N . GLU D 4 361 ? 2.939 115.748 23.796 1.00 105.74 437 GLU Q N 1
ATOM 5834 C CA . GLU D 4 361 ? 2.875 117.200 23.650 1.00 105.07 437 GLU Q CA 1
ATOM 5835 C C . GLU D 4 361 ? 2.780 117.607 22.195 1.00 105.05 437 GLU Q C 1
ATOM 5836 O O . GLU D 4 361 ? 2.028 118.525 21.879 1.00 104.31 437 GLU Q O 1
ATOM 5842 N N . SER D 4 362 ? 3.494 116.918 21.311 1.00 100.05 438 SER Q N 1
ATOM 5843 C CA . SER D 4 362 ? 3.415 117.260 19.904 1.00 100.24 438 SER Q CA 1
ATOM 5844 C C . SER D 4 362 ? 2.047 116.858 19.355 1.00 106.91 438 SER Q C 1
ATOM 5845 O O . SER D 4 362 ? 1.528 117.548 18.470 1.00 107.65 438 SER Q O 1
ATOM 5848 N N . LEU D 4 363 ? 1.422 115.808 19.936 1.00 104.53 439 LEU Q N 1
ATOM 5849 C CA . LEU D 4 363 ? 0.081 115.396 19.529 1.00 105.27 439 LEU Q CA 1
ATOM 5850 C C . LEU D 4 363 ? -0.948 116.421 19.989 1.00 112.40 439 LEU Q C 1
ATOM 5851 O O . LEU D 4 363 ? -1.853 116.749 19.208 1.00 112.91 439 LEU Q O 1
ATOM 5856 N N . GLU D 4 364 ? -0.793 116.959 21.231 1.00 109.88 440 GLU Q N 1
ATOM 5857 C CA . GLU D 4 364 ? -1.668 118.015 21.761 1.00 109.96 440 GLU Q CA 1
ATOM 5858 C C . GLU D 4 364 ? -1.651 119.234 20.822 1.00 113.61 440 GLU Q C 1
ATOM 5859 O O . GLU D 4 364 ? -2.700 119.838 20.590 1.00 112.79 440 GLU Q O 1
ATOM 5865 N N . PHE D 4 365 ? -0.452 119.570 20.278 1.00 110.96 441 PHE Q N 1
ATOM 5866 C CA . PHE D 4 365 ? -0.244 120.658 19.326 1.00 111.38 441 PHE Q CA 1
ATOM 5867 C C . PHE D 4 365 ? -0.976 120.340 18.039 1.00 117.22 441 PHE Q C 1
ATOM 5868 O O . PHE D 4 365 ? -1.727 121.182 17.542 1.00 117.58 441 PHE Q O 1
ATOM 5876 N N . GLN D 4 366 ? -0.804 119.108 17.526 1.00 114.45 442 GLN Q N 1
ATOM 5877 C CA . GLN D 4 366 ? -1.468 118.667 16.305 1.00 114.97 442 GLN Q CA 1
ATOM 5878 C C . GLN D 4 366 ? -2.981 118.807 16.446 1.00 122.22 442 GLN Q C 1
ATOM 5879 O O . GLN D 4 366 ? -3.616 119.269 15.504 1.00 121.38 442 GLN Q O 1
ATOM 5885 N N . ARG D 4 367 ? -3.538 118.501 17.644 1.00 122.41 443 ARG Q N 1
ATOM 5886 C CA . ARG D 4 367 ? -4.966 118.646 17.952 1.00 124.19 443 ARG Q CA 1
ATOM 5887 C C . ARG D 4 367 ? -5.395 120.124 17.849 1.00 129.63 443 ARG Q C 1
ATOM 5888 O O . ARG D 4 367 ? -6.412 120.398 17.206 1.00 129.28 443 ARG Q O 1
ATOM 5896 N N . TRP D 4 368 ? -4.624 121.053 18.490 1.00 126.99 444 TRP Q N 1
ATOM 5897 C CA . TRP D 4 368 ? -4.838 122.508 18.495 1.00 127.13 444 TRP Q CA 1
ATOM 5898 C C . TRP D 4 368 ? -4.943 123.010 17.057 1.00 128.21 444 TRP Q C 1
ATOM 5899 O O . TRP D 4 368 ? -5.945 123.616 16.677 1.00 127.30 444 TRP Q O 1
ATOM 5910 N N . LEU D 4 369 ? -3.918 122.699 16.250 1.00 123.73 445 LEU Q N 1
ATOM 5911 C CA . LEU D 4 369 ? -3.785 123.087 14.845 1.00 123.24 445 LEU Q CA 1
ATOM 5912 C C . LEU D 4 369 ? -4.844 122.428 13.952 1.00 128.38 445 LEU Q C 1
ATOM 5913 O O . LEU D 4 369 ? -5.090 122.906 12.847 1.00 127.91 445 LEU Q O 1
ATOM 5918 N N . LYS D 4 370 ? -5.436 121.315 14.399 1.00 126.44 446 LYS Q N 1
ATOM 5919 C CA . LYS D 4 370 ? -6.476 120.639 13.636 1.00 126.99 446 LYS Q CA 1
ATOM 5920 C C . LYS D 4 370 ? -7.810 121.336 13.920 1.00 131.55 446 LYS Q C 1
ATOM 5921 O O . LYS D 4 370 ? -8.531 121.663 12.971 1.00 130.75 446 LYS Q O 1
ATOM 5927 N N . GLN D 4 371 ? -8.093 121.607 15.232 1.00 129.04 447 GLN Q N 1
ATOM 5928 C CA . GLN D 4 371 ? -9.276 122.286 15.797 1.00 129.58 447 GLN Q CA 1
ATOM 5929 C C . GLN D 4 371 ? -9.491 123.599 15.069 1.00 134.24 447 GLN Q C 1
ATOM 5930 O O . GLN D 4 371 ? -10.600 123.873 14.617 1.00 136.08 447 GLN Q O 1
ATOM 5936 N N . ARG D 4 372 ? -8.428 124.392 14.918 1.00 128.80 448 ARG Q N 1
ATOM 5937 C CA . ARG D 4 372 ? -8.464 125.619 14.130 1.00 128.16 448 ARG Q CA 1
ATOM 5938 C C . ARG D 4 372 ? -7.741 125.273 12.859 1.00 133.32 448 ARG Q C 1
ATOM 5939 O O . ARG D 4 372 ? -6.533 125.137 12.918 1.00 134.52 448 ARG Q O 1
ATOM 5947 N N . ASP D 4 373 ? -8.433 125.052 11.736 1.00 129.51 449 ASP Q N 1
ATOM 5948 C CA . ASP D 4 373 ? -7.765 124.644 10.485 1.00 129.70 449 ASP Q CA 1
ATOM 5949 C C . ASP D 4 373 ? -6.541 125.504 10.193 1.00 130.98 449 ASP Q C 1
ATOM 5950 O O . ASP D 4 373 ? -6.687 126.696 9.948 1.00 131.63 449 ASP Q O 1
ATOM 5955 N N . ILE D 4 374 ? -5.333 124.919 10.397 1.00 124.52 450 ILE Q N 1
ATOM 5956 C CA . ILE D 4 374 ? -4.003 125.530 10.203 1.00 123.18 450 ILE Q CA 1
ATOM 5957 C C . ILE D 4 374 ? -3.115 124.504 9.524 1.00 128.89 450 ILE Q C 1
ATOM 5958 O O . ILE D 4 374 ? -2.889 123.443 10.098 1.00 128.96 450 ILE Q O 1
ATOM 5963 N N . SER D 4 375 ? -2.621 124.802 8.313 1.00 127.03 451 SER Q N 1
ATOM 5964 C CA . SER D 4 375 ? -1.754 123.853 7.611 1.00 127.87 451 SER Q CA 1
ATOM 5965 C C . SER D 4 375 ? -0.375 123.862 8.246 1.00 129.42 451 SER Q C 1
ATOM 5966 O O . SER D 4 375 ? 0.194 124.923 8.481 1.00 128.44 451 SER Q O 1
ATOM 5969 N N . PHE D 4 376 ? 0.105 122.677 8.620 1.00 125.32 452 PHE Q N 1
ATOM 5970 C CA . PHE D 4 376 ? 1.388 122.540 9.289 1.00 125.15 452 PHE Q CA 1
ATOM 5971 C C . PHE D 4 376 ? 2.149 121.336 8.771 1.00 128.22 452 PHE Q C 1
ATOM 5972 O O . PHE D 4 376 ? 1.543 120.333 8.384 1.00 128.20 452 PHE Q O 1
ATOM 5980 N N . LYS D 4 377 ? 3.477 121.426 8.807 1.00 123.84 453 LYS Q N 1
ATOM 5981 C CA . LYS D 4 377 ? 4.348 120.333 8.414 1.00 123.90 453 LYS Q CA 1
ATOM 5982 C C . LYS D 4 377 ? 5.206 119.990 9.632 1.00 127.44 453 LYS Q C 1
ATOM 5983 O O . LYS D 4 377 ? 5.925 120.862 10.130 1.00 127.19 453 LYS Q O 1
ATOM 5989 N N . PHE D 4 378 ? 5.043 118.748 10.169 1.00 123.02 454 PHE Q N 1
ATOM 5990 C CA . PHE D 4 378 ? 5.747 118.242 11.364 1.00 122.18 454 PHE Q CA 1
ATOM 5991 C C . PHE D 4 378 ? 6.912 117.350 10.944 1.00 125.19 454 PHE Q C 1
ATOM 5992 O O . PHE D 4 378 ? 6.676 116.230 10.520 1.00 124.47 454 PHE Q O 1
ATOM 6000 N N . MET D 4 379 ? 8.161 117.837 11.092 1.00 122.93 455 MET Q N 1
ATOM 6001 C CA . MET D 4 379 ? 9.392 117.167 10.636 1.00 124.14 455 MET Q CA 1
ATOM 6002 C C . MET D 4 379 ? 10.375 116.789 11.780 1.00 129.81 455 MET Q C 1
ATOM 6003 O O . MET D 4 379 ? 11.372 117.486 12.017 1.00 129.99 455 MET Q O 1
ATOM 6008 N N . PRO D 4 380 ? 10.153 115.641 12.458 1.00 126.90 456 PRO Q N 1
ATOM 6009 C CA . PRO D 4 380 ? 11.080 115.248 13.526 1.00 127.06 456 PRO Q CA 1
ATOM 6010 C C . PRO D 4 380 ? 12.248 114.423 12.992 1.00 132.41 456 PRO Q C 1
ATOM 6011 O O . PRO D 4 380 ? 12.075 113.620 12.080 1.00 132.13 456 PRO Q O 1
ATOM 6015 N N . ASN D 4 381 ? 13.435 114.642 13.556 1.00 130.72 457 ASN Q N 1
ATOM 6016 C CA . ASN D 4 381 ? 14.621 113.870 13.178 1.00 132.28 457 ASN Q CA 1
ATOM 6017 C C . ASN D 4 381 ? 15.119 113.147 14.423 1.00 134.71 457 ASN Q C 1
ATOM 6018 O O . ASN D 4 381 ? 15.815 113.692 15.296 1.00 134.43 457 ASN Q O 1
ATOM 6023 N N . TYR D 4 382 ? 14.655 111.906 14.514 1.00 128.81 458 TYR Q N 1
ATOM 6024 C CA . TYR D 4 382 ? 14.895 111.002 15.609 1.00 126.52 458 TYR Q CA 1
ATOM 6025 C C . TYR D 4 382 ? 16.320 110.448 15.539 1.00 131.57 458 TYR Q C 1
ATOM 6026 O O . TYR D 4 382 ? 16.728 109.964 14.480 1.00 132.31 458 TYR Q O 1
ATOM 6035 N N . PRO D 4 383 ? 17.095 110.563 16.653 1.00 128.16 459 PRO Q N 1
ATOM 6036 C CA . PRO D 4 383 ? 18.506 110.139 16.638 1.00 129.32 459 PRO Q CA 1
ATOM 6037 C C . PRO D 4 383 ? 18.808 108.768 16.032 1.00 134.53 459 PRO Q C 1
ATOM 6038 O O . PRO D 4 383 ? 19.833 108.608 15.356 1.00 135.65 459 PRO Q O 1
ATOM 6042 N N . TRP D 4 384 ? 17.928 107.791 16.275 1.00 130.61 460 TRP Q N 1
ATOM 6043 C CA . TRP D 4 384 ? 18.117 106.424 15.806 1.00 130.84 460 TRP Q CA 1
ATOM 6044 C C . TRP D 4 384 ? 17.976 106.269 14.304 1.00 138.16 460 TRP Q C 1
ATOM 6045 O O . TRP D 4 384 ? 18.637 105.402 13.727 1.00 138.06 460 TRP Q O 1
ATOM 6056 N N . GLU D 4 385 ? 17.135 107.116 13.678 1.00 137.49 461 GLU Q N 1
ATOM 6057 C CA . GLU D 4 385 ? 16.819 107.057 12.250 1.00 139.87 461 GLU Q CA 1
ATOM 6058 C C . GLU D 4 385 ? 18.055 106.878 11.340 1.00 148.48 461 GLU Q C 1
ATOM 6059 O O . GLU D 4 385 ? 17.977 106.094 10.388 1.00 148.92 461 GLU Q O 1
ATOM 6065 N N . LYS D 4 386 ? 19.185 107.555 11.643 1.00 147.57 462 LYS Q N 1
ATOM 6066 C CA . LYS D 4 386 ? 20.423 107.380 10.881 1.00 149.89 462 LYS Q CA 1
ATOM 6067 C C . LYS D 4 386 ? 21.482 106.776 11.816 1.00 155.13 462 LYS Q C 1
ATOM 6068 O O . LYS D 4 386 ? 22.222 107.499 12.485 1.00 155.48 462 LYS Q O 1
ATOM 6074 N N . ALA D 4 387 ? 21.500 105.438 11.888 1.00 151.68 463 ALA Q N 1
ATOM 6075 C CA . ALA D 4 387 ? 22.429 104.654 12.704 1.00 151.60 463 ALA Q CA 1
ATOM 6076 C C . ALA D 4 387 ? 22.960 103.493 11.871 1.00 157.30 463 ALA Q C 1
ATOM 6077 O O . ALA D 4 387 ? 22.172 102.782 11.253 1.00 157.74 463 ALA Q O 1
ATOM 6079 N N . LYS D 4 388 ? 24.286 103.328 11.814 1.00 154.38 464 LYS Q N 1
ATOM 6080 C CA . LYS D 4 388 ? 24.923 102.294 10.994 1.00 155.31 464 LYS Q CA 1
ATOM 6081 C C . LYS D 4 388 ? 24.753 100.881 11.586 1.00 157.21 464 LYS Q C 1
ATOM 6082 O O . LYS D 4 388 ? 24.434 99.960 10.832 1.00 157.00 464 LYS Q O 1
ATOM 6088 N N . ASP D 4 389 ? 24.948 100.717 12.917 1.00 152.19 465 ASP Q N 1
ATOM 6089 C CA . ASP D 4 389 ? 24.850 99.427 13.613 1.00 151.24 465 ASP Q CA 1
ATOM 6090 C C . ASP D 4 389 ? 24.190 99.541 15.015 1.00 150.76 465 ASP Q C 1
ATOM 6091 O O . ASP D 4 389 ? 23.818 100.638 15.440 1.00 149.55 465 ASP Q O 1
ATOM 6096 N N . PHE D 4 390 ? 24.027 98.390 15.712 1.00 144.12 466 PHE Q N 1
ATOM 6097 C CA . PHE D 4 390 ? 23.401 98.330 17.030 1.00 140.90 466 PHE Q CA 1
ATOM 6098 C C . PHE D 4 390 ? 24.205 99.025 18.112 1.00 145.51 466 PHE Q C 1
ATOM 6099 O O . PHE D 4 390 ? 23.607 99.537 19.061 1.00 143.88 466 PHE Q O 1
ATOM 6107 N N . LEU D 4 391 ? 25.542 99.052 17.988 1.00 143.94 467 LEU Q N 1
ATOM 6108 C CA . LEU D 4 391 ? 26.388 99.731 18.968 1.00 144.00 467 LEU Q CA 1
ATOM 6109 C C . LEU D 4 391 ? 26.198 101.238 18.834 1.00 146.41 467 LEU Q C 1
ATOM 6110 O O . LEU D 4 391 ? 26.323 101.970 19.817 1.00 145.34 467 LEU Q O 1
ATOM 6115 N N . GLU D 4 392 ? 25.819 101.677 17.625 1.00 142.67 468 GLU Q N 1
ATOM 6116 C CA . GLU D 4 392 ? 25.500 103.063 17.303 1.00 142.14 468 GLU Q CA 1
ATOM 6117 C C . GLU D 4 392 ? 24.083 103.384 17.804 1.00 141.33 468 GLU Q C 1
ATOM 6118 O O . GLU D 4 392 ? 23.887 104.416 18.453 1.00 140.41 468 GLU Q O 1
ATOM 6124 N N . LEU D 4 393 ? 23.105 102.474 17.523 1.00 134.27 469 LEU Q N 1
ATOM 6125 C CA . LEU D 4 393 ? 21.696 102.582 17.929 1.00 131.03 469 LEU Q CA 1
ATOM 6126 C C . LEU D 4 393 ? 21.571 102.631 19.459 1.00 133.23 469 LEU Q C 1
ATOM 6127 O O . LEU D 4 393 ? 20.666 103.278 19.984 1.00 131.52 469 LEU Q O 1
ATOM 6132 N N . GLU D 4 394 ? 22.480 101.941 20.160 1.00 130.47 470 GLU Q N 1
ATOM 6133 C CA . GLU D 4 394 ? 22.564 101.914 21.618 1.00 129.82 470 GLU Q CA 1
ATOM 6134 C C . GLU D 4 394 ? 22.797 103.354 22.123 1.00 133.09 470 GLU Q C 1
ATOM 6135 O O . GLU D 4 394 ? 22.089 103.828 23.017 1.00 131.31 470 GLU Q O 1
ATOM 6141 N N . ASN D 4 395 ? 23.750 104.065 21.501 1.00 130.89 471 ASN Q N 1
ATOM 6142 C CA . ASN D 4 395 ? 24.068 105.440 21.862 1.00 131.40 471 ASN Q CA 1
ATOM 6143 C C . ASN D 4 395 ? 22.979 106.385 21.367 1.00 135.81 471 ASN Q C 1
ATOM 6144 O O . ASN D 4 395 ? 22.745 107.417 21.998 1.00 135.38 471 ASN Q O 1
ATOM 6149 N N . SER D 4 396 ? 22.309 106.013 20.246 1.00 132.79 472 SER Q N 1
ATOM 6150 C CA . SER D 4 396 ? 21.217 106.754 19.600 1.00 132.29 472 SER Q CA 1
ATOM 6151 C C . SER D 4 396 ? 20.018 106.944 20.532 1.00 135.95 472 SER Q C 1
ATOM 6152 O O . SER D 4 396 ? 19.400 108.007 20.513 1.00 134.71 472 SER Q O 1
ATOM 6155 N N . LEU D 4 397 ? 19.704 105.935 21.370 1.00 133.37 473 LEU Q N 1
ATOM 6156 C CA . LEU D 4 397 ? 18.603 106.034 22.324 1.00 132.67 473 LEU Q CA 1
ATOM 6157 C C . LEU D 4 397 ? 19.053 106.897 23.490 1.00 141.24 473 LEU Q C 1
ATOM 6158 O O . LEU D 4 397 ? 19.595 106.420 24.491 1.00 140.74 473 LEU Q O 1
ATOM 6163 N N . SER D 4 398 ? 18.883 108.207 23.285 1.00 141.83 474 SER Q N 1
ATOM 6164 C CA . SER D 4 398 ? 19.251 109.269 24.218 1.00 143.99 474 SER Q CA 1
ATOM 6165 C C . SER D 4 398 ? 18.553 110.566 23.813 1.00 151.01 474 SER Q C 1
ATOM 6166 O O . SER D 4 398 ? 18.393 110.845 22.617 1.00 150.60 474 SER Q O 1
ATOM 6169 N N . ILE D 4 399 ? 18.176 111.366 24.829 1.00 149.87 475 ILE Q N 1
ATOM 6170 C CA . ILE D 4 399 ? 17.470 112.648 24.696 1.00 150.67 475 ILE Q CA 1
ATOM 6171 C C . ILE D 4 399 ? 18.316 113.665 23.927 1.00 156.39 475 ILE Q C 1
ATOM 6172 O O . ILE D 4 399 ? 17.745 114.524 23.256 1.00 156.25 475 ILE Q O 1
ATOM 6177 N N . ASN D 4 400 ? 19.661 113.565 24.011 1.00 154.61 476 ASN Q N 1
ATOM 6178 C CA . ASN D 4 400 ? 20.538 114.466 23.269 1.00 156.03 476 ASN Q CA 1
ATOM 6179 C C . ASN D 4 400 ? 20.454 114.150 21.764 1.00 160.14 476 ASN Q C 1
ATOM 6180 O O . ASN D 4 400 ? 20.140 113.010 21.371 1.00 158.40 476 ASN Q O 1
ATOM 6185 N N . ARG D 4 401 ? 20.715 115.195 20.934 1.00 157.97 477 ARG Q N 1
ATOM 6186 C CA . ARG D 4 401 ? 20.685 115.196 19.456 1.00 158.24 477 ARG Q CA 1
ATOM 6187 C C . ARG D 4 401 ? 19.217 115.032 18.937 1.00 159.05 477 ARG Q C 1
ATOM 6188 O O . ARG D 4 401 ? 19.001 114.596 17.794 1.00 158.43 477 ARG Q O 1
ATOM 6196 N N . LEU D 4 402 ? 18.219 115.435 19.768 1.00 152.88 478 LEU Q N 1
ATOM 6197 C CA . LEU D 4 402 ? 16.808 115.355 19.405 1.00 150.49 478 LEU Q CA 1
ATOM 6198 C C . LEU D 4 402 ? 16.200 116.746 19.246 1.00 152.04 478 LEU Q C 1
ATOM 6199 O O . LEU D 4 402 ? 16.116 117.525 20.211 1.00 151.61 478 LEU Q O 1
ATOM 6204 N N . SER D 4 403 ? 15.776 117.028 17.997 1.00 146.34 479 SER Q N 1
ATOM 6205 C CA . SER D 4 403 ? 15.127 118.265 17.565 1.00 144.68 479 SER Q CA 1
ATOM 6206 C C . SER D 4 403 ? 13.889 117.912 16.748 1.00 145.06 479 SER Q C 1
ATOM 6207 O O . SER D 4 403 ? 13.821 116.833 16.148 1.00 145.16 479 SER Q O 1
ATOM 6210 N N . ILE D 4 404 ? 12.894 118.803 16.763 1.00 137.66 480 ILE Q N 1
ATOM 6211 C CA . ILE D 4 404 ? 11.653 118.608 16.021 1.00 134.97 480 ILE Q CA 1
ATOM 6212 C C . ILE D 4 404 ? 11.381 119.915 15.298 1.00 135.74 480 ILE Q C 1
ATOM 6213 O O . ILE D 4 404 ? 11.270 120.962 15.936 1.00 135.92 480 ILE Q O 1
ATOM 6218 N N . SER D 4 405 ? 11.343 119.861 13.970 1.00 129.26 481 SER Q N 1
ATOM 6219 C CA . SER D 4 405 ? 11.115 121.056 13.173 1.00 127.99 481 SER Q CA 1
ATOM 6220 C C . SER D 4 405 ? 9.654 121.133 12.743 1.00 129.01 481 SER Q C 1
ATOM 6221 O O . SER D 4 405 ? 9.121 120.163 12.235 1.00 127.90 481 SER Q O 1
ATOM 6224 N N . TRP D 4 406 ? 8.995 122.257 13.029 1.00 125.24 482 TRP Q N 1
ATOM 6225 C CA . TRP D 4 406 ? 7.605 122.546 12.660 1.00 124.48 482 TRP Q CA 1
ATOM 6226 C C . TRP D 4 406 ? 7.535 123.796 11.759 1.00 130.25 482 TRP Q C 1
ATOM 6227 O O . TRP D 4 406 ? 8.201 124.803 12.035 1.00 130.89 482 TRP Q O 1
ATOM 6238 N N . ARG D 4 407 ? 6.720 123.731 10.704 1.00 126.69 483 ARG Q N 1
ATOM 6239 C CA . ARG D 4 407 ? 6.465 124.838 9.785 1.00 126.91 483 ARG Q CA 1
ATOM 6240 C C . ARG D 4 407 ? 4.966 124.962 9.763 1.00 130.94 483 ARG Q C 1
ATOM 6241 O O . ARG D 4 407 ? 4.286 124.149 9.127 1.00 130.72 483 ARG Q O 1
ATOM 6249 N N . ILE D 4 408 ? 4.446 125.901 10.547 1.00 127.02 484 ILE Q N 1
ATOM 6250 C CA . ILE D 4 408 ? 3.018 126.074 10.626 1.00 125.86 484 ILE Q CA 1
ATOM 6251 C C . ILE D 4 408 ? 2.668 127.288 9.735 1.00 132.78 484 ILE Q C 1
ATOM 6252 O O . ILE D 4 408 ? 3.442 128.251 9.645 1.00 131.99 484 ILE Q O 1
ATOM 6257 N N . MET D 4 409 ? 1.541 127.172 9.013 1.00 132.62 485 MET Q N 1
ATOM 6258 C CA . MET D 4 409 ? 1.037 128.154 8.048 1.00 134.18 485 MET Q CA 1
ATOM 6259 C C . MET D 4 409 ? -0.272 128.778 8.507 1.00 135.94 485 MET Q C 1
ATOM 6260 O O . MET D 4 409 ? -1.336 128.184 8.311 1.00 134.22 485 MET Q O 1
ATOM 6265 N N . VAL D 4 410 ? -0.192 129.993 9.087 1.00 132.69 486 VAL Q N 1
ATOM 6266 C CA . VAL D 4 410 ? -1.337 130.768 9.572 1.00 132.25 486 VAL Q CA 1
ATOM 6267 C C . VAL D 4 410 ? -2.329 130.979 8.416 1.00 137.52 486 VAL Q C 1
ATOM 6268 O O . VAL D 4 410 ? -3.521 130.725 8.571 1.00 137.07 486 VAL Q O 1
ATOM 6272 N N . SER D 4 411 ? -1.816 131.390 7.260 1.00 135.22 487 SER Q N 1
ATOM 6273 C CA . SER D 4 411 ? -2.576 131.580 6.034 1.00 135.21 487 SER Q CA 1
ATOM 6274 C C . SER D 4 411 ? -1.648 131.288 4.854 1.00 141.38 487 SER Q C 1
ATOM 6275 O O . SER D 4 411 ? -0.424 131.186 5.036 1.00 141.50 487 SER Q O 1
ATOM 6278 N N . ASN D 4 412 ? -2.231 131.113 3.654 1.00 139.09 488 ASN Q N 1
ATOM 6279 C CA . ASN D 4 412 ? -1.481 130.873 2.412 1.00 139.86 488 ASN Q CA 1
ATOM 6280 C C . ASN D 4 412 ? -0.905 132.203 1.921 1.00 142.69 488 ASN Q C 1
ATOM 6281 O O . ASN D 4 412 ? 0.011 132.239 1.094 1.00 142.71 488 ASN Q O 1
ATOM 6286 N N . PHE D 4 413 ? -1.471 133.293 2.463 1.00 137.72 489 PHE Q N 1
ATOM 6287 C CA . PHE D 4 413 ? -1.190 134.678 2.151 1.00 137.73 489 PHE Q CA 1
ATOM 6288 C C . PHE D 4 413 ? -0.557 135.383 3.348 1.00 138.58 489 PHE Q C 1
ATOM 6289 O O . PHE D 4 413 ? -0.554 136.608 3.424 1.00 139.03 489 PHE Q O 1
ATOM 6297 N N . GLU D 4 414 ? 0.018 134.606 4.258 1.00 132.21 490 GLU Q N 1
ATOM 6298 C CA . GLU D 4 414 ? 0.759 135.093 5.416 1.00 131.18 490 GLU Q CA 1
ATOM 6299 C C . GLU D 4 414 ? 2.077 134.301 5.532 1.00 134.01 490 GLU Q C 1
ATOM 6300 O O . GLU D 4 414 ? 2.082 133.116 5.176 1.00 134.22 490 GLU Q O 1
ATOM 6306 N N . PRO D 4 415 ? 3.197 134.901 6.015 1.00 129.14 491 PRO Q N 1
ATOM 6307 C CA . PRO D 4 415 ? 4.458 134.142 6.149 1.00 129.28 491 PRO Q CA 1
ATOM 6308 C C . PRO D 4 415 ? 4.373 132.921 7.073 1.00 132.89 491 PRO Q C 1
ATOM 6309 O O . PRO D 4 415 ? 3.513 132.863 7.959 1.00 133.21 491 PRO Q O 1
ATOM 6313 N N . ALA D 4 416 ? 5.292 131.967 6.888 1.00 127.59 492 ALA Q N 1
ATOM 6314 C CA . ALA D 4 416 ? 5.335 130.756 7.697 1.00 125.74 492 ALA Q CA 1
ATOM 6315 C C . ALA D 4 416 ? 5.946 131.012 9.061 1.00 126.29 492 ALA Q C 1
ATOM 6316 O O . ALA D 4 416 ? 6.880 131.816 9.174 1.00 126.40 492 ALA Q O 1
ATOM 6318 N N . ILE D 4 417 ? 5.416 130.327 10.103 1.00 119.70 493 ILE Q N 1
ATOM 6319 C CA . ILE D 4 417 ? 5.978 130.407 11.454 1.00 118.50 493 ILE Q CA 1
ATOM 6320 C C . ILE D 4 417 ? 6.784 129.129 11.681 1.00 122.70 493 ILE Q C 1
ATOM 6321 O O . ILE D 4 417 ? 6.221 128.038 11.812 1.00 121.54 493 ILE Q O 1
ATOM 6326 N N . PHE D 4 418 ? 8.107 129.274 11.684 1.00 120.23 494 PHE Q N 1
ATOM 6327 C CA . PHE D 4 418 ? 9.003 128.152 11.869 1.00 120.32 494 PHE Q CA 1
ATOM 6328 C C . PHE D 4 418 ? 9.245 127.941 13.334 1.00 123.98 494 PHE Q C 1
ATOM 6329 O O . PHE D 4 418 ? 9.682 128.872 14.022 1.00 124.34 494 PHE Q O 1
ATOM 6337 N N . ILE D 4 419 ? 8.913 126.721 13.821 1.00 119.09 495 ILE Q N 1
ATOM 6338 C CA . ILE D 4 419 ? 9.059 126.334 15.224 1.00 117.88 495 ILE Q CA 1
ATOM 6339 C C . ILE D 4 419 ? 10.068 125.177 15.332 1.00 123.41 495 ILE Q C 1
ATOM 6340 O O . ILE D 4 419 ? 9.887 124.128 14.723 1.00 122.68 495 ILE Q O 1
ATOM 6345 N N . GLN D 4 420 ? 11.144 125.409 16.096 1.00 121.95 496 GLN Q N 1
ATOM 6346 C CA . GLN D 4 420 ? 12.189 124.436 16.388 1.00 122.95 496 GLN Q CA 1
ATOM 6347 C C . GLN D 4 420 ? 12.022 124.009 17.845 1.00 128.86 496 GLN Q C 1
ATOM 6348 O O . GLN D 4 420 ? 12.271 124.809 18.756 1.00 129.16 496 GLN Q O 1
ATOM 6354 N N . HIS D 4 421 ? 11.569 122.752 18.052 1.00 126.62 497 HIS Q N 1
ATOM 6355 C CA . HIS D 4 421 ? 11.302 122.166 19.371 1.00 126.96 497 HIS Q CA 1
ATOM 6356 C C . HIS D 4 421 ? 12.427 121.250 19.827 1.00 134.18 497 HIS Q C 1
ATOM 6357 O O . HIS D 4 421 ? 12.705 120.209 19.213 1.00 132.36 497 HIS Q O 1
ATOM 6364 N N . THR D 4 422 ? 13.057 121.653 20.934 1.00 135.59 498 THR Q N 1
ATOM 6365 C CA . THR D 4 422 ? 14.163 120.933 21.559 1.00 138.26 498 THR Q CA 1
ATOM 6366 C C . THR D 4 422 ? 13.919 120.863 23.074 1.00 147.24 498 THR Q C 1
ATOM 6367 O O . THR D 4 422 ? 14.397 121.730 23.812 1.00 147.07 498 THR Q O 1
ATOM 6371 N N . PRO D 4 423 ? 13.181 119.832 23.560 1.00 147.31 499 PRO Q N 1
ATOM 6372 C CA . PRO D 4 423 ? 12.959 119.722 25.011 1.00 148.35 499 PRO Q CA 1
ATOM 6373 C C . PRO D 4 423 ? 14.169 119.118 25.725 1.00 157.08 499 PRO Q C 1
ATOM 6374 O O . PRO D 4 423 ? 14.994 118.434 25.097 1.00 156.29 499 PRO Q O 1
ATOM 6378 N N . THR D 4 424 ? 14.270 119.401 27.044 1.00 157.53 500 THR Q N 1
ATOM 6379 C CA . THR D 4 424 ? 15.353 118.909 27.902 1.00 159.13 500 THR Q CA 1
ATOM 6380 C C . THR D 4 424 ? 14.773 118.066 29.036 1.00 165.96 500 THR Q C 1
ATOM 6381 O O . THR D 4 424 ? 13.650 118.326 29.492 1.00 165.03 500 THR Q O 1
ATOM 6385 N N . LEU D 4 425 ? 15.551 117.039 29.466 1.00 165.38 501 LEU Q N 1
ATOM 6386 C CA . LEU D 4 425 ? 15.244 116.091 30.548 1.00 165.97 501 LEU Q CA 1
ATOM 6387 C C . LEU D 4 425 ? 14.801 116.849 31.813 1.00 175.28 501 LEU Q C 1
ATOM 6388 O O . LEU D 4 425 ? 13.732 116.576 32.360 1.00 173.97 501 LEU Q O 1
ATOM 6393 N N . HIS D 4 426 ? 15.613 117.828 32.233 1.00 176.97 502 HIS Q N 1
ATOM 6394 C CA . HIS D 4 426 ? 15.392 118.660 33.409 1.00 179.21 502 HIS Q CA 1
ATOM 6395 C C . HIS D 4 426 ? 14.827 120.046 33.031 1.00 183.86 502 HIS Q C 1
ATOM 6396 O O . HIS D 4 426 ? 15.414 120.761 32.210 1.00 184.20 502 HIS Q O 1
ATOM 6403 N N . GLY D 4 427 ? 13.698 120.398 33.645 1.00 180.19 503 GLY Q N 1
ATOM 6404 C CA . GLY D 4 427 ? 13.008 121.667 33.446 1.00 206.62 503 GLY Q CA 1
ATOM 6405 C C . GLY D 4 427 ? 12.376 121.813 32.078 1.00 225.93 503 GLY Q C 1
ATOM 6406 O O . GLY D 4 427 ? 11.806 122.857 31.768 1.00 182.92 503 GLY Q O 1
ATOM 6407 N N . VAL D 4 432 ? 12.646 126.064 25.077 1.00 131.63 508 VAL Q N 1
ATOM 6408 C CA . VAL D 4 432 ? 12.470 124.749 24.430 1.00 130.55 508 VAL Q CA 1
ATOM 6409 C C . VAL D 4 432 ? 11.732 124.854 23.047 1.00 133.46 508 VAL Q C 1
ATOM 6410 O O . VAL D 4 432 ? 11.877 123.941 22.219 1.00 132.85 508 VAL Q O 1
ATOM 6414 N N . TRP D 4 433 ? 10.945 125.950 22.818 1.00 128.52 509 TRP Q N 1
ATOM 6415 C CA . TRP D 4 433 ? 10.228 126.225 21.559 1.00 126.91 509 TRP Q CA 1
ATOM 6416 C C . TRP D 4 433 ? 10.751 127.531 20.947 1.00 129.18 509 TRP Q C 1
ATOM 6417 O O . TRP D 4 433 ? 10.546 128.589 21.537 1.00 129.78 509 TRP Q O 1
ATOM 6428 N N . ARG D 4 434 ? 11.435 127.471 19.794 1.00 123.47 510 ARG Q N 1
ATOM 6429 C CA . ARG D 4 434 ? 11.948 128.680 19.144 1.00 122.94 510 ARG Q CA 1
ATOM 6430 C C . ARG D 4 434 ? 11.074 128.971 17.923 1.00 122.33 510 ARG Q C 1
ATOM 6431 O O . ARG D 4 434 ? 11.004 128.141 17.015 1.00 121.16 510 ARG Q O 1
ATOM 6439 N N . CYS D 4 435 ? 10.377 130.124 17.927 1.00 116.35 511 CYS Q N 1
ATOM 6440 C CA . CYS D 4 435 ? 9.445 130.481 16.864 1.00 114.65 511 CYS Q CA 1
ATOM 6441 C C . CYS D 4 435 ? 9.905 131.705 16.075 1.00 118.46 511 CYS Q C 1
ATOM 6442 O O . CYS D 4 435 ? 9.797 132.847 16.545 1.00 118.91 511 CYS Q O 1
ATOM 6445 N N . LYS D 4 436 ? 10.343 131.456 14.829 1.00 114.09 512 LYS Q N 1
ATOM 6446 C CA . LYS D 4 436 ? 10.768 132.490 13.891 1.00 114.35 512 LYS Q CA 1
ATOM 6447 C C . LYS D 4 436 ? 9.621 132.829 12.976 1.00 115.43 512 LYS Q C 1
ATOM 6448 O O . LYS D 4 436 ? 9.074 131.949 12.304 1.00 114.18 512 LYS Q O 1
ATOM 6454 N N . ASP D 4 437 ? 9.245 134.102 12.965 1.00 111.24 513 ASP Q N 1
ATOM 6455 C CA . ASP D 4 437 ? 8.197 134.622 12.089 1.00 109.87 513 ASP Q CA 1
ATOM 6456 C C . ASP D 4 437 ? 8.771 135.804 11.311 1.00 112.44 513 ASP Q C 1
ATOM 6457 O O . ASP D 4 437 ? 9.888 136.244 11.593 1.00 112.31 513 ASP Q O 1
ATOM 6462 N N . GLN D 4 438 ? 7.994 136.326 10.350 1.00 107.69 514 GLN Q N 1
ATOM 6463 C CA . GLN D 4 438 ? 8.313 137.483 9.500 1.00 107.76 514 GLN Q CA 1
ATOM 6464 C C . GLN D 4 438 ? 9.023 138.618 10.268 1.00 113.36 514 GLN Q C 1
ATOM 6465 O O . GLN D 4 438 ? 9.833 139.326 9.672 1.00 114.78 514 GLN Q O 1
ATOM 6471 N N . TYR D 4 439 ? 8.698 138.799 11.566 1.00 108.79 515 TYR Q N 1
ATOM 6472 C CA . TYR D 4 439 ? 9.248 139.880 12.360 1.00 109.60 515 TYR Q CA 1
ATOM 6473 C C . TYR D 4 439 ? 10.410 139.448 13.239 1.00 115.77 515 TYR Q C 1
ATOM 6474 O O . TYR D 4 439 ? 11.446 140.108 13.205 1.00 116.19 515 TYR Q O 1
ATOM 6483 N N . SER D 4 440 ? 10.240 138.395 14.061 1.00 113.58 516 SER Q N 1
ATOM 6484 C CA . SER D 4 440 ? 11.296 138.021 14.984 1.00 115.05 516 SER Q CA 1
ATOM 6485 C C . SER D 4 440 ? 11.281 136.559 15.397 1.00 119.69 516 SER Q C 1
ATOM 6486 O O . SER D 4 440 ? 10.307 135.842 15.188 1.00 117.75 516 SER Q O 1
ATOM 6489 N N . SER D 4 441 ? 12.397 136.146 16.010 1.00 119.14 517 SER Q N 1
ATOM 6490 C CA . SER D 4 441 ? 12.576 134.841 16.621 1.00 119.35 517 SER Q CA 1
ATOM 6491 C C . SER D 4 441 ? 12.270 134.991 18.116 1.00 125.19 517 SER Q C 1
ATOM 6492 O O . SER D 4 441 ? 12.795 135.906 18.763 1.00 126.34 517 SER Q O 1
ATOM 6495 N N . ASN D 4 442 ? 11.372 134.142 18.644 1.00 121.64 518 ASN Q N 1
ATOM 6496 C CA . ASN D 4 442 ? 10.952 134.185 20.042 1.00 122.44 518 ASN Q CA 1
ATOM 6497 C C . ASN D 4 442 ? 11.000 132.801 20.651 1.00 127.56 518 ASN Q C 1
ATOM 6498 O O . ASN D 4 442 ? 10.539 131.844 20.026 1.00 126.31 518 ASN Q O 1
ATOM 6503 N N . GLN D 4 443 ? 11.551 132.690 21.871 1.00 126.22 519 GLN Q N 1
ATOM 6504 C CA . GLN D 4 443 ? 11.628 131.404 22.570 1.00 125.99 519 GLN Q CA 1
ATOM 6505 C C . GLN D 4 443 ? 10.496 131.316 23.596 1.00 131.92 519 GLN Q C 1
ATOM 6506 O O . GLN D 4 443 ? 10.202 132.305 24.268 1.00 132.85 519 GLN Q O 1
ATOM 6512 N N . PHE D 4 444 ? 9.814 130.160 23.665 1.00 128.40 520 PHE Q N 1
ATOM 6513 C CA . PHE D 4 444 ? 8.686 130.005 24.566 1.00 128.19 520 PHE Q CA 1
ATOM 6514 C C . PHE D 4 444 ? 8.876 128.888 25.561 1.00 132.82 520 PHE Q C 1
ATOM 6515 O O . PHE D 4 444 ? 9.254 127.757 25.223 1.00 131.02 520 PHE Q O 1
ATOM 6523 N N . SER D 4 445 ? 8.569 129.260 26.816 1.00 131.19 521 SER Q N 1
ATOM 6524 C CA . SER D 4 445 ? 8.600 128.515 28.075 1.00 130.55 521 SER Q CA 1
ATOM 6525 C C . SER D 4 445 ? 7.795 127.194 27.998 1.00 131.65 521 SER Q C 1
ATOM 6526 O O . SER D 4 445 ? 8.314 126.151 28.398 1.00 130.43 521 SER Q O 1
ATOM 6529 N N . SER D 4 446 ? 6.554 127.255 27.446 1.00 127.37 522 SER Q N 1
ATOM 6530 C CA . SER D 4 446 ? 5.563 126.175 27.336 1.00 126.15 522 SER Q CA 1
ATOM 6531 C C . SER D 4 446 ? 4.818 126.148 25.995 1.00 129.78 522 SER Q C 1
ATOM 6532 O O . SER D 4 446 ? 4.741 127.190 25.337 1.00 129.94 522 SER Q O 1
ATOM 6535 N N . LEU D 4 447 ? 4.168 124.988 25.645 1.00 125.74 523 LEU Q N 1
ATOM 6536 C CA . LEU D 4 447 ? 3.328 124.874 24.430 1.00 125.26 523 LEU Q CA 1
ATOM 6537 C C . LEU D 4 447 ? 2.104 125.815 24.534 1.00 132.26 523 LEU Q C 1
ATOM 6538 O O . LEU D 4 447 ? 1.645 126.357 23.521 1.00 131.97 523 LEU Q O 1
ATOM 6543 N N . LYS D 4 448 ? 1.583 125.984 25.769 1.00 130.83 524 LYS Q N 1
ATOM 6544 C CA . LYS D 4 448 ? 0.471 126.866 26.155 1.00 131.26 524 LYS Q CA 1
ATOM 6545 C C . LYS D 4 448 ? 0.680 128.247 25.523 1.00 133.05 524 LYS Q C 1
ATOM 6546 O O . LYS D 4 448 ? -0.156 128.701 24.739 1.00 131.53 524 LYS Q O 1
ATOM 6552 N N . ASN D 4 449 ? 1.865 128.841 25.793 1.00 129.54 525 ASN Q N 1
ATOM 6553 C CA . ASN D 4 449 ? 2.341 130.131 25.299 1.00 129.69 525 ASN Q CA 1
ATOM 6554 C C . ASN D 4 449 ? 2.518 130.137 23.779 1.00 131.14 525 ASN Q C 1
ATOM 6555 O O . ASN D 4 449 ? 2.149 131.126 23.143 1.00 131.04 525 ASN Q O 1
ATOM 6560 N N . VAL D 4 450 ? 3.109 129.064 23.201 1.00 125.50 526 VAL Q N 1
ATOM 6561 C CA . VAL D 4 450 ? 3.322 128.954 21.750 1.00 124.52 526 VAL Q CA 1
ATOM 6562 C C . VAL D 4 450 ? 1.966 129.111 21.048 1.00 128.68 526 VAL Q C 1
ATOM 6563 O O . VAL D 4 450 ? 1.793 130.028 20.256 1.00 127.33 526 VAL Q O 1
ATOM 6567 N N . CYS D 4 451 ? 0.992 128.267 21.440 1.00 126.82 527 CYS Q N 1
ATOM 6568 C CA . CYS D 4 451 ? -0.370 128.185 20.925 1.00 126.92 527 CYS Q CA 1
ATOM 6569 C C . CYS D 4 451 ? -1.080 129.552 20.885 1.00 132.18 527 CYS Q C 1
ATOM 6570 O O . CYS D 4 451 ? -1.763 129.839 19.901 1.00 131.38 527 CYS Q O 1
ATOM 6573 N N . GLN D 4 452 ? -0.925 130.388 21.930 1.00 130.21 528 GLN Q N 1
ATOM 6574 C CA . GLN D 4 452 ? -1.561 131.710 21.938 1.00 130.70 528 GLN Q CA 1
ATOM 6575 C C . GLN D 4 452 ? -0.773 132.706 21.085 1.00 133.66 528 GLN Q C 1
ATOM 6576 O O . GLN D 4 452 ? -1.361 133.681 20.609 1.00 134.01 528 GLN Q O 1
ATOM 6582 N N . TYR D 4 453 ? 0.538 132.456 20.876 1.00 128.91 529 TYR Q N 1
ATOM 6583 C CA . TYR D 4 453 ? 1.388 133.305 20.029 1.00 128.41 529 TYR Q CA 1
ATOM 6584 C C . TYR D 4 453 ? 0.929 133.119 18.578 1.00 130.11 529 TYR Q C 1
ATOM 6585 O O . TYR D 4 453 ? 0.885 134.094 17.834 1.00 130.41 529 TYR Q O 1
ATOM 6594 N N . ILE D 4 454 ? 0.541 131.886 18.200 1.00 124.38 530 ILE Q N 1
ATOM 6595 C CA . ILE D 4 454 ? 0.003 131.582 16.878 1.00 123.91 530 ILE Q CA 1
ATOM 6596 C C . ILE D 4 454 ? -1.374 132.246 16.750 1.00 132.29 530 ILE Q C 1
ATOM 6597 O O . ILE D 4 454 ? -1.691 132.810 15.699 1.00 131.32 530 ILE Q O 1
ATOM 6602 N N . GLU D 4 455 ? -2.196 132.159 17.834 1.00 132.85 531 GLU Q N 1
ATOM 6603 C CA . GLU D 4 455 ? -3.556 132.730 17.935 1.00 134.00 531 GLU Q CA 1
ATOM 6604 C C . GLU D 4 455 ? -3.535 134.219 17.570 1.00 140.28 531 GLU Q C 1
ATOM 6605 O O . GLU D 4 455 ? -4.422 134.693 16.845 1.00 140.15 531 GLU Q O 1
ATOM 6611 N N . HIS D 4 456 ? -2.490 134.935 18.056 1.00 137.39 532 HIS Q N 1
ATOM 6612 C CA . HIS D 4 456 ? -2.245 136.350 17.813 1.00 137.77 532 HIS Q CA 1
ATOM 6613 C C . HIS D 4 456 ? -2.056 136.631 16.319 1.00 140.80 532 HIS Q C 1
ATOM 6614 O O . HIS D 4 456 ? -2.602 137.603 15.795 1.00 140.30 532 HIS Q O 1
ATOM 6621 N N . HIS D 4 457 ? -1.293 135.760 15.646 1.00 136.82 533 HIS Q N 1
ATOM 6622 C CA . HIS D 4 457 ? -0.947 135.839 14.230 1.00 136.24 533 HIS Q CA 1
ATOM 6623 C C . HIS D 4 457 ? -2.142 135.608 13.301 1.00 142.11 533 HIS Q C 1
ATOM 6624 O O . HIS D 4 457 ? -2.091 136.039 12.156 1.00 141.02 533 HIS Q O 1
ATOM 6631 N N . ILE D 4 458 ? -3.165 134.870 13.748 1.00 141.69 534 ILE Q N 1
ATOM 6632 C CA . ILE D 4 458 ? -4.268 134.471 12.876 1.00 142.92 534 ILE Q CA 1
ATOM 6633 C C . ILE D 4 458 ? -5.544 135.364 13.032 1.00 153.58 534 ILE Q C 1
ATOM 6634 O O . ILE D 4 458 ? -6.042 135.873 12.025 1.00 152.34 534 ILE Q O 1
ATOM 6639 N N . ASN D 4 459 ? -6.002 135.571 14.275 1.00 156.28 535 ASN Q N 1
ATOM 6640 C CA . ASN D 4 459 ? -7.221 136.233 14.750 1.00 158.71 535 ASN Q CA 1
ATOM 6641 C C . ASN D 4 459 ? -8.018 137.102 13.730 1.00 164.40 535 ASN Q C 1
ATOM 6642 O O . ASN D 4 459 ? -9.118 136.677 13.352 1.00 163.12 535 ASN Q O 1
ATOM 6647 N N . SER D 4 460 ? -7.503 138.300 13.325 1.00 163.06 536 SER Q N 1
ATOM 6648 C CA . SER D 4 460 ? -8.195 139.253 12.436 1.00 163.74 536 SER Q CA 1
ATOM 6649 C C . SER D 4 460 ? -8.873 138.605 11.208 1.00 169.15 536 SER Q C 1
ATOM 6650 O O . SER D 4 460 ? -9.801 139.202 10.651 1.00 169.55 536 SER Q O 1
ATOM 6653 N N . LEU D 4 461 ? -8.438 137.392 10.809 1.00 165.55 537 LEU Q N 1
ATOM 6654 C CA . LEU D 4 461 ? -9.032 136.643 9.705 1.00 201.61 537 LEU Q CA 1
ATOM 6655 C C . LEU D 4 461 ? -10.447 136.171 10.108 1.00 242.39 537 LEU Q C 1
ATOM 6656 O O . LEU D 4 461 ? -10.613 135.500 11.125 1.00 207.49 537 LEU Q O 1
ATOM 6661 N N . MET E 5 3 ? 51.749 117.580 42.466 1.00 226.59 1 MET R N 1
ATOM 6662 C CA . MET E 5 3 ? 51.324 116.194 42.297 1.00 225.81 1 MET R CA 1
ATOM 6663 C C . MET E 5 3 ? 52.454 115.228 42.685 1.00 230.04 1 MET R C 1
ATOM 6664 O O . MET E 5 3 ? 53.621 115.493 42.385 1.00 230.37 1 MET R O 1
ATOM 6669 N N . GLN E 5 4 ? 52.098 114.113 43.355 1.00 225.87 2 GLN R N 1
ATOM 6670 C CA . GLN E 5 4 ? 53.033 113.068 43.780 1.00 225.56 2 GLN R CA 1
ATOM 6671 C C . GLN E 5 4 ? 52.648 111.719 43.154 1.00 228.96 2 GLN R C 1
ATOM 6672 O O . GLN E 5 4 ? 51.462 111.381 43.093 1.00 227.81 2 GLN R O 1
ATOM 6678 N N . GLU E 5 5 ? 53.655 110.966 42.679 1.00 226.19 3 GLU R N 1
ATOM 6679 C CA . GLU E 5 5 ? 53.470 109.660 42.050 1.00 225.77 3 GLU R CA 1
ATOM 6680 C C . GLU E 5 5 ? 54.119 108.571 42.905 1.00 230.67 3 GLU R C 1
ATOM 6681 O O . GLU E 5 5 ? 55.340 108.562 43.083 1.00 231.05 3 GLU R O 1
ATOM 6687 N N . LEU E 5 6 ? 53.286 107.669 43.448 1.00 227.17 4 LEU R N 1
ATOM 6688 C CA . LEU E 5 6 ? 53.689 106.532 44.286 1.00 226.95 4 LEU R CA 1
ATOM 6689 C C . LEU E 5 6 ? 53.740 105.290 43.377 1.00 232.57 4 LEU R C 1
ATOM 6690 O O . LEU E 5 6 ? 52.735 104.976 42.733 1.00 231.47 4 LEU R O 1
ATOM 6695 N N . TYR E 5 7 ? 54.921 104.636 43.262 1.00 231.37 5 TYR R N 1
ATOM 6696 C CA . TYR E 5 7 ? 55.091 103.527 42.322 1.00 231.77 5 TYR R CA 1
ATOM 6697 C C . TYR E 5 7 ? 55.754 102.263 42.896 1.00 235.65 5 TYR R C 1
ATOM 6698 O O . TYR E 5 7 ? 56.413 102.305 43.936 1.00 235.15 5 TYR R O 1
ATOM 6707 N N . LEU E 5 8 ? 55.593 101.148 42.137 1.00 232.31 6 LEU R N 1
ATOM 6708 C CA . LEU E 5 8 ? 56.151 99.801 42.323 1.00 231.95 6 LEU R CA 1
ATOM 6709 C C . LEU E 5 8 ? 56.656 99.275 40.961 1.00 237.47 6 LEU R C 1
ATOM 6710 O O . LEU E 5 8 ? 55.929 99.371 39.965 1.00 237.04 6 LEU R O 1
ATOM 6715 N N . LEU E 5 9 ? 57.898 98.740 40.913 1.00 235.18 7 LEU R N 1
ATOM 6716 C CA . LEU E 5 9 ? 58.492 98.241 39.668 1.00 235.50 7 LEU R CA 1
ATOM 6717 C C . LEU E 5 9 ? 58.772 96.737 39.688 1.00 239.32 7 LEU R C 1
ATOM 6718 O O . LEU E 5 9 ? 59.241 96.194 40.689 1.00 238.92 7 LEU R O 1
ATOM 6723 N N . GLY E 5 10 ? 58.477 96.100 38.556 1.00 235.90 8 GLY R N 1
ATOM 6724 C CA . GLY E 5 10 ? 58.674 94.677 38.300 1.00 235.47 8 GLY R CA 1
ATOM 6725 C C . GLY E 5 10 ? 59.039 94.418 36.849 1.00 240.32 8 GLY R C 1
ATOM 6726 O O . GLY E 5 10 ? 59.045 95.352 36.041 1.00 240.73 8 GLY R O 1
ATOM 6727 N N . VAL E 5 11 ? 59.355 93.151 36.498 1.00 236.53 9 VAL R N 1
ATOM 6728 C CA . VAL E 5 11 ? 59.722 92.801 35.119 1.00 236.63 9 VAL R CA 1
ATOM 6729 C C . VAL E 5 11 ? 59.051 91.466 34.695 1.00 239.25 9 VAL R C 1
ATOM 6730 O O . VAL E 5 11 ? 58.867 90.564 35.518 1.00 237.85 9 VAL R O 1
ATOM 6734 N N . VAL E 5 12 ? 58.630 91.394 33.417 1.00 235.97 10 VAL R N 1
ATOM 6735 C CA . VAL E 5 12 ? 57.991 90.240 32.779 1.00 235.53 10 VAL R CA 1
ATOM 6736 C C . VAL E 5 12 ? 58.852 89.861 31.550 1.00 240.56 10 VAL R C 1
ATOM 6737 O O . VAL E 5 12 ? 59.139 90.742 30.737 1.00 240.71 10 VAL R O 1
ATOM 6741 N N . PRO E 5 13 ? 59.297 88.582 31.399 1.00 237.39 11 PRO R N 1
ATOM 6742 C CA . PRO E 5 13 ? 60.130 88.224 30.230 1.00 237.86 11 PRO R CA 1
ATOM 6743 C C . PRO E 5 13 ? 59.352 88.269 28.907 1.00 242.26 11 PRO R C 1
ATOM 6744 O O . PRO E 5 13 ? 58.126 88.363 28.924 1.00 241.80 11 PRO R O 1
ATOM 6748 N N . SER E 5 14 ? 60.072 88.206 27.767 1.00 239.23 12 SER R N 1
ATOM 6749 C CA . SER E 5 14 ? 59.519 88.280 26.409 1.00 239.41 12 SER R CA 1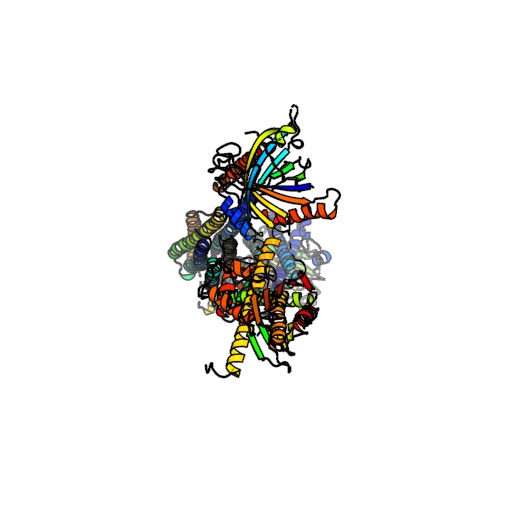
ATOM 6750 C C . SER E 5 14 ? 58.582 87.108 26.061 1.00 242.61 12 SER R C 1
ATOM 6751 O O . SER E 5 14 ? 57.662 87.296 25.264 1.00 242.54 12 SER R O 1
ATOM 6754 N N . ARG E 5 15 ? 58.815 85.911 26.638 1.00 238.22 13 ARG R N 1
ATOM 6755 C CA . ARG E 5 15 ? 58.002 84.712 26.373 1.00 237.71 13 ARG R CA 1
ATOM 6756 C C . ARG E 5 15 ? 56.755 84.634 27.273 1.00 240.88 13 ARG R C 1
ATOM 6757 O O . ARG E 5 15 ? 55.734 84.068 26.870 1.00 240.16 13 ARG R O 1
ATOM 6765 N N . ARG E 5 16 ? 56.855 85.188 28.488 1.00 237.24 14 ARG R N 1
ATOM 6766 C CA . ARG E 5 16 ? 55.797 85.176 29.488 1.00 236.47 14 ARG R CA 1
ATOM 6767 C C . ARG E 5 16 ? 54.844 86.383 29.368 1.00 241.36 14 ARG R C 1
ATOM 6768 O O . ARG E 5 16 ? 53.945 86.501 30.203 1.00 240.65 14 ARG R O 1
ATOM 677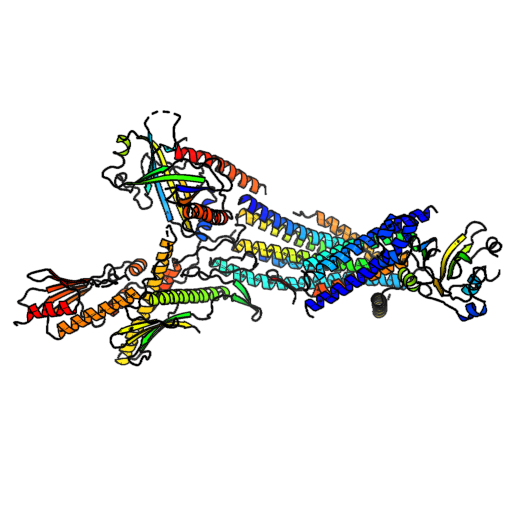6 N N . PHE E 5 17 ? 55.023 87.263 28.346 1.00 238.95 15 PHE R N 1
ATOM 6777 C CA . PHE E 5 17 ? 54.176 88.449 28.144 1.00 239.20 15 PHE R CA 1
ATOM 6778 C C . PHE E 5 17 ? 52.713 88.041 27.883 1.00 242.80 15 PHE R C 1
ATOM 6779 O O . PHE E 5 17 ? 51.823 88.536 28.580 1.00 242.14 15 PHE R O 1
ATOM 6787 N N . GLU E 5 18 ? 52.469 87.152 26.891 1.00 239.17 16 GLU R N 1
ATOM 6788 C CA . GLU E 5 18 ? 51.136 86.673 26.513 1.00 238.80 16 GLU R CA 1
ATOM 6789 C C . GLU E 5 18 ? 50.422 85.993 27.697 1.00 240.82 16 GLU R C 1
ATOM 6790 O O . GLU E 5 18 ? 49.207 86.125 27.818 1.00 240.05 16 GLU R O 1
ATOM 6796 N N . ALA E 5 19 ? 51.187 85.292 28.564 1.00 236.26 17 ALA R N 1
ATOM 6797 C CA . ALA E 5 19 ? 50.706 84.588 29.758 1.00 234.52 17 ALA R CA 1
ATOM 6798 C C . ALA E 5 19 ? 50.286 85.563 30.884 1.00 236.57 17 ALA R C 1
ATOM 6799 O O . ALA E 5 19 ? 49.194 85.401 31.434 1.00 235.57 17 ALA R O 1
ATOM 6801 N N . VAL E 5 20 ? 51.154 86.559 31.225 1.00 232.18 18 VAL R N 1
ATOM 6802 C CA . VAL E 5 20 ? 50.933 87.572 32.274 1.00 230.83 18 VAL R CA 1
ATOM 6803 C C . VAL E 5 20 ? 49.795 88.528 31.843 1.00 233.83 18 VAL R C 1
ATOM 6804 O O . VAL E 5 20 ? 48.947 88.842 32.675 1.00 232.82 18 VAL R O 1
ATOM 6808 N N . VAL E 5 21 ? 49.754 88.951 30.551 1.00 230.18 19 VAL R N 1
ATOM 6809 C CA . VAL E 5 21 ? 48.705 89.834 30.022 1.00 229.91 19 VAL R CA 1
ATOM 6810 C C . VAL E 5 21 ? 47.350 89.085 30.033 1.00 232.23 19 VAL R C 1
ATOM 6811 O O . VAL E 5 21 ? 46.358 89.685 30.444 1.00 231.51 19 VAL R O 1
ATOM 6815 N N . ASN E 5 22 ? 47.319 87.778 29.657 1.00 227.90 20 ASN R N 1
ATOM 6816 C CA . ASN E 5 22 ? 46.093 86.965 29.676 1.00 226.95 20 ASN R CA 1
ATOM 6817 C C . ASN E 5 22 ? 45.584 86.779 31.103 1.00 228.15 20 ASN R C 1
ATOM 6818 O O . ASN E 5 22 ? 44.378 86.674 31.307 1.00 227.24 20 ASN R O 1
ATOM 6823 N N . SER E 5 23 ? 46.508 86.714 32.079 1.00 223.07 21 SER R N 1
ATOM 6824 C CA . SER E 5 23 ? 46.198 86.586 33.498 1.00 220.91 21 SER R CA 1
ATOM 6825 C C . SER E 5 23 ? 45.782 87.956 34.056 1.00 222.69 21 SER R C 1
ATOM 6826 O O . SER E 5 23 ? 44.847 88.016 34.857 1.00 221.40 21 SER R O 1
ATOM 6829 N N . LEU E 5 24 ? 46.460 89.054 33.613 1.00 218.29 22 LEU R N 1
ATOM 6830 C CA . LEU E 5 24 ? 46.162 90.444 34.006 1.00 217.24 22 LEU R CA 1
ATOM 6831 C C . LEU E 5 24 ? 44.797 90.875 33.482 1.00 219.92 22 LEU R C 1
ATOM 6832 O O . LEU E 5 24 ? 44.099 91.642 34.148 1.00 218.90 22 LEU R O 1
ATOM 6837 N N . SER E 5 25 ? 44.434 90.397 32.275 1.00 216.48 23 SER R N 1
ATOM 6838 C CA . SER E 5 25 ? 43.151 90.649 31.629 1.00 216.62 23 SER R CA 1
ATOM 6839 C C . SER E 5 25 ? 42.036 90.025 32.448 1.00 218.31 23 SER R C 1
ATOM 6840 O O . SER E 5 25 ? 41.077 90.717 32.772 1.00 217.92 23 SER R O 1
ATOM 6843 N N . LYS E 5 26 ? 42.221 88.754 32.862 1.00 212.82 24 LYS R N 1
ATOM 6844 C CA . LYS E 5 26 ? 41.256 87.964 33.625 1.00 210.82 24 LYS R CA 1
ATOM 6845 C C . LYS E 5 26 ? 41.137 88.366 35.130 1.00 213.00 24 LYS R C 1
ATOM 6846 O O . LYS E 5 26 ? 40.258 87.828 35.814 1.00 211.28 24 LYS R O 1
ATOM 6852 N N . THR E 5 27 ? 41.959 89.312 35.641 1.00 209.67 25 THR R N 1
ATOM 6853 C CA . THR E 5 27 ? 41.863 89.711 37.056 1.00 208.11 25 THR R CA 1
ATOM 6854 C C . THR E 5 27 ? 41.408 91.166 37.262 1.00 212.52 25 THR R C 1
ATOM 6855 O O . THR E 5 27 ? 40.581 91.423 38.143 1.00 211.16 25 THR R O 1
ATOM 6859 N N . LEU E 5 28 ? 41.966 92.113 36.490 1.00 210.28 26 LEU R N 1
ATOM 6860 C CA . LEU E 5 28 ? 41.633 93.533 36.630 1.00 210.36 26 LEU R CA 1
ATOM 6861 C C . LEU E 5 28 ? 40.887 94.050 35.388 1.00 216.63 26 LEU R C 1
ATOM 6862 O O . LEU E 5 28 ? 40.988 93.446 34.313 1.00 217.01 26 LEU R O 1
ATOM 6867 N N . ASP E 5 29 ? 40.119 95.157 35.554 1.00 214.12 27 ASP R N 1
ATOM 6868 C CA . ASP E 5 29 ? 39.339 95.792 34.482 1.00 215.44 27 ASP R CA 1
ATOM 6869 C C . ASP E 5 29 ? 40.280 96.376 33.403 1.00 221.05 27 ASP R C 1
ATOM 6870 O O . ASP E 5 29 ? 41.189 97.149 33.711 1.00 220.63 27 ASP R O 1
ATOM 6875 N N . GLY E 5 30 ? 40.068 95.953 32.160 1.00 218.86 28 GLY R N 1
ATOM 6876 C CA . GLY E 5 30 ? 40.864 96.377 31.014 1.00 219.91 28 GLY R CA 1
ATOM 6877 C C . GLY E 5 30 ? 40.990 95.301 29.949 1.00 224.65 28 GLY R C 1
ATOM 6878 O O . GLY E 5 30 ? 40.190 94.360 29.930 1.00 224.05 28 GLY R O 1
ATOM 6879 N N . PRO E 5 31 ? 41.964 95.408 29.014 1.00 222.15 29 PRO R N 1
ATOM 6880 C CA . PRO E 5 31 ? 43.002 96.443 28.896 1.00 222.36 29 PRO R CA 1
ATOM 6881 C C . PRO E 5 31 ? 42.590 97.648 28.045 1.00 228.15 29 PRO R C 1
ATOM 6882 O O . PRO E 5 31 ? 41.463 97.718 27.551 1.00 228.45 29 PRO R O 1
ATOM 6886 N N . LYS E 5 32 ? 43.543 98.585 27.883 1.00 225.31 30 LYS R N 1
ATOM 6887 C CA . LYS E 5 32 ? 43.457 99.768 27.028 1.00 226.10 30 LYS R CA 1
ATOM 6888 C C . LYS E 5 32 ? 44.834 99.920 26.344 1.00 230.74 30 LYS R C 1
ATOM 6889 O O . LYS E 5 32 ? 45.871 99.818 27.011 1.00 229.58 30 LYS R O 1
ATOM 6895 N N . THR E 5 33 ? 44.839 100.051 25.004 1.00 228.63 31 THR R N 1
ATOM 6896 C CA . THR E 5 33 ? 46.061 100.153 24.202 1.00 228.75 31 THR R CA 1
ATOM 6897 C C . THR E 5 33 ? 46.762 101.491 24.494 1.00 233.82 31 THR R C 1
ATOM 6898 O O . THR E 5 33 ? 46.124 102.543 24.442 1.00 233.79 31 THR R O 1
ATOM 6902 N N . ILE E 5 34 ? 48.063 101.427 24.852 1.00 230.89 32 ILE R N 1
ATOM 6903 C CA . ILE E 5 34 ? 48.875 102.603 25.169 1.00 230.87 32 ILE R CA 1
ATOM 6904 C C . ILE E 5 34 ? 50.094 102.645 24.234 1.00 236.32 32 ILE R C 1
ATOM 6905 O O . ILE E 5 34 ? 50.854 101.675 24.135 1.00 235.73 32 ILE R O 1
ATOM 6910 N N . LEU E 5 35 ? 50.210 103.768 23.502 1.00 234.04 33 LEU R N 1
ATOM 6911 C CA . LEU E 5 35 ? 51.296 104.079 22.577 1.00 234.16 33 LEU R CA 1
ATOM 6912 C C . LEU E 5 35 ? 51.614 105.565 22.723 1.00 239.67 33 LEU R C 1
ATOM 6913 O O . LEU E 5 35 ? 50.730 106.404 22.526 1.00 239.53 33 LEU R O 1
ATOM 6918 N N . GLU E 5 36 ? 52.863 105.875 23.124 1.00 237.16 34 GLU R N 1
ATOM 6919 C CA . GLU E 5 36 ? 53.332 107.238 23.371 1.00 237.32 34 GLU R CA 1
ATOM 6920 C C . GLU E 5 36 ? 54.694 107.501 22.746 1.00 243.10 34 GLU R C 1
ATOM 6921 O O . GLU E 5 36 ? 55.570 106.642 22.810 1.00 242.55 34 GLU R O 1
ATOM 6927 N N . PHE E 5 37 ? 54.880 108.711 22.189 1.00 241.15 35 PHE R N 1
ATOM 6928 C CA . PHE E 5 37 ? 56.151 109.167 21.626 1.00 241.13 35 PHE R CA 1
ATOM 6929 C C . PHE E 5 37 ? 56.769 110.187 22.595 1.00 246.19 35 PHE R C 1
ATOM 6930 O O . PHE E 5 37 ? 56.288 111.319 22.693 1.00 245.64 35 PHE R O 1
ATOM 6938 N N . TRP E 5 38 ? 57.809 109.763 23.335 1.00 243.93 36 TRP R N 1
ATOM 6939 C CA . TRP E 5 38 ? 58.509 110.595 24.313 1.00 244.17 36 TRP R CA 1
ATOM 6940 C C . TRP E 5 38 ? 59.785 111.204 23.727 1.00 248.72 36 TRP R C 1
ATOM 6941 O O . TRP E 5 38 ? 60.522 110.524 23.011 1.00 248.20 36 TRP R O 1
ATOM 6952 N N . VAL E 5 39 ? 60.028 112.497 24.029 1.00 245.67 37 VAL R N 1
ATOM 6953 C CA . VAL E 5 39 ? 61.226 113.252 23.643 1.00 245.07 37 VAL R CA 1
ATOM 6954 C C . VAL E 5 39 ? 61.712 114.021 24.887 1.00 249.87 37 VAL R C 1
ATOM 6955 O O . VAL E 5 39 ? 60.925 114.720 25.537 1.00 249.73 37 VAL R O 1
ATOM 6959 N N . VAL E 5 40 ? 62.993 113.821 25.252 1.00 246.85 38 VAL R N 1
ATOM 6960 C CA . VAL E 5 40 ? 63.607 114.408 26.449 1.00 247.19 38 VAL R CA 1
ATOM 6961 C C . VAL E 5 40 ? 64.559 115.544 26.043 1.00 250.11 38 VAL R C 1
ATOM 6962 O O . VAL E 5 40 ? 65.264 115.439 25.036 1.00 249.19 38 VAL R O 1
ATOM 6966 N N . TYR E 5 41 ? 64.534 116.641 26.826 1.00 246.16 39 TYR R N 1
ATOM 6967 C CA . TYR E 5 41 ? 65.361 117.832 26.638 1.00 245.01 39 TYR R CA 1
ATOM 6968 C C . TYR E 5 41 ? 66.088 118.166 27.952 1.00 249.19 39 TYR R C 1
ATOM 6969 O O . TYR E 5 41 ? 65.451 118.217 29.009 1.00 249.36 39 TYR R O 1
ATOM 6978 N N . ARG E 5 42 ? 67.426 118.358 27.877 1.00 245.26 40 ARG R N 1
ATOM 6979 C CA . ARG E 5 42 ? 68.297 118.650 29.023 1.00 245.67 40 ARG R CA 1
ATOM 6980 C C . ARG E 5 42 ? 68.819 120.110 28.997 1.00 248.26 40 ARG R C 1
ATOM 6981 O O . ARG E 5 42 ? 69.054 120.644 27.906 1.00 246.61 40 ARG R O 1
ATOM 6989 N N . PRO E 5 43 ? 69.021 120.763 30.178 1.00 244.97 41 PRO R N 1
ATOM 6990 C CA . PRO E 5 43 ? 69.510 122.157 30.174 1.00 244.11 41 PRO R CA 1
ATOM 6991 C C . PRO E 5 43 ? 70.952 122.306 29.658 1.00 246.69 41 PRO R C 1
ATOM 6992 O O . PRO E 5 43 ? 71.691 121.323 29.594 1.00 246.86 41 PRO R O 1
ATOM 6996 N N . LYS E 5 44 ? 71.335 123.545 29.277 1.00 241.38 42 LYS R N 1
ATOM 6997 C CA . LYS E 5 44 ? 72.664 123.891 28.764 1.00 256.23 42 LYS R CA 1
ATOM 6998 C C . LYS E 5 44 ? 73.695 123.877 29.898 1.00 283.35 42 LYS R C 1
ATOM 6999 O O . LYS E 5 44 ? 74.850 123.508 29.686 1.00 241.80 42 LYS R O 1
ATOM 7005 N N . PRO E 5 51 ? 78.956 117.895 37.690 1.00 260.92 49 PRO R N 1
ATOM 7006 C CA . PRO E 5 51 ? 77.780 117.078 38.025 1.00 260.33 49 PRO R CA 1
ATOM 7007 C C . PRO E 5 51 ? 76.536 117.497 37.233 1.00 261.99 49 PRO R C 1
ATOM 7008 O O . PRO E 5 51 ? 76.506 118.593 36.668 1.00 260.56 49 PRO R O 1
ATOM 7012 N N . ARG E 5 52 ? 75.513 116.617 37.194 1.00 257.83 50 ARG R N 1
ATOM 7013 C CA . ARG E 5 52 ? 74.247 116.865 36.495 1.00 256.14 50 ARG R CA 1
ATOM 7014 C C . ARG E 5 52 ? 73.046 116.365 37.318 1.00 260.29 50 ARG R C 1
ATOM 7015 O O . ARG E 5 52 ? 73.129 115.320 37.967 1.00 260.42 50 ARG R O 1
ATOM 7023 N N . GLN E 5 53 ? 71.937 117.126 37.281 1.00 256.16 51 GLN R N 1
ATOM 7024 C CA . GLN E 5 53 ? 70.701 116.822 38.006 1.00 256.02 51 GLN R CA 1
ATOM 7025 C C . GLN E 5 53 ? 69.676 116.142 37.075 1.00 259.02 51 GLN R C 1
ATOM 7026 O O . GLN E 5 53 ? 69.324 116.740 36.055 1.00 257.54 51 GLN R O 1
ATOM 7032 N N . PRO E 5 54 ? 69.179 114.914 37.394 1.00 255.61 52 PRO R N 1
ATOM 7033 C CA . PRO E 5 54 ? 68.195 114.269 36.500 1.00 254.18 52 PRO R CA 1
ATOM 7034 C C . PRO E 5 54 ? 66.773 114.835 36.644 1.00 257.12 52 PRO R C 1
ATOM 7035 O O . PRO E 5 54 ? 65.957 114.657 35.737 1.00 255.52 52 PRO R O 1
ATOM 7039 N N . ASP E 5 55 ? 66.487 115.513 37.781 1.00 254.23 53 ASP R N 1
ATOM 7040 C CA . ASP E 5 55 ? 65.206 116.146 38.119 1.00 253.61 53 ASP R CA 1
ATOM 7041 C C . ASP E 5 55 ? 64.987 117.467 37.352 1.00 256.78 53 ASP R C 1
ATOM 7042 O O . ASP E 5 55 ? 63.839 117.853 37.130 1.00 255.57 53 ASP R O 1
ATOM 7047 N N . SER E 5 56 ? 66.086 118.153 36.959 1.00 253.56 54 SER R N 1
ATOM 7048 C CA . SER E 5 56 ? 66.070 119.422 36.218 1.00 252.72 54 SER R CA 1
ATOM 7049 C C . SER E 5 56 ? 65.717 119.226 34.729 1.00 255.17 54 SER R C 1
ATOM 7050 O O . SER E 5 56 ? 65.402 120.199 34.036 1.00 253.97 54 SER R O 1
ATOM 7053 N N . TRP E 5 57 ? 65.775 117.967 34.249 1.00 251.36 55 TRP R N 1
ATOM 7054 C CA . TRP E 5 57 ? 65.461 117.560 32.877 1.00 250.01 55 TRP R CA 1
ATOM 7055 C C . TRP E 5 57 ? 63.952 117.628 32.614 1.00 252.33 55 TRP R C 1
ATOM 7056 O O . TRP E 5 57 ? 63.150 117.334 33.507 1.00 252.32 55 TRP R O 1
ATOM 7067 N N . LEU E 5 58 ? 63.577 118.002 31.380 1.00 247.03 56 LEU R N 1
ATOM 7068 C CA . LEU E 5 58 ? 62.186 118.097 30.935 1.00 245.93 56 LEU R CA 1
ATOM 7069 C C . LEU E 5 58 ? 61.858 116.909 30.018 1.00 248.01 56 LEU R C 1
ATOM 7070 O O . LEU E 5 58 ? 62.667 116.557 29.153 1.00 247.22 56 LEU R O 1
ATOM 7075 N N . ARG E 5 59 ? 60.695 116.270 30.238 1.00 243.39 57 ARG R N 1
ATOM 7076 C CA . ARG E 5 59 ? 60.275 115.094 29.479 1.00 242.34 57 ARG R CA 1
ATOM 7077 C C . ARG E 5 59 ? 58.906 115.309 28.833 1.00 244.31 57 ARG R C 1
ATOM 7078 O O . ARG E 5 59 ? 57.902 115.429 29.532 1.00 243.95 57 ARG R O 1
ATOM 7086 N N . LEU E 5 60 ? 58.875 115.385 27.497 1.00 239.48 58 LEU R N 1
ATOM 7087 C CA . LEU E 5 60 ? 57.638 115.560 26.742 1.00 238.89 58 LEU R CA 1
ATOM 7088 C C . LEU E 5 60 ? 57.033 114.207 26.389 1.00 242.84 58 LEU R C 1
ATOM 7089 O O . LEU E 5 60 ? 57.754 113.210 26.334 1.00 242.65 58 LEU R O 1
ATOM 7094 N N . CYS E 5 61 ? 55.711 114.170 26.141 1.00 239.22 59 CYS R N 1
ATOM 7095 C CA . CYS E 5 61 ? 54.988 112.939 25.810 1.00 239.18 59 CYS R CA 1
ATOM 7096 C C . CYS E 5 61 ? 53.842 113.220 24.825 1.00 242.72 59 CYS R C 1
ATOM 7097 O O . CYS E 5 61 ? 53.095 114.177 25.030 1.00 242.41 59 CYS R O 1
ATOM 7100 N 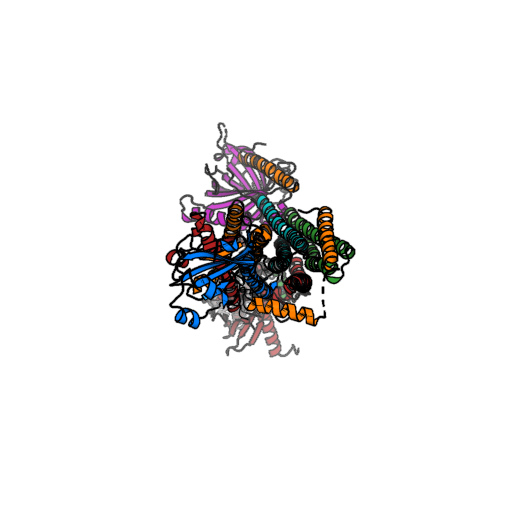N . SER E 5 62 ? 53.695 112.370 23.776 1.00 239.09 60 SER R N 1
ATOM 7101 C CA . SER E 5 62 ? 52.646 112.477 22.751 1.00 239.08 60 SER R CA 1
ATOM 7102 C C . SER E 5 62 ? 51.905 111.147 22.548 1.00 243.52 60 SER R C 1
ATOM 7103 O O . SER E 5 62 ? 52.484 110.203 22.002 1.00 243.14 60 SER R O 1
ATOM 7106 N N . ASN E 5 63 ? 50.611 111.094 22.951 1.00 240.69 61 ASN R N 1
ATOM 7107 C CA . ASN E 5 63 ? 49.764 109.905 22.803 1.00 241.24 61 ASN R CA 1
ATOM 7108 C C . ASN E 5 63 ? 49.342 109.742 21.334 1.00 246.03 61 ASN R C 1
ATOM 7109 O O . ASN E 5 63 ? 48.476 110.476 20.852 1.00 245.90 61 ASN R O 1
ATOM 7114 N N . ILE E 5 64 ? 49.975 108.777 20.633 1.00 242.98 62 ILE R N 1
ATOM 7115 C CA . ILE E 5 64 ? 49.795 108.483 19.202 1.00 243.40 62 ILE R CA 1
ATOM 7116 C C . ILE E 5 64 ? 49.099 107.107 18.943 1.00 249.20 62 ILE R C 1
ATOM 7117 O O . ILE E 5 64 ? 49.147 106.614 17.810 1.00 249.18 62 ILE R O 1
ATOM 7122 N N . GLU E 5 65 ? 48.425 106.523 19.969 1.00 246.79 63 GLU R N 1
ATOM 7123 C CA . GLU E 5 65 ? 47.745 105.218 19.875 1.00 247.65 63 GLU R CA 1
ATOM 7124 C C . GLU E 5 65 ? 46.586 105.215 18.846 1.00 253.80 63 GLU R C 1
ATOM 7125 O O . GLU E 5 65 ? 46.301 104.165 18.267 1.00 253.92 63 GLU R O 1
ATOM 7131 N N . SER E 5 66 ? 45.938 106.379 18.623 1.00 251.66 64 SER R N 1
ATOM 7132 C CA . SER E 5 66 ? 44.819 106.557 17.691 1.00 253.06 64 SER R CA 1
ATOM 7133 C C . SER E 5 66 ? 45.206 107.425 16.468 1.00 257.67 64 SER R C 1
ATOM 7134 O O . SER E 5 66 ? 44.332 107.800 15.674 1.00 258.13 64 SER R O 1
ATOM 7137 N N . HIS E 5 67 ? 46.518 107.697 16.300 1.00 253.79 65 HIS R N 1
ATOM 7138 C CA . HIS E 5 67 ? 47.054 108.523 15.219 1.00 253.45 65 HIS R CA 1
ATOM 7139 C C . HIS E 5 67 ? 47.561 107.690 14.035 1.00 257.76 65 HIS R C 1
ATOM 7140 O O . HIS E 5 67 ? 48.052 106.573 14.219 1.00 257.28 65 HIS R O 1
ATOM 7147 N N . ASP E 5 68 ? 47.456 108.277 12.822 1.00 254.71 66 ASP R N 1
ATOM 7148 C CA . ASP E 5 68 ? 47.911 107.724 11.543 1.00 254.92 66 ASP R CA 1
ATOM 7149 C C . ASP E 5 68 ? 49.440 107.729 11.499 1.00 258.42 66 ASP R C 1
ATOM 7150 O O . ASP E 5 68 ? 50.052 108.739 11.853 1.00 256.80 66 ASP R O 1
ATOM 7155 N N . GLU E 5 69 ? 50.050 106.609 11.054 1.00 255.84 67 GLU R N 1
ATOM 7156 C CA . GLU E 5 69 ? 51.506 106.401 10.982 1.00 254.71 67 GLU R CA 1
ATOM 7157 C C . GLU E 5 69 ? 52.194 107.102 9.783 1.00 258.33 67 GLU R C 1
ATOM 7158 O O . GLU E 5 69 ? 53.373 107.452 9.899 1.00 256.76 67 GLU R O 1
ATOM 7164 N N . THR E 5 70 ? 51.477 107.288 8.647 1.00 255.70 68 THR R N 1
ATOM 7165 C CA . THR E 5 70 ? 52.024 107.916 7.432 1.00 254.70 68 THR R CA 1
ATOM 7166 C C . THR E 5 70 ? 51.933 109.460 7.480 1.00 257.91 68 THR R C 1
ATOM 7167 O O . THR E 5 70 ? 52.435 110.128 6.568 1.00 256.60 68 THR R O 1
ATOM 7171 N N . ASP E 5 71 ? 51.309 110.015 8.548 1.00 254.74 69 ASP R N 1
ATOM 7172 C CA . ASP E 5 71 ? 51.142 111.456 8.768 1.00 253.67 69 ASP R CA 1
ATOM 7173 C C . ASP E 5 71 ? 52.505 112.124 8.957 1.00 255.38 69 ASP R C 1
ATOM 7174 O O . ASP E 5 71 ? 53.272 111.744 9.850 1.00 254.42 69 ASP R O 1
ATOM 7179 N N . THR E 5 72 ? 52.801 113.107 8.088 1.00 250.69 70 THR R N 1
ATOM 7180 C CA . THR E 5 72 ? 54.057 113.852 8.048 1.00 248.55 70 THR R CA 1
ATOM 7181 C C . THR E 5 72 ? 54.163 114.841 9.231 1.00 251.92 70 THR R C 1
ATOM 7182 O O . THR E 5 72 ? 55.054 114.672 10.065 1.00 250.83 70 THR R O 1
ATOM 7186 N N . GLU E 5 73 ? 53.272 115.856 9.303 1.00 248.95 71 GLU R N 1
ATOM 7187 C CA . GLU E 5 73 ? 53.284 116.872 10.366 1.00 248.34 71 GLU R CA 1
ATOM 7188 C C . GLU E 5 73 ? 52.343 116.468 11.512 1.00 254.15 71 GLU R C 1
ATOM 7189 O O . GLU E 5 73 ? 51.122 116.462 11.344 1.00 255.12 71 GLU R O 1
ATOM 7195 N N . TRP E 5 74 ? 52.927 116.101 12.674 1.00 250.62 72 TRP R N 1
ATOM 7196 C CA . TRP E 5 74 ? 52.161 115.670 13.851 1.00 251.55 72 TRP R CA 1
ATOM 7197 C C . TRP E 5 74 ? 52.670 116.294 15.181 1.00 254.02 72 TRP R C 1
ATOM 7198 O O . TRP E 5 74 ? 51.982 116.186 16.198 1.00 254.42 72 TRP R O 1
ATOM 7209 N N . SER E 5 75 ? 53.833 116.975 15.157 1.00 248.72 73 SER R N 1
ATOM 7210 C CA . SER E 5 75 ? 54.440 117.625 16.322 1.00 247.81 73 SER R CA 1
ATOM 7211 C C . SER E 5 75 ? 53.602 118.820 16.816 1.00 250.83 73 SER R C 1
ATOM 7212 O O . SER E 5 75 ? 53.577 119.087 18.016 1.00 250.49 73 SER R O 1
ATOM 7215 N N . LYS E 5 76 ? 52.924 119.535 15.896 1.00 246.55 74 LYS R N 1
ATOM 7216 C CA . LYS E 5 76 ? 52.056 120.677 16.223 1.00 245.98 74 LYS R CA 1
ATOM 7217 C C . LYS E 5 76 ? 50.579 120.237 16.296 1.00 250.58 74 LYS R C 1
ATOM 7218 O O . LYS E 5 76 ? 49.737 120.993 16.795 1.00 250.43 74 LYS R O 1
ATOM 7224 N N . ASN E 5 77 ? 50.286 119.004 15.805 1.00 247.35 75 ASN R N 1
ATOM 7225 C CA . ASN E 5 77 ? 48.957 118.390 15.680 1.00 248.15 75 ASN R CA 1
ATOM 7226 C C . ASN E 5 77 ? 48.582 117.469 16.866 1.00 251.70 75 ASN R C 1
ATOM 7227 O O . ASN E 5 77 ? 47.587 117.754 17.539 1.00 251.92 75 ASN R O 1
ATOM 7232 N N . THR E 5 78 ? 49.334 116.360 17.098 1.00 247.22 76 THR R N 1
ATOM 7233 C CA . THR E 5 78 ? 49.054 115.411 18.194 1.00 247.08 76 THR R CA 1
ATOM 7234 C C . THR E 5 78 ? 49.329 116.091 19.549 1.00 249.36 76 THR R C 1
ATOM 7235 O O . THR E 5 78 ? 50.271 116.878 19.657 1.00 248.06 76 THR R O 1
ATOM 7239 N N . GLN E 5 79 ? 48.487 115.803 20.562 1.00 245.66 77 GLN R N 1
ATOM 7240 C CA . GLN E 5 79 ? 48.557 116.385 21.906 1.00 244.87 77 GLN R CA 1
ATOM 7241 C C . GLN E 5 79 ? 49.879 116.041 22.613 1.00 247.90 77 GLN R C 1
ATOM 7242 O O . GLN E 5 79 ? 50.284 114.878 22.619 1.00 247.58 77 GLN R O 1
ATOM 7248 N N . TRP E 5 80 ? 50.550 117.073 23.183 1.00 243.69 78 TRP R N 1
ATOM 7249 C CA . TRP E 5 80 ? 51.813 116.964 23.930 1.00 242.97 78 TRP R CA 1
ATOM 7250 C C . TRP E 5 80 ? 51.624 117.375 25.395 1.00 245.52 78 TRP R C 1
ATOM 7251 O O . TRP E 5 80 ? 50.812 118.256 25.692 1.00 245.12 78 TRP R O 1
ATOM 7262 N N . SER E 5 81 ? 52.401 116.746 26.299 1.00 240.97 79 SER R N 1
ATOM 7263 C CA . SER E 5 81 ? 52.363 116.997 27.738 1.00 240.41 79 SER R CA 1
ATOM 7264 C C . SER E 5 81 ? 53.774 117.131 28.314 1.00 243.17 79 SER R C 1
ATOM 7265 O O . SER E 5 81 ? 54.655 116.338 27.978 1.00 242.76 79 SER R O 1
ATOM 7268 N N . MET E 5 82 ? 53.976 118.135 29.190 1.00 238.98 80 MET R N 1
ATOM 7269 C CA . MET E 5 82 ? 55.245 118.426 29.865 1.00 238.50 80 MET R CA 1
ATOM 7270 C C . MET E 5 82 ? 55.302 117.688 31.219 1.00 241.94 80 MET R C 1
ATOM 7271 O O . MET E 5 82 ? 54.461 117.932 32.089 1.00 242.13 80 MET R O 1
ATOM 7276 N N . TYR E 5 83 ? 56.296 116.788 31.381 1.00 237.50 81 TYR R N 1
ATOM 7277 C CA . TYR E 5 83 ? 56.510 115.996 32.597 1.00 237.30 81 TYR R CA 1
ATOM 7278 C C . TYR E 5 83 ? 57.884 116.294 33.225 1.00 241.38 81 TYR R C 1
ATOM 7279 O O . TYR E 5 83 ? 58.913 116.221 32.545 1.00 240.81 81 TYR R O 1
ATOM 7288 N N . LEU E 5 84 ? 57.884 116.630 34.528 1.00 238.25 82 LEU R N 1
ATOM 7289 C CA . LEU E 5 84 ? 59.091 116.876 35.317 1.00 238.53 82 LEU R CA 1
ATOM 7290 C C . LEU E 5 84 ? 59.208 115.743 36.343 1.00 243.13 82 LEU R C 1
ATOM 7291 O O . LEU E 5 84 ? 58.750 115.863 37.485 1.00 242.92 82 LEU R O 1
ATOM 7296 N N . GLU E 5 85 ? 59.770 114.608 35.885 1.00 239.93 83 GLU R N 1
ATOM 7297 C CA . GLU E 5 85 ? 59.939 113.387 36.670 1.00 240.08 83 GLU R CA 1
ATOM 7298 C C . GLU E 5 85 ? 61.177 113.477 37.555 1.00 244.48 83 GLU R C 1
ATOM 7299 O O . GLU E 5 85 ? 62.310 113.376 37.074 1.00 244.41 83 GLU R O 1
ATOM 7305 N N . GLY E 5 86 ? 60.931 113.664 38.849 1.00 241.06 84 GLY R N 1
ATOM 7306 C CA . GLY E 5 86 ? 61.974 113.771 39.858 1.00 241.54 84 GLY R CA 1
ATOM 7307 C C . GLY E 5 86 ? 62.547 112.433 40.270 1.00 244.90 84 GLY R C 1
ATOM 7308 O O . GLY E 5 86 ? 62.404 111.437 39.551 1.00 243.79 84 GLY R O 1
ATOM 7309 N N . ASN E 5 87 ? 63.208 112.408 41.435 1.00 241.96 85 ASN R N 1
ATOM 7310 C CA . ASN E 5 87 ? 63.815 111.204 41.990 1.00 242.01 85 ASN R CA 1
ATOM 7311 C C . ASN E 5 87 ? 63.011 110.726 43.198 1.00 246.01 85 ASN R C 1
ATOM 7312 O O . ASN E 5 87 ? 62.532 111.551 43.982 1.00 245.57 85 ASN R O 1
ATOM 7317 N N . SER E 5 88 ? 62.842 109.389 43.328 1.00 242.67 86 SER R N 1
ATOM 7318 C CA . SER E 5 88 ? 62.088 108.755 44.417 1.00 242.34 86 SER R CA 1
ATOM 7319 C C . SER E 5 88 ? 62.797 108.885 45.763 1.00 247.74 86 SER R C 1
ATOM 7320 O O . SER E 5 88 ? 64.007 109.119 45.797 1.00 248.52 86 SER R O 1
ATOM 7323 N N . GLU E 5 89 ? 62.035 108.746 46.868 1.00 244.22 87 GLU R N 1
ATOM 7324 C CA . GLU E 5 89 ? 62.536 108.859 48.243 1.00 245.14 87 GLU R CA 1
ATOM 7325 C C . GLU E 5 89 ? 63.668 107.842 48.519 1.00 250.52 87 GLU R C 1
ATOM 7326 O O . GLU E 5 89 ? 63.510 106.667 48.169 1.00 249.49 87 GLU R O 1
ATOM 7332 N N . PRO E 5 90 ? 64.823 108.272 49.104 1.00 248.81 88 PRO R N 1
ATOM 7333 C CA . PRO E 5 90 ? 65.911 107.309 49.358 1.00 249.16 88 PRO R CA 1
ATOM 7334 C C . PRO E 5 90 ? 65.621 106.393 50.555 1.00 252.08 88 PRO R C 1
ATOM 7335 O O . PRO E 5 90 ? 64.773 106.720 51.394 1.00 251.15 88 PRO R O 1
ATOM 7339 N N . LYS E 5 91 ? 66.338 105.241 50.610 1.00 248.26 89 LYS R N 1
ATOM 7340 C CA . LYS E 5 91 ? 66.257 104.185 51.636 1.00 247.39 89 LYS R CA 1
ATOM 7341 C C . LYS E 5 91 ? 64.801 103.684 51.780 1.00 248.86 89 LYS R C 1
ATOM 7342 O O . LYS E 5 91 ? 64.130 103.980 52.776 1.00 247.98 89 LYS R O 1
ATOM 7348 N N . ARG E 5 92 ? 64.313 102.955 50.759 1.00 243.95 90 ARG R N 1
ATOM 7349 C CA . ARG E 5 92 ? 62.944 102.443 50.734 1.00 241.99 90 ARG R CA 1
ATOM 7350 C C . ARG E 5 92 ? 62.890 100.961 50.383 1.00 244.92 90 ARG R C 1
ATOM 7351 O O . ARG E 5 92 ? 63.298 100.555 49.290 1.00 244.60 90 ARG R O 1
ATOM 7359 N N . GLU E 5 93 ? 62.350 100.164 51.318 1.00 240.28 91 GLU R N 1
ATOM 7360 C CA . GLU E 5 93 ? 62.157 98.713 51.213 1.00 238.60 91 GLU R CA 1
ATOM 7361 C C . GLU E 5 93 ? 60.961 98.297 52.080 1.00 239.83 91 GLU R C 1
ATOM 7362 O O . GLU E 5 93 ? 60.686 98.947 53.092 1.00 239.58 91 GLU R O 1
ATOM 7368 N N . ASP E 5 94 ? 60.235 97.232 51.656 1.00 233.89 92 ASP R N 1
ATOM 7369 C CA . ASP E 5 94 ? 59.008 96.683 52.273 1.00 231.37 92 ASP R CA 1
ATOM 7370 C C . ASP E 5 94 ? 57.804 97.620 52.002 1.00 233.18 92 ASP R C 1
ATOM 7371 O O . ASP E 5 94 ? 56.655 97.254 52.272 1.00 230.66 92 ASP R O 1
ATOM 7376 N N . LYS E 5 95 ? 58.091 98.813 51.440 1.00 230.46 93 LYS R N 1
ATOM 7377 C CA . LYS E 5 95 ? 57.153 99.865 51.045 1.00 229.71 93 LYS R CA 1
ATOM 7378 C C . LYS E 5 95 ? 57.439 100.278 49.593 1.00 234.37 93 LYS R C 1
ATOM 7379 O O . LYS E 5 95 ? 58.410 99.799 49.006 1.00 234.60 93 LYS R O 1
ATOM 7385 N N . CYS E 5 96 ? 56.581 101.128 49.008 1.00 230.88 94 CYS R N 1
ATOM 7386 C CA . CYS E 5 96 ? 56.684 101.557 47.612 1.00 231.53 94 CYS R CA 1
ATOM 7387 C C . CYS E 5 96 ? 57.520 102.836 47.456 1.00 236.16 94 CYS R C 1
ATOM 7388 O O . CYS E 5 96 ? 57.524 103.681 48.349 1.00 236.58 94 CYS R O 1
ATOM 7391 N N . GLY E 5 97 ? 58.181 102.969 46.300 1.00 232.22 95 GLY R N 1
ATOM 7392 C CA . GLY E 5 97 ? 58.965 104.150 45.946 1.00 232.65 95 GLY R CA 1
ATOM 7393 C C . GLY E 5 97 ? 58.050 105.335 45.699 1.00 234.86 95 GLY R C 1
ATOM 7394 O O . GLY E 5 97 ? 56.976 105.163 45.116 1.00 233.45 95 GLY R O 1
ATOM 7395 N N . ILE E 5 98 ? 58.429 106.536 46.185 1.00 231.20 96 ILE R N 1
ATOM 7396 C CA . ILE E 5 98 ? 57.587 107.735 46.047 1.00 230.41 96 ILE R CA 1
ATOM 7397 C C . ILE E 5 98 ? 58.380 108.877 45.390 1.00 233.79 96 ILE R C 1
ATOM 7398 O O . ILE E 5 98 ? 59.400 109.285 45.939 1.00 234.06 96 ILE R O 1
ATOM 7403 N N . ARG E 5 99 ? 57.886 109.411 44.250 1.00 229.61 97 ARG R N 1
ATOM 7404 C CA . ARG E 5 99 ? 58.542 110.511 43.530 1.00 230.10 97 ARG R CA 1
ATOM 7405 C C . ARG E 5 99 ? 57.537 111.590 43.050 1.00 234.22 97 ARG R C 1
ATOM 7406 O O . ARG E 5 99 ? 56.515 111.247 42.444 1.00 233.08 97 ARG R O 1
ATOM 7414 N N . PRO E 5 100 ? 57.811 112.895 43.287 1.00 231.59 98 PRO R N 1
ATOM 7415 C CA . PRO E 5 100 ? 56.867 113.926 42.829 1.00 231.01 98 PRO R CA 1
ATOM 7416 C C . PRO E 5 100 ? 57.082 114.272 41.345 1.00 234.24 98 PRO R C 1
ATOM 7417 O O . PRO E 5 100 ? 58.220 114.453 40.905 1.00 233.88 98 PRO R O 1
ATOM 7421 N N . VAL E 5 101 ? 55.981 114.286 40.561 1.00 230.29 99 VAL R N 1
ATOM 7422 C CA . VAL E 5 101 ? 55.966 114.610 39.129 1.00 229.96 99 VAL R CA 1
ATOM 7423 C C . VAL E 5 101 ? 55.082 115.869 38.948 1.00 234.75 99 VAL R C 1
ATOM 7424 O O . VAL E 5 101 ? 53.964 115.914 39.468 1.00 234.40 99 VAL R O 1
ATOM 7428 N N . ASN E 5 102 ? 55.612 116.894 38.246 1.00 231.56 100 ASN R N 1
ATOM 7429 C CA . ASN E 5 102 ? 54.912 118.157 37.986 1.00 231.13 100 ASN R CA 1
ATOM 7430 C C . ASN E 5 102 ? 54.402 118.155 36.526 1.00 234.99 100 ASN R C 1
ATOM 7431 O O . ASN E 5 102 ? 55.196 118.225 35.582 1.00 234.20 100 ASN R O 1
ATOM 7436 N N . ARG E 5 103 ? 53.062 118.015 36.374 1.00 231.86 101 ARG R N 1
ATOM 7437 C CA . ARG E 5 103 ? 52.316 117.889 35.115 1.00 231.49 101 ARG R CA 1
ATOM 7438 C C . ARG E 5 103 ? 51.780 119.229 34.593 1.00 236.14 101 ARG R C 1
ATOM 7439 O O . ARG E 5 103 ? 51.311 120.066 35.374 1.00 235.87 101 ARG R O 1
ATOM 7447 N N . ALA E 5 104 ? 51.839 119.400 33.250 1.00 233.03 102 ALA R N 1
ATOM 7448 C CA . ALA E 5 104 ? 51.390 120.576 32.499 1.00 232.97 102 ALA R CA 1
ATOM 7449 C C . ALA E 5 104 ? 51.126 120.212 31.025 1.00 237.63 102 ALA R C 1
ATOM 7450 O O . ALA E 5 104 ? 52.060 119.852 30.306 1.00 236.86 102 ALA R O 1
ATOM 7452 N N . LYS E 5 105 ? 49.853 120.290 30.589 1.00 235.46 103 LYS R N 1
ATOM 7453 C CA . LYS E 5 105 ? 49.430 120.003 29.212 1.00 235.84 103 LYS R CA 1
ATOM 7454 C C . LYS E 5 105 ? 49.481 121.284 28.379 1.00 241.06 103 LYS R C 1
ATOM 7455 O O . LYS E 5 105 ? 49.215 122.364 28.911 1.00 240.86 103 LYS R O 1
ATOM 7461 N N . LEU E 5 106 ? 49.819 121.169 27.084 1.00 238.39 104 LEU R N 1
ATOM 7462 C CA . LEU E 5 106 ? 49.931 122.343 26.220 1.00 238.30 104 LEU R CA 1
ATOM 7463 C C . LEU E 5 106 ? 49.187 122.178 24.888 1.00 244.27 104 LEU R C 1
ATOM 7464 O O . LEU E 5 106 ? 49.067 121.071 24.367 1.00 244.57 104 LEU R O 1
ATOM 7469 N N . THR E 5 107 ? 48.694 123.306 24.353 1.00 241.60 105 THR R N 1
ATOM 7470 C CA . THR E 5 107 ? 48.018 123.428 23.058 1.00 241.92 105 THR R CA 1
ATOM 7471 C C . THR E 5 107 ? 48.454 124.792 22.492 1.00 246.86 105 THR R C 1
ATOM 7472 O O . THR E 5 107 ? 48.071 125.831 23.040 1.00 246.60 105 THR R O 1
ATOM 7476 N N . ASN E 5 108 ? 49.312 124.786 21.451 1.00 243.96 106 ASN R N 1
ATOM 7477 C CA . ASN E 5 108 ? 49.843 126.020 20.855 1.00 243.39 106 ASN R CA 1
ATOM 7478 C C . ASN E 5 108 ? 50.103 125.854 19.352 1.00 248.44 106 ASN R C 1
ATOM 7479 O O . ASN E 5 108 ? 49.878 124.775 18.797 1.00 249.02 106 ASN R O 1
ATOM 7484 N N . GLY E 5 109 ? 50.574 126.939 18.724 1.00 244.64 107 GLY R N 1
ATOM 7485 C CA . GLY E 5 109 ? 50.925 126.996 17.311 1.00 244.08 107 GLY R CA 1
ATOM 7486 C C . GLY E 5 109 ? 52.074 126.072 16.957 1.00 248.84 107 GLY R C 1
ATOM 7487 O O . GLY E 5 109 ? 51.962 125.283 16.012 1.00 248.72 107 GLY R O 1
ATOM 7488 N N . SER E 5 110 ? 53.184 126.150 17.728 1.00 245.71 108 SER R N 1
ATOM 7489 C CA . SER E 5 110 ? 54.365 125.302 17.540 1.00 245.48 108 SER R CA 1
ATOM 7490 C C . SER E 5 110 ? 54.946 124.868 18.903 1.00 250.09 108 SER R C 1
ATOM 7491 O O . SER E 5 110 ? 55.240 125.722 19.746 1.00 249.46 108 SER R O 1
ATOM 7494 N N . VAL E 5 111 ? 55.088 123.523 19.107 1.00 247.23 109 VAL R N 1
ATOM 7495 C CA . VAL E 5 111 ? 55.590 122.848 20.323 1.00 247.23 109 VAL R CA 1
ATOM 7496 C C . VAL E 5 111 ? 57.122 122.558 20.209 1.00 249.55 109 VAL R C 1
ATOM 7497 O O . VAL E 5 111 ? 57.865 122.798 21.171 1.00 248.97 109 VAL R O 1
ATOM 7501 N N . THR E 5 112 ? 57.571 122.046 19.031 1.00 244.86 110 THR R N 1
ATOM 7502 C CA . THR E 5 112 ? 58.962 121.680 18.709 1.00 243.54 110 THR R CA 1
ATOM 7503 C C . THR E 5 112 ? 59.864 122.942 18.594 1.00 246.06 110 THR R C 1
ATOM 7504 O O . THR E 5 112 ? 61.027 122.881 18.993 1.00 245.19 110 THR R O 1
ATOM 7508 N N . GLU E 5 113 ? 59.327 124.075 18.084 1.00 241.71 111 GLU R N 1
ATOM 7509 C CA . GLU E 5 113 ? 60.076 125.328 17.910 1.00 239.87 111 GLU R CA 1
ATOM 7510 C C . GLU E 5 113 ? 60.293 126.109 19.233 1.00 243.60 111 GLU R C 1
ATOM 7511 O O . GLU E 5 113 ? 61.320 126.780 19.355 1.00 242.17 111 GLU R O 1
ATOM 7517 N N . PHE E 5 114 ? 59.346 126.021 20.201 1.00 241.02 112 PHE R N 1
ATOM 7518 C CA . PHE E 5 114 ? 59.385 126.720 21.495 1.00 241.09 112 PHE R CA 1
ATOM 7519 C C . PHE E 5 114 ? 60.426 126.136 22.468 1.00 245.78 112 PHE R C 1
ATOM 7520 O O . PHE E 5 114 ? 61.146 126.905 23.108 1.00 245.02 112 PHE R O 1
ATOM 7528 N N . VAL E 5 115 ? 60.462 124.788 22.610 1.00 243.38 113 VAL R N 1
ATOM 7529 C CA . VAL E 5 115 ? 61.294 124.014 23.554 1.00 243.92 113 VAL R CA 1
ATOM 7530 C C . VAL E 5 115 ? 62.821 124.331 23.461 1.00 246.15 113 VAL R C 1
ATOM 7531 O O . VAL E 5 115 ? 63.504 124.258 24.486 1.00 246.15 113 VAL R O 1
ATOM 7535 N N . GLU E 5 116 ? 63.337 124.702 22.266 1.00 240.67 114 GLU R N 1
ATOM 7536 C CA . GLU E 5 116 ? 64.757 125.032 22.080 1.00 239.19 114 GLU R CA 1
ATOM 7537 C C . GLU E 5 116 ? 65.085 126.490 22.504 1.00 241.80 114 GLU R C 1
ATOM 7538 O O . GLU E 5 116 ? 66.239 126.772 22.838 1.00 240.88 114 GLU R O 1
ATOM 7544 N N . LYS E 5 117 ? 64.077 127.398 22.496 1.00 237.87 115 LYS R N 1
ATOM 7545 C CA . LYS E 5 117 ? 64.207 128.821 22.858 1.00 236.88 115 LYS R CA 1
ATOM 7546 C C . LYS E 5 117 ? 64.566 129.021 24.335 1.00 242.30 115 LYS R C 1
ATOM 7547 O O . LYS E 5 117 ? 65.226 130.005 24.673 1.00 241.42 115 LYS R O 1
ATOM 7553 N N . MET E 5 118 ? 64.105 128.100 25.207 1.00 240.72 116 MET R N 1
ATOM 7554 C CA . MET E 5 118 ? 64.315 128.110 26.661 1.00 242.13 116 MET R CA 1
ATOM 7555 C C . MET E 5 118 ? 65.788 127.895 27.033 1.00 246.61 116 MET R C 1
ATOM 7556 O O . MET E 5 118 ? 66.237 128.387 28.070 1.00 246.89 116 MET R O 1
ATOM 7561 N N . GLY E 5 119 ? 66.507 127.143 26.199 1.00 243.09 117 GLY R N 1
ATOM 7562 C CA . GLY E 5 119 ? 67.912 126.800 26.398 1.00 243.41 117 GLY R CA 1
ATOM 7563 C C . GLY E 5 119 ? 68.141 125.310 26.576 1.00 248.86 117 GLY R C 1
ATOM 7564 O O . GLY E 5 119 ? 69.255 124.883 26.905 1.00 248.85 117 GLY R O 1
ATOM 7565 N N . TYR E 5 120 ? 67.077 124.512 26.353 1.00 246.22 118 TYR R N 1
ATOM 7566 C CA . TYR E 5 120 ? 67.061 123.056 26.452 1.00 247.01 118 TYR R CA 1
ATOM 7567 C C . TYR E 5 120 ? 67.488 122.424 25.118 1.00 250.38 118 TYR R C 1
ATOM 7568 O O . TYR E 5 120 ? 66.912 122.730 24.066 1.00 248.88 118 TYR R O 1
ATOM 7577 N N . GLU E 5 121 ? 68.522 121.561 25.176 1.00 247.72 119 GLU R N 1
ATOM 7578 C CA . GLU E 5 121 ? 69.094 120.842 24.034 1.00 246.80 119 GLU R CA 1
ATOM 7579 C C . GLU E 5 121 ? 68.640 119.372 24.025 1.00 251.77 119 GLU R C 1
ATOM 7580 O O . GLU E 5 121 ? 68.549 118.749 25.088 1.00 252.53 119 GLU R O 1
ATOM 7586 N N . PHE E 5 122 ? 68.361 118.834 22.811 1.00 247.82 120 PHE R N 1
ATOM 7587 C CA . PHE E 5 122 ? 67.906 117.465 22.552 1.00 248.30 120 PHE R CA 1
ATOM 7588 C C . PHE E 5 122 ? 68.898 116.448 23.107 1.00 252.96 120 PHE R C 1
ATOM 7589 O O . PHE E 5 122 ? 70.084 116.503 22.768 1.00 252.22 120 PHE R O 1
ATOM 7597 N N . SER E 5 123 ? 68.411 115.538 23.974 1.00 250.51 121 SER R N 1
ATOM 7598 C CA . SER E 5 123 ? 69.212 114.487 24.604 1.00 251.01 121 SER R CA 1
ATOM 7599 C C . SER E 5 123 ? 68.850 113.102 24.037 1.00 254.63 121 SER R C 1
ATOM 7600 O O . SER E 5 123 ? 69.688 112.501 23.361 1.00 253.92 121 SER R O 1
ATOM 7603 N N . HIS E 5 124 ? 67.615 112.600 24.302 1.00 251.13 122 HIS R N 1
ATOM 7604 C CA . HIS E 5 124 ? 67.173 111.282 23.826 1.00 250.79 122 HIS R CA 1
ATOM 7605 C C . HIS E 5 124 ? 65.650 111.194 23.613 1.00 253.36 122 HIS R C 1
ATOM 7606 O O . HIS E 5 124 ? 64.916 112.139 23.910 1.00 252.77 122 HIS R O 1
ATOM 7613 N N . GLU E 5 125 ? 65.192 110.037 23.092 1.00 249.32 123 GLU R N 1
ATOM 7614 C CA . GLU E 5 125 ? 63.790 109.742 22.807 1.00 249.13 123 GLU R CA 1
ATOM 7615 C C . GLU E 5 125 ? 63.507 108.236 22.945 1.00 252.68 123 GLU R C 1
ATOM 7616 O O . GLU E 5 125 ? 64.362 107.412 22.605 1.00 252.38 123 GLU R O 1
ATOM 7622 N N . TYR E 5 126 ? 62.313 107.884 23.466 1.00 248.63 124 TYR R N 1
ATOM 7623 C CA . TYR E 5 126 ? 61.867 106.496 23.642 1.00 248.30 124 TYR R CA 1
ATOM 7624 C C . TYR E 5 126 ? 60.356 106.384 23.399 1.00 250.93 124 TYR R C 1
ATOM 7625 O O . TYR E 5 126 ? 59.616 107.314 23.714 1.00 250.32 124 TYR R O 1
ATOM 7634 N N . ILE E 5 127 ? 59.903 105.248 22.830 1.00 247.01 125 ILE R N 1
ATOM 7635 C CA . ILE E 5 127 ? 58.485 105.010 22.517 1.00 246.89 125 ILE R CA 1
ATOM 7636 C C . ILE E 5 127 ? 57.901 103.941 23.468 1.00 250.36 125 ILE R C 1
ATOM 7637 O O . ILE E 5 127 ? 58.356 102.795 23.456 1.00 250.50 125 ILE R O 1
ATOM 7642 N N . ILE E 5 128 ? 56.891 104.332 24.284 1.00 245.49 126 ILE R N 1
ATOM 7643 C CA . ILE E 5 128 ? 56.174 103.446 25.215 1.00 244.57 126 ILE R CA 1
ATOM 7644 C C . ILE E 5 128 ? 55.131 102.655 24.393 1.00 247.04 126 ILE R C 1
ATOM 7645 O O . ILE E 5 128 ? 54.353 103.266 23.654 1.00 247.06 126 ILE R O 1
ATOM 7650 N N . GLN E 5 129 ? 55.135 101.309 24.512 1.00 241.94 127 GLN R N 1
ATOM 7651 C CA . GLN E 5 129 ? 54.194 100.431 23.807 1.00 241.25 127 GLN R CA 1
ATOM 7652 C C . GLN E 5 129 ? 53.798 99.255 24.704 1.00 243.22 127 GLN R C 1
ATOM 7653 O O . GLN E 5 129 ? 54.666 98.525 25.188 1.00 242.61 127 GLN R O 1
ATOM 7659 N N . GLY E 5 130 ? 52.489 99.096 24.898 1.00 238.47 128 GLY R N 1
ATOM 7660 C CA . GLY E 5 130 ? 51.901 98.041 25.713 1.00 237.31 128 GLY R CA 1
ATOM 7661 C C . GLY E 5 130 ? 50.458 98.290 26.105 1.00 239.22 128 GLY R C 1
ATOM 7662 O O . GLY E 5 130 ? 49.787 99.152 25.529 1.00 239.21 128 GLY R O 1
ATOM 7663 N N . LEU E 5 131 ? 49.976 97.516 27.095 1.00 233.63 129 LEU R N 1
ATOM 7664 C CA . LEU E 5 131 ? 48.612 97.601 27.610 1.00 232.51 129 LEU R CA 1
ATOM 7665 C C . LEU E 5 131 ? 48.599 98.163 29.028 1.00 234.27 129 LEU R C 1
ATOM 7666 O O . LEU E 5 131 ? 49.545 97.957 29.795 1.00 232.92 129 LEU R O 1
ATOM 7671 N N . GLU E 5 132 ? 47.514 98.880 29.361 1.00 230.38 130 GLU R N 1
ATOM 7672 C CA . GLU E 5 132 ? 47.302 99.508 30.660 1.00 229.42 130 GLU R CA 1
ATOM 7673 C C . GLU E 5 132 ? 46.020 98.966 31.303 1.00 232.94 130 GLU R C 1
ATOM 7674 O O . GLU E 5 132 ? 44.942 99.050 30.703 1.00 232.84 130 GLU R O 1
ATOM 7680 N N . TYR E 5 133 ? 46.151 98.390 32.518 1.00 228.74 131 TYR R N 1
ATOM 7681 C CA . TYR E 5 133 ? 45.049 97.805 33.289 1.00 227.82 131 TYR R CA 1
ATOM 7682 C C . TYR E 5 133 ? 44.708 98.670 34.500 1.00 232.10 131 TYR R C 1
ATOM 7683 O O . TYR E 5 133 ? 45.578 99.361 35.035 1.00 231.57 131 TYR R O 1
ATOM 7692 N N . PHE E 5 134 ? 43.429 98.634 34.912 1.00 229.27 132 PHE R N 1
ATOM 7693 C CA . PHE E 5 134 ? 42.914 99.450 36.007 1.00 229.04 132 PHE R CA 1
ATOM 7694 C C . PHE E 5 134 ? 42.074 98.644 36.988 1.00 233.59 132 PHE R C 1
ATOM 7695 O O . PHE E 5 134 ? 41.189 97.888 36.577 1.00 233.50 132 PHE R O 1
ATOM 7703 N N . PHE E 5 135 ? 42.343 98.837 38.290 1.00 229.99 133 PHE R N 1
ATOM 7704 C CA . PHE E 5 135 ? 41.612 98.230 39.407 1.00 228.80 133 PHE R CA 1
ATOM 7705 C C . PHE E 5 135 ? 41.941 98.984 40.681 1.00 231.34 133 PHE R C 1
ATOM 7706 O O . PHE E 5 135 ? 43.115 99.268 40.940 1.00 231.06 133 PHE R O 1
ATOM 7714 N N . PHE E 5 136 ? 40.887 99.309 41.465 1.00 226.82 134 PHE R N 1
ATOM 7715 C CA . PHE E 5 136 ? 40.906 100.034 42.745 1.00 225.78 134 PHE R CA 1
ATOM 7716 C C . PHE E 5 136 ? 41.369 101.506 42.578 1.00 230.01 134 PHE R C 1
ATOM 7717 O O . PHE E 5 136 ? 41.941 102.066 43.517 1.00 229.84 134 PHE R O 1
ATOM 7725 N N . ASP E 5 137 ? 41.099 102.134 41.403 1.00 226.65 135 ASP R N 1
ATOM 7726 C CA . ASP E 5 137 ? 41.452 103.527 41.057 1.00 227.21 135 ASP R CA 1
ATOM 7727 C C . ASP E 5 137 ? 42.994 103.763 41.074 1.00 229.62 135 ASP R C 1
ATOM 7728 O O . ASP E 5 137 ? 43.459 104.904 41.160 1.00 229.71 135 ASP R O 1
ATOM 7733 N N . THR E 5 138 ? 43.775 102.667 40.964 1.00 224.71 136 THR R N 1
ATOM 7734 C CA . THR E 5 138 ? 45.242 102.673 40.895 1.00 224.54 136 THR R CA 1
ATOM 7735 C C . THR E 5 138 ? 45.598 101.924 39.601 1.00 228.52 136 THR R C 1
ATOM 7736 O O . THR E 5 138 ? 44.991 100.892 39.309 1.00 227.66 136 THR R O 1
ATOM 7740 N N . THR E 5 139 ? 46.558 102.448 38.832 1.00 225.67 137 THR R N 1
ATOM 7741 C CA . THR E 5 139 ? 46.898 101.880 37.524 1.00 225.84 137 THR R CA 1
ATOM 7742 C C . THR E 5 139 ? 48.139 100.965 37.557 1.00 230.13 137 THR R C 1
ATOM 7743 O O . THR E 5 139 ? 49.025 101.155 38.387 1.00 229.94 137 THR R O 1
ATOM 7747 N N . VAL E 5 140 ? 48.168 99.959 36.650 1.00 226.71 138 VAL R N 1
ATOM 7748 C CA . VAL E 5 140 ? 49.260 99.002 36.411 1.00 226.43 138 VAL R CA 1
ATOM 7749 C C . VAL E 5 140 ? 49.495 98.993 34.881 1.00 231.06 138 VAL R C 1
ATOM 7750 O O . VAL E 5 140 ? 48.550 98.810 34.107 1.00 230.79 138 VAL R O 1
ATOM 7754 N N . ARG E 5 141 ? 50.739 99.273 34.456 1.00 228.34 139 ARG R N 1
ATOM 7755 C CA . ARG E 5 141 ? 51.097 99.345 33.043 1.00 229.15 139 ARG R CA 1
ATOM 7756 C C . ARG E 5 141 ? 52.221 98.367 32.710 1.00 234.36 139 ARG R C 1
ATOM 7757 O O . ARG E 5 141 ? 53.269 98.376 33.364 1.00 233.83 139 ARG R O 1
ATOM 7765 N N . ILE E 5 142 ? 51.977 97.508 31.699 1.00 232.18 140 ILE R N 1
ATOM 7766 C CA . ILE E 5 142 ? 52.928 96.531 31.166 1.00 232.71 140 ILE R CA 1
ATOM 7767 C C . ILE E 5 142 ? 53.361 97.093 29.798 1.00 239.56 140 ILE R C 1
ATOM 7768 O O . ILE E 5 142 ? 52.583 97.063 28.841 1.00 239.42 140 ILE R O 1
ATOM 7773 N N . TYR E 5 143 ? 54.574 97.683 29.744 1.00 238.28 141 TYR R N 1
ATOM 7774 C CA . TYR E 5 143 ? 55.086 98.330 28.539 1.00 239.55 141 TYR R CA 1
ATOM 7775 C C . TYR E 5 143 ? 56.452 97.804 28.098 1.00 244.83 141 TYR R C 1
ATOM 7776 O O . TYR E 5 143 ? 57.041 96.930 28.737 1.00 244.28 141 TYR R O 1
ATOM 7785 N N . GLN E 5 144 ? 56.931 98.367 26.974 1.00 242.57 142 GLN R N 1
ATOM 7786 C CA . GLN E 5 144 ? 58.201 98.077 26.326 1.00 242.90 142 GLN R CA 1
ATOM 7787 C C . GLN E 5 144 ? 58.669 99.339 25.592 1.00 248.38 142 GLN R C 1
ATOM 7788 O O . GLN E 5 144 ? 57.909 99.894 24.792 1.00 248.06 142 GLN R O 1
ATOM 7794 N N . THR E 5 145 ? 59.906 99.801 25.875 1.00 246.08 143 THR R N 1
ATOM 7795 C CA . THR E 5 145 ? 60.478 100.998 25.250 1.00 246.40 143 THR R CA 1
ATOM 7796 C C . THR E 5 145 ? 61.283 100.592 24.005 1.00 252.72 143 THR R C 1
ATOM 7797 O O . THR E 5 145 ? 62.211 99.787 24.100 1.00 252.48 143 THR R O 1
ATOM 7801 N N . LEU E 5 146 ? 60.899 101.155 22.834 1.00 250.95 144 LEU R N 1
ATOM 7802 C CA . LEU E 5 146 ? 61.495 100.866 21.520 1.00 251.47 144 LEU R CA 1
ATOM 7803 C C . LEU E 5 146 ? 62.168 102.104 20.887 1.00 256.50 144 LEU R C 1
ATOM 7804 O O . LEU E 5 146 ? 61.841 103.244 21.236 1.00 255.97 144 LEU R O 1
ATOM 7809 N N . ILE E 5 147 ? 63.121 101.856 19.953 1.00 253.78 145 ILE R N 1
ATOM 7810 C CA . ILE E 5 147 ? 63.881 102.871 19.203 1.00 253.29 145 ILE R CA 1
ATOM 7811 C C . ILE E 5 147 ? 63.254 102.995 17.773 1.00 258.24 145 ILE R C 1
ATOM 7812 O O . ILE E 5 147 ? 63.070 101.971 17.104 1.00 258.28 145 ILE R O 1
ATOM 7817 N N . PRO E 5 148 ? 62.916 104.226 17.295 1.00 254.96 146 PRO R N 1
ATOM 7818 C CA . PRO E 5 148 ? 62.300 104.352 15.955 1.00 254.80 146 PRO R CA 1
ATOM 7819 C C . PRO E 5 148 ? 63.281 104.142 14.789 1.00 257.61 146 PRO R C 1
ATOM 7820 O O . PRO E 5 148 ? 64.492 104.030 15.003 1.00 256.61 146 PRO R O 1
ATOM 7824 N N . SER E 5 149 ? 62.732 104.096 13.552 1.00 253.80 147 SER R N 1
ATOM 7825 C CA . SER E 5 149 ? 63.467 103.963 12.290 1.00 252.71 147 SER R CA 1
ATOM 7826 C C . SER E 5 149 ? 64.258 105.253 12.006 1.00 254.88 147 SER R C 1
ATOM 7827 O O . SER E 5 149 ? 65.468 105.191 11.770 1.00 253.72 147 SER R O 1
ATOM 7830 N N . GLN E 5 150 ? 63.573 106.422 12.063 1.00 250.66 148 GLN R N 1
ATOM 7831 C CA . GLN E 5 150 ? 64.135 107.771 11.885 1.00 248.87 148 GLN R CA 1
ATOM 7832 C C . GLN E 5 150 ? 63.825 108.616 13.135 1.00 252.93 148 GLN R C 1
ATOM 7833 O O . GLN E 5 150 ? 62.827 108.347 13.811 1.00 253.64 148 GLN R O 1
ATOM 7839 N N . GLN E 5 151 ? 64.668 109.628 13.447 1.00 248.35 149 GLN R N 1
ATOM 7840 C CA . GLN E 5 151 ? 64.451 110.495 14.614 1.00 248.21 149 GLN R CA 1
ATOM 7841 C C . GLN E 5 151 ? 63.180 111.317 14.406 1.00 252.42 149 GLN R C 1
ATOM 7842 O O . GLN E 5 151 ? 63.006 111.924 13.343 1.00 251.29 149 GLN R O 1
ATOM 7848 N N . ARG E 5 152 ? 62.276 111.280 15.416 1.00 250.02 150 ARG R N 1
ATOM 7849 C CA . ARG E 5 152 ? 60.959 111.933 15.455 1.00 250.21 150 ARG R CA 1
ATOM 7850 C C . ARG E 5 152 ? 60.101 111.462 14.253 1.00 255.08 150 ARG R C 1
ATOM 7851 O O . ARG E 5 152 ? 59.542 112.272 13.503 1.00 254.21 150 ARG R O 1
ATOM 7859 N N . SER E 5 153 ? 60.018 110.126 14.087 1.00 252.97 151 SER R N 1
ATOM 7860 C CA . SER E 5 153 ? 59.254 109.472 13.029 1.00 253.55 151 SER R CA 1
ATOM 7861 C C . SER E 5 153 ? 58.438 108.315 13.595 1.00 258.04 151 SER R C 1
ATOM 7862 O O . SER E 5 153 ? 58.947 107.478 14.349 1.00 257.63 151 SER R O 1
ATOM 7865 N N . ILE E 5 154 ? 57.156 108.293 13.226 1.00 255.03 152 ILE R N 1
ATOM 7866 C CA . ILE E 5 154 ? 56.163 107.298 13.620 1.00 255.83 152 ILE R CA 1
ATOM 7867 C C . ILE E 5 154 ? 56.094 106.175 12.548 1.00 260.79 152 ILE R C 1
ATOM 7868 O O . ILE E 5 154 ? 55.150 105.384 12.547 1.00 261.34 152 ILE R O 1
ATOM 7873 N N . LYS E 5 155 ? 57.116 106.099 11.665 1.00 257.34 153 LYS R N 1
ATOM 7874 C CA . LYS E 5 155 ? 57.217 105.127 10.578 1.00 257.92 153 LYS R CA 1
ATOM 7875 C C . LYS E 5 155 ? 57.657 103.736 11.088 1.00 263.40 153 LYS R C 1
ATOM 7876 O O . LYS E 5 155 ? 58.795 103.586 11.567 1.00 261.99 153 LYS R O 1
ATOM 7882 N N . PRO E 5 156 ? 56.775 102.706 10.992 1.00 262.07 154 PRO R N 1
ATOM 7883 C CA . PRO E 5 156 ? 57.161 101.361 11.466 1.00 262.55 154 PRO R CA 1
ATOM 7884 C C . PRO E 5 156 ? 58.039 100.611 10.434 1.00 266.52 154 PRO R C 1
ATOM 7885 O O . PRO E 5 156 ? 58.102 101.066 9.290 1.00 266.53 154 PRO R O 1
ATOM 7889 N N . PRO E 5 157 ? 58.784 99.521 10.771 1.00 262.09 155 PRO R N 1
ATOM 7890 C CA . PRO E 5 157 ? 58.868 98.815 12.065 1.00 262.33 155 PRO R CA 1
ATOM 7891 C C . PRO E 5 157 ? 59.761 99.538 13.083 1.00 265.71 155 PRO R C 1
ATOM 7892 O O . PRO E 5 157 ? 60.613 100.347 12.700 1.00 264.46 155 PRO R O 1
ATOM 7896 N N . PHE E 5 158 ? 59.527 99.260 14.386 1.00 262.25 156 PHE R N 1
ATOM 7897 C CA . PHE E 5 158 ? 60.258 99.831 15.523 1.00 261.06 156 PHE R CA 1
ATOM 7898 C C . PHE E 5 158 ? 61.288 98.825 16.050 1.00 262.89 156 PHE R C 1
ATOM 7899 O O . PHE E 5 158 ? 60.955 97.656 16.266 1.00 262.73 156 PHE R O 1
ATOM 7907 N N . HIS E 5 159 ? 62.537 99.280 16.237 1.00 257.63 157 HIS R N 1
ATOM 7908 C CA . HIS E 5 159 ? 63.640 98.438 16.698 1.00 256.85 157 HIS R CA 1
ATOM 7909 C C . HIS E 5 159 ? 63.668 98.362 18.224 1.00 259.33 157 HIS R C 1
ATOM 7910 O O . HIS E 5 159 ? 63.706 99.410 18.880 1.00 258.58 157 HIS R O 1
ATOM 7917 N N . PRO E 5 160 ? 63.686 97.147 18.819 1.00 255.20 158 PRO R N 1
ATOM 7918 C CA . PRO E 5 160 ? 63.743 97.069 20.283 1.00 254.70 158 PRO R CA 1
ATOM 7919 C C . PRO E 5 160 ? 65.132 97.434 20.809 1.00 257.64 158 PRO R C 1
ATOM 7920 O O . PRO E 5 160 ? 66.094 97.478 20.039 1.00 256.96 158 PRO R O 1
ATOM 7924 N N . MET E 5 161 ? 65.221 97.715 22.119 1.00 254.00 159 MET R N 1
ATOM 7925 C CA . MET E 5 161 ? 66.456 98.087 22.816 1.00 253.52 159 MET R CA 1
ATOM 7926 C C . MET E 5 161 ? 67.515 96.980 22.750 1.00 255.05 159 MET R C 1
ATOM 7927 O O . MET E 5 161 ? 68.712 97.282 22.729 1.00 254.08 159 MET R O 1
ATOM 7932 N N . ASN E 5 162 ? 67.069 95.704 22.757 1.00 250.51 160 ASN R N 1
ATOM 7933 C CA . ASN E 5 162 ? 67.924 94.514 22.675 1.00 249.96 160 ASN R CA 1
ATOM 7934 C C . ASN E 5 162 ? 67.260 93.445 21.776 1.00 252.50 160 ASN R C 1
ATOM 7935 O O . ASN E 5 162 ? 66.075 93.573 21.456 1.00 252.64 160 ASN R O 1
ATOM 7940 N N . GLU E 5 163 ? 68.023 92.401 21.372 1.00 246.47 161 GLU R N 1
ATOM 7941 C CA . GLU E 5 163 ? 67.582 91.302 20.491 1.00 245.59 161 GLU R CA 1
ATOM 7942 C C . GLU E 5 163 ? 66.298 90.624 21.013 1.00 249.45 161 GLU R C 1
ATOM 7943 O O . GLU E 5 163 ? 65.369 90.377 20.240 1.00 249.95 161 GLU R O 1
ATOM 7949 N N . GLU E 5 164 ? 66.242 90.365 22.325 1.00 246.85 162 GLU R N 1
ATOM 7950 C CA . GLU E 5 164 ? 65.078 89.788 22.993 1.00 246.86 162 GLU R CA 1
ATOM 7951 C C . GLU E 5 164 ? 64.777 90.624 24.243 1.00 251.32 162 GLU R C 1
ATOM 7952 O O . GLU E 5 164 ? 65.220 90.291 25.346 1.00 250.61 162 GLU R O 1
ATOM 7958 N N . GLN E 5 165 ? 64.036 91.731 24.048 1.00 249.05 163 GLN R N 1
ATOM 7959 C CA . GLN E 5 165 ? 63.696 92.704 25.084 1.00 249.36 163 GLN R CA 1
ATOM 7960 C C . GLN E 5 165 ? 62.594 92.198 26.038 1.00 254.08 163 GLN R C 1
ATOM 7961 O O . GLN E 5 165 ? 61.582 91.669 25.565 1.00 253.39 163 GLN R O 1
ATOM 7967 N N . PRO E 5 166 ? 62.753 92.386 27.380 1.00 251.41 164 PRO R N 1
ATOM 7968 C CA . PRO E 5 166 ? 61.676 91.994 28.301 1.00 250.91 164 PRO R CA 1
ATOM 7969 C C . PRO E 5 166 ? 60.604 93.099 28.379 1.00 254.01 164 PRO R C 1
ATOM 7970 O O . PRO E 5 166 ? 60.667 94.075 27.625 1.00 254.24 164 PRO R O 1
ATOM 7974 N N . TRP E 5 167 ? 59.623 92.940 29.284 1.00 248.80 165 TRP R N 1
ATOM 7975 C CA . TRP E 5 167 ? 58.521 93.888 29.446 1.00 247.81 165 TRP R CA 1
ATOM 7976 C C . TRP E 5 167 ? 58.533 94.467 30.854 1.00 249.82 165 TRP R C 1
ATOM 7977 O O . TRP E 5 167 ? 58.345 93.743 31.837 1.00 248.89 165 TRP R O 1
ATOM 7988 N N . ILE E 5 168 ? 58.802 95.785 30.939 1.00 245.31 166 ILE R N 1
ATOM 7989 C CA . ILE E 5 168 ? 58.872 96.555 32.188 1.00 244.21 166 ILE R CA 1
ATOM 7990 C C . ILE E 5 168 ? 57.439 96.760 32.701 1.00 246.13 166 ILE R C 1
ATOM 7991 O O . ILE E 5 168 ? 56.556 97.162 31.936 1.00 246.03 166 ILE R O 1
ATOM 7996 N N . LEU E 5 169 ? 57.214 96.444 33.989 1.00 240.72 167 LEU R N 1
ATOM 7997 C CA . LEU E 5 169 ? 55.916 96.579 34.645 1.00 239.29 167 LEU R CA 1
ATOM 7998 C C . LEU E 5 169 ? 55.957 97.724 35.660 1.00 241.91 167 LEU R C 1
ATOM 7999 O O . LEU E 5 169 ? 56.792 97.714 36.571 1.00 241.37 167 LEU R O 1
ATOM 8004 N N . HIS E 5 170 ? 55.063 98.719 35.483 1.00 237.78 168 HIS R N 1
ATOM 8005 C CA . HIS E 5 170 ? 54.984 99.899 36.344 1.00 237.30 168 HIS R CA 1
ATOM 8006 C C . HIS E 5 170 ? 53.568 100.066 36.907 1.00 239.00 168 HIS R C 1
ATOM 8007 O O . HIS E 5 170 ? 52.615 100.290 36.155 1.00 238.20 168 HIS R O 1
ATOM 8014 N N . VAL E 5 171 ? 53.441 99.935 38.243 1.00 234.29 169 VAL R N 1
ATOM 8015 C CA . VAL E 5 171 ? 52.183 100.082 38.978 1.00 233.03 169 VAL R CA 1
ATOM 8016 C C . VAL E 5 171 ? 52.189 101.491 39.601 1.00 237.13 169 VAL R C 1
ATOM 8017 O O . VAL E 5 171 ? 52.918 101.718 40.569 1.00 237.02 169 VAL R O 1
ATOM 8021 N N . TYR E 5 172 ? 51.419 102.441 39.014 1.00 233.38 170 TYR R N 1
ATOM 8022 C CA . TYR E 5 172 ? 51.381 103.820 39.508 1.00 233.12 170 TYR R CA 1
ATOM 8023 C C . TYR E 5 172 ? 50.009 104.216 40.067 1.00 235.70 170 TYR R C 1
ATOM 8024 O O . TYR E 5 172 ? 48.966 103.864 39.519 1.00 234.58 170 TYR R O 1
ATOM 8033 N N . THR E 5 173 ? 50.038 104.954 41.176 1.00 232.56 171 THR R N 1
ATOM 8034 C CA . THR E 5 173 ? 48.882 105.531 41.862 1.00 232.27 171 THR R CA 1
ATOM 8035 C C . THR E 5 173 ? 49.214 107.009 42.116 1.00 237.88 171 THR R C 1
ATOM 8036 O O . THR E 5 173 ? 50.379 107.340 42.369 1.00 238.55 171 THR R O 1
ATOM 8040 N N . HIS E 5 174 ? 48.217 107.895 42.013 1.00 234.49 172 HIS R N 1
ATOM 8041 C CA . HIS E 5 174 ? 48.452 109.323 42.189 1.00 234.91 172 HIS R CA 1
ATOM 8042 C C . HIS E 5 174 ? 47.703 109.913 43.393 1.00 239.00 172 HIS R C 1
ATOM 8043 O O . HIS E 5 174 ? 46.610 109.463 43.743 1.00 237.55 172 HIS R O 1
ATOM 8050 N N . VAL E 5 175 ? 48.351 110.917 44.033 1.00 236.91 173 VAL R N 1
ATOM 8051 C CA . VAL E 5 175 ? 47.883 111.780 45.125 1.00 236.91 173 VAL R CA 1
ATOM 8052 C C . VAL E 5 175 ? 48.404 113.182 44.777 1.00 242.37 173 VAL R C 1
ATOM 8053 O O . VAL E 5 175 ? 49.604 113.440 44.885 1.00 242.52 173 VAL R O 1
ATOM 8057 N N . ALA E 5 176 ? 47.494 114.055 44.322 1.00 239.88 174 ALA R N 1
ATOM 8058 C CA . ALA E 5 176 ? 47.768 115.424 43.885 1.00 240.98 174 ALA R CA 1
ATOM 8059 C C . ALA E 5 176 ? 48.315 116.326 45.008 1.00 246.38 174 ALA R C 1
ATOM 8060 O O . ALA E 5 176 ? 49.006 117.305 44.700 1.00 246.81 174 ALA R O 1
ATOM 8062 N N . ASP E 5 177 ? 48.031 116.007 46.292 1.00 242.95 175 ASP R N 1
ATOM 8063 C CA . ASP E 5 177 ? 48.501 116.845 47.395 1.00 243.41 175 ASP R CA 1
ATOM 8064 C C . ASP E 5 177 ? 49.447 116.095 48.331 1.00 247.65 175 ASP R C 1
ATOM 8065 O O . ASP E 5 177 ? 49.093 115.041 48.865 1.00 246.33 175 ASP R O 1
ATOM 8070 N N . ALA E 5 178 ? 50.659 116.659 48.522 1.00 245.59 176 ALA R N 1
ATOM 8071 C CA . ALA E 5 178 ? 51.687 116.137 49.425 1.00 246.11 176 ALA R CA 1
ATOM 8072 C C . ALA E 5 178 ? 51.268 116.372 50.889 1.00 250.56 176 ALA R C 1
ATOM 8073 O O . ALA E 5 178 ? 51.535 115.525 51.747 1.00 250.12 176 ALA R O 1
ATOM 8075 N N . SER E 5 179 ? 50.571 117.512 51.148 1.00 247.26 177 SER R N 1
ATOM 8076 C CA . SER E 5 179 ? 50.049 117.957 52.450 1.00 246.90 177 SER R CA 1
ATOM 8077 C C . SER E 5 179 ? 48.937 117.023 52.983 1.00 248.82 177 SER R C 1
ATOM 8078 O O . SER E 5 179 ? 48.735 116.956 54.203 1.00 247.79 177 SER R O 1
ATOM 8081 N N . ASN E 5 180 ? 48.224 116.311 52.070 1.00 244.28 178 ASN R N 1
ATOM 8082 C CA . ASN E 5 180 ? 47.143 115.369 52.389 1.00 242.58 178 ASN R CA 1
ATOM 8083 C C . ASN E 5 180 ? 47.662 114.199 53.248 1.00 244.98 178 ASN R C 1
ATOM 8084 O O . ASN E 5 180 ? 48.782 113.728 53.032 1.00 244.85 178 ASN R O 1
ATOM 8089 N N . GLN E 5 181 ? 46.847 113.758 54.234 1.00 240.01 179 GLN R N 1
ATOM 8090 C CA . GLN E 5 181 ? 47.194 112.694 55.179 1.00 238.91 179 GLN R CA 1
ATOM 8091 C C . GLN E 5 181 ? 46.525 111.347 54.842 1.00 241.57 179 GLN R C 1
ATOM 8092 O O . GLN E 5 181 ? 47.241 110.355 54.705 1.00 241.05 179 GLN R O 1
ATOM 8098 N N . VAL E 5 182 ? 45.170 111.305 54.741 1.00 237.19 180 VAL R N 1
ATOM 8099 C CA . VAL E 5 182 ? 44.396 110.084 54.433 1.00 235.49 180 VAL R CA 1
ATOM 8100 C C . VAL E 5 182 ? 44.561 109.742 52.932 1.00 239.87 180 VAL R C 1
ATOM 8101 O O . VAL E 5 182 ? 44.752 108.564 52.612 1.00 238.91 180 VAL R O 1
ATOM 8105 N N . ALA E 5 183 ? 44.519 110.765 52.031 1.00 236.82 181 ALA R N 1
ATOM 8106 C CA . ALA E 5 183 ? 44.676 110.590 50.578 1.00 236.60 181 ALA R CA 1
ATOM 8107 C C . ALA E 5 183 ? 46.040 109.953 50.228 1.00 239.87 181 ALA R C 1
ATOM 8108 O O . ALA E 5 183 ? 46.067 108.976 49.469 1.00 239.67 181 ALA R O 1
ATOM 8110 N N . MET E 5 184 ? 47.153 110.475 50.826 1.00 235.32 182 MET R N 1
ATOM 8111 C CA . MET E 5 184 ? 48.535 109.986 50.652 1.00 234.74 182 MET R CA 1
ATOM 8112 C C . MET E 5 184 ? 48.695 108.552 51.213 1.00 235.03 182 MET R C 1
ATOM 8113 O O . MET E 5 184 ? 49.423 107.747 50.627 1.00 235.28 182 MET R O 1
ATOM 8118 N N . ALA E 5 185 ? 48.007 108.252 52.341 1.00 227.65 183 ALA R N 1
ATOM 8119 C CA . ALA E 5 185 ? 48.009 106.957 53.023 1.00 224.90 183 ALA R CA 1
ATOM 8120 C C . ALA E 5 185 ? 47.166 105.898 52.279 1.00 223.81 183 ALA R C 1
ATOM 8121 O O . ALA E 5 185 ? 47.552 104.726 52.295 1.00 222.05 183 ALA R O 1
ATOM 8123 N N . LYS E 5 186 ? 46.031 106.305 51.635 1.00 217.56 184 LYS R N 1
ATOM 8124 C CA . LYS E 5 186 ? 45.120 105.404 50.903 1.00 214.72 184 LYS R CA 1
ATOM 8125 C C . LYS E 5 186 ? 45.751 104.844 49.624 1.00 217.80 184 LYS R C 1
ATOM 8126 O O . LYS E 5 186 ? 45.448 103.702 49.276 1.00 216.87 184 LYS R O 1
ATOM 8132 N N . ALA E 5 187 ? 46.611 105.626 48.924 1.00 213.71 185 ALA R N 1
ATOM 8133 C CA . ALA E 5 187 ? 47.309 105.164 47.711 1.00 212.95 185 ALA R CA 1
ATOM 8134 C C . ALA E 5 187 ? 48.289 104.026 48.059 1.00 213.40 185 ALA R C 1
ATOM 8135 O O . ALA E 5 187 ? 48.423 103.072 47.291 1.00 211.45 185 ALA R O 1
ATOM 8137 N N . GLU E 5 188 ? 48.951 104.140 49.233 1.00 209.24 186 GLU R N 1
ATOM 8138 C CA . GLU E 5 188 ? 49.863 103.149 49.804 1.00 208.49 186 GLU R CA 1
ATOM 8139 C C . GLU E 5 188 ? 49.070 101.991 50.397 1.00 211.13 186 GLU R C 1
ATOM 8140 O O . GLU E 5 188 ? 49.536 100.851 50.358 1.00 210.66 186 GLU R O 1
ATOM 8146 N N . ALA E 5 189 ? 47.883 102.289 50.975 1.00 206.44 187 ALA R N 1
ATOM 8147 C CA . ALA E 5 189 ? 46.984 101.296 51.570 1.00 204.27 187 ALA R CA 1
ATOM 8148 C C . ALA E 5 189 ? 46.356 100.407 50.489 1.00 207.00 187 ALA R C 1
ATOM 8149 O O . ALA E 5 189 ? 46.051 99.242 50.765 1.00 205.10 187 ALA R O 1
ATOM 8151 N N . ASN E 5 190 ? 46.169 100.952 49.262 1.00 204.30 188 ASN R N 1
ATOM 8152 C CA . ASN E 5 190 ? 45.599 100.211 48.137 1.00 203.62 188 ASN R CA 1
ATOM 8153 C C . ASN E 5 190 ? 46.681 99.498 47.313 1.00 207.09 188 ASN R C 1
ATOM 8154 O O . ASN E 5 190 ? 46.371 98.488 46.679 1.00 206.24 188 ASN R O 1
ATOM 8159 N N . LEU E 5 191 ? 47.942 99.991 47.339 1.00 203.78 189 LEU R N 1
ATOM 8160 C CA . LEU E 5 191 ? 49.044 99.346 46.623 1.00 203.78 189 LEU R CA 1
ATOM 8161 C C . LEU E 5 191 ? 49.403 97.979 47.251 1.00 206.12 189 LEU R C 1
ATOM 8162 O O . LEU E 5 191 ? 49.992 97.151 46.559 1.00 205.86 189 LEU R O 1
ATOM 8167 N N . THR E 5 192 ? 49.026 97.746 48.547 1.00 201.47 190 THR R N 1
ATOM 8168 C CA . THR E 5 192 ? 49.182 96.471 49.285 1.00 199.91 190 THR R CA 1
ATOM 8169 C C . THR E 5 192 ? 48.252 95.441 48.624 1.00 201.65 190 THR R C 1
ATOM 8170 O O . THR E 5 192 ? 48.673 94.323 48.329 1.00 200.31 190 THR R O 1
ATOM 8174 N N . LYS E 5 193 ? 46.990 95.865 48.361 1.00 197.63 191 LYS R N 1
ATOM 8175 C CA . LYS E 5 193 ? 45.918 95.109 47.706 1.00 196.40 191 LYS R CA 1
ATOM 8176 C C . LYS E 5 193 ? 46.268 94.826 46.243 1.00 201.64 191 LYS R C 1
ATOM 8177 O O . LYS E 5 193 ? 45.876 93.779 45.721 1.00 200.39 191 LYS R O 1
ATOM 8183 N N . VAL E 5 194 ? 47.009 95.751 45.585 1.00 200.39 192 VAL R N 1
ATOM 8184 C CA . VAL E 5 194 ? 47.479 95.573 44.209 1.00 201.64 192 VAL R CA 1
ATOM 8185 C C . VAL E 5 194 ? 48.640 94.563 44.259 1.00 206.27 192 VAL R C 1
ATOM 8186 O O . VAL E 5 194 ? 48.525 93.514 43.628 1.00 205.42 192 VAL R O 1
ATOM 8190 N N . LYS E 5 195 ? 49.704 94.844 45.075 1.00 203.84 193 LYS R N 1
ATOM 8191 C CA . LYS E 5 195 ? 50.891 93.987 45.268 1.00 203.91 193 LYS R CA 1
ATOM 8192 C C . LYS E 5 195 ? 50.494 92.545 45.551 1.00 207.18 193 LYS R C 1
ATOM 8193 O O . LYS E 5 195 ? 51.036 91.659 44.908 1.00 206.89 193 LYS R O 1
ATOM 8199 N N . THR E 5 196 ? 49.532 92.312 46.466 1.00 203.12 194 THR R N 1
ATOM 8200 C CA . THR E 5 196 ? 49.067 90.962 46.791 1.00 201.78 194 THR R CA 1
ATOM 8201 C C . THR E 5 196 ? 48.335 90.310 45.598 1.00 206.46 194 THR R C 1
ATOM 8202 O O . THR E 5 196 ? 48.445 89.094 45.434 1.00 205.30 194 THR R O 1
ATOM 8206 N N . LEU E 5 197 ? 47.608 91.102 44.770 1.00 204.62 195 LEU R N 1
ATOM 8207 C CA . LEU E 5 197 ? 46.854 90.580 43.623 1.00 204.99 195 LEU R CA 1
ATOM 8208 C C . LEU E 5 197 ? 47.772 90.127 42.484 1.00 210.90 195 LEU R C 1
ATOM 8209 O O . LEU E 5 197 ? 47.559 89.039 41.953 1.00 209.88 195 LEU R O 1
ATOM 8214 N N . LEU E 5 198 ? 48.770 90.944 42.100 1.00 209.93 196 LEU R N 1
ATOM 8215 C CA . LEU E 5 198 ? 49.669 90.560 41.011 1.00 211.48 196 LEU R CA 1
ATOM 8216 C C . LEU E 5 198 ? 50.830 89.660 41.480 1.00 217.69 196 LEU R C 1
ATOM 8217 O O . LEU E 5 198 ? 51.412 88.979 40.639 1.00 217.99 196 LEU R O 1
ATOM 8222 N N . SER E 5 199 ? 51.157 89.627 42.797 1.00 215.27 197 SER R N 1
ATOM 8223 C CA . SER E 5 199 ? 52.267 88.819 43.345 1.00 215.67 197 SER R CA 1
ATOM 8224 C C . SER E 5 199 ? 52.099 87.311 43.138 1.00 219.49 197 SER R C 1
ATOM 8225 O O . SER E 5 199 ? 53.101 86.591 43.101 1.00 219.05 197 SER R O 1
ATOM 8228 N N . ALA E 5 200 ? 50.845 86.838 43.014 1.00 215.93 198 ALA R N 1
ATOM 8229 C CA . ALA E 5 200 ? 50.519 85.425 42.831 1.00 215.21 198 ALA R CA 1
ATOM 8230 C C . ALA E 5 200 ? 50.938 84.877 41.451 1.00 221.79 198 ALA R C 1
ATOM 8231 O O . ALA E 5 200 ? 51.182 83.671 41.337 1.00 220.77 198 ALA R O 1
ATOM 8233 N N . PHE E 5 201 ? 51.023 85.750 40.413 1.00 220.92 199 PHE R N 1
ATOM 8234 C CA . PHE E 5 201 ? 51.378 85.369 39.032 1.00 222.18 199 PHE R CA 1
ATOM 8235 C C . PHE E 5 201 ? 52.515 86.240 38.408 1.00 227.40 199 PHE R C 1
ATOM 8236 O O . PHE E 5 201 ? 52.906 86.000 37.258 1.00 227.44 199 PHE R O 1
ATOM 8244 N N . CYS E 5 202 ? 53.014 87.242 39.155 1.00 224.76 200 CYS R N 1
ATOM 8245 C CA . CYS E 5 202 ? 54.051 88.165 38.708 1.00 226.25 200 CYS R CA 1
ATOM 8246 C C . CYS E 5 202 ? 54.982 88.551 39.887 1.00 230.66 200 CYS R C 1
ATOM 8247 O O . CYS E 5 202 ? 54.703 88.198 41.036 1.00 229.22 200 CYS R O 1
ATOM 8250 N N . ASP E 5 203 ? 56.118 89.221 39.572 1.00 228.85 201 ASP R N 1
ATOM 8251 C CA . ASP E 5 203 ? 57.154 89.662 40.513 1.00 229.13 201 ASP R CA 1
ATOM 8252 C C . ASP E 5 203 ? 57.222 91.207 40.570 1.00 234.37 201 ASP R C 1
ATOM 8253 O O . ASP E 5 203 ? 57.360 91.844 39.521 1.00 234.39 201 ASP R O 1
ATOM 8258 N N . LEU E 5 204 ? 57.132 91.800 41.789 1.00 231.77 202 LEU R N 1
ATOM 8259 C CA . LEU E 5 204 ? 57.178 93.253 42.019 1.00 232.93 202 LEU R CA 1
ATOM 8260 C C . LEU E 5 204 ? 57.867 93.608 43.348 1.00 237.95 202 LEU R C 1
ATOM 8261 O O . LEU E 5 204 ? 57.351 93.298 44.428 1.00 236.59 202 LEU R O 1
ATOM 8266 N N . LYS E 5 205 ? 59.041 94.258 43.245 1.00 236.23 203 LYS R N 1
ATOM 8267 C CA . LYS E 5 205 ? 59.883 94.695 44.367 1.00 236.71 203 LYS R CA 1
ATOM 8268 C C . LYS E 5 205 ? 60.070 96.224 44.334 1.00 242.54 203 LYS R C 1
ATOM 8269 O O . LYS E 5 205 ? 59.439 96.895 43.513 1.00 241.89 203 LYS R O 1
ATOM 8275 N N . ASN E 5 206 ? 60.916 96.775 45.232 1.00 241.08 204 ASN R N 1
ATOM 8276 C CA . ASN E 5 206 ? 61.178 98.210 45.268 1.00 242.52 204 ASN R CA 1
ATOM 8277 C C . ASN E 5 206 ? 62.465 98.534 44.505 1.00 248.30 204 ASN R C 1
ATOM 8278 O O . ASN E 5 206 ? 63.548 98.063 44.866 1.00 248.69 204 ASN R O 1
ATOM 8283 N N . VAL E 5 207 ? 62.322 99.327 43.425 1.00 245.19 205 VAL R N 1
ATOM 8284 C CA . VAL E 5 207 ? 63.397 99.777 42.539 1.00 245.92 205 VAL R CA 1
ATOM 8285 C C . VAL E 5 207 ? 63.428 101.317 42.584 1.00 250.63 205 VAL R C 1
ATOM 8286 O O . VAL E 5 207 ? 62.367 101.945 42.580 1.00 249.92 205 VAL R O 1
ATOM 8290 N N . ARG E 5 208 ? 64.640 101.908 42.650 1.00 248.16 206 ARG R N 1
ATOM 8291 C CA . ARG E 5 208 ? 64.850 103.359 42.673 1.00 248.54 206 ARG R CA 1
ATOM 8292 C C . ARG E 5 208 ? 64.798 103.921 41.241 1.00 252.40 206 ARG R C 1
ATOM 8293 O O . ARG E 5 208 ? 65.396 103.341 40.329 1.00 251.91 206 ARG R O 1
ATOM 8301 N N . LEU E 5 209 ? 64.070 105.047 41.058 1.00 248.80 207 LEU R N 1
ATOM 8302 C CA . LEU E 5 209 ? 63.919 105.745 39.776 1.00 250.85 207 LEU R CA 1
ATOM 8303 C C . LEU E 5 209 ? 64.527 107.149 39.842 1.00 262.78 207 LEU R C 1
ATOM 8304 O O . LEU E 5 209 ? 64.284 107.866 40.837 1.00 264.14 207 LEU R O 1
ATOM 8310 N N . SER F 6 4 ? 58.120 85.129 46.052 1.00 193.03 5 SER V N 1
ATOM 8311 C CA . SER F 6 4 ? 58.262 85.322 44.605 1.00 193.10 5 SER V CA 1
ATOM 8312 C C . SER F 6 4 ? 57.539 84.227 43.819 1.00 194.84 5 SER V C 1
ATOM 8313 O O . SER F 6 4 ? 57.349 83.127 44.345 1.00 193.91 5 SER V O 1
ATOM 8316 N N . PHE F 6 5 ? 57.157 84.526 42.556 1.00 189.80 6 PHE V N 1
ATOM 8317 C CA . PHE F 6 5 ? 56.429 83.614 41.675 1.00 187.29 6 PHE V CA 1
ATOM 8318 C C . PHE F 6 5 ? 57.202 82.327 41.364 1.00 191.77 6 PHE V C 1
ATOM 8319 O O . PHE F 6 5 ? 56.588 81.261 41.378 1.00 189.90 6 PHE V O 1
ATOM 8327 N N . GLN F 6 6 ? 58.513 82.407 41.061 1.00 190.59 7 GLN V N 1
ATOM 8328 C CA . GLN F 6 6 ? 59.269 81.193 40.737 1.00 191.26 7 GLN V CA 1
ATOM 8329 C C . GLN F 6 6 ? 59.363 80.259 41.945 1.00 193.74 7 GLN V C 1
ATOM 8330 O O . GLN F 6 6 ? 59.137 79.060 41.779 1.00 192.21 7 GLN V O 1
ATOM 8336 N N . ARG F 6 7 ? 59.628 80.818 43.157 1.00 190.32 8 ARG V N 1
ATOM 8337 C CA . ARG F 6 7 ? 59.693 80.091 44.434 1.00 189.29 8 ARG V CA 1
ATOM 8338 C C . ARG F 6 7 ? 58.360 79.411 44.730 1.00 188.19 8 ARG V C 1
ATOM 8339 O O . ARG F 6 7 ? 58.355 78.278 45.205 1.00 187.53 8 ARG V O 1
ATOM 8347 N N . GLN F 6 8 ? 57.236 80.099 44.423 1.00 180.86 9 GLN V N 1
ATOM 8348 C CA . GLN F 6 8 ? 55.878 79.583 44.571 1.00 177.19 9 GLN V CA 1
ATOM 8349 C C . GLN F 6 8 ? 55.691 78.330 43.708 1.00 177.58 9 GLN V C 1
ATOM 8350 O O . GLN F 6 8 ? 55.222 77.315 44.224 1.00 176.24 9 GLN V O 1
ATOM 8356 N N . LEU F 6 9 ? 56.088 78.398 42.406 1.00 172.64 10 LEU V N 1
ATOM 8357 C CA . LEU F 6 9 ? 55.997 77.296 41.434 1.00 171.07 10 LEU V CA 1
ATOM 8358 C C . LEU F 6 9 ? 56.776 76.075 41.906 1.00 173.34 10 LEU V C 1
ATOM 8359 O O . LEU F 6 9 ? 56.317 74.940 41.741 1.00 171.38 10 LEU V O 1
ATOM 8364 N N . VAL F 6 10 ? 57.975 76.330 42.474 1.00 170.57 11 VAL V N 1
ATOM 8365 C CA . VAL F 6 10 ? 58.906 75.351 43.025 1.00 170.90 11 VAL V CA 1
ATOM 8366 C C . VAL F 6 10 ? 58.249 74.693 44.238 1.00 173.17 11 VAL V C 1
ATOM 8367 O O . VAL F 6 10 ? 58.124 73.469 44.261 1.00 172.41 11 VAL V O 1
ATOM 8371 N N . GLN F 6 11 ? 57.798 75.511 45.213 1.00 169.13 12 GLN V N 1
ATOM 8372 C CA . GLN F 6 11 ? 57.175 75.064 46.462 1.00 167.86 12 GLN V CA 1
ATOM 8373 C C . GLN F 6 11 ? 55.923 74.224 46.238 1.00 167.88 12 GLN V C 1
ATOM 8374 O O . GLN F 6 11 ? 55.738 73.238 46.955 1.00 167.43 12 GLN V O 1
ATOM 8380 N N . ARG F 6 12 ? 55.080 74.584 45.253 1.00 161.48 13 ARG V N 1
ATOM 8381 C CA . ARG F 6 12 ? 53.873 73.813 44.958 1.00 158.92 13 ARG V CA 1
ATOM 8382 C C . ARG F 6 12 ? 54.284 72.410 44.464 1.00 161.14 13 ARG V C 1
ATOM 8383 O O . ARG F 6 12 ? 53.756 71.431 44.991 1.00 160.39 13 ARG V O 1
ATOM 8391 N N . THR F 6 13 ? 55.290 72.317 43.542 1.00 156.97 14 THR V N 1
ATOM 8392 C CA . THR F 6 13 ? 55.837 71.055 42.988 1.00 156.23 14 THR V CA 1
ATOM 8393 C C . THR F 6 13 ? 56.435 70.192 44.131 1.00 157.10 14 THR V C 1
ATOM 8394 O O . THR F 6 13 ? 56.118 69.006 44.225 1.00 155.88 14 THR V O 1
ATOM 8398 N N . ASN F 6 14 ? 57.248 70.817 45.011 1.00 152.25 15 ASN V N 1
ATOM 8399 C CA . ASN F 6 14 ? 57.907 70.212 46.170 1.00 151.55 15 ASN V CA 1
ATOM 8400 C C . ASN F 6 14 ? 56.920 69.558 47.119 1.00 150.70 15 ASN V C 1
ATOM 8401 O O . ASN F 6 14 ? 57.054 68.366 47.404 1.00 150.41 15 ASN V O 1
ATOM 8406 N N . THR F 6 15 ? 55.926 70.327 47.597 1.00 143.30 16 THR V N 1
ATOM 8407 C CA . THR F 6 15 ? 54.912 69.825 48.520 1.00 140.49 16 THR V CA 1
ATOM 8408 C C . THR F 6 15 ? 54.098 68.721 47.858 1.00 141.04 16 THR V C 1
ATOM 8409 O O . THR F 6 15 ? 53.764 67.746 48.533 1.00 140.30 16 THR V O 1
ATOM 8413 N N . LEU F 6 16 ? 53.802 68.852 46.548 1.00 135.42 17 LEU V N 1
ATOM 8414 C CA . LEU F 6 16 ? 53.049 67.826 45.824 1.00 133.51 17 LEU V CA 1
ATOM 8415 C C . LEU F 6 16 ? 53.834 66.530 45.764 1.00 136.07 17 LEU V C 1
ATOM 8416 O O . LEU F 6 16 ? 53.308 65.483 46.144 1.00 134.90 17 LEU V O 1
ATOM 8421 N N . ASN F 6 17 ? 55.106 66.615 45.342 1.00 132.45 18 ASN V N 1
ATOM 8422 C CA . ASN F 6 17 ? 56.019 65.485 45.236 1.00 132.29 18 ASN V CA 1
ATOM 8423 C C . ASN F 6 17 ? 56.131 64.735 46.564 1.00 134.84 18 ASN V C 1
ATOM 8424 O O . ASN F 6 17 ? 55.887 63.531 46.594 1.00 133.12 18 ASN V O 1
ATOM 8429 N N . SER F 6 18 ? 56.430 65.464 47.661 1.00 132.64 19 SER V N 1
ATOM 8430 C CA . SER F 6 18 ? 56.592 64.940 49.025 1.00 133.27 19 SER V CA 1
ATOM 8431 C C . SER F 6 18 ? 55.373 64.120 49.480 1.00 135.63 19 SER V C 1
ATOM 8432 O O . SER F 6 18 ? 55.546 62.989 49.946 1.00 135.53 19 SER V O 1
ATOM 8435 N N . SER F 6 19 ? 54.150 64.672 49.323 1.00 130.37 20 SER V N 1
ATOM 8436 C CA . SER F 6 19 ? 52.914 63.979 49.688 1.00 128.41 20 SER V CA 1
ATOM 8437 C C . SER F 6 19 ? 52.738 62.706 48.848 1.00 129.68 20 SER V C 1
ATOM 8438 O O . SER F 6 19 ? 52.261 61.714 49.397 1.00 128.25 20 SER V O 1
ATOM 8441 N N . ILE F 6 20 ? 53.160 62.720 47.538 1.00 125.98 21 ILE V N 1
ATOM 8442 C CA . ILE F 6 20 ? 53.130 61.548 46.625 1.00 125.61 21 ILE V CA 1
ATOM 8443 C C . ILE F 6 20 ? 54.133 60.507 47.142 1.00 130.72 21 ILE V C 1
ATOM 8444 O O . ILE F 6 20 ? 53.799 59.326 47.243 1.00 129.53 21 ILE V O 1
ATOM 8449 N N . ASP F 6 21 ? 55.363 60.968 47.460 1.00 129.17 22 ASP V N 1
ATOM 8450 C CA . ASP F 6 21 ? 56.482 60.165 47.961 1.00 130.43 22 ASP V CA 1
ATOM 8451 C C . ASP F 6 21 ? 56.130 59.446 49.249 1.00 134.68 22 ASP V C 1
ATOM 8452 O O . ASP F 6 21 ? 56.233 58.221 49.291 1.00 134.49 22 ASP V O 1
ATOM 8457 N N . ASN F 6 22 ? 55.675 60.187 50.274 1.00 131.74 23 ASN V N 1
ATOM 8458 C CA . ASN F 6 22 ? 55.293 59.604 51.557 1.00 132.02 23 ASN V CA 1
ATOM 8459 C C . ASN F 6 22 ? 54.172 58.572 51.384 1.00 134.70 23 ASN V C 1
ATOM 8460 O O . ASN F 6 22 ? 54.259 57.501 51.985 1.00 134.83 23 ASN V O 1
ATOM 8465 N N . ALA F 6 23 ? 53.189 58.845 50.503 1.00 129.33 24 ALA V N 1
ATOM 8466 C CA . ALA F 6 23 ? 52.109 57.906 50.212 1.00 127.74 24 ALA V CA 1
ATOM 8467 C C . ALA F 6 23 ? 52.632 56.641 49.513 1.00 131.23 24 ALA V C 1
ATOM 8468 O O . ALA F 6 23 ? 52.294 55.542 49.951 1.00 130.35 24 ALA V O 1
ATOM 8470 N N . THR F 6 24 ? 53.477 56.788 48.455 1.00 128.72 25 THR V N 1
ATOM 8471 C CA . THR F 6 24 ? 54.051 55.655 47.701 1.00 129.33 25 THR V CA 1
ATOM 8472 C C . THR F 6 24 ? 54.997 54.845 48.580 1.00 131.52 25 THR V C 1
ATOM 8473 O O . THR F 6 24 ? 55.122 53.636 48.387 1.00 130.90 25 THR V O 1
ATOM 8477 N N . LEU F 6 25 ? 55.647 55.504 49.548 1.00 127.21 26 LEU V N 1
ATOM 8478 C CA . LEU F 6 25 ? 56.548 54.822 50.459 1.00 127.42 26 LEU V CA 1
ATOM 8479 C C . LEU F 6 25 ? 55.726 53.960 51.387 1.00 128.78 26 LEU V C 1
ATOM 8480 O O . LEU F 6 25 ? 55.895 52.746 51.384 1.00 128.35 26 LEU V O 1
ATOM 8485 N N . THR F 6 26 ? 54.810 54.586 52.138 1.00 123.89 27 THR V N 1
ATOM 8486 C CA . THR F 6 26 ? 53.911 53.922 53.077 1.00 123.22 27 THR V CA 1
ATOM 8487 C C . THR F 6 26 ? 53.284 52.655 52.457 1.00 125.28 27 THR V C 1
ATOM 8488 O O . THR F 6 26 ? 53.313 51.607 53.105 1.00 125.28 27 THR V O 1
ATOM 8492 N N . ILE F 6 27 ? 52.770 52.739 51.195 1.00 118.94 28 ILE V N 1
ATOM 8493 C CA . ILE F 6 27 ? 52.160 51.601 50.484 1.00 116.72 28 ILE V CA 1
ATOM 8494 C C . ILE F 6 27 ? 53.158 50.447 50.436 1.00 118.52 28 ILE V C 1
ATOM 8495 O O . ILE F 6 27 ? 52.829 49.335 50.852 1.00 117.96 28 ILE V O 1
ATOM 8500 N N . LEU F 6 28 ? 54.379 50.736 49.974 1.00 114.26 29 LEU V N 1
ATOM 8501 C CA . LEU F 6 28 ? 55.438 49.746 49.839 1.00 114.52 29 LEU V CA 1
ATOM 8502 C C . LEU F 6 28 ? 55.971 49.286 51.203 1.00 119.52 29 LEU V C 1
ATOM 8503 O O . LEU F 6 28 ? 56.102 48.076 51.431 1.00 119.86 29 LEU V O 1
ATOM 8508 N N . SER F 6 29 ? 56.262 50.250 52.104 1.00 115.70 30 SER V N 1
ATOM 8509 C CA . SER F 6 29 ? 56.807 49.992 53.432 1.00 115.95 30 SER V CA 1
ATOM 8510 C C . SER F 6 29 ? 55.844 49.114 54.258 1.00 117.23 30 SER V C 1
ATOM 8511 O O . SER F 6 29 ? 56.237 48.014 54.637 1.00 116.90 30 SER V O 1
ATOM 8514 N N . ARG F 6 30 ? 54.579 49.548 54.454 1.00 111.95 31 ARG V N 1
ATOM 8515 C CA . ARG F 6 30 ? 53.580 48.806 55.237 1.00 110.69 31 ARG V CA 1
ATOM 8516 C C . ARG F 6 30 ? 53.270 47.429 54.646 1.00 113.76 31 ARG V C 1
ATOM 8517 O O . ARG F 6 30 ? 53.069 46.489 55.418 1.00 114.31 31 ARG V O 1
ATOM 8525 N N . PHE F 6 31 ? 53.261 47.288 53.306 1.00 108.77 32 PHE V N 1
ATOM 8526 C CA . PHE F 6 31 ? 53.029 45.986 52.686 1.00 108.34 32 PHE V CA 1
ATOM 8527 C C . PHE F 6 31 ? 54.152 45.024 53.088 1.00 111.30 32 PHE V C 1
ATOM 8528 O O . PHE F 6 31 ? 53.875 43.881 53.445 1.00 109.81 32 PHE V O 1
ATOM 8536 N N . GLN F 6 32 ? 55.410 45.500 53.031 1.00 109.01 33 GLN V N 1
ATOM 8537 C CA . GLN F 6 32 ? 56.590 44.735 53.415 1.00 110.51 33 GLN V CA 1
ATOM 8538 C C . GLN F 6 32 ? 56.502 44.374 54.899 1.00 115.44 33 GLN V C 1
ATOM 8539 O O . GLN F 6 32 ? 56.754 43.219 55.250 1.00 115.53 33 GLN V O 1
ATOM 8545 N N . ASP F 6 33 ? 56.107 45.350 55.756 1.00 112.31 34 ASP V N 1
ATOM 8546 C CA . ASP F 6 33 ? 55.940 45.176 57.203 1.00 112.52 34 ASP V CA 1
ATOM 8547 C C . ASP F 6 33 ? 55.073 43.959 57.484 1.00 116.17 34 ASP V C 1
ATOM 8548 O O . ASP F 6 33 ? 55.490 43.119 58.275 1.00 116.36 34 ASP V O 1
ATOM 8553 N N . ILE F 6 34 ? 53.928 43.814 56.754 1.00 112.12 35 ILE V N 1
ATOM 8554 C CA . ILE F 6 34 ? 52.991 42.674 56.821 1.00 112.02 35 ILE V CA 1
ATOM 8555 C C . ILE F 6 34 ? 53.742 41.366 56.521 1.00 116.35 35 ILE V C 1
ATOM 8556 O O . ILE F 6 34 ? 53.652 40.419 57.303 1.00 115.81 35 ILE V O 1
ATOM 8561 N N . LEU F 6 35 ? 54.495 41.329 55.412 1.00 113.67 36 LEU V N 1
ATOM 8562 C CA . LEU F 6 35 ? 55.246 40.144 55.008 1.00 114.79 36 LEU V CA 1
ATOM 8563 C C . LEU F 6 35 ? 56.273 39.706 56.064 1.00 121.77 36 LEU V C 1
ATOM 8564 O O . LEU F 6 35 ? 56.463 38.500 56.268 1.00 121.78 36 LEU V O 1
ATOM 8569 N N . ASP F 6 36 ? 56.909 40.678 56.749 1.00 120.18 37 ASP V N 1
ATOM 8570 C CA . ASP F 6 36 ? 57.897 40.410 57.799 1.00 121.45 37 ASP V CA 1
ATOM 8571 C C . ASP F 6 36 ? 57.220 39.729 59.005 1.00 122.76 37 ASP V C 1
ATOM 8572 O O . ASP F 6 36 ? 57.782 38.808 59.601 1.00 123.39 37 ASP V O 1
ATOM 8577 N N . ILE F 6 37 ? 56.006 40.174 59.332 1.00 116.12 38 ILE V N 1
ATOM 8578 C CA . ILE F 6 37 ? 55.210 39.683 60.448 1.00 115.33 38 ILE V CA 1
ATOM 8579 C C . ILE F 6 37 ? 54.456 38.398 60.047 1.00 116.51 38 ILE V C 1
ATOM 8580 O O . ILE F 6 37 ? 54.166 37.596 60.922 1.00 116.42 38 ILE V O 1
ATOM 8585 N N . ALA F 6 38 ? 54.173 38.188 58.745 1.00 111.30 39 ALA V N 1
ATOM 8586 C CA . ALA F 6 38 ? 53.398 37.052 58.219 1.00 111.03 39 ALA V CA 1
ATOM 8587 C C . ALA F 6 38 ? 53.828 35.666 58.770 1.00 118.16 39 ALA V C 1
ATOM 8588 O O . ALA F 6 38 ? 52.982 34.773 58.905 1.00 117.85 39 ALA V O 1
ATOM 8590 N N . ILE F 6 39 ? 55.134 35.509 59.094 1.00 117.58 40 ILE V N 1
ATOM 8591 C CA . ILE F 6 39 ? 55.789 34.316 59.664 1.00 119.17 40 ILE V CA 1
ATOM 8592 C C . ILE F 6 39 ? 55.212 34.039 61.056 1.00 124.49 40 ILE V C 1
ATOM 8593 O O . ILE F 6 39 ? 55.101 34.957 61.871 1.00 124.52 40 ILE V O 1
ATOM 8598 N N . ASN F 6 40 ? 54.843 32.789 61.332 1.00 122.05 41 ASN V N 1
ATOM 8599 C CA . ASN F 6 40 ? 54.239 32.513 62.625 1.00 122.90 41 ASN V CA 1
ATOM 8600 C C . ASN F 6 40 ? 54.892 31.379 63.405 1.00 128.10 41 ASN V C 1
ATOM 8601 O O . ASN F 6 40 ? 55.010 31.489 64.626 1.00 128.19 41 ASN V O 1
ATOM 8606 N N . GLU F 6 41 ? 55.207 30.258 62.736 1.00 125.06 42 GLU V N 1
ATOM 8607 C CA . GLU F 6 41 ? 55.756 29.065 63.387 1.00 125.70 42 GLU V CA 1
ATOM 8608 C C . GLU F 6 41 ? 56.920 29.444 64.313 1.00 127.58 42 GLU V C 1
ATOM 8609 O O . GLU F 6 41 ? 57.821 30.194 63.930 1.00 127.10 42 GLU V O 1
ATOM 8615 N N . GLY F 6 42 ? 56.813 28.983 65.550 1.00 122.67 43 GLY V N 1
ATOM 8616 C CA . GLY F 6 42 ? 57.794 29.224 66.597 1.00 122.15 43 GLY V CA 1
ATOM 8617 C C . GLY F 6 42 ? 57.366 30.270 67.601 1.00 123.13 43 GLY V C 1
ATOM 8618 O O . GLY F 6 42 ? 57.919 30.330 68.708 1.00 123.88 43 GLY V O 1
ATOM 8619 N N . LYS F 6 43 ? 56.377 31.098 67.219 1.00 116.29 44 LYS V N 1
ATOM 8620 C CA . LYS F 6 43 ? 55.887 32.216 68.019 1.00 114.95 44 LYS V CA 1
ATOM 8621 C C . LYS F 6 43 ? 54.830 31.805 69.007 1.00 118.31 44 LYS V C 1
ATOM 8622 O O . LYS F 6 43 ? 53.977 30.971 68.726 1.00 118.47 44 LYS V O 1
ATOM 8628 N N . ASP F 6 44 ? 54.893 32.453 70.160 1.00 114.53 45 ASP V N 1
ATOM 8629 C CA . ASP F 6 44 ? 54.056 32.324 71.336 1.00 114.96 45 ASP V CA 1
ATOM 8630 C C . ASP F 6 44 ? 52.744 33.077 71.159 1.00 118.04 45 ASP V C 1
ATOM 8631 O O . ASP F 6 44 ? 52.752 34.175 70.614 1.00 117.00 45 ASP V O 1
ATOM 8636 N N . LYS F 6 45 ? 51.616 32.527 71.649 1.00 115.18 46 LYS V N 1
ATOM 8637 C CA . LYS F 6 45 ? 50.297 33.190 71.492 1.00 114.32 46 LYS V CA 1
ATOM 8638 C C . LYS F 6 45 ? 50.318 34.671 71.928 1.00 115.78 46 LYS V C 1
ATOM 8639 O O . LYS F 6 45 ? 49.732 35.499 71.243 1.00 112.10 46 LYS V O 1
ATOM 8645 N N . TYR F 6 46 ? 51.047 34.987 73.024 1.00 115.30 47 TYR V N 1
ATOM 8646 C CA . TYR F 6 46 ? 51.231 36.336 73.572 1.00 116.61 47 TYR V CA 1
ATOM 8647 C C . TYR F 6 46 ? 52.012 37.228 72.602 1.00 120.83 47 TYR V C 1
ATOM 8648 O O . TYR F 6 46 ? 51.872 38.454 72.642 1.00 118.76 47 TYR V O 1
ATOM 8657 N N . THR F 6 47 ? 52.875 36.609 71.772 1.00 119.27 48 THR V N 1
ATOM 8658 C CA . THR F 6 47 ? 53.701 37.323 70.792 1.00 118.72 48 THR V CA 1
ATOM 8659 C C . THR F 6 47 ? 52.939 37.474 69.433 1.00 121.04 48 THR V C 1
ATOM 8660 O O . THR F 6 47 ? 53.210 38.430 68.693 1.00 120.21 48 THR V O 1
ATOM 8664 N N . VAL F 6 48 ? 51.972 36.561 69.140 1.00 115.92 49 VAL V N 1
ATOM 8665 C CA . VAL F 6 48 ? 51.154 36.593 67.918 1.00 113.60 49 VAL V CA 1
ATOM 8666 C C . VAL F 6 48 ? 49.994 37.609 68.082 1.00 115.80 49 VAL V C 1
ATOM 8667 O O . VAL F 6 48 ? 49.788 38.411 67.185 1.00 112.99 49 VAL V O 1
ATOM 8671 N N . ALA F 6 49 ? 49.284 37.611 69.231 1.00 113.87 50 ALA V N 1
ATOM 8672 C CA . ALA F 6 49 ? 48.191 38.551 69.511 1.00 114.07 50 ALA V CA 1
ATOM 8673 C C . ALA F 6 49 ? 48.545 40.021 69.108 1.00 120.24 50 ALA V C 1
ATOM 8674 O O . ALA F 6 49 ? 47.722 40.632 68.414 1.00 119.79 50 ALA V O 1
ATOM 8676 N N . PRO F 6 50 ? 49.735 40.611 69.442 1.00 117.53 51 PRO V N 1
ATOM 8677 C CA . PRO F 6 50 ? 50.005 41.996 68.993 1.00 116.08 51 PRO V CA 1
ATOM 8678 C C . PRO F 6 50 ? 50.314 42.083 67.485 1.00 115.53 51 PRO V C 1
ATOM 8679 O O . PRO F 6 50 ? 50.038 43.112 66.862 1.00 112.64 51 PRO V O 1
ATOM 8683 N N . GLU F 6 51 ? 50.852 40.989 66.900 1.00 111.22 52 GLU V N 1
ATOM 8684 C CA . GLU F 6 51 ? 51.122 40.890 65.465 1.00 109.38 52 GLU V CA 1
ATOM 8685 C C . GLU F 6 51 ? 49.800 41.009 64.686 1.00 112.16 52 GLU V C 1
ATOM 8686 O O . GLU F 6 51 ? 49.768 41.625 63.621 1.00 110.25 52 GLU V O 1
ATOM 8692 N N . VAL F 6 52 ? 48.708 40.430 65.254 1.00 108.92 53 VAL V N 1
ATOM 8693 C CA . VAL F 6 52 ? 47.347 40.440 64.735 1.00 107.95 53 VAL V CA 1
ATOM 8694 C C . VAL F 6 52 ? 46.945 41.896 64.560 1.00 112.77 53 VAL V C 1
ATOM 8695 O O . VAL F 6 52 ? 46.466 42.260 63.478 1.00 113.22 53 VAL V O 1
ATOM 8699 N N . TYR F 6 53 ? 47.178 42.735 65.613 1.00 109.34 54 TYR V N 1
ATOM 8700 C CA . TYR F 6 53 ? 46.867 44.176 65.602 1.00 108.40 54 TYR V CA 1
ATOM 8701 C C . TYR F 6 53 ? 47.721 44.864 64.546 1.00 110.32 54 TYR V C 1
ATOM 8702 O O . TYR F 6 53 ? 47.174 45.582 63.698 1.00 107.42 54 TYR V O 1
ATOM 8711 N N . GLN F 6 54 ? 49.054 44.606 64.583 1.00 107.34 55 GLN V N 1
ATOM 8712 C CA . GLN F 6 54 ? 50.022 45.172 63.654 1.00 106.40 55 GLN V CA 1
ATOM 8713 C C . GLN F 6 54 ? 49.562 44.960 62.222 1.00 109.70 55 GLN V C 1
ATOM 8714 O O . GLN F 6 54 ? 49.376 45.934 61.502 1.00 107.97 55 GLN V O 1
ATOM 8720 N N . ILE F 6 55 ? 49.311 43.688 61.837 1.00 107.99 56 ILE V N 1
ATOM 8721 C CA . ILE F 6 55 ? 48.886 43.263 60.497 1.00 107.86 56 ILE V CA 1
ATOM 8722 C C . ILE F 6 55 ? 47.620 44.019 60.089 1.00 113.72 56 ILE V C 1
ATOM 8723 O O . ILE F 6 55 ? 47.550 44.505 58.956 1.00 112.15 56 ILE V O 1
ATOM 8728 N N . GLU F 6 56 ? 46.667 44.189 61.014 1.00 114.10 57 GLU V N 1
ATOM 8729 C CA . GLU F 6 56 ? 45.462 44.943 60.683 1.00 115.68 57 GLU V CA 1
ATOM 8730 C C . GLU F 6 56 ? 45.767 46.455 60.528 1.00 120.72 57 GLU V C 1
ATOM 8731 O O . GLU F 6 56 ? 45.446 47.054 59.491 1.00 119.20 57 GLU V O 1
ATOM 8737 N N . CYS F 6 57 ? 46.413 47.036 61.556 1.00 118.69 58 CYS V N 1
ATOM 8738 C CA . CYS F 6 57 ? 46.861 48.413 61.653 1.00 118.33 58 CYS V CA 1
ATOM 8739 C C . CYS F 6 57 ? 47.612 48.828 60.351 1.00 119.50 58 CYS V C 1
ATOM 8740 O O . CYS F 6 57 ? 47.377 49.912 59.828 1.00 117.84 58 CYS V O 1
ATOM 8743 N N . HIS F 6 58 ? 48.442 47.917 59.801 1.00 115.82 59 HIS V N 1
ATOM 8744 C CA . HIS F 6 58 ? 49.222 48.117 58.583 1.00 115.39 59 HIS V CA 1
ATOM 8745 C C . HIS F 6 58 ? 48.371 48.174 57.326 1.00 117.92 59 HIS V C 1
ATOM 8746 O O . HIS F 6 58 ? 48.619 49.024 56.470 1.00 116.95 59 HIS V O 1
ATOM 8753 N N . THR F 6 59 ? 47.418 47.237 57.173 1.00 114.47 60 THR V N 1
ATOM 8754 C CA . THR F 6 59 ? 46.530 47.182 55.999 1.00 113.66 60 THR V CA 1
ATOM 8755 C C . THR F 6 59 ? 45.696 48.480 55.941 1.00 114.78 60 THR V C 1
ATOM 8756 O O . THR F 6 59 ? 45.492 49.032 54.859 1.00 113.93 60 THR V O 1
ATOM 8760 N N . VAL F 6 60 ? 45.263 48.975 57.116 1.00 109.42 61 VAL V N 1
ATOM 8761 C CA . VAL F 6 60 ? 44.503 50.203 57.260 1.00 108.13 61 VAL V CA 1
ATOM 8762 C C . VAL F 6 60 ? 45.355 51.356 56.734 1.00 112.10 61 VAL V C 1
ATOM 8763 O O . VAL F 6 60 ? 44.864 52.166 55.940 1.00 111.24 61 VAL V O 1
ATOM 8767 N N . SER F 6 61 ? 46.649 51.373 57.122 1.00 109.42 62 SER V N 1
ATOM 8768 C CA . SER F 6 61 ? 47.611 52.396 56.725 1.00 109.58 62 SER V CA 1
ATOM 8769 C C . SER F 6 61 ? 47.785 52.413 55.214 1.00 113.43 62 SER V C 1
ATOM 8770 O O . SER F 6 61 ? 47.852 53.494 54.628 1.00 112.32 62 SER V O 1
ATOM 8773 N N . MET F 6 62 ? 47.807 51.217 54.581 1.00 110.73 63 MET V N 1
ATOM 8774 C CA . MET F 6 62 ? 47.948 51.043 53.131 1.00 110.28 63 MET V CA 1
ATOM 8775 C C . MET F 6 62 ? 46.797 51.700 52.391 1.00 112.00 63 MET V C 1
ATOM 8776 O O . MET F 6 62 ? 47.038 52.415 51.420 1.00 111.88 63 MET V O 1
ATOM 8781 N N . VAL F 6 63 ? 45.553 51.479 52.864 1.00 106.90 64 VAL V N 1
ATOM 8782 C CA . VAL F 6 63 ? 44.335 52.056 52.286 1.00 105.58 64 VAL V CA 1
ATOM 8783 C C . VAL F 6 63 ? 44.424 53.600 52.357 1.00 109.42 64 VAL V C 1
ATOM 8784 O O . VAL F 6 63 ? 44.362 54.265 51.320 1.00 107.53 64 VAL V O 1
ATOM 8788 N N . ARG F 6 64 ? 44.679 54.138 53.562 1.00 107.22 65 ARG V N 1
ATOM 8789 C CA . ARG F 6 64 ? 44.832 55.564 53.808 1.00 107.38 65 ARG V CA 1
ATOM 8790 C C . ARG F 6 64 ? 45.906 56.200 52.919 1.00 111.36 65 ARG V C 1
ATOM 8791 O O . ARG F 6 64 ? 45.754 57.344 52.508 1.00 110.37 65 ARG V O 1
ATOM 8799 N N . ALA F 6 65 ? 46.959 55.452 52.597 1.00 109.73 66 ALA V N 1
ATOM 8800 C CA . ALA F 6 65 ? 48.035 55.925 51.728 1.00 110.32 66 ALA V CA 1
ATOM 8801 C C . ALA F 6 65 ? 47.557 56.013 50.269 1.00 113.93 66 ALA V C 1
ATOM 8802 O O . ALA F 6 65 ? 47.987 56.924 49.552 1.00 113.52 66 ALA V O 1
ATOM 8804 N N . VAL F 6 66 ? 46.648 55.095 49.840 1.00 110.70 67 VAL V N 1
ATOM 8805 C CA . VAL F 6 66 ? 46.062 55.101 48.489 1.00 110.89 67 VAL V CA 1
ATOM 8806 C C . VAL F 6 66 ? 45.076 56.304 48.399 1.00 115.73 67 VAL V C 1
ATOM 8807 O O . VAL F 6 66 ? 45.112 57.074 47.426 1.00 114.12 67 VAL V O 1
ATOM 8811 N N . GLU F 6 67 ? 44.256 56.487 49.465 1.00 112.78 68 GLU V N 1
ATOM 8812 C CA . GLU F 6 67 ? 43.305 57.586 49.611 1.00 111.39 68 GLU V CA 1
ATOM 8813 C C . GLU F 6 67 ? 44.046 58.910 49.600 1.00 116.92 68 GLU V C 1
ATOM 8814 O O . GLU F 6 67 ? 43.537 59.870 49.031 1.00 117.22 68 GLU V O 1
ATOM 8820 N N . GLN F 6 68 ? 45.277 58.947 50.160 1.00 114.60 69 GLN V N 1
ATOM 8821 C CA . GLN F 6 68 ? 46.151 60.124 50.144 1.00 115.00 69 GLN V CA 1
ATOM 8822 C C . GLN F 6 68 ? 46.489 60.523 48.700 1.00 119.80 69 GLN V C 1
ATOM 8823 O O . GLN F 6 68 ? 46.519 61.720 48.395 1.00 119.11 69 GLN V O 1
ATOM 8829 N N . LEU F 6 69 ? 46.727 59.518 47.816 1.00 117.14 70 LEU V N 1
ATOM 8830 C CA . LEU F 6 69 ? 47.040 59.721 46.398 1.00 117.42 70 LEU V CA 1
ATOM 8831 C C . LEU F 6 69 ? 45.849 60.338 45.647 1.00 122.82 70 LEU V C 1
ATOM 8832 O O . LEU F 6 69 ? 46.034 61.106 44.692 1.00 122.95 70 LEU V O 1
ATOM 8837 N N . LEU F 6 70 ? 44.627 59.991 46.087 1.00 119.59 71 LEU V N 1
ATOM 8838 C CA . LEU F 6 70 ? 43.389 60.482 45.512 1.00 119.15 71 LEU V CA 1
ATOM 8839 C C . LEU F 6 70 ? 43.167 61.937 45.911 1.00 124.15 71 LEU V C 1
ATOM 8840 O O . LEU F 6 70 ? 42.635 62.704 45.110 1.00 123.84 71 LEU V O 1
ATOM 8845 N N . ASP F 6 71 ? 43.635 62.330 47.113 1.00 122.45 72 ASP V N 1
ATOM 8846 C CA . ASP F 6 71 ? 43.564 63.710 47.609 1.00 123.48 72 ASP V CA 1
ATOM 8847 C C . ASP F 6 71 ? 44.515 64.603 46.818 1.00 127.84 72 ASP V C 1
ATOM 8848 O O . ASP F 6 71 ? 44.211 65.769 46.605 1.00 127.60 72 ASP V O 1
ATOM 8853 N N . VAL F 6 72 ? 45.663 64.045 46.395 1.00 124.85 73 VAL V N 1
ATOM 8854 C CA . VAL F 6 72 ? 46.693 64.715 45.610 1.00 125.42 73 VAL V CA 1
ATOM 8855 C C . VAL F 6 72 ? 46.206 64.903 44.151 1.00 131.30 73 VAL V C 1
ATOM 8856 O O . VAL F 6 72 ? 46.302 66.016 43.628 1.00 131.09 73 VAL V O 1
ATOM 8860 N N . SER F 6 73 ? 45.677 63.832 43.506 1.00 129.60 74 SER V N 1
ATOM 8861 C CA . SER F 6 73 ? 45.150 63.888 42.131 1.00 130.00 74 SER V CA 1
ATOM 8862 C C . SER F 6 73 ? 43.986 64.910 42.024 1.00 132.45 74 SER V C 1
ATOM 8863 O O . SER F 6 73 ? 43.909 65.638 41.032 1.00 132.11 74 SER V O 1
ATOM 8866 N N . ARG F 6 74 ? 43.134 64.998 43.070 1.00 127.39 75 ARG V N 1
ATOM 8867 C CA . ARG F 6 74 ? 42.053 65.972 43.157 1.00 126.37 75 ARG V CA 1
ATOM 8868 C C . ARG F 6 74 ? 42.639 67.397 43.180 1.00 130.64 75 ARG V C 1
ATOM 8869 O O . ARG F 6 74 ? 42.087 68.260 42.508 1.00 130.10 75 ARG V O 1
ATOM 8877 N N . GLN F 6 75 ? 43.744 67.649 43.929 1.00 128.53 76 GLN V N 1
ATOM 8878 C CA . GLN F 6 75 ? 44.379 68.981 43.959 1.00 129.40 76 GLN V CA 1
ATOM 8879 C C . GLN F 6 75 ? 44.830 69.337 42.555 1.00 134.10 76 GLN V C 1
ATOM 8880 O O . GLN F 6 75 ? 44.380 70.349 42.022 1.00 134.18 76 GLN V O 1
ATOM 8886 N N . ILE F 6 76 ? 45.656 68.461 41.932 1.00 130.68 77 ILE V N 1
ATOM 8887 C CA . ILE F 6 76 ? 46.224 68.606 40.585 1.00 130.62 77 ILE V CA 1
ATOM 8888 C C . ILE F 6 76 ? 45.124 68.953 39.552 1.00 132.98 77 ILE V C 1
ATOM 8889 O O . ILE F 6 76 ? 45.320 69.898 38.790 1.00 132.56 77 ILE V O 1
ATOM 8894 N N . LYS F 6 77 ? 43.967 68.254 39.579 1.00 128.64 78 LYS V N 1
ATOM 8895 C CA . LYS F 6 77 ? 42.829 68.530 38.689 1.00 127.99 78 LYS V CA 1
ATOM 8896 C C . LYS F 6 77 ? 42.287 69.944 38.899 1.00 133.25 78 LYS V C 1
ATOM 8897 O O . LYS F 6 77 ? 42.054 70.653 37.926 1.00 132.94 78 LYS V O 1
ATOM 8903 N N . SER F 6 78 ? 42.095 70.350 40.173 1.00 131.04 79 SER V N 1
ATOM 8904 C CA . SER F 6 78 ? 41.618 71.677 40.541 1.00 131.37 79 SER V CA 1
ATOM 8905 C C . SER F 6 78 ? 42.663 72.750 40.150 1.00 138.99 79 SER V C 1
ATOM 8906 O O . SER F 6 78 ? 42.273 73.877 39.827 1.00 139.04 79 SER V O 1
ATOM 8909 N N . TYR F 6 79 ? 43.974 72.395 40.139 1.00 138.57 80 TYR V N 1
ATOM 8910 C CA . TYR F 6 79 ? 45.025 73.316 39.701 1.00 140.57 80 TYR V CA 1
ATOM 8911 C C . TYR F 6 79 ? 44.974 73.471 38.176 1.00 146.39 80 TYR V C 1
ATOM 8912 O O . TYR F 6 79 ? 45.315 74.535 37.672 1.00 146.02 80 TYR V O 1
ATOM 8921 N N . TRP F 6 80 ? 44.524 72.431 37.446 1.00 145.19 81 TRP V N 1
ATOM 8922 C CA . TRP F 6 80 ? 44.380 72.500 35.988 1.00 146.78 81 TRP V CA 1
ATOM 8923 C C . TRP F 6 80 ? 43.082 73.218 35.576 1.00 150.19 81 TRP V C 1
ATOM 8924 O O . TRP F 6 80 ? 42.905 73.512 34.392 1.00 150.52 81 TRP V O 1
ATOM 8935 N N . LEU F 6 81 ? 42.168 73.476 36.529 1.00 145.68 82 LEU V N 1
ATOM 8936 C CA . LEU F 6 81 ? 40.933 74.189 36.228 1.00 144.82 82 LEU V CA 1
ATOM 8937 C C . LEU F 6 81 ? 40.998 75.634 36.804 1.00 152.89 82 LEU V C 1
ATOM 8938 O O . LEU F 6 81 ? 40.115 76.441 36.519 1.00 151.72 82 LEU V O 1
ATOM 8943 N N . THR F 6 82 ? 42.093 75.968 37.538 1.00 154.34 83 THR V N 1
ATOM 8944 C CA . THR F 6 82 ? 42.366 77.298 38.105 1.00 156.40 83 THR V CA 1
ATOM 8945 C C . THR F 6 82 ? 43.263 78.143 37.152 1.00 164.67 83 THR V C 1
ATOM 8946 O O . THR F 6 82 ? 43.364 79.358 37.343 1.00 164.55 83 THR V O 1
ATOM 8950 N N . ASN F 6 83 ? 43.907 77.517 36.143 1.00 164.67 84 ASN V N 1
ATOM 8951 C CA . ASN F 6 83 ? 44.722 78.269 35.199 1.00 166.97 84 ASN V CA 1
ATOM 8952 C C . ASN F 6 83 ? 43.790 79.044 34.243 1.00 174.74 84 ASN V C 1
ATOM 8953 O O . ASN F 6 83 ? 42.735 78.532 33.844 1.00 173.66 84 ASN V O 1
ATOM 8958 N N . SER F 6 84 ? 44.174 80.296 33.935 1.00 175.01 85 SER V N 1
ATOM 8959 C CA . SER F 6 84 ? 43.428 81.241 33.108 1.00 175.95 85 SER V CA 1
ATOM 8960 C C . SER F 6 84 ? 43.317 80.792 31.643 1.00 183.98 85 SER V C 1
ATOM 8961 O O . SER F 6 84 ? 44.321 80.436 31.015 1.00 184.69 85 SER V O 1
ATOM 8964 N N . LEU F 6 85 ? 42.076 80.792 31.121 1.00 182.81 86 LEU V N 1
ATOM 8965 C CA . LEU F 6 85 ? 41.770 80.490 29.722 1.00 184.79 86 LEU V CA 1
ATOM 8966 C C . LEU F 6 85 ? 42.007 81.761 28.896 1.00 190.62 86 LEU V C 1
ATOM 8967 O O . LEU F 6 85 ? 41.915 82.871 29.430 1.00 190.12 86 LEU V O 1
ATOM 8972 N N . SER F 6 86 ? 42.335 81.597 27.611 1.00 188.58 87 SER V N 1
ATOM 8973 C CA . SER F 6 86 ? 42.646 82.708 26.719 1.00 189.39 87 SER V CA 1
ATOM 8974 C C . SER F 6 86 ? 41.440 83.610 26.403 1.00 193.28 87 SER V C 1
ATOM 8975 O O . SER F 6 86 ? 41.588 84.836 26.435 1.00 193.03 87 SER V O 1
ATOM 8978 N N . THR F 6 87 ? 40.265 83.022 26.100 1.00 189.64 88 THR V N 1
ATOM 8979 C CA . THR F 6 87 ? 39.070 83.794 25.737 1.00 188.92 88 THR V CA 1
ATOM 8980 C C . THR F 6 87 ? 37.833 83.444 26.568 1.00 190.74 88 THR V C 1
ATOM 8981 O O . THR F 6 87 ? 37.831 82.442 27.282 1.00 190.15 88 THR V O 1
ATOM 8985 N N . SER F 6 88 ? 36.778 84.287 26.448 1.00 185.73 89 SER V N 1
ATOM 8986 C CA . SER F 6 88 ? 35.470 84.064 27.053 1.00 183.90 89 SER V CA 1
ATOM 8987 C C . SER F 6 88 ? 34.667 83.147 26.142 1.00 188.52 89 SER V C 1
ATOM 8988 O O . SER F 6 88 ? 35.099 82.837 25.024 1.00 189.53 89 SER V O 1
ATOM 8991 N N . PHE F 6 89 ? 33.501 82.722 26.608 1.00 184.42 90 PHE V N 1
ATOM 8992 C CA . PHE F 6 89 ? 32.669 81.770 25.892 1.00 185.27 90 PHE V CA 1
ATOM 8993 C C . PHE F 6 89 ? 31.792 82.397 24.841 1.00 186.53 90 PHE V C 1
ATOM 8994 O O . PHE F 6 89 ? 31.278 83.506 25.036 1.00 185.10 90 PHE V O 1
ATOM 9002 N N . PRO F 6 90 ? 31.583 81.682 23.716 1.00 182.79 91 PRO V N 1
ATOM 9003 C CA . PRO F 6 90 ? 30.684 82.216 22.706 1.00 182.48 91 PRO V CA 1
ATOM 9004 C C . PRO F 6 90 ? 29.238 81.912 23.087 1.00 183.61 91 PRO V C 1
ATOM 9005 O O . PRO F 6 90 ? 28.966 81.176 24.040 1.00 181.97 91 PRO V O 1
ATOM 9009 N N . THR F 6 91 ? 28.320 82.531 22.359 1.00 179.82 92 THR V N 1
ATOM 9010 C CA . THR F 6 91 ? 26.883 82.394 22.531 1.00 179.08 92 THR V CA 1
ATOM 9011 C C . THR F 6 91 ? 26.248 82.095 21.156 1.00 183.84 92 THR V C 1
ATOM 9012 O O . THR F 6 91 ? 26.908 82.232 20.122 1.00 184.33 92 THR V O 1
ATOM 9016 N N . VAL F 6 92 ? 24.980 81.655 21.161 1.00 180.37 93 VAL V N 1
ATOM 9017 C CA . VAL F 6 92 ? 24.180 81.395 19.968 1.00 181.68 93 VAL V CA 1
ATOM 9018 C C . VAL F 6 92 ? 23.454 82.749 19.643 1.00 184.76 93 VAL V C 1
ATOM 9019 O O . VAL F 6 92 ? 22.280 82.937 19.980 1.00 183.61 93 VAL V O 1
ATOM 9023 N N . ASP F 6 93 ? 24.218 83.707 19.032 1.00 181.37 94 ASP V N 1
ATOM 9024 C CA . ASP F 6 93 ? 23.725 85.034 18.618 1.00 180.72 94 ASP V CA 1
ATOM 9025 C C . ASP F 6 93 ? 22.902 84.863 17.351 1.00 187.47 94 ASP V C 1
ATOM 9026 O O . ASP F 6 93 ? 22.311 85.826 16.842 1.00 186.58 94 ASP V O 1
ATOM 9031 N N . TYR F 6 94 ? 22.847 83.590 16.866 1.00 187.13 95 TYR V N 1
ATOM 9032 C CA . TYR F 6 94 ? 22.030 83.115 15.752 1.00 189.68 95 TYR V CA 1
ATOM 9033 C C . TYR F 6 94 ? 20.615 83.590 16.045 1.00 192.12 95 TYR V C 1
ATOM 9034 O O . TYR F 6 94 ? 20.144 83.495 17.184 1.00 190.68 95 TYR V O 1
ATOM 9043 N N . SER F 6 95 ? 19.978 84.128 15.007 1.00 188.35 96 SER V N 1
ATOM 9044 C CA . SER F 6 95 ? 18.745 84.912 14.949 1.00 187.01 96 SER V CA 1
ATOM 9045 C C . SER F 6 95 ? 19.246 86.349 15.158 1.00 185.00 96 SER V C 1
ATOM 9046 O O . SER F 6 95 ? 18.700 87.154 15.925 1.00 183.94 96 SER V O 1
ATOM 9049 N N . GLU F 6 96 ? 20.360 86.627 14.432 1.00 177.21 97 GLU V N 1
ATOM 9050 C CA . GLU F 6 96 ? 21.126 87.862 14.333 1.00 173.68 97 GLU V CA 1
ATOM 9051 C C . GLU F 6 96 ? 20.176 89.046 14.146 1.00 170.95 97 GLU V C 1
ATOM 9052 O O . GLU F 6 96 ? 19.188 88.937 13.408 1.00 171.49 97 GLU V O 1
ATOM 9058 N N . PRO F 6 97 ? 20.443 90.173 14.826 1.00 161.30 98 PRO V N 1
ATOM 9059 C CA . PRO F 6 97 ? 19.487 91.284 14.792 1.00 159.05 98 PRO V CA 1
ATOM 9060 C C . PRO F 6 97 ? 19.389 92.059 13.479 1.00 159.95 98 PRO V C 1
ATOM 9061 O O . PRO F 6 97 ? 20.400 92.427 12.874 1.00 160.13 98 PRO V O 1
ATOM 9065 N N . ASP F 6 98 ? 18.126 92.329 13.080 1.00 153.77 99 ASP V N 1
ATOM 9066 C CA . ASP F 6 98 ? 17.758 93.126 11.912 1.00 153.22 99 ASP V CA 1
ATOM 9067 C C . ASP F 6 98 ? 17.560 94.561 12.402 1.00 152.17 99 ASP V C 1
ATOM 9068 O O . ASP F 6 98 ? 16.562 94.847 13.068 1.00 151.39 99 ASP V O 1
ATOM 9073 N N . LEU F 6 99 ? 18.546 95.441 12.122 1.00 144.95 100 LEU V N 1
ATOM 9074 C CA . LEU F 6 99 ? 18.558 96.842 12.550 1.00 141.86 100 LEU V CA 1
ATOM 9075 C C . LEU F 6 99 ? 17.402 97.633 11.969 1.00 144.35 100 LEU V C 1
ATOM 9076 O O . LEU F 6 99 ? 16.828 98.472 12.664 1.00 142.66 100 LEU V O 1
ATOM 9081 N N . GLU F 6 100 ? 17.058 97.374 10.705 1.00 141.57 101 GLU V N 1
ATOM 9082 C CA . GLU F 6 100 ? 16.009 98.146 10.063 1.00 141.69 101 GLU V CA 1
ATOM 9083 C C . GLU F 6 100 ? 14.613 97.789 10.587 1.00 143.40 101 GLU V C 1
ATOM 9084 O O . GLU F 6 100 ? 13.748 98.669 10.599 1.00 142.72 101 GLU V O 1
ATOM 9090 N N . LYS F 6 101 ? 14.412 96.550 11.097 1.00 138.71 102 LYS V N 1
ATOM 9091 C CA . LYS F 6 101 ? 13.145 96.140 11.724 1.00 137.73 102 LYS V CA 1
ATOM 9092 C C . LYS F 6 101 ? 12.887 97.035 12.933 1.00 136.19 102 LYS V C 1
ATOM 9093 O O . LYS F 6 101 ? 11.821 97.642 13.058 1.00 135.66 102 LYS V O 1
ATOM 9099 N N . VAL F 6 102 ? 13.934 97.147 13.780 1.00 127.98 103 VAL V N 1
ATOM 9100 C CA . VAL F 6 102 ? 14.035 97.901 15.021 1.00 124.23 103 VAL V CA 1
ATOM 9101 C C . VAL F 6 102 ? 13.790 99.389 14.740 1.00 126.87 103 VAL V C 1
ATOM 9102 O O . VAL F 6 102 ? 12.936 99.985 15.398 1.00 125.93 103 VAL V O 1
ATOM 9106 N N . LYS F 6 103 ? 14.496 99.971 13.752 1.00 123.37 104 LYS V N 1
ATOM 9107 C CA . LYS F 6 103 ? 14.352 101.396 13.431 1.00 122.88 104 LYS V CA 1
ATOM 9108 C C . LYS F 6 103 ? 12.915 101.778 13.069 1.00 126.70 104 LYS V C 1
ATOM 9109 O O . LYS F 6 103 ? 12.406 102.782 13.577 1.00 125.57 104 LYS V O 1
ATOM 9115 N N . ARG F 6 104 ? 12.266 100.963 12.217 1.00 123.63 105 ARG V N 1
ATOM 9116 C CA . ARG F 6 104 ? 10.907 101.199 11.747 1.00 123.82 105 ARG V CA 1
ATOM 9117 C C . ARG F 6 104 ? 9.912 101.159 12.902 1.00 124.47 105 ARG V C 1
ATOM 9118 O O . ARG F 6 104 ? 9.161 102.118 13.070 1.00 122.91 105 ARG V O 1
ATOM 9126 N N . THR F 6 105 ? 9.952 100.096 13.733 1.00 120.07 106 THR V N 1
ATOM 9127 C CA . THR F 6 105 ? 9.079 99.915 14.905 1.00 118.73 106 THR V CA 1
ATOM 9128 C C . THR F 6 105 ? 9.258 101.087 15.892 1.00 118.53 106 THR V C 1
ATOM 9129 O O . THR F 6 105 ? 8.267 101.603 16.425 1.00 117.71 106 THR V O 1
ATOM 9133 N N . LEU F 6 106 ? 10.524 101.520 16.085 1.00 112.38 107 LEU V N 1
ATOM 9134 C CA . LEU F 6 106 ? 10.883 102.628 16.965 1.00 110.07 107 LEU V CA 1
ATOM 9135 C C . LEU F 6 106 ? 10.234 103.934 16.521 1.00 113.91 107 LEU V C 1
ATOM 9136 O O . LEU F 6 106 ? 9.544 104.557 17.329 1.00 112.54 107 LEU V O 1
ATOM 9141 N N . THR F 6 107 ? 10.409 104.328 15.247 1.00 111.55 108 THR V N 1
ATOM 9142 C CA . THR F 6 107 ? 9.787 105.550 14.735 1.00 111.47 108 THR V CA 1
ATOM 9143 C C . THR F 6 107 ? 8.260 105.377 14.655 1.00 116.11 108 THR V C 1
ATOM 9144 O O . THR F 6 107 ? 7.539 106.305 15.018 1.00 115.75 108 THR V O 1
ATOM 9148 N N . LYS F 6 108 ? 7.775 104.180 14.235 1.00 113.21 109 LYS V N 1
ATOM 9149 C CA . LYS F 6 108 ? 6.343 103.878 14.125 1.00 113.96 109 LYS V CA 1
ATOM 9150 C C . LYS F 6 108 ? 5.648 104.198 15.445 1.00 115.90 109 LYS V C 1
ATOM 9151 O O . LYS F 6 108 ? 4.605 104.859 15.442 1.00 115.89 109 LYS V O 1
ATOM 9157 N N . LEU F 6 109 ? 6.256 103.778 16.572 1.00 109.99 110 LEU V N 1
ATOM 9158 C CA . LEU F 6 109 ? 5.690 104.041 17.886 1.00 108.59 110 LEU V CA 1
ATOM 9159 C C . LEU F 6 109 ? 5.852 105.493 18.288 1.00 112.66 110 LEU V C 1
ATOM 9160 O O . LEU F 6 109 ? 4.920 106.074 18.845 1.00 113.54 110 LEU V O 1
ATOM 9165 N N . GLN F 6 110 ? 7.029 106.078 18.007 1.00 107.51 111 GLN V N 1
ATOM 9166 C CA . GLN F 6 110 ? 7.350 107.458 18.353 1.00 106.17 111 GLN V CA 1
ATOM 9167 C C . GLN F 6 110 ? 6.448 108.455 17.589 1.00 114.94 111 GLN V C 1
ATOM 9168 O O . GLN F 6 110 ? 6.225 109.579 18.060 1.00 115.44 111 GLN V O 1
ATOM 9174 N N . ASN F 6 111 ? 5.924 108.032 16.425 1.00 113.81 112 ASN V N 1
ATOM 9175 C CA . ASN F 6 111 ? 5.062 108.852 15.587 1.00 114.91 112 ASN V CA 1
ATOM 9176 C C . ASN F 6 111 ? 3.641 108.322 15.621 1.00 120.60 112 ASN V C 1
ATOM 9177 O O . ASN F 6 111 ? 2.864 108.550 14.680 1.00 121.15 112 ASN V O 1
ATOM 9182 N N . HIS F 6 112 ? 3.290 107.633 16.718 1.00 118.44 113 HIS V N 1
ATOM 9183 C CA . HIS F 6 112 ? 1.965 107.065 16.810 1.00 121.21 113 HIS V CA 1
ATOM 9184 C C . HIS F 6 112 ? 0.908 108.145 17.038 1.00 126.36 113 HIS V C 1
ATOM 9185 O O . HIS F 6 112 ? 0.914 108.855 18.056 1.00 124.09 113 HIS V O 1
ATOM 9192 N N . LEU F 6 113 ? 0.012 108.239 16.014 1.00 125.74 114 LEU V N 1
ATOM 9193 C CA . LEU F 6 113 ? -1.140 109.125 15.796 1.00 126.71 114 LEU V CA 1
ATOM 9194 C C . LEU F 6 113 ? -0.743 110.485 15.210 1.00 131.05 114 LEU V C 1
ATOM 9195 O O . LEU F 6 113 ? -1.628 111.312 14.946 1.00 130.49 114 LEU V O 1
ATOM 9200 N N . LEU F 6 114 ? 0.568 110.699 14.975 1.00 128.84 115 LEU V N 1
ATOM 9201 C CA . LEU F 6 114 ? 1.143 111.945 14.459 1.00 129.17 115 LEU V CA 1
ATOM 9202 C C . LEU F 6 114 ? 1.282 111.946 12.930 1.00 138.73 115 LEU V C 1
ATOM 9203 O O . LEU F 6 114 ? 1.576 110.904 12.327 1.00 139.75 115 LEU V O 1
ATOM 9208 N N . GLU F 6 115 ? 1.070 113.130 12.318 1.00 138.09 116 GLU V N 1
ATOM 9209 C CA . GLU F 6 115 ? 1.199 113.352 10.882 1.00 140.50 116 GLU V CA 1
ATOM 9210 C C . GLU F 6 115 ? 2.645 113.690 10.551 1.00 148.60 116 GLU V C 1
ATOM 9211 O O . GLU F 6 115 ? 3.195 114.645 11.097 1.00 146.69 116 GLU V O 1
ATOM 9217 N N . VAL F 6 116 ? 3.253 112.908 9.658 1.00 150.71 117 VAL V N 1
ATOM 9218 C CA . VAL F 6 116 ? 4.636 113.052 9.204 1.00 152.57 117 VAL V CA 1
ATOM 9219 C C . VAL F 6 116 ? 4.745 114.219 8.202 1.00 161.39 117 VAL V C 1
ATOM 9220 O O . VAL F 6 116 ? 3.771 114.545 7.529 1.00 162.54 117 VAL V O 1
ATOM 9224 N N . SER F 6 117 ? 5.956 114.804 8.091 1.00 160.74 118 SER V N 1
ATOM 9225 C CA . SER F 6 117 ? 6.391 115.961 7.287 1.00 162.53 118 SER V CA 1
ATOM 9226 C C . SER F 6 117 ? 6.279 115.845 5.761 1.00 173.06 118 SER V C 1
ATOM 9227 O O . SER F 6 117 ? 6.436 116.867 5.071 1.00 173.45 118 SER V O 1
ATOM 9230 N N . LEU F 6 118 ? 6.047 114.611 5.241 1.00 173.06 119 LEU V N 1
ATOM 9231 C CA . LEU F 6 118 ? 6.089 114.202 3.816 1.00 175.30 119 LEU V CA 1
ATOM 9232 C C . LEU F 6 118 ? 7.604 114.173 3.447 1.00 181.19 119 LEU V C 1
ATOM 9233 O O . LEU F 6 118 ? 7.997 114.322 2.280 1.00 182.19 119 LEU V O 1
ATOM 9238 N N . ILE F 6 119 ? 8.439 113.939 4.507 1.00 177.39 120 ILE V N 1
ATOM 9239 C CA . ILE F 6 119 ? 9.904 113.882 4.588 1.00 177.22 120 ILE V CA 1
ATOM 9240 C C . ILE F 6 119 ? 10.484 115.241 4.079 1.00 181.60 120 ILE V C 1
ATOM 9241 O O . ILE F 6 119 ? 11.471 115.260 3.340 1.00 182.61 120 ILE V O 1
ATOM 9246 N N . GLU F 6 120 ? 9.877 116.375 4.515 1.00 176.96 121 GLU V N 1
ATOM 9247 C CA . GLU F 6 120 ? 10.276 117.731 4.114 1.00 204.26 121 GLU V CA 1
ATOM 9248 C C . GLU F 6 120 ? 11.420 118.230 4.993 1.00 216.10 121 GLU V C 1
ATOM 9249 O O . GLU F 6 120 ? 12.487 117.619 5.018 1.00 169.90 121 GLU V O 1
#

B-factor: mean 165.62, std 47.44, range [97.03, 287.96]

Nearest PDB structures (foldseek):
  4h63-assembly1_F  TM=1.007E+00  e=9.768E-26  Schizosaccharomyces pombe 972h-
  5n9j-assembly1_S  TM=9.658E-01  e=1.985E-20  Schizosaccharomyces pombe
  5u0p-assembly1_F  TM=9.699E-01  e=1.670E-20  Schizosaccharomyces pombe
  4h61-assembly3_B  TM=7.853E-01  e=3.546E-19  Schizosaccharomyces pombe 972h-
  8trh-assembly1_F  TM=8.943E-01  e=4.092E-11  Homo sapiens

Radius of gyration: 47.31 Å; Cα contacts (8 Å, |Δi|>4): 1851; chains: 6; bounding box: 89×129×116 Å

Secondary structure (DSSP, 8-state):
--TT--EE-HHHHHTTTS--TTTHHHHHTTSTT--TTSHHHH--TTHHHHS-EEEEEEEEEETTTEEEEEEEEE-SSS-EEEEEEEEEETTEEE---BHHHHHHHHHHHHHHHHHHHHHHHTTS-EEETTTEEE--/-HHHHHHHHHHHHHHHHHHHHHHHHHHHHHHHHHHSS---HHHHHHHHHHHHHHHHHHHHHHHHTHHHHHTEEEEE-TTS-TTT-HHHHHHHT--PPPHHHHHHHHHHHHHHHHH--TTHHHHHHHHHHHHHHHHHHGGGS-----HHHHHHHHHHHHHHHHHHHHHHHHT---/--HHHHHHHHHHHHHHSTHHHHHHHHHHHIIIII--HHHHHHHHHHHHHHHHHHHHHHHHHHHHHHHTT--SS-PPPP--SS-HHHHHHHHHHHHHT-/--HHHHHHHHHHHHHHHHHHHHHHHHHHHHHHTTT-SGGGGGS-HHHHHHS-TT-EEEEE---PPPPSTHHHHHHHHHHHHHHHHHHHHHHHHHHHHHHHHHHHHHHHHHHHHHHTT--EEE-TTT-SEEE--S-S--SS---EEEEE-TTTS-EEEE-S-S-S--EEEEEEE-TT--EEEEEE---PPPP-S-HHHHHHHHHHHHHHHHHHHHHHHHHHHH--TT--EE-SSEEEEE-STT-EEEEEEE------SHHHHHHHHHHHHHHHHHHHHHHHHHHHHHHHHHHT----S--STHHHHHHHHHHHHHHHHHHHHHHHTT-EEEEEEE-GGGS-SSHHHHHHHSSSTT-EEEEEEES-TTS--EEEEE---S---EEEE-SS-EEEESSHHHHHHHHHHHHTT-/-EEEEEEEEE-SSSHHHHHHHHHTTSEEEEEEEEEEEEEEE----SSS-EEEEEE-TTS-SS-S--TTTS-EEEEEE--PPSS--SS-EEEEEEEEEE--S-STTTTTTTTEEEEEEEEEEEEEEEETTEEEEEEEEEE-SSTT---SPPEESSTT--EEEEEEEEES-SS-SHHHHHHHHHHHHHHHHHHTTS-EE----/-HHHHHHHHHHHHHHHHHHHHHHHHHHHHHHHHH---TT--HHHHHHHHHHHHHHHHHHHHHHHHHHHHHHHHHHHHHHSPPSSPPP----S---HHHHHHHHHHHHTTTPPP-S--

Foldseek 3Di:
DQQPDKDADVPVCVVVVADDQVCPVVLCCVPPVDDCVAPPVVAPPQVVLQDFAWDKDFPDDDPDFKTKIWIWTHPHSPDIGTDWIWMGGRRMIGTDHDPCVVVVVVVVVVVVVVCVVCVVVVPAWDADPVVGTDGD/DVLVVVLVVLVVVLVVLVVQLVVLVVVLVVQCVPPVPGHDPVVNVVSVVVNVVSVVSNVVSCVVCVVSPVPDDDDDDPPDPCPVDVPVVCVVVPPDDDPVVVVVCVVVVVVVVVVPPPCVVVVVVVVVVVVVVCVVVVVVDDDDPVVVVVVVVVVVVVVVVVVQVVCCVPPNDD/DDPVVLVVLVVVLVVLVVVLVVLVVQLVCCCVPVVDPVSNVVSVVVNVVNVVCSVVSVVVVVVVCVVVVPDPDDDDDDDDPDDPVVVVVCVVVVVVVD/DDPVVVVVVVCVVVVVVVVVVLVVLQQVLQACCLPDVVSVVSHDPVCPVPPPGVNDYDDDDDPDDDDDCVVVCVVCVVVVVVVVVVVVVVVVCVVVVVVVVLVVVQVVLVVVCVVVVFDWDDDPPRNFIKTQLLPPFFDDTDIWTKDQDPPVRHIETHDPDPAQAKWKKKFKQDLPGDTLAIDTDDDPDDDDPHPHVVRSPSVNNRRRRVRLLVLVVLVLVVDCVQVWDDDSAWIWRQDPPSMIIIMGMDGPDPCPDPSVVVHVVRHVVNHVLRVQSSLQVVVVGVVVVVVVVVDDRGRCSPLLVVVVVVVCVQVVVVVVLCVVVVKDKDKAWDQQQPDADDSVRNSVSSGLPPTKIWMWIHLDPPAWTWIWIARDDSPQGIWTQGPPGIDDDNDVVVVSVVSVVVRPVD/DKKWKWKFWFFLVCQVVLVVVLVVFFPDKDWWKKKKWKWAAVVPALQRIKIKIFTCRVPDQVDDDCQLPTWMKIKRWHWWDPPDFPFITMTGIDIDTDHDRGDPVVCVVVRIDTDDIWMWGFIKTDDPQWIKTWTFTWADPDPPHSHDDTHGPDPGGIIMMMTIDDDPDPPDDVSVVVSRVVVVVVCVRSVVPGDITYDID/DVVVVVVVVVVVLVVLLVVLVCLLVVLVVVLVVLVDPPPDDPVRVVVSVVSNVVSVVSNVVSVVSVVVSVVVVVVVVVPDDDDDDDDDCCPVPDDVVVVVCVVVCVVCPVHDDPVVD

GO terms:
  GO:0003713 transcription coactivator activity (F, IDA)
  GO:0016592 mediator complex (C, IDA)
  GO:0060261 positive regulation of transcription initiation by RNA polymerase II (P, EXP)

CATH classification: 6.10.250.2600